Protein AF-A0A1Q6TSA3-F1 (afdb_monomer)

Structure (mmCIF, N/CA/C/O backbone):
data_AF-A0A1Q6TSA3-F1
#
_entry.id   AF-A0A1Q6TSA3-F1
#
loop_
_atom_site.group_PDB
_atom_site.id
_atom_site.type_symbol
_atom_site.label_atom_id
_atom_site.label_alt_id
_atom_site.label_comp_id
_atom_site.label_asym_id
_atom_site.label_entity_id
_atom_site.label_seq_id
_atom_site.pdbx_PDB_ins_code
_atom_site.Cartn_x
_atom_site.Cartn_y
_atom_site.Cartn_z
_atom_site.occupancy
_atom_site.B_iso_or_equiv
_atom_site.auth_seq_id
_atom_site.auth_comp_id
_atom_site.auth_asym_id
_atom_site.auth_atom_id
_atom_site.pdbx_PDB_model_num
ATOM 1 N N . MET A 1 1 ? -32.413 -15.582 -42.481 1.00 33.62 1 MET A N 1
ATOM 2 C CA . MET A 1 1 ? -33.267 -14.925 -43.491 1.00 33.62 1 MET A CA 1
ATOM 3 C C . MET A 1 1 ? -32.521 -14.957 -44.809 1.00 33.62 1 MET A C 1
ATOM 5 O O . MET A 1 1 ? -31.412 -14.443 -44.870 1.00 33.62 1 MET A O 1
ATOM 9 N N . ALA A 1 2 ? -33.076 -15.660 -45.794 1.00 23.91 2 ALA A N 1
ATOM 10 C CA . ALA A 1 2 ? -32.554 -15.711 -47.153 1.00 23.91 2 ALA A CA 1
ATOM 11 C C . ALA A 1 2 ? -32.790 -14.358 -47.842 1.00 23.91 2 ALA A C 1
ATOM 13 O O . ALA A 1 2 ? -33.858 -13.768 -47.682 1.00 23.91 2 ALA A O 1
ATOM 14 N N . ILE A 1 3 ? -31.789 -13.864 -48.570 1.00 30.53 3 ILE A N 1
ATOM 15 C CA . ILE A 1 3 ? -31.881 -12.638 -49.365 1.00 30.53 3 ILE A CA 1
ATOM 16 C C . ILE A 1 3 ? -32.238 -13.063 -50.789 1.00 30.53 3 ILE A C 1
ATOM 18 O O . ILE A 1 3 ? -31.422 -13.680 -51.471 1.00 30.53 3 ILE A O 1
ATOM 22 N N . ASN A 1 4 ? -33.459 -12.749 -51.222 1.00 25.50 4 ASN A N 1
ATOM 23 C CA . ASN A 1 4 ? -33.829 -12.802 -52.634 1.00 25.50 4 ASN A CA 1
ATOM 24 C C . ASN A 1 4 ? -33.205 -11.599 -53.366 1.00 25.50 4 ASN A C 1
ATOM 26 O O . ASN A 1 4 ? -33.274 -10.481 -52.847 1.00 25.50 4 ASN A O 1
ATOM 30 N N . PRO A 1 5 ? -32.624 -11.787 -54.562 1.00 28.20 5 PRO A N 1
ATOM 31 C CA . PRO A 1 5 ? -32.100 -10.692 -55.364 1.00 28.20 5 PRO A CA 1
ATOM 32 C C . PRO A 1 5 ? -33.247 -9.908 -56.012 1.00 28.20 5 PRO A C 1
ATOM 34 O O . PRO A 1 5 ? -34.066 -10.464 -56.741 1.00 28.20 5 PRO A O 1
ATOM 37 N N . VAL A 1 6 ? -33.284 -8.598 -55.770 1.00 27.62 6 VAL A N 1
ATOM 38 C CA . VAL A 1 6 ? -34.117 -7.659 -56.528 1.00 27.62 6 VAL A CA 1
ATOM 39 C C . VAL A 1 6 ? -33.314 -7.229 -57.755 1.00 27.62 6 VAL A C 1
ATOM 41 O O . VAL A 1 6 ? -32.313 -6.527 -57.630 1.00 27.62 6 VAL A O 1
ATOM 44 N N . GLN A 1 7 ? -33.734 -7.677 -58.938 1.00 27.61 7 GLN A N 1
ATOM 45 C CA . GLN A 1 7 ? -33.285 -7.122 -60.216 1.00 27.61 7 GLN A CA 1
ATOM 46 C C . GLN A 1 7 ? -33.964 -5.762 -60.453 1.00 27.61 7 GLN A C 1
ATOM 48 O O . GLN A 1 7 ? -35.194 -5.699 -60.406 1.00 27.61 7 GLN A O 1
ATOM 53 N N . PRO A 1 8 ? -33.225 -4.688 -60.778 1.00 29.45 8 PRO A N 1
ATOM 54 C CA . PRO A 1 8 ? -33.806 -3.527 -61.425 1.00 29.45 8 PRO A CA 1
ATOM 55 C C . PRO A 1 8 ? -33.835 -3.748 -62.940 1.00 29.45 8 PRO A C 1
ATOM 57 O O . PRO A 1 8 ? -32.808 -3.751 -63.617 1.00 29.45 8 PRO A O 1
ATOM 60 N N . ASN A 1 9 ? -35.051 -3.931 -63.445 1.00 32.00 9 ASN A N 1
ATOM 61 C CA . ASN A 1 9 ? -35.401 -3.874 -64.853 1.00 32.00 9 ASN A CA 1
ATOM 62 C C . ASN A 1 9 ? -35.517 -2.387 -65.240 1.00 32.00 9 ASN A C 1
ATOM 64 O O . ASN A 1 9 ? -36.464 -1.720 -64.827 1.00 32.00 9 ASN A O 1
ATOM 68 N N . ILE A 1 10 ? -34.542 -1.851 -65.976 1.00 30.77 10 ILE A N 1
ATOM 69 C CA . ILE A 1 10 ? -34.682 -0.570 -66.680 1.00 30.77 10 ILE A CA 1
ATOM 70 C C . ILE A 1 10 ? -34.297 -0.822 -68.135 1.00 30.77 10 ILE A C 1
ATOM 72 O O . ILE A 1 10 ? -33.123 -0.820 -68.502 1.00 30.77 10 ILE A O 1
ATOM 76 N N . GLU A 1 11 ? -35.317 -1.059 -68.958 1.00 31.53 11 GLU A N 1
ATOM 77 C CA . GLU A 1 11 ? -35.235 -0.915 -70.406 1.00 31.53 11 GLU A CA 1
ATOM 78 C C . GLU A 1 11 ? -34.914 0.545 -70.732 1.00 31.53 11 GLU A C 1
ATOM 80 O O . GLU A 1 11 ? -35.722 1.441 -70.493 1.00 31.53 11 GLU A O 1
ATOM 85 N N . ASN A 1 12 ? -33.739 0.790 -71.308 1.00 28.34 12 ASN A N 1
ATOM 86 C CA . ASN A 1 12 ? -33.422 2.061 -71.952 1.00 28.34 12 ASN A CA 1
ATOM 87 C C . ASN A 1 12 ? -33.074 1.815 -73.426 1.00 28.34 12 ASN A C 1
ATOM 89 O O . ASN A 1 12 ? -32.012 2.172 -73.924 1.00 28.34 12 ASN A O 1
ATOM 93 N N . THR A 1 13 ? -33.985 1.151 -74.138 1.00 36.19 13 THR A N 1
ATOM 94 C CA . THR A 1 13 ? -34.003 1.085 -75.603 1.00 36.19 13 THR A CA 1
ATOM 95 C C . THR A 1 13 ? -34.958 2.140 -76.146 1.00 36.19 13 THR A C 1
ATOM 97 O O . THR A 1 13 ? -36.045 1.816 -76.617 1.00 36.19 13 THR A O 1
ATOM 100 N N . LYS A 1 14 ? -34.551 3.415 -76.109 1.00 33.22 14 LYS A N 1
ATOM 101 C CA . LYS A 1 14 ? -35.046 4.443 -77.039 1.00 33.22 14 LYS A CA 1
ATOM 102 C C . LYS A 1 14 ? -33.895 5.349 -77.494 1.00 33.22 14 LYS A C 1
ATOM 104 O O . LYS A 1 14 ? -33.472 6.254 -76.789 1.00 33.22 14 LYS A O 1
ATOM 109 N N . SER A 1 15 ? -33.400 5.017 -78.688 1.00 34.28 15 SER A N 1
ATOM 110 C CA . SER A 1 15 ? -32.635 5.833 -79.643 1.00 34.28 15 SER A CA 1
ATOM 111 C C . SER A 1 15 ? -31.528 6.742 -79.090 1.00 34.28 15 SER A C 1
ATOM 113 O O . SER A 1 15 ? -31.706 7.949 -78.933 1.00 34.28 15 SER A O 1
ATOM 115 N N . HIS A 1 16 ? -30.326 6.183 -78.941 1.00 36.53 16 HIS A N 1
ATOM 116 C CA . HIS A 1 16 ? -29.105 6.967 -79.098 1.00 36.53 16 HIS A CA 1
ATOM 117 C C . HIS A 1 16 ? -28.938 7.333 -80.574 1.00 36.53 16 HIS A C 1
ATOM 119 O O . HIS A 1 16 ? -28.551 6.492 -81.382 1.00 36.53 16 HIS A O 1
ATOM 125 N N . ILE A 1 17 ? -29.199 8.590 -80.918 1.00 33.31 17 ILE A N 1
ATOM 126 C CA . ILE A 1 17 ? -28.516 9.199 -82.056 1.00 33.31 17 ILE A CA 1
ATOM 127 C C . ILE A 1 17 ? -27.145 9.636 -81.514 1.00 33.31 17 ILE A C 1
ATOM 129 O O . ILE A 1 17 ? -27.098 10.438 -80.577 1.00 33.31 17 ILE A O 1
ATOM 133 N N . PRO A 1 18 ? -26.021 9.078 -81.998 1.00 36.19 18 PRO A N 1
ATOM 134 C CA . PRO A 1 18 ? -24.698 9.523 -81.583 1.00 36.19 18 PRO A CA 1
ATOM 135 C C . PRO A 1 18 ? -24.484 10.989 -81.981 1.00 36.19 18 PRO A C 1
ATOM 137 O O . PRO A 1 18 ? -24.986 11.454 -83.002 1.00 36.19 18 PRO A O 1
ATOM 140 N N . TYR A 1 19 ? -23.667 11.705 -81.207 1.00 35.59 19 TYR A N 1
ATOM 141 C CA . TYR A 1 19 ? -23.334 13.137 -81.341 1.00 35.59 19 TYR A CA 1
ATOM 142 C C . TYR A 1 19 ? -22.743 13.558 -82.716 1.00 35.59 19 TYR A C 1
ATOM 144 O O . TYR A 1 19 ? -22.365 14.707 -82.916 1.00 35.59 19 TYR A O 1
ATOM 152 N N . ARG A 1 20 ? -22.660 12.642 -83.692 1.00 39.00 20 ARG A N 1
ATOM 153 C CA . ARG A 1 20 ? -22.230 12.889 -85.076 1.00 39.00 20 ARG A CA 1
ATOM 154 C C . ARG A 1 20 ? -23.340 13.363 -86.025 1.00 39.00 20 ARG A C 1
ATOM 156 O O . ARG A 1 20 ? -23.020 13.691 -87.162 1.00 39.00 20 ARG A O 1
ATOM 163 N N . GLU A 1 21 ? -24.599 13.453 -85.592 1.00 39.22 21 GLU A N 1
ATOM 164 C CA . GLU A 1 21 ? -25.717 13.866 -86.468 1.00 39.22 21 GLU A CA 1
ATOM 165 C C . GLU A 1 21 ? -26.377 15.211 -86.114 1.00 39.22 21 GLU A C 1
ATOM 167 O O . GLU A 1 21 ? -27.439 15.544 -86.637 1.00 39.22 21 GLU A O 1
ATOM 172 N N . ALA A 1 22 ? -25.729 16.061 -85.314 1.00 34.47 22 ALA A N 1
ATOM 173 C CA . ALA A 1 22 ? -26.117 17.470 -85.234 1.00 34.47 22 ALA A CA 1
ATOM 174 C C . ALA A 1 22 ? -25.569 18.233 -86.459 1.00 34.47 22 ALA A C 1
ATOM 176 O O . ALA A 1 22 ? -24.486 18.818 -86.427 1.00 34.47 22 ALA A O 1
ATOM 177 N N . LYS A 1 23 ? -26.312 18.215 -87.574 1.00 44.50 23 LYS A N 1
ATOM 178 C CA . LYS A 1 23 ? -26.085 19.137 -88.698 1.00 44.50 23 LYS A CA 1
ATOM 179 C C . LYS A 1 23 ? -26.470 20.551 -88.267 1.00 44.50 23 LYS A C 1
ATOM 181 O O . LYS A 1 23 ? -27.643 20.905 -88.242 1.00 44.50 23 LYS A O 1
ATOM 186 N N . GLY A 1 24 ? -25.463 21.355 -87.957 1.00 37.34 24 GLY A N 1
ATOM 187 C CA . GLY A 1 24 ? -25.614 22.779 -87.693 1.00 37.34 24 GLY A CA 1
ATOM 188 C C . GLY A 1 24 ? -24.355 23.338 -87.059 1.00 37.34 24 GLY A C 1
ATOM 189 O O . GLY A 1 24 ? -24.235 23.384 -85.841 1.00 37.34 24 GLY A O 1
ATOM 190 N N . THR A 1 25 ? -23.396 23.757 -87.881 1.00 34.44 25 THR A N 1
ATOM 191 C CA . THR A 1 25 ? -22.271 24.581 -87.433 1.00 34.44 25 THR A CA 1
ATOM 192 C C . THR A 1 25 ? -22.810 25.883 -86.845 1.00 34.44 25 THR A C 1
ATOM 194 O O . THR A 1 25 ? -23.161 26.796 -87.593 1.00 34.44 25 THR A O 1
ATOM 197 N N . ILE A 1 26 ? -22.849 25.996 -85.519 1.00 36.62 26 ILE A N 1
ATOM 198 C CA . ILE A 1 26 ? -22.872 27.307 -84.875 1.00 36.62 26 ILE A CA 1
ATOM 199 C C . ILE A 1 26 ? -21.424 27.794 -84.886 1.00 36.62 26 ILE A C 1
ATOM 201 O O . ILE A 1 26 ? -20.593 27.334 -84.107 1.00 36.62 26 ILE A O 1
ATOM 205 N N . LYS A 1 27 ? -21.107 28.699 -85.816 1.00 40.53 27 LYS A N 1
ATOM 206 C CA . LYS A 1 27 ? -19.877 29.490 -85.746 1.00 40.53 27 LYS A CA 1
ATOM 207 C C . LYS A 1 27 ? -20.000 30.446 -84.565 1.00 40.53 27 LYS A C 1
ATOM 209 O O . LYS A 1 27 ? -20.693 31.457 -84.658 1.00 40.53 27 LYS A O 1
ATOM 214 N N . THR A 1 28 ? -19.338 30.139 -83.459 1.00 38.34 28 THR A N 1
ATOM 215 C CA . THR A 1 28 ? -19.089 31.119 -82.400 1.00 38.34 28 THR A CA 1
ATOM 216 C C . THR A 1 28 ? -17.709 31.730 -82.608 1.00 38.34 28 THR A C 1
ATOM 218 O O . THR A 1 28 ? -16.759 31.377 -81.919 1.00 38.34 28 THR A O 1
ATOM 221 N N . ASP A 1 29 ? -17.603 32.702 -83.516 1.00 38.75 29 ASP A N 1
ATOM 222 C CA . ASP A 1 29 ? -16.402 33.544 -83.686 1.00 38.75 29 ASP A CA 1
ATOM 223 C C . ASP A 1 29 ? -16.269 34.603 -82.561 1.00 38.75 29 ASP A C 1
ATOM 225 O O . ASP A 1 29 ? -15.661 35.659 -82.722 1.00 38.75 29 ASP A O 1
ATOM 229 N N . LYS A 1 30 ? -16.856 34.341 -81.387 1.00 36.62 30 LYS A N 1
ATOM 230 C CA . LYS A 1 30 ? -16.720 35.150 -80.173 1.00 36.62 30 LYS A CA 1
ATOM 231 C C . LYS A 1 30 ? -16.520 34.216 -78.989 1.00 36.62 30 LYS A C 1
ATOM 233 O O . LYS A 1 30 ? -17.481 33.712 -78.415 1.00 36.62 30 LYS A O 1
ATOM 238 N N . ASN A 1 31 ? -15.254 34.005 -78.639 1.00 42.06 31 ASN A N 1
ATOM 239 C CA . ASN A 1 31 ? -14.834 33.356 -77.403 1.00 42.06 31 ASN A CA 1
ATOM 240 C C . ASN A 1 31 ? -15.353 34.163 -76.203 1.00 42.06 31 ASN A C 1
ATOM 242 O O . ASN A 1 31 ? -14.666 35.058 -75.710 1.00 42.06 31 ASN A O 1
ATOM 246 N N . VAL A 1 32 ? -16.555 33.856 -75.712 1.00 41.22 32 VAL A N 1
ATOM 247 C CA . VAL A 1 32 ? -16.884 34.153 -74.317 1.00 41.22 32 VAL A CA 1
ATOM 248 C C . VAL A 1 32 ? -16.038 33.183 -73.504 1.00 41.22 32 VAL A C 1
ATOM 250 O O . VAL A 1 32 ? -16.376 32.007 -73.381 1.00 41.22 32 VAL A O 1
ATOM 253 N N . LYS A 1 33 ? -14.877 33.649 -73.030 1.00 45.41 33 LYS A N 1
ATOM 254 C CA . LYS A 1 33 ? -14.107 32.903 -72.033 1.00 45.41 33 LYS A CA 1
ATOM 255 C C . LYS A 1 33 ? -15.038 32.642 -70.840 1.00 45.41 33 LYS A C 1
ATOM 257 O O . LYS A 1 33 ? -15.723 33.585 -70.431 1.00 45.41 33 LYS A O 1
ATOM 262 N N . PRO A 1 34 ? -15.094 31.414 -70.293 1.00 50.53 34 PRO A N 1
ATOM 263 C CA . PRO A 1 34 ? -15.762 31.194 -69.016 1.00 50.53 34 PRO A CA 1
ATOM 264 C C . PRO A 1 34 ? -15.211 32.195 -67.993 1.00 50.53 34 PRO A C 1
ATOM 266 O O . PRO A 1 34 ? -14.021 32.526 -68.029 1.00 50.53 34 PRO A O 1
ATOM 269 N N . LEU A 1 35 ? -16.092 32.735 -67.145 1.00 50.09 35 LEU A N 1
ATOM 270 C CA . LEU A 1 35 ? -15.685 33.659 -66.088 1.00 50.09 35 LEU A CA 1
ATOM 271 C C . LEU A 1 35 ? -14.572 32.997 -65.257 1.00 50.09 35 LEU A C 1
ATOM 273 O O . LEU A 1 35 ? -14.669 31.796 -64.986 1.00 50.09 35 LEU A O 1
ATOM 277 N N . PRO A 1 36 ? -13.508 33.737 -64.894 1.00 55.38 36 PRO A N 1
ATOM 278 C CA . PRO A 1 36 ? -12.446 33.180 -64.070 1.00 55.38 36 PRO A CA 1
ATOM 279 C C . PRO A 1 36 ? -13.055 32.647 -62.764 1.00 55.38 36 PRO A C 1
ATOM 281 O O . PRO A 1 36 ? -13.946 33.297 -62.212 1.00 55.38 36 PRO A O 1
ATOM 284 N N . PRO A 1 37 ? -12.627 31.469 -62.278 1.00 59.34 37 PRO A N 1
ATOM 285 C CA . PRO A 1 37 ? -13.152 30.924 -61.033 1.00 59.34 37 PRO A CA 1
ATOM 286 C C . PRO A 1 37 ? -12.903 31.916 -59.888 1.00 59.34 37 PRO A C 1
ATOM 288 O O . PRO A 1 37 ? -11.789 32.403 -59.724 1.00 59.34 37 PRO A O 1
ATOM 291 N N . GLU A 1 38 ? -13.935 32.213 -59.092 1.00 62.31 38 GLU A N 1
ATOM 292 C CA . GLU A 1 38 ? -13.827 33.138 -57.947 1.00 62.31 38 GLU A CA 1
ATOM 293 C C . GLU A 1 38 ? -13.087 32.515 -56.742 1.00 62.31 38 GLU A C 1
ATOM 295 O O . GLU A 1 38 ? -12.674 33.217 -55.820 1.00 62.31 38 GLU A O 1
ATOM 300 N N . GLY A 1 39 ? -12.889 31.193 -56.758 1.00 66.75 39 GLY A N 1
ATOM 301 C CA . GLY A 1 39 ? -12.113 30.453 -55.763 1.00 66.75 39 GLY A CA 1
ATOM 302 C C . GLY A 1 39 ? -10.636 30.294 -56.136 1.00 66.75 39 GLY A C 1
ATOM 303 O O . GLY A 1 39 ? -10.267 30.380 -57.304 1.00 66.75 39 GLY A O 1
ATOM 304 N N . HIS A 1 40 ? -9.786 30.007 -55.147 1.00 74.88 40 HIS A N 1
ATOM 305 C CA . HIS A 1 40 ? -8.345 29.806 -55.352 1.00 74.88 40 HIS A CA 1
ATOM 306 C C . HIS A 1 40 ? -7.818 28.555 -54.641 1.00 74.88 40 HIS A C 1
ATOM 308 O O . HIS A 1 40 ? -8.331 28.128 -53.600 1.00 74.88 40 HIS A O 1
ATOM 314 N N . LEU A 1 41 ? -6.765 27.964 -55.210 1.00 78.31 41 LEU A N 1
ATOM 315 C CA . LEU A 1 41 ? -6.052 26.836 -54.619 1.00 78.31 41 LEU A CA 1
ATOM 316 C C . LEU A 1 41 ? -5.287 27.272 -53.364 1.00 78.31 41 LEU A C 1
ATOM 318 O O . LEU A 1 41 ? -4.675 28.334 -53.319 1.00 78.31 41 LEU A O 1
ATOM 322 N N . VAL A 1 42 ? -5.246 26.422 -52.340 1.00 75.00 42 VAL A N 1
ATOM 323 C CA . VAL A 1 42 ? -4.508 26.697 -51.100 1.00 75.00 42 VAL A CA 1
ATOM 324 C C . VAL A 1 42 ? -3.065 26.225 -51.231 1.00 75.00 42 VAL A C 1
ATOM 326 O O . VAL A 1 42 ? -2.787 25.107 -51.674 1.00 75.00 42 VAL A O 1
ATOM 329 N N . HIS A 1 43 ? -2.127 27.096 -50.879 1.00 63.06 43 HIS A N 1
ATOM 330 C CA . HIS A 1 43 ? -0.705 26.895 -51.127 1.00 63.06 43 HIS A CA 1
ATOM 331 C C . HIS A 1 43 ? 0.043 26.573 -49.830 1.00 63.06 43 HIS A C 1
ATOM 333 O O . HIS A 1 43 ? 0.364 27.470 -49.054 1.00 63.06 43 HIS A O 1
ATOM 339 N N . ASP A 1 44 ? 0.361 25.293 -49.615 1.00 55.66 44 ASP A N 1
ATOM 340 C CA . ASP A 1 44 ? 1.146 24.848 -48.459 1.00 55.66 44 ASP A CA 1
ATOM 341 C C . ASP A 1 44 ? 2.609 24.541 -48.844 1.00 55.66 44 ASP A C 1
ATOM 343 O O . ASP A 1 44 ? 2.899 23.895 -49.860 1.00 55.66 44 ASP A O 1
ATOM 347 N N . SER A 1 45 ? 3.553 25.014 -48.015 1.00 50.12 45 SER A N 1
ATOM 348 C CA . SER A 1 45 ? 5.004 24.895 -48.242 1.00 50.12 45 SER A CA 1
ATOM 349 C C . SER A 1 45 ? 5.634 23.665 -47.560 1.00 50.12 45 SER A C 1
ATOM 351 O O . SER A 1 45 ? 5.334 23.318 -46.419 1.00 50.12 45 SER A O 1
ATOM 353 N N . TRP A 1 46 ? 6.548 23.000 -48.279 1.00 40.47 46 TRP A N 1
ATOM 354 C CA . TRP A 1 46 ? 7.092 21.661 -47.981 1.00 40.47 46 TRP A CA 1
ATOM 355 C C . TRP A 1 46 ? 8.097 21.599 -46.809 1.00 40.47 46 TRP A C 1
ATOM 357 O O . TRP A 1 46 ? 8.282 20.552 -46.193 1.00 40.47 46 TRP A O 1
ATOM 367 N N . THR A 1 47 ? 8.737 22.713 -46.445 1.00 45.28 47 THR A N 1
ATOM 368 C CA . THR A 1 47 ? 9.844 22.749 -45.461 1.00 45.28 47 THR A CA 1
ATOM 369 C C . THR A 1 47 ? 9.401 22.670 -44.001 1.00 45.28 47 THR A C 1
ATOM 371 O O . THR A 1 47 ? 10.236 22.641 -43.095 1.00 45.28 47 THR A O 1
ATOM 374 N N . MET A 1 48 ? 8.097 22.615 -43.742 1.00 42.78 48 MET A N 1
ATOM 375 C CA . MET A 1 48 ? 7.566 22.656 -42.386 1.00 42.78 48 MET A CA 1
ATOM 376 C C . MET A 1 48 ? 6.904 21.349 -41.929 1.00 42.78 48 MET A C 1
ATOM 378 O O . MET A 1 48 ? 6.469 21.290 -40.785 1.00 42.78 48 MET A O 1
ATOM 382 N N . LEU A 1 49 ? 6.879 20.284 -42.741 1.00 41.06 49 LEU A N 1
ATOM 383 C CA . LEU A 1 49 ? 6.191 19.018 -42.424 1.00 41.06 49 LEU A CA 1
ATOM 384 C C . LEU A 1 49 ? 6.561 18.422 -41.041 1.00 41.06 49 LEU A C 1
ATOM 386 O O . LEU A 1 49 ? 5.655 18.123 -40.267 1.00 41.06 49 LEU A O 1
ATOM 390 N N . PRO A 1 50 ? 7.851 18.318 -40.643 1.00 37.06 50 PRO A N 1
ATOM 391 C CA . PRO A 1 50 ? 8.223 17.795 -39.319 1.00 37.06 50 PRO A CA 1
ATOM 392 C C . PRO A 1 50 ? 7.928 18.781 -38.175 1.00 37.06 50 PRO A C 1
ATOM 394 O O . PRO A 1 50 ? 7.708 18.383 -37.030 1.00 37.06 50 PRO A O 1
ATOM 397 N N . LYS A 1 51 ? 7.934 20.085 -38.481 1.00 37.44 51 LYS A N 1
ATOM 398 C CA . LYS A 1 51 ? 7.711 21.180 -37.526 1.00 37.44 51 LYS A CA 1
ATOM 399 C C . LYS A 1 51 ? 6.215 21.391 -37.257 1.00 37.44 51 LYS A C 1
ATOM 401 O O . LYS A 1 51 ? 5.852 21.664 -36.116 1.00 37.44 51 LYS A O 1
ATOM 406 N N . TYR A 1 52 ? 5.364 21.204 -38.267 1.00 42.97 52 TYR A N 1
ATOM 407 C CA . TYR A 1 52 ? 3.908 21.115 -38.152 1.00 42.97 52 TYR A CA 1
ATOM 408 C C . TYR A 1 52 ? 3.488 19.788 -37.519 1.00 42.97 52 TYR A C 1
ATOM 410 O O . TYR A 1 52 ? 2.675 19.821 -36.615 1.00 42.97 52 TYR A O 1
ATOM 418 N N . PHE A 1 53 ? 4.138 18.659 -37.823 1.00 41.75 53 PHE A N 1
ATOM 419 C CA . PHE A 1 53 ? 3.856 17.362 -37.185 1.00 41.75 53 PHE A CA 1
ATOM 420 C C . PHE A 1 53 ? 3.868 17.415 -35.643 1.00 41.75 53 PHE A C 1
ATOM 422 O O . PHE A 1 53 ? 2.909 16.999 -35.001 1.00 41.75 53 PHE A O 1
ATOM 429 N N . LEU A 1 54 ? 4.906 17.985 -35.016 1.00 41.72 54 LEU A N 1
ATOM 430 C CA . LEU A 1 54 ? 4.951 18.118 -33.548 1.00 41.72 54 LEU A CA 1
ATOM 431 C C . LEU A 1 54 ? 4.040 19.236 -33.011 1.00 41.72 54 LEU A C 1
ATOM 433 O O . LEU A 1 54 ? 3.508 19.122 -31.904 1.00 41.72 54 LEU A O 1
ATOM 437 N N . LYS A 1 55 ? 3.870 20.322 -33.776 1.00 48.69 55 LYS A N 1
ATOM 438 C CA . LYS A 1 55 ? 3.064 21.485 -33.381 1.00 48.69 55 LYS A CA 1
ATOM 439 C C . LYS A 1 55 ? 1.562 21.197 -33.468 1.00 48.69 55 LYS A C 1
ATOM 441 O O . LYS A 1 55 ? 0.835 21.613 -32.572 1.00 48.69 55 LYS A O 1
ATOM 446 N N . ASP A 1 56 ? 1.130 20.438 -34.467 1.00 43.97 56 ASP A N 1
ATOM 447 C CA . ASP A 1 56 ? -0.255 20.036 -34.708 1.00 43.97 56 ASP A CA 1
ATOM 448 C C . ASP A 1 56 ? -0.681 18.940 -33.729 1.00 43.97 56 ASP A C 1
ATOM 450 O O . ASP A 1 56 ? -1.752 19.053 -33.151 1.00 43.97 56 ASP A O 1
ATOM 454 N N . ILE A 1 57 ? 0.193 17.983 -33.376 1.00 49.38 57 ILE A N 1
ATOM 455 C CA . ILE A 1 57 ? -0.079 17.029 -32.277 1.00 49.38 57 ILE A CA 1
ATOM 456 C C . ILE A 1 57 ? -0.289 17.765 -30.943 1.00 49.38 57 ILE A C 1
ATOM 458 O O . ILE A 1 57 ? -1.213 17.458 -30.186 1.00 49.38 57 ILE A O 1
ATOM 462 N N . ALA A 1 58 ? 0.557 18.756 -30.638 1.00 49.78 58 ALA A N 1
ATOM 463 C CA . ALA A 1 58 ? 0.413 19.563 -29.427 1.00 49.78 58 ALA A CA 1
ATOM 464 C C . ALA A 1 58 ? -0.851 20.446 -29.459 1.00 49.78 58 ALA A C 1
ATOM 466 O O . ALA A 1 58 ? -1.486 20.651 -28.421 1.00 49.78 58 ALA A O 1
ATOM 467 N N . TYR A 1 59 ? -1.226 20.952 -30.637 1.00 51.12 59 TYR A N 1
ATOM 468 C CA . TYR A 1 59 ? -2.400 21.798 -30.849 1.00 51.12 59 TYR A CA 1
ATOM 469 C C . TYR A 1 59 ? -3.715 21.003 -30.839 1.00 51.12 59 TYR A C 1
ATOM 471 O O . TYR A 1 59 ? -4.674 21.451 -30.218 1.00 51.12 59 TYR A O 1
ATOM 479 N N . ASP A 1 60 ? -3.750 19.800 -31.410 1.00 50.38 60 ASP A N 1
ATOM 480 C CA . ASP A 1 60 ? -4.902 18.891 -31.395 1.00 50.38 60 ASP A CA 1
ATOM 481 C C . ASP A 1 60 ? -5.138 18.326 -29.991 1.00 50.38 60 ASP A C 1
ATOM 483 O O . ASP A 1 60 ? -6.274 18.274 -29.517 1.00 50.38 60 ASP A O 1
ATOM 487 N N . MET A 1 61 ? -4.069 18.006 -29.252 1.00 51.47 61 MET A N 1
ATOM 488 C CA . MET A 1 61 ? -4.182 17.643 -27.836 1.00 51.47 61 MET A CA 1
ATOM 489 C C . MET A 1 61 ? -4.713 18.810 -26.992 1.00 51.47 61 MET A C 1
ATOM 491 O O . MET A 1 61 ? -5.502 18.605 -26.065 1.00 51.47 61 MET A O 1
ATOM 495 N N . LYS A 1 62 ? -4.310 20.044 -27.321 1.00 53.94 62 LYS A N 1
ATOM 496 C CA . LYS A 1 62 ? -4.860 21.253 -26.708 1.00 53.94 62 LYS A CA 1
ATOM 497 C C . LYS A 1 62 ? -6.335 21.444 -27.084 1.00 53.94 62 LYS A C 1
ATOM 499 O O . LYS A 1 62 ? -7.125 21.698 -26.191 1.00 53.94 62 LYS A O 1
ATOM 504 N N . ALA A 1 63 ? -6.728 21.234 -28.338 1.00 52.62 63 ALA A N 1
ATOM 505 C CA . ALA A 1 63 ? -8.116 21.345 -28.786 1.00 52.62 63 ALA A CA 1
ATOM 506 C C . ALA A 1 63 ? -9.040 20.294 -28.139 1.00 52.62 63 ALA A C 1
ATOM 508 O O . ALA A 1 63 ? -10.162 20.617 -27.764 1.00 52.62 63 ALA A O 1
ATOM 509 N N . VAL A 1 64 ? -8.567 19.060 -27.922 1.00 49.06 64 VAL A N 1
ATOM 510 C CA . VAL A 1 64 ? -9.311 18.020 -27.181 1.00 49.06 64 VAL A CA 1
ATOM 511 C C . VAL A 1 64 ? -9.448 18.385 -25.699 1.00 49.06 64 VAL A C 1
ATOM 513 O O . VAL A 1 64 ? -10.521 18.222 -25.116 1.00 49.06 64 VAL A O 1
ATOM 516 N N . LYS A 1 65 ? -8.386 18.920 -25.082 1.00 53.25 65 LYS A N 1
ATOM 517 C CA . LYS A 1 65 ? -8.424 19.426 -23.702 1.00 53.25 65 LYS A CA 1
ATOM 518 C C . LYS A 1 65 ? -9.377 20.617 -23.560 1.00 53.25 65 LYS A C 1
ATOM 520 O O . LYS A 1 65 ? -10.177 20.635 -22.628 1.00 53.25 65 LYS A O 1
ATOM 525 N N . ASP A 1 66 ? -9.292 21.586 -24.464 1.00 50.59 66 ASP A N 1
ATOM 526 C CA . ASP A 1 66 ? -10.119 22.792 -24.463 1.00 50.59 66 ASP A CA 1
ATOM 527 C C . ASP A 1 66 ? -11.582 22.425 -24.773 1.00 50.59 66 ASP A C 1
ATOM 529 O O . ASP A 1 66 ? -12.484 22.932 -24.116 1.00 50.59 66 ASP A O 1
ATOM 533 N N . GLY A 1 67 ? -11.832 21.439 -25.643 1.00 49.06 67 GLY A N 1
ATOM 534 C CA . GLY A 1 67 ? -13.160 20.861 -25.879 1.00 49.06 67 GLY A CA 1
ATOM 535 C C . GLY A 1 67 ? -13.754 20.162 -24.649 1.00 49.06 67 GLY A C 1
ATOM 536 O O . GLY A 1 67 ? -14.925 20.354 -24.341 1.00 49.06 67 GLY A O 1
ATOM 537 N N . PHE A 1 68 ? -12.947 19.422 -23.880 1.00 44.91 68 PHE A N 1
ATOM 538 C CA . PHE A 1 68 ? -13.365 18.815 -22.605 1.00 44.91 68 PHE A CA 1
ATOM 539 C C . PHE A 1 68 ? -13.670 19.857 -21.514 1.00 44.91 68 PHE A C 1
ATOM 541 O O . PHE A 1 68 ? -14.472 19.608 -20.616 1.00 44.91 68 PHE A O 1
ATOM 548 N N . GLN A 1 69 ? -13.025 21.023 -21.578 1.00 49.62 69 GLN A N 1
ATOM 549 C CA . GLN A 1 69 ? -13.228 22.128 -20.638 1.00 49.62 69 GLN A CA 1
ATOM 550 C C . GLN A 1 69 ? -14.299 23.130 -21.098 1.00 49.62 69 GLN A C 1
ATOM 552 O O . GLN A 1 69 ? -14.587 24.060 -20.352 1.00 49.62 69 GLN A O 1
ATOM 557 N N . GLY A 1 70 ? -14.887 22.946 -22.288 1.00 47.38 70 GLY A N 1
ATOM 558 C CA . GLY A 1 70 ? -15.854 23.880 -22.877 1.00 47.38 70 GLY A CA 1
ATOM 559 C C . GLY A 1 70 ? -15.242 25.191 -23.391 1.00 47.38 70 GLY A C 1
ATOM 560 O O . GLY A 1 70 ? -15.966 26.150 -23.617 1.00 47.38 70 GLY A O 1
ATOM 561 N N . ASN A 1 71 ? -13.920 25.236 -23.577 1.00 49.84 71 ASN A N 1
ATOM 562 C CA . ASN A 1 71 ? -13.133 26.428 -23.910 1.00 49.84 71 ASN A CA 1
ATOM 563 C C . ASN A 1 71 ? -12.589 26.424 -25.354 1.00 49.84 71 ASN A C 1
ATOM 565 O O . ASN A 1 71 ? -11.709 27.223 -25.676 1.00 49.84 71 ASN A O 1
ATOM 569 N N . ALA A 1 72 ? -13.033 25.496 -26.209 1.00 52.69 72 ALA A N 1
ATOM 570 C CA . ALA A 1 72 ? -12.565 25.418 -27.593 1.00 52.69 72 ALA A CA 1
ATOM 571 C C . ALA A 1 72 ? -13.082 26.611 -28.411 1.00 52.69 72 ALA A C 1
ATOM 573 O O . ALA A 1 72 ? -14.267 26.929 -28.370 1.00 52.69 72 ALA A O 1
ATOM 574 N N . ASN A 1 73 ? -12.189 27.261 -29.157 1.00 48.91 73 ASN A N 1
ATOM 575 C CA . ASN A 1 73 ? -12.525 28.454 -29.932 1.00 48.91 73 ASN A CA 1
ATOM 576 C C . ASN A 1 73 ? -13.093 28.094 -31.318 1.00 48.91 73 ASN A C 1
ATOM 578 O O . ASN A 1 73 ? -12.800 27.023 -31.851 1.00 48.91 73 ASN A O 1
ATOM 582 N N . ASP A 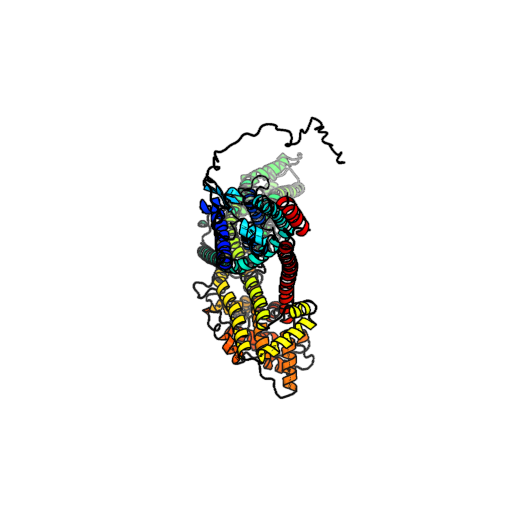1 74 ? -13.826 29.011 -31.950 1.00 39.47 74 ASP A N 1
ATOM 583 C CA . ASP A 1 74 ? -14.585 28.748 -33.189 1.00 39.47 74 ASP A CA 1
ATOM 584 C C . ASP A 1 74 ? -13.715 28.281 -34.373 1.00 39.47 74 ASP A C 1
ATOM 586 O O . ASP A 1 74 ? -14.141 27.493 -35.203 1.00 39.47 74 ASP A O 1
ATOM 590 N N . HIS A 1 75 ? -12.432 28.654 -34.409 1.00 44.66 75 HIS A N 1
ATOM 591 C CA . HIS A 1 75 ? -11.465 28.153 -35.397 1.00 44.66 75 HIS A CA 1
ATOM 592 C C . HIS A 1 75 ? -10.990 26.707 -35.105 1.00 44.66 75 HIS A C 1
ATOM 594 O O . HIS A 1 75 ? -10.680 25.949 -36.029 1.00 44.66 75 HIS A O 1
ATOM 600 N N . GLN A 1 76 ? -10.945 26.293 -33.832 1.00 49.69 76 GLN A N 1
ATOM 601 C CA . GLN A 1 76 ? -10.726 24.893 -33.430 1.00 49.69 76 GLN A CA 1
ATOM 602 C C . GLN A 1 76 ? -11.980 24.044 -33.712 1.00 49.69 76 GLN A C 1
ATOM 604 O O . GLN A 1 76 ? -11.867 22.844 -33.968 1.00 49.69 76 GLN A O 1
ATOM 609 N N . LEU A 1 77 ? -13.150 24.693 -33.737 1.00 47.53 77 LEU A N 1
ATOM 610 C CA . LEU A 1 77 ? -14.434 24.151 -34.174 1.00 47.53 77 LEU A CA 1
ATOM 611 C C . LEU A 1 77 ? -14.645 24.271 -35.714 1.00 47.53 77 LEU A C 1
ATOM 613 O O . LEU A 1 77 ? -15.440 23.557 -36.299 1.00 47.53 77 LEU A O 1
ATOM 617 N N . GLY A 1 78 ? -13.904 25.108 -36.441 1.00 41.41 78 GLY A N 1
ATOM 618 C CA . GLY A 1 78 ? -14.103 25.334 -37.885 1.00 41.41 78 GLY A CA 1
ATOM 619 C C . GLY A 1 78 ? -13.486 24.265 -38.794 1.00 41.41 78 GLY A C 1
ATOM 620 O O . GLY A 1 78 ? -13.968 24.016 -39.893 1.00 41.41 78 GLY A O 1
ATOM 621 N N . ARG A 1 79 ? -12.467 23.535 -38.315 1.00 50.81 79 ARG A N 1
ATOM 622 C CA . ARG A 1 79 ? -11.975 22.296 -38.961 1.00 50.81 79 ARG A CA 1
ATOM 623 C C . ARG A 1 79 ? -12.898 21.083 -38.687 1.00 50.81 79 ARG A C 1
ATOM 625 O O . ARG A 1 79 ? -12.485 19.936 -38.869 1.00 50.81 79 ARG A O 1
ATOM 632 N N . LEU A 1 80 ? -14.129 21.302 -38.205 1.00 49.78 80 LEU A N 1
ATOM 633 C CA . LEU A 1 80 ? -15.142 20.286 -37.879 1.00 49.78 80 LEU A CA 1
ATOM 634 C C . LEU A 1 80 ? -16.089 19.981 -39.051 1.00 49.78 80 LEU A C 1
ATOM 636 O O . LEU A 1 80 ? -17.303 20.067 -38.909 1.00 49.78 80 LEU A O 1
ATOM 640 N N . ASN A 1 81 ? -15.572 19.521 -40.189 1.00 43.97 81 ASN A N 1
ATOM 641 C CA . ASN A 1 81 ? -16.433 18.845 -41.174 1.00 43.97 81 ASN A CA 1
ATOM 642 C C . ASN A 1 81 ? -16.672 17.353 -40.818 1.00 43.97 81 ASN A C 1
ATOM 644 O O . ASN A 1 81 ? -17.222 16.594 -41.603 1.00 43.97 81 ASN A O 1
ATOM 648 N N . ASP A 1 82 ? -16.250 16.927 -39.618 1.00 50.84 82 ASP A N 1
ATOM 649 C CA . ASP A 1 82 ? -16.237 15.534 -39.141 1.00 50.84 82 ASP A CA 1
ATOM 650 C C . ASP A 1 82 ? -16.893 15.404 -37.746 1.00 50.84 82 ASP A C 1
ATOM 652 O O . ASP A 1 82 ? -16.393 14.766 -36.813 1.00 50.84 82 ASP A O 1
ATOM 656 N N . VAL A 1 83 ? -18.011 16.116 -37.574 1.00 50.09 83 VAL A N 1
ATOM 657 C CA . VAL A 1 83 ? -18.772 16.220 -36.316 1.00 50.09 83 VAL A CA 1
ATOM 658 C C . VAL A 1 83 ? -19.231 14.841 -35.824 1.00 50.09 83 VAL A C 1
ATOM 660 O O . VAL A 1 83 ? -19.186 14.581 -34.626 1.00 50.09 83 VAL A O 1
ATOM 663 N N . GLY A 1 84 ? -19.586 13.917 -36.724 1.00 49.84 84 GLY A N 1
ATOM 664 C CA . GLY A 1 84 ? -20.033 12.563 -36.371 1.00 49.84 84 GLY A CA 1
ATOM 665 C C . GLY A 1 84 ? -18.938 11.676 -35.766 1.00 49.84 84 GLY A C 1
ATOM 666 O O . GLY A 1 84 ? -19.159 11.067 -34.719 1.00 49.84 84 GLY A O 1
ATOM 667 N N . LEU A 1 85 ? -17.740 11.639 -36.366 1.00 60.72 85 LEU A N 1
ATOM 668 C CA . LEU A 1 85 ? -16.612 10.844 -35.863 1.00 60.72 85 LEU A CA 1
ATOM 669 C C . LEU A 1 85 ? -16.102 11.385 -34.522 1.00 60.72 85 LEU A C 1
ATOM 671 O O . LEU A 1 85 ? -15.801 10.614 -33.611 1.00 60.72 85 LEU A O 1
ATOM 675 N N . LYS A 1 86 ? -16.041 12.714 -34.371 1.00 62.06 86 LYS A N 1
ATOM 676 C CA . LYS A 1 86 ? -15.560 13.359 -33.142 1.00 62.06 86 LYS A CA 1
ATOM 677 C C . LYS A 1 86 ? -16.593 13.320 -32.021 1.00 62.06 86 LYS A C 1
ATOM 679 O O . LYS A 1 86 ? -16.224 12.958 -30.910 1.00 62.06 86 LYS A O 1
ATOM 684 N N . LEU A 1 87 ? -17.870 13.618 -32.278 1.00 57.75 87 LEU A N 1
ATOM 685 C CA . LEU A 1 87 ? -18.921 13.496 -31.257 1.00 57.75 87 LEU A CA 1
ATOM 686 C C . LEU A 1 87 ? -19.154 12.033 -30.868 1.00 57.75 87 LEU A C 1
ATOM 688 O O . LEU A 1 87 ? -19.238 11.729 -29.679 1.00 57.75 87 LEU A O 1
ATOM 692 N N . GLY A 1 88 ? -19.183 11.116 -31.841 1.00 63.44 88 GLY A N 1
ATOM 693 C CA . GLY A 1 88 ? -19.252 9.677 -31.587 1.00 63.44 88 GLY A CA 1
ATOM 694 C C . GLY A 1 88 ? -18.031 9.170 -30.816 1.00 63.44 88 GLY A C 1
ATOM 695 O O . GLY A 1 88 ? -18.176 8.459 -29.823 1.00 63.44 88 GLY A O 1
ATOM 696 N N . GLY A 1 89 ? -16.830 9.607 -31.202 1.00 68.56 89 GLY A N 1
ATOM 697 C CA . GLY A 1 89 ? -15.575 9.294 -30.520 1.00 68.56 89 GLY A CA 1
ATOM 698 C C . GLY A 1 89 ? -15.505 9.844 -29.094 1.00 68.56 89 GLY A C 1
ATOM 699 O O . GLY A 1 89 ? -15.113 9.119 -28.184 1.00 68.56 89 GLY A O 1
ATOM 700 N N . ILE A 1 90 ? -15.949 11.084 -28.861 1.00 69.44 90 ILE A N 1
ATOM 701 C CA . ILE A 1 90 ? -16.073 11.678 -27.519 1.00 69.44 90 ILE A CA 1
ATOM 702 C C . ILE A 1 90 ? -17.101 10.901 -26.694 1.00 69.44 90 ILE A C 1
ATOM 704 O O . ILE A 1 90 ? -16.856 10.643 -25.515 1.00 69.44 90 ILE A O 1
ATOM 708 N N . GLY A 1 91 ? -18.222 10.491 -27.293 1.00 66.56 91 GLY A N 1
ATOM 709 C CA . GLY A 1 91 ? -19.222 9.635 -26.656 1.00 66.56 91 GLY A CA 1
ATOM 710 C C . GLY A 1 91 ? -18.637 8.292 -26.212 1.00 66.56 91 GLY A C 1
ATOM 711 O O . GLY A 1 91 ? -18.797 7.910 -25.052 1.00 66.56 91 GLY A O 1
ATOM 712 N N . ILE A 1 92 ? -17.881 7.620 -27.088 1.00 73.25 92 ILE A N 1
ATOM 713 C CA . ILE A 1 92 ? -17.180 6.361 -26.789 1.00 73.25 92 ILE A CA 1
ATOM 714 C C . ILE A 1 92 ? -16.127 6.569 -25.696 1.00 73.25 92 ILE A C 1
ATOM 716 O O . ILE A 1 92 ? -16.138 5.848 -24.700 1.00 73.25 92 ILE A O 1
ATOM 720 N N . ALA A 1 93 ? -15.256 7.571 -25.829 1.00 72.00 93 ALA A N 1
ATOM 721 C CA . ALA A 1 93 ? -14.226 7.871 -24.837 1.00 72.00 93 ALA A CA 1
ATOM 722 C C . ALA A 1 93 ? -14.843 8.206 -23.472 1.00 72.00 93 ALA A C 1
ATOM 724 O O . ALA A 1 93 ? -14.365 7.738 -22.443 1.00 72.00 93 ALA A O 1
ATOM 725 N N . THR A 1 94 ? -15.957 8.942 -23.449 1.00 70.06 94 THR A N 1
ATOM 726 C CA . THR A 1 94 ? -16.692 9.270 -22.220 1.00 70.06 94 THR A CA 1
ATOM 727 C C . THR A 1 94 ? -17.354 8.042 -21.608 1.00 70.06 94 THR A C 1
ATOM 729 O O . THR A 1 94 ? -17.293 7.859 -20.394 1.00 70.06 94 THR A O 1
ATOM 732 N N . MET A 1 95 ? -17.931 7.154 -22.418 1.00 74.50 95 MET A N 1
ATOM 733 C CA . MET A 1 95 ? -18.486 5.879 -21.962 1.00 74.50 95 MET A CA 1
ATOM 734 C C . MET A 1 95 ? -17.400 4.962 -21.377 1.00 74.50 95 MET A C 1
ATOM 736 O O . MET A 1 95 ? -17.592 4.385 -20.302 1.00 74.50 95 MET A O 1
ATOM 740 N N . LEU A 1 96 ? -16.248 4.848 -22.044 1.00 76.44 96 LEU A N 1
ATOM 741 C CA . LEU A 1 96 ? -15.092 4.082 -21.571 1.00 76.44 96 LEU A CA 1
ATOM 742 C C . LEU A 1 96 ? -14.513 4.690 -20.287 1.00 76.44 96 LEU A C 1
ATOM 744 O O . LEU A 1 96 ? -14.293 3.966 -19.311 1.00 76.44 96 LEU A O 1
ATOM 748 N N . ALA A 1 97 ? -14.377 6.018 -20.230 1.00 72.88 97 ALA A N 1
ATOM 749 C CA . ALA A 1 97 ? -13.937 6.753 -19.048 1.00 72.88 97 ALA A CA 1
ATOM 750 C C . ALA A 1 97 ? -14.919 6.603 -17.869 1.00 72.88 97 ALA A C 1
ATOM 752 O O . ALA A 1 97 ? -14.512 6.442 -16.717 1.00 72.88 97 ALA A O 1
ATOM 753 N N . ALA A 1 98 ? -16.229 6.608 -18.123 1.00 73.69 98 ALA A N 1
ATOM 754 C CA . ALA A 1 98 ? -17.242 6.401 -17.091 1.00 73.69 98 ALA A CA 1
ATOM 755 C C . ALA A 1 98 ? -17.180 4.980 -16.504 1.00 73.69 98 ALA A C 1
ATOM 757 O O . ALA A 1 98 ? -17.345 4.802 -15.294 1.00 73.69 98 ALA A O 1
ATOM 758 N N . ARG A 1 99 ? -16.886 3.97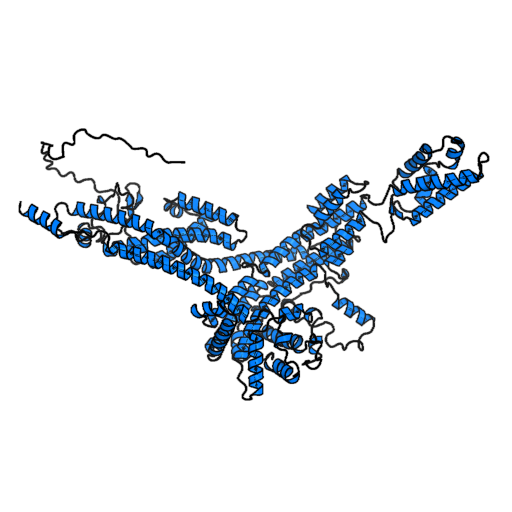4 -17.340 1.00 76.19 99 ARG A N 1
ATOM 759 C CA . ARG A 1 99 ? -16.733 2.567 -16.930 1.00 76.19 99 ARG A CA 1
ATOM 760 C C . ARG A 1 99 ? -15.417 2.285 -16.210 1.00 76.19 99 ARG A C 1
ATOM 762 O O . ARG A 1 99 ? -15.350 1.359 -15.400 1.00 76.19 99 ARG A O 1
ATOM 769 N N . THR A 1 100 ? -14.373 3.074 -16.449 1.00 71.38 100 THR A N 1
ATOM 770 C CA . THR A 1 100 ? -13.093 2.900 -15.758 1.00 71.38 100 THR A CA 1
ATOM 771 C C . THR A 1 100 ? -13.127 3.486 -14.356 1.00 71.38 100 THR A C 1
ATOM 773 O O . THR A 1 100 ? -13.557 4.615 -14.125 1.00 71.38 100 THR A O 1
ATOM 776 N N . LYS A 1 101 ? -12.615 2.732 -13.381 1.00 62.94 101 LYS A N 1
ATOM 777 C CA . LYS A 1 101 ? -12.433 3.215 -12.000 1.00 62.94 101 LYS A CA 1
ATOM 778 C C . LYS A 1 101 ? -11.131 4.011 -11.825 1.00 62.94 101 LYS A C 1
ATOM 780 O O . LYS A 1 101 ? -11.032 4.818 -10.905 1.00 62.94 101 LYS A O 1
ATOM 785 N N . ASN A 1 102 ? -10.153 3.814 -12.715 1.00 65.50 102 ASN A N 1
ATOM 786 C CA . ASN A 1 102 ? -8.828 4.426 -12.623 1.00 65.50 102 ASN A CA 1
ATOM 787 C C . ASN A 1 102 ? -8.778 5.787 -13.352 1.00 65.50 102 ASN A C 1
ATOM 789 O O . ASN A 1 102 ? -8.942 5.822 -14.570 1.00 65.50 102 ASN A O 1
ATOM 793 N N . PRO A 1 103 ? -8.486 6.904 -12.659 1.00 63.62 103 PRO A N 1
ATOM 794 C CA . PRO A 1 103 ? -8.470 8.237 -13.263 1.00 63.62 103 PRO A CA 1
ATOM 795 C C . PRO A 1 103 ? -7.350 8.454 -14.293 1.00 63.62 103 PRO A C 1
ATOM 797 O O . PRO A 1 103 ? -7.493 9.324 -15.144 1.00 63.62 103 PRO A O 1
ATOM 800 N N . MET A 1 104 ? -6.250 7.691 -14.240 1.00 66.12 104 MET A N 1
ATOM 801 C CA . MET A 1 104 ? -5.224 7.728 -15.291 1.00 66.12 104 MET A CA 1
ATOM 802 C C . MET A 1 104 ? -5.761 7.104 -16.573 1.00 66.12 104 MET A C 1
ATOM 804 O O . MET A 1 104 ? -5.663 7.721 -17.625 1.00 66.12 104 MET A O 1
ATOM 808 N N . VAL A 1 105 ? -6.395 5.934 -16.465 1.00 69.81 105 VAL A N 1
ATOM 809 C CA . VAL A 1 105 ? -6.993 5.260 -17.622 1.00 69.81 105 VAL A CA 1
ATOM 810 C C . VAL A 1 105 ? -8.096 6.128 -18.226 1.00 69.81 105 VAL A C 1
ATOM 812 O O . VAL A 1 105 ? -8.090 6.327 -19.427 1.00 69.81 105 VAL A O 1
ATOM 815 N N . ARG A 1 106 ? -8.929 6.789 -17.405 1.00 73.31 106 ARG A N 1
ATOM 816 C CA . ARG A 1 106 ? -9.927 7.763 -17.891 1.00 73.31 106 ARG A CA 1
ATOM 817 C C . ARG A 1 106 ? -9.333 8.850 -18.781 1.00 73.31 106 ARG A C 1
ATOM 819 O O . ARG A 1 106 ? -9.895 9.154 -19.821 1.00 73.31 106 ARG A O 1
ATOM 826 N N . ILE A 1 107 ? -8.222 9.454 -18.359 1.00 68.94 107 ILE A N 1
ATOM 827 C CA . ILE A 1 107 ? -7.546 10.490 -19.151 1.00 68.94 107 ILE A CA 1
ATOM 828 C C . ILE A 1 107 ? -6.914 9.873 -20.404 1.00 68.94 107 ILE A C 1
ATOM 830 O O . ILE A 1 107 ? -6.939 10.500 -21.460 1.00 68.94 107 ILE A O 1
ATOM 834 N N . MET A 1 108 ? -6.408 8.641 -20.309 1.00 74.62 108 MET A N 1
ATOM 835 C CA . MET A 1 108 ? -5.882 7.912 -21.463 1.00 74.62 108 MET A CA 1
ATOM 836 C C . MET A 1 108 ? -6.952 7.520 -22.481 1.00 74.62 108 MET A C 1
ATOM 838 O O . MET A 1 108 ? -6.611 7.447 -23.651 1.00 74.62 108 MET A O 1
ATOM 842 N N . GLU A 1 109 ? -8.222 7.350 -22.103 1.00 76.88 109 GLU A N 1
ATOM 843 C CA . GLU A 1 109 ? -9.304 7.142 -23.083 1.00 76.88 109 GLU A CA 1
ATOM 844 C C . GLU A 1 109 ? -9.453 8.366 -24.004 1.00 76.88 109 GLU A C 1
ATOM 846 O O . GLU A 1 109 ? -9.536 8.241 -25.225 1.00 76.88 109 GLU A O 1
ATOM 851 N N . TYR A 1 110 ? -9.399 9.574 -23.433 1.00 71.88 110 TYR A N 1
ATOM 852 C CA . TYR A 1 110 ? -9.444 10.817 -24.212 1.00 71.88 110 TYR A CA 1
ATOM 853 C C . TYR A 1 110 ? -8.142 11.076 -24.976 1.00 71.88 110 TYR A C 1
ATOM 855 O O . TYR A 1 110 ? -8.180 11.517 -26.124 1.00 71.88 110 TYR A O 1
ATOM 863 N N . ALA A 1 111 ? -6.986 10.782 -24.372 1.00 70.69 111 ALA A N 1
ATOM 864 C CA . ALA A 1 111 ? -5.703 10.868 -25.068 1.00 70.69 111 ALA A CA 1
ATOM 865 C C . ALA A 1 111 ? -5.618 9.852 -26.221 1.00 70.69 111 ALA A C 1
ATOM 867 O O . ALA A 1 111 ? -5.044 10.163 -27.258 1.00 70.69 111 ALA A O 1
ATOM 868 N N . GLY A 1 112 ? -6.225 8.673 -26.061 1.00 74.94 112 GLY A N 1
ATOM 869 C CA . GLY A 1 112 ? -6.381 7.644 -27.084 1.00 74.94 112 GLY A CA 1
ATOM 870 C C . GLY A 1 112 ? -7.207 8.126 -28.266 1.00 74.94 112 GLY A C 1
ATOM 871 O O . GLY A 1 112 ? -6.772 7.998 -29.407 1.00 74.94 112 GLY A O 1
ATOM 872 N N . LEU A 1 113 ? -8.344 8.772 -27.998 1.00 77.62 113 LEU A N 1
ATOM 873 C CA . LEU A 1 113 ? -9.145 9.418 -29.037 1.00 77.62 113 LEU A CA 1
ATOM 874 C C . LEU A 1 113 ? -8.362 10.524 -29.761 1.00 77.62 113 LEU A C 1
ATOM 876 O O . LEU A 1 113 ? -8.358 10.572 -30.988 1.00 77.62 113 LEU A O 1
ATOM 880 N N . GLY A 1 114 ? -7.675 11.395 -29.017 1.00 70.19 114 GLY A N 1
ATOM 881 C CA . GLY A 1 114 ? -6.843 12.449 -29.604 1.00 70.19 114 GLY A CA 1
ATOM 882 C C . GLY A 1 114 ? -5.717 11.886 -30.474 1.00 70.19 114 GLY A C 1
ATOM 883 O O . GLY A 1 114 ? -5.500 12.357 -31.586 1.00 70.19 114 GLY A O 1
ATOM 884 N N . ALA A 1 115 ? -5.048 10.829 -30.008 1.00 77.19 115 ALA A N 1
ATOM 885 C CA . ALA A 1 115 ? -4.015 10.126 -30.760 1.00 77.19 115 ALA A CA 1
ATOM 886 C C . ALA A 1 115 ? -4.561 9.451 -32.024 1.00 77.19 115 ALA A C 1
ATOM 888 O O . ALA A 1 115 ? -3.884 9.454 -33.048 1.00 77.19 115 ALA A O 1
ATOM 889 N N . PHE A 1 116 ? -5.783 8.916 -31.969 1.00 80.00 116 PHE A N 1
ATOM 890 C CA . PHE A 1 116 ? -6.471 8.356 -33.129 1.00 80.00 116 PHE A CA 1
ATOM 891 C C . PHE A 1 116 ? -6.788 9.415 -34.184 1.00 80.00 116 PHE A C 1
ATOM 893 O O . PHE A 1 116 ? -6.465 9.229 -35.355 1.00 80.00 116 PHE A O 1
ATOM 900 N N . LEU A 1 117 ? -7.350 10.555 -33.776 1.00 74.38 117 LEU A N 1
ATOM 901 C CA . LEU A 1 117 ? -7.638 11.663 -34.690 1.00 74.38 117 LEU A CA 1
ATOM 902 C C . LEU A 1 117 ? -6.354 12.245 -35.302 1.00 74.38 117 LEU A C 1
ATOM 904 O O . LEU A 1 117 ? -6.321 12.510 -36.502 1.00 74.38 117 LEU A O 1
ATOM 908 N N . ALA A 1 118 ? -5.285 12.373 -34.510 1.00 69.94 118 ALA A N 1
ATOM 909 C CA . ALA A 1 118 ? -3.977 12.800 -35.003 1.00 69.94 118 ALA A CA 1
ATOM 910 C C . ALA A 1 118 ? -3.370 11.778 -35.983 1.00 69.94 118 ALA A C 1
ATOM 912 O O . ALA A 1 118 ? -2.826 12.144 -37.020 1.00 69.94 118 ALA A O 1
ATOM 913 N N . ALA A 1 119 ? -3.487 10.477 -35.707 1.00 77.44 119 ALA A N 1
ATOM 914 C CA . ALA A 1 119 ? -3.030 9.445 -36.633 1.00 77.44 119 ALA A CA 1
ATOM 915 C C . ALA A 1 119 ? -3.817 9.465 -37.957 1.00 77.44 119 ALA A C 1
ATOM 917 O O . ALA A 1 119 ? -3.215 9.308 -39.020 1.00 77.44 119 ALA A O 1
ATOM 918 N N . MET A 1 120 ? -5.134 9.703 -37.901 1.00 76.44 120 MET A N 1
ATOM 919 C CA . MET A 1 120 ? -6.003 9.839 -39.077 1.00 76.44 120 MET A CA 1
ATOM 920 C C . MET A 1 120 ? -5.656 11.053 -39.943 1.00 76.44 120 MET A C 1
ATOM 922 O O . MET A 1 120 ? -5.780 10.970 -41.161 1.00 76.44 120 MET A O 1
ATOM 926 N N . SER A 1 121 ? -5.223 12.168 -39.348 1.00 71.50 121 SER A N 1
ATOM 927 C CA . SER A 1 121 ? -4.825 13.361 -40.105 1.00 71.50 121 SER A CA 1
ATOM 928 C C . SER A 1 121 ? -3.424 13.227 -40.702 1.00 71.50 121 SER A C 1
ATOM 930 O O . SER A 1 121 ? -3.197 13.609 -41.849 1.00 71.50 121 SER A O 1
ATOM 932 N N . ILE A 1 122 ? -2.488 12.644 -39.950 1.00 71.31 122 ILE A N 1
ATOM 933 C CA . ILE A 1 122 ? -1.083 12.554 -40.350 1.00 71.31 122 ILE A CA 1
ATOM 934 C C . ILE A 1 122 ? -0.870 11.488 -41.420 1.00 71.31 122 ILE A C 1
ATOM 936 O O . ILE A 1 122 ? -0.173 11.743 -42.401 1.00 71.31 122 ILE A O 1
ATOM 940 N N . TYR A 1 123 ? -1.432 10.290 -41.243 1.00 77.88 123 TYR A N 1
ATOM 941 C CA . TYR A 1 123 ? -1.138 9.166 -42.128 1.00 77.88 123 TYR A CA 1
ATOM 942 C C . TYR A 1 123 ? -1.339 9.468 -43.624 1.00 77.88 123 TYR A C 1
ATOM 944 O O . TYR A 1 123 ? -0.393 9.233 -44.381 1.00 77.88 123 TYR A O 1
ATOM 952 N N . PRO A 1 124 ? -2.487 10.005 -44.090 1.00 76.81 124 PRO A N 1
ATOM 953 C CA . PRO A 1 124 ? -2.692 10.245 -45.517 1.00 76.81 124 PRO A CA 1
ATOM 954 C C . PRO A 1 124 ? -1.707 11.286 -46.062 1.00 76.81 124 PRO A C 1
ATOM 956 O O . PRO A 1 124 ? -1.241 11.158 -47.191 1.00 76.81 124 PRO A O 1
ATOM 959 N N . GLN A 1 125 ? -1.284 12.258 -45.248 1.00 75.44 125 GLN A N 1
ATOM 960 C CA . GLN A 1 125 ? -0.291 13.247 -45.666 1.00 75.44 125 GLN A CA 1
ATOM 961 C C . GLN A 1 125 ? 1.075 12.610 -45.957 1.00 75.44 125 GLN A C 1
ATOM 963 O O . GLN A 1 125 ? 1.700 12.924 -46.971 1.00 75.44 125 GLN A O 1
ATOM 968 N N . VAL A 1 126 ? 1.537 11.702 -45.090 1.00 73.38 126 VAL A N 1
ATOM 969 C CA . VAL A 1 126 ? 2.883 11.111 -45.200 1.00 73.38 126 VAL A CA 1
ATOM 970 C C . VAL A 1 126 ? 2.941 9.855 -46.068 1.00 73.38 126 VAL A C 1
ATOM 972 O O . VAL A 1 126 ? 3.951 9.626 -46.726 1.00 73.38 126 VAL A O 1
ATOM 975 N N . ALA A 1 127 ? 1.887 9.039 -46.078 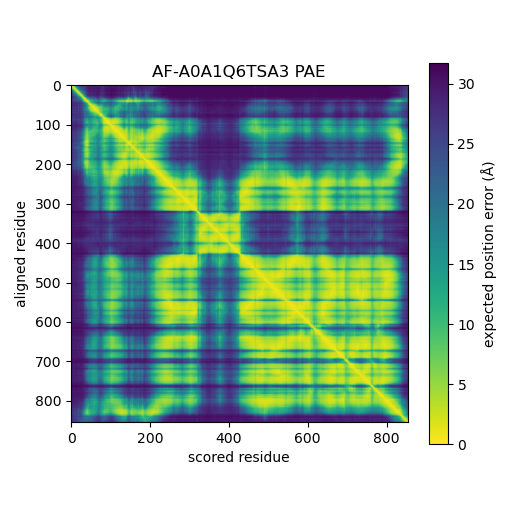1.00 76.88 127 ALA A N 1
ATOM 976 C CA . ALA A 1 127 ? 1.860 7.761 -46.789 1.00 76.88 127 ALA A CA 1
ATOM 977 C C . ALA A 1 127 ? 1.354 7.890 -48.232 1.00 76.88 127 ALA A C 1
ATOM 979 O O . ALA A 1 127 ? 1.655 7.032 -49.061 1.00 76.88 127 ALA A O 1
ATOM 980 N N . ILE A 1 128 ? 0.570 8.935 -48.521 1.00 81.31 128 ILE A N 1
ATOM 981 C CA . ILE A 1 128 ? -0.183 9.065 -49.773 1.00 81.31 128 ILE A CA 1
ATOM 982 C C . ILE A 1 128 ? 0.138 10.396 -50.452 1.00 81.31 128 ILE A C 1
ATOM 984 O O . ILE A 1 128 ? 0.750 10.390 -51.516 1.00 81.31 128 ILE A O 1
ATOM 988 N N . ASN A 1 129 ? -0.170 11.535 -49.825 1.00 80.25 129 ASN A N 1
ATOM 989 C CA . ASN A 1 129 ? -0.084 12.847 -50.481 1.00 80.25 129 ASN A CA 1
ATOM 990 C C . ASN A 1 129 ? 1.357 13.239 -50.837 1.00 80.25 129 ASN A C 1
ATOM 992 O O . ASN A 1 129 ? 1.636 13.602 -51.980 1.00 80.25 129 ASN A O 1
ATOM 996 N N . ALA A 1 130 ? 2.296 13.138 -49.889 1.00 77.62 130 ALA A N 1
ATOM 997 C CA . ALA A 1 130 ? 3.691 13.495 -50.147 1.00 77.62 130 ALA A CA 1
ATOM 998 C C . ALA A 1 130 ? 4.363 12.570 -51.188 1.00 77.62 130 ALA A C 1
ATOM 1000 O O . ALA A 1 130 ? 4.944 13.092 -52.144 1.00 77.62 130 ALA A O 1
ATOM 1001 N N . PRO A 1 131 ? 4.261 11.229 -51.086 1.00 76.44 131 PRO A N 1
ATOM 1002 C CA . PRO A 1 131 ? 4.746 10.319 -52.124 1.00 76.44 131 PRO A CA 1
ATOM 1003 C C . PRO A 1 131 ? 4.093 10.544 -53.495 1.00 76.44 131 PRO A C 1
ATOM 1005 O O . PRO A 1 131 ? 4.796 10.602 -54.502 1.00 76.44 131 PRO A O 1
ATOM 1008 N N . SER A 1 132 ? 2.773 10.744 -53.539 1.00 78.81 132 SER A N 1
ATOM 1009 C CA . SER A 1 132 ? 2.041 11.079 -54.763 1.00 78.81 132 SER A CA 1
ATOM 1010 C C . SER A 1 132 ? 2.596 12.336 -55.429 1.00 78.81 132 SER A C 1
ATOM 1012 O O . SER A 1 132 ? 2.907 12.323 -56.615 1.00 78.81 132 SER A O 1
ATOM 1014 N N . ARG A 1 133 ? 2.788 13.421 -54.673 1.00 78.19 133 ARG A N 1
ATOM 1015 C CA . ARG A 1 133 ? 3.315 14.685 -55.206 1.00 78.19 133 ARG A CA 1
ATOM 1016 C C . ARG A 1 133 ? 4.710 14.533 -55.809 1.00 78.19 133 ARG A C 1
ATOM 1018 O O . ARG A 1 133 ? 5.023 15.170 -56.814 1.00 78.19 133 ARG A O 1
ATOM 1025 N N . ILE A 1 134 ? 5.540 13.672 -55.221 1.00 78.06 134 ILE A N 1
ATOM 1026 C CA . ILE A 1 134 ? 6.880 13.358 -55.732 1.00 78.06 134 ILE A CA 1
ATOM 1027 C C . ILE A 1 134 ? 6.790 12.583 -57.053 1.00 78.06 134 ILE A C 1
ATOM 1029 O O . ILE A 1 134 ? 7.460 12.957 -58.013 1.00 78.06 134 ILE A O 1
ATOM 1033 N N . VAL A 1 135 ? 5.966 11.533 -57.107 1.00 76.44 135 VAL A N 1
ATOM 1034 C CA . VAL A 1 135 ? 5.901 10.605 -58.250 1.00 76.44 135 VAL A CA 1
ATOM 1035 C C . VAL A 1 135 ? 5.071 11.160 -59.410 1.00 76.44 135 VAL A C 1
ATOM 1037 O O . VAL A 1 135 ? 5.479 11.053 -60.559 1.00 76.44 135 VAL A O 1
ATOM 1040 N N . GLN A 1 136 ? 3.915 11.747 -59.116 1.00 80.75 136 GLN A N 1
ATOM 1041 C CA . GLN A 1 136 ? 2.885 12.121 -60.092 1.00 80.75 136 GLN A CA 1
ATOM 1042 C C . GLN A 1 136 ? 2.853 13.633 -60.367 1.00 80.75 136 GLN A C 1
ATOM 1044 O O . GLN A 1 136 ? 2.219 14.069 -61.319 1.00 80.75 136 GLN A O 1
ATOM 1049 N N . GLY A 1 137 ? 3.559 14.447 -59.571 1.00 72.12 137 GLY A N 1
ATOM 1050 C CA . GLY A 1 137 ? 3.744 15.877 -59.841 1.00 72.12 137 GLY A CA 1
ATOM 1051 C C . GLY A 1 137 ? 2.710 16.824 -59.250 1.00 72.12 137 GLY A C 1
ATOM 1052 O O . GLY A 1 137 ? 2.966 18.023 -59.223 1.00 72.12 137 GLY A O 1
ATOM 1053 N N . PHE A 1 138 ? 1.602 16.312 -58.718 1.00 78.88 138 PHE A N 1
ATOM 1054 C CA . PHE A 1 138 ? 0.548 17.112 -58.093 1.00 78.88 138 PHE A CA 1
ATOM 1055 C C . PHE A 1 138 ? 0.171 16.565 -56.712 1.00 78.88 138 PHE A C 1
ATOM 1057 O O . PHE A 1 138 ? 0.369 15.387 -56.405 1.00 78.88 138 PHE A O 1
ATOM 1064 N N . ASP A 1 139 ? -0.339 17.445 -55.853 1.00 78.62 139 ASP A N 1
ATOM 1065 C CA . ASP A 1 139 ? -0.784 17.080 -54.508 1.00 78.62 139 ASP A CA 1
ATOM 1066 C C . ASP A 1 139 ? -2.217 16.538 -54.552 1.00 78.62 139 ASP A C 1
ATOM 1068 O O . ASP A 1 139 ? -3.138 17.240 -54.965 1.00 78.62 139 ASP A O 1
ATOM 1072 N N . ILE A 1 140 ? -2.422 15.294 -54.124 1.00 76.69 140 ILE A N 1
ATOM 1073 C CA . ILE A 1 140 ? -3.762 14.688 -54.074 1.00 76.69 140 ILE A CA 1
ATOM 1074 C C . ILE A 1 140 ? -4.584 15.240 -52.911 1.00 76.69 140 ILE A C 1
ATOM 1076 O O . ILE A 1 140 ? -5.810 15.293 -52.983 1.00 76.69 140 ILE A O 1
ATOM 1080 N N . GLY A 1 141 ? -3.913 15.715 -51.861 1.00 75.06 141 GLY A N 1
ATOM 1081 C CA . GLY A 1 141 ? -4.538 16.397 -50.737 1.00 75.06 141 GLY A CA 1
ATOM 1082 C C . GLY A 1 141 ? -4.767 17.884 -50.980 1.00 75.06 141 GLY A C 1
ATOM 1083 O O . GLY A 1 141 ? -5.011 18.598 -50.013 1.00 75.06 141 GLY A O 1
ATOM 1084 N N . LYS A 1 142 ? -4.653 18.372 -52.225 1.00 82.00 142 LYS A N 1
ATOM 1085 C CA . LYS A 1 142 ? -4.821 19.793 -52.540 1.00 82.00 142 LYS A CA 1
ATOM 1086 C C . LYS A 1 142 ? -6.201 20.274 -52.100 1.00 82.00 142 LYS A C 1
ATOM 1088 O O . LYS A 1 142 ? -7.215 19.619 -52.349 1.00 82.00 142 LYS A O 1
ATOM 1093 N N . GLU A 1 143 ? -6.226 21.432 -51.456 1.00 82.31 143 GLU A N 1
ATOM 1094 C CA . GLU A 1 143 ? -7.452 22.094 -51.026 1.00 82.31 143 GLU A CA 1
ATOM 1095 C C . GLU A 1 143 ? -7.664 23.379 -51.828 1.00 82.31 143 GLU A C 1
ATOM 1097 O O . GLU A 1 143 ? -6.704 24.012 -52.269 1.00 82.31 143 GLU A O 1
ATOM 1102 N N . TYR A 1 144 ? -8.921 23.765 -52.004 1.00 77.44 144 TYR A N 1
ATOM 1103 C CA . TYR A 1 144 ? -9.337 25.018 -52.618 1.00 77.44 144 TYR A CA 1
ATOM 1104 C C . TYR A 1 144 ? -10.322 25.744 -51.702 1.00 77.44 144 TYR A C 1
ATOM 1106 O O . TYR A 1 144 ? -11.013 25.112 -50.898 1.00 77.44 144 TYR A O 1
ATOM 1114 N N . ILE A 1 145 ? -10.359 27.069 -51.795 1.00 75.44 145 ILE A N 1
ATOM 1115 C CA . ILE A 1 145 ? -11.365 27.906 -51.140 1.00 75.44 145 ILE A CA 1
ATOM 1116 C C . ILE A 1 145 ? -12.399 28.272 -52.201 1.00 75.44 145 ILE A C 1
ATOM 1118 O O . ILE A 1 145 ? -12.031 28.808 -53.244 1.00 75.44 145 ILE A O 1
ATOM 1122 N N . ASP A 1 146 ? -13.666 27.928 -51.962 1.00 73.00 146 ASP A N 1
ATOM 1123 C CA . ASP A 1 146 ? -14.761 28.287 -52.866 1.00 73.00 146 ASP A CA 1
ATOM 1124 C C . ASP A 1 146 ? -15.167 29.767 -52.743 1.00 73.00 146 ASP A C 1
ATOM 1126 O O . ASP A 1 146 ? -14.691 30.495 -51.873 1.00 73.00 146 ASP A O 1
ATOM 1130 N N . ASP A 1 147 ? -16.049 30.206 -53.636 1.00 67.81 147 ASP A N 1
ATOM 1131 C CA . ASP A 1 147 ? -16.663 31.542 -53.696 1.00 67.81 147 ASP A CA 1
ATOM 1132 C C . ASP A 1 147 ? -17.311 31.996 -52.371 1.00 67.81 147 ASP A C 1
ATOM 1134 O O . ASP A 1 147 ? -17.408 33.185 -52.078 1.00 67.81 147 ASP A O 1
ATOM 1138 N N . GLN A 1 148 ? -17.705 31.042 -51.524 1.00 68.62 148 GLN A N 1
ATOM 1139 C CA . GLN A 1 148 ? -18.287 31.269 -50.199 1.00 68.62 148 GLN A CA 1
ATOM 1140 C C . GLN A 1 148 ? -17.245 31.246 -49.068 1.00 68.62 148 GLN A C 1
ATOM 1142 O O . GLN A 1 148 ? -17.606 31.268 -47.889 1.00 68.62 148 GLN A O 1
ATOM 1147 N N . GLY A 1 149 ? -15.953 31.177 -49.397 1.00 60.78 149 GLY A N 1
ATOM 1148 C CA . GLY A 1 149 ? -14.857 31.146 -48.431 1.00 60.78 149 GLY A CA 1
ATOM 1149 C C . GLY A 1 149 ? -14.653 29.790 -47.746 1.00 60.78 149 GLY A C 1
ATOM 1150 O O . GLY A 1 149 ? -13.921 29.711 -46.757 1.00 60.78 149 GLY A O 1
ATOM 1151 N N . ARG A 1 150 ? -15.276 28.703 -48.227 1.00 63.72 150 ARG A N 1
ATOM 1152 C CA . ARG A 1 150 ? -15.172 27.371 -47.606 1.00 63.72 150 ARG A CA 1
ATOM 1153 C C . ARG A 1 150 ? -14.006 26.589 -48.196 1.00 63.72 150 ARG A C 1
ATOM 1155 O O . ARG A 1 150 ? -13.898 26.438 -49.409 1.00 63.72 150 ARG A O 1
ATOM 1162 N N . LYS A 1 151 ? -13.176 26.017 -47.321 1.00 70.44 151 LYS A N 1
ATOM 1163 C CA . LYS A 1 151 ? -12.044 25.162 -47.699 1.00 70.44 151 LYS A CA 1
ATOM 1164 C C . LYS A 1 151 ? -12.515 23.728 -47.980 1.00 70.44 151 LYS A C 1
ATOM 1166 O O . LYS A 1 151 ? -13.119 23.107 -47.106 1.00 70.44 151 LYS A O 1
ATOM 1171 N N . LYS A 1 152 ? -12.238 23.197 -49.172 1.00 71.31 152 LYS A N 1
ATOM 1172 C CA . LYS A 1 152 ? -12.611 21.839 -49.616 1.00 71.31 152 LYS A CA 1
ATOM 1173 C C . LYS A 1 152 ? -11.434 21.148 -50.295 1.00 71.31 152 LYS A C 1
ATOM 1175 O O . LYS A 1 152 ? -10.589 21.818 -50.877 1.00 71.31 152 LYS A O 1
ATOM 1180 N N . SER A 1 153 ? -11.377 19.818 -50.250 1.00 78.19 153 SER A N 1
ATOM 1181 C CA . SER A 1 153 ? -10.366 19.075 -51.011 1.00 78.19 153 SER A CA 1
ATOM 1182 C C . SER A 1 153 ? -10.783 18.957 -52.479 1.00 78.19 153 SER A C 1
ATOM 1184 O O . SER A 1 153 ? -11.931 18.643 -52.789 1.00 78.19 153 SER A O 1
ATOM 1186 N N . VAL A 1 154 ? -9.837 19.218 -53.383 1.00 77.62 154 VAL A N 1
ATOM 1187 C CA . VAL A 1 154 ? -10.039 19.243 -54.840 1.00 77.62 154 VAL A CA 1
ATOM 1188 C C . VAL A 1 154 ? -10.532 17.893 -55.367 1.00 77.62 154 VAL A C 1
ATOM 1190 O O . VAL A 1 154 ? -11.399 17.853 -56.231 1.00 77.62 154 VAL A O 1
ATOM 1193 N N . LEU A 1 155 ? -9.999 16.784 -54.845 1.00 76.44 155 LEU A N 1
ATOM 1194 C CA . LEU A 1 155 ? -10.280 15.423 -55.323 1.00 76.44 155 LEU A CA 1
ATOM 1195 C C . LEU A 1 155 ? -11.242 14.654 -54.401 1.00 76.44 155 LEU A C 1
ATOM 1197 O O . LEU A 1 155 ? -11.285 13.421 -54.433 1.00 76.44 155 LEU A O 1
ATOM 1201 N N . GLN A 1 156 ? -11.992 15.368 -53.556 1.00 70.12 156 GLN A N 1
ATOM 1202 C CA . GLN A 1 156 ? -12.922 14.762 -52.604 1.00 70.12 156 GLN A CA 1
ATOM 1203 C C . GLN A 1 156 ? -14.162 14.177 -53.284 1.00 70.12 156 GLN A C 1
ATOM 1205 O O . GLN A 1 156 ? -14.589 13.083 -52.916 1.00 70.12 156 GLN A O 1
ATOM 1210 N N . ASP A 1 157 ? -14.734 14.895 -54.256 1.00 68.50 157 ASP A N 1
ATOM 1211 C CA . ASP A 1 157 ? -15.891 14.445 -55.030 1.00 68.50 157 ASP A CA 1
ATOM 1212 C C . ASP A 1 157 ? -15.437 13.984 -56.422 1.00 68.50 157 ASP A C 1
ATOM 1214 O O . ASP A 1 157 ? -15.022 14.801 -57.248 1.00 68.50 157 ASP A O 1
ATOM 1218 N N . PRO A 1 158 ? -15.525 12.679 -56.732 1.00 65.06 158 PRO A N 1
ATOM 1219 C CA . PRO A 1 158 ? -15.198 12.188 -58.057 1.00 65.06 158 PRO A CA 1
ATOM 1220 C C . PRO A 1 158 ? -16.080 12.789 -59.152 1.00 65.06 158 PRO A C 1
ATOM 1222 O O . PRO A 1 158 ? -15.649 12.778 -60.298 1.00 65.06 158 PRO A O 1
ATOM 1225 N N . ASN A 1 159 ? -17.297 13.255 -58.860 1.00 65.31 159 ASN A N 1
ATOM 1226 C CA . ASN A 1 159 ? -18.255 13.749 -59.854 1.00 65.31 159 ASN A CA 1
ATOM 1227 C C . ASN A 1 159 ? -18.072 15.231 -60.196 1.00 65.31 159 ASN A C 1
ATOM 1229 O O . ASN A 1 159 ? -18.515 15.651 -61.263 1.00 65.31 159 ASN A O 1
ATOM 1233 N N . TYR A 1 160 ? -17.403 16.002 -59.338 1.00 69.31 160 TYR A N 1
ATOM 1234 C CA . TYR A 1 160 ? -17.117 17.413 -59.569 1.00 69.31 160 TYR A CA 1
ATOM 1235 C C . TYR A 1 160 ? -15.730 17.775 -59.034 1.00 69.31 160 TYR A C 1
ATOM 1237 O O . TYR A 1 160 ? -15.529 17.887 -57.826 1.00 69.31 160 TYR A O 1
ATOM 1245 N N . ILE A 1 161 ? -14.778 17.977 -59.949 1.00 76.94 161 ILE A N 1
ATOM 1246 C CA . ILE A 1 161 ? -13.408 18.383 -59.621 1.00 76.94 161 ILE A CA 1
ATOM 1247 C C . ILE A 1 161 ? -13.156 19.761 -60.243 1.00 76.94 161 ILE A C 1
ATOM 1249 O O . ILE A 1 161 ? -13.244 19.880 -61.468 1.00 76.94 161 ILE A O 1
ATOM 1253 N N . PRO A 1 162 ? -12.818 20.795 -59.449 1.00 75.75 162 PRO A N 1
ATOM 1254 C CA . PRO A 1 162 ? -12.625 22.159 -59.938 1.00 75.75 162 PRO A CA 1
ATOM 1255 C C . PRO A 1 162 ? -11.244 22.327 -60.593 1.00 75.75 162 PRO A C 1
ATOM 1257 O O . PRO A 1 162 ? -10.407 23.108 -60.141 1.00 75.75 162 PRO A O 1
ATOM 1260 N N . PHE A 1 163 ? -10.981 21.579 -61.667 1.00 79.69 163 PHE A N 1
ATOM 1261 C CA . PHE A 1 163 ? -9.713 21.654 -62.399 1.00 79.69 163 PHE A CA 1
ATOM 1262 C C . PHE A 1 163 ? -9.456 23.034 -63.019 1.00 79.69 163 PHE A C 1
ATOM 1264 O O . PHE A 1 163 ? -8.309 23.356 -63.302 1.00 79.69 163 PHE A O 1
ATOM 1271 N N . ASP A 1 164 ? -10.485 23.869 -63.172 1.00 70.12 164 ASP A N 1
ATOM 1272 C CA . ASP A 1 164 ? -10.361 25.243 -63.676 1.00 70.12 164 ASP A CA 1
ATOM 1273 C C . ASP A 1 164 ? -9.563 26.163 -62.730 1.00 70.12 164 ASP A C 1
ATOM 1275 O O . ASP A 1 164 ? -9.116 27.236 -63.129 1.00 70.12 164 ASP A O 1
ATOM 1279 N N . MET A 1 165 ? -9.341 25.734 -61.481 1.00 76.06 165 MET A N 1
ATOM 1280 C CA . MET A 1 165 ? -8.503 26.436 -60.502 1.00 76.06 165 MET A CA 1
ATOM 1281 C C . MET A 1 165 ? -6.998 26.133 -60.652 1.00 76.06 165 MET A C 1
ATOM 1283 O O . MET A 1 165 ? -6.188 26.758 -59.974 1.00 76.06 165 MET A O 1
ATOM 1287 N N . TYR A 1 166 ? -6.603 25.196 -61.522 1.00 78.06 166 TYR A N 1
ATOM 1288 C CA . TYR A 1 166 ? -5.200 24.870 -61.819 1.00 78.06 166 TYR A CA 1
ATOM 1289 C C . TYR A 1 166 ? -4.654 25.838 -62.879 1.00 78.06 166 TYR A C 1
ATOM 1291 O O . TYR A 1 166 ? -4.658 25.536 -64.070 1.00 78.06 166 TYR A O 1
ATOM 1299 N N . GLN A 1 167 ? -4.243 27.033 -62.440 1.00 73.00 167 GLN A N 1
ATOM 1300 C CA . GLN A 1 167 ? -3.851 28.148 -63.320 1.00 73.00 167 GLN A CA 1
ATOM 1301 C C . GLN A 1 167 ? -2.347 28.196 -63.656 1.00 73.00 167 GLN A C 1
ATOM 1303 O O . GLN A 1 167 ? -1.918 29.075 -64.398 1.00 73.00 167 GLN A O 1
ATOM 1308 N N . GLY A 1 168 ? -1.547 27.242 -63.162 1.00 70.50 168 GLY A N 1
ATOM 1309 C CA . GLY A 1 168 ? -0.111 27.163 -63.457 1.00 70.50 168 GLY A CA 1
ATOM 1310 C C . GLY A 1 168 ? 0.789 28.088 -62.632 1.00 70.50 168 GLY A C 1
ATOM 1311 O O . GLY A 1 168 ? 1.980 28.183 -62.919 1.00 70.50 168 GLY A O 1
ATOM 1312 N N . ASP A 1 169 ? 0.266 28.716 -61.574 1.00 72.38 169 ASP A N 1
ATOM 1313 C CA . ASP A 1 169 ? 1.036 29.606 -60.686 1.00 72.38 169 ASP A CA 1
ATOM 1314 C C . ASP A 1 169 ? 2.212 28.887 -59.996 1.00 72.38 169 ASP A C 1
ATOM 1316 O O . ASP A 1 169 ? 3.225 29.497 -59.642 1.00 72.38 169 ASP A O 1
ATOM 1320 N N . TYR A 1 170 ? 2.104 27.562 -59.840 1.00 70.38 170 TYR A N 1
ATOM 1321 C CA . TYR A 1 170 ? 3.144 26.691 -59.301 1.00 70.38 170 TYR A CA 1
ATOM 1322 C C . TYR A 1 170 ? 3.346 25.445 -60.173 1.00 70.38 170 TYR A C 1
ATOM 1324 O O . TYR A 1 170 ? 2.389 24.932 -60.749 1.00 70.38 170 TYR A O 1
ATOM 1332 N N . PRO A 1 171 ? 4.549 24.831 -60.172 1.00 67.81 171 PRO A N 1
ATOM 1333 C CA . PRO A 1 171 ? 4.824 23.630 -60.969 1.00 67.81 171 PRO A CA 1
ATOM 1334 C C . PRO A 1 171 ? 3.915 22.421 -60.693 1.00 67.81 171 PRO A C 1
ATOM 1336 O O . PRO A 1 171 ? 3.831 21.519 -61.515 1.00 67.81 171 PRO A O 1
ATOM 1339 N N . GLY A 1 172 ? 3.274 22.365 -59.519 1.00 67.50 172 GLY A N 1
ATOM 1340 C CA . GLY A 1 172 ? 2.302 21.320 -59.160 1.00 67.50 172 GLY A CA 1
ATOM 1341 C C . GLY A 1 172 ? 0.845 21.690 -59.452 1.00 67.50 172 GLY A C 1
ATOM 1342 O O . GLY A 1 172 ? -0.055 20.980 -59.007 1.00 67.50 172 GLY A O 1
ATOM 1343 N N . GLU A 1 173 ? 0.631 22.815 -60.132 1.00 77.62 173 GLU A N 1
ATOM 1344 C CA . GLU A 1 173 ? -0.660 23.374 -60.545 1.00 77.62 173 GLU A CA 1
ATOM 1345 C C . GLU A 1 173 ? -0.708 23.639 -62.060 1.00 77.62 173 GLU A C 1
ATOM 1347 O O . GLU A 1 173 ? -1.753 24.001 -62.587 1.00 77.62 173 GLU A O 1
ATOM 1352 N N . ASP A 1 174 ? 0.415 23.438 -62.754 1.00 80.75 174 ASP A N 1
ATOM 1353 C CA . ASP A 1 174 ? 0.548 23.536 -64.204 1.00 80.75 174 ASP A CA 1
ATOM 1354 C C . ASP A 1 174 ? 0.265 22.169 -64.845 1.00 80.75 174 ASP A C 1
ATOM 1356 O O . ASP A 1 174 ? 0.990 21.191 -64.624 1.00 80.75 174 ASP A O 1
ATOM 1360 N N . LEU A 1 175 ? -0.805 22.098 -65.640 1.00 79.38 175 LEU A N 1
ATOM 1361 C CA . LEU A 1 175 ? -1.253 20.872 -66.301 1.00 79.38 175 LEU A CA 1
ATOM 1362 C C . LEU A 1 175 ? -0.225 20.327 -67.303 1.00 79.38 175 LEU A C 1
ATOM 1364 O O . LEU A 1 175 ? -0.148 19.108 -67.471 1.00 79.38 175 LEU A O 1
ATOM 1368 N N . ASP A 1 176 ? 0.617 21.171 -67.904 1.00 77.56 176 ASP A N 1
ATOM 1369 C CA . ASP A 1 176 ? 1.665 20.713 -68.815 1.00 77.56 176 ASP A CA 1
ATOM 1370 C C . ASP A 1 176 ? 2.803 20.020 -68.058 1.00 77.56 176 ASP A C 1
ATOM 1372 O O . ASP A 1 176 ? 3.279 18.964 -68.490 1.00 77.56 176 ASP A O 1
ATOM 1376 N N . ILE A 1 177 ? 3.204 20.573 -66.907 1.00 79.44 177 ILE A N 1
ATOM 1377 C CA . ILE A 1 177 ? 4.245 20.006 -66.033 1.00 79.44 177 ILE A CA 1
ATOM 1378 C C . ILE A 1 177 ? 3.749 18.717 -65.366 1.00 79.44 177 ILE A C 1
ATOM 1380 O O . ILE A 1 177 ? 4.495 17.738 -65.252 1.00 79.44 177 ILE A O 1
ATOM 1384 N N . ILE A 1 178 ? 2.483 18.688 -64.944 1.00 80.56 178 ILE A N 1
ATOM 1385 C CA . ILE A 1 178 ? 1.844 17.487 -64.400 1.00 80.56 178 ILE A CA 1
ATOM 1386 C C . ILE A 1 178 ? 1.733 16.416 -65.493 1.00 80.56 178 ILE A C 1
ATOM 1388 O O . ILE A 1 178 ? 2.120 15.269 -65.268 1.00 80.56 178 ILE A O 1
ATOM 1392 N N . GLY A 1 179 ? 1.287 16.784 -66.697 1.00 77.81 179 GLY A N 1
ATOM 1393 C CA . GLY A 1 179 ? 1.197 15.888 -67.851 1.00 77.81 179 GLY A CA 1
ATOM 1394 C C . GLY A 1 179 ? 2.546 15.282 -68.249 1.00 77.81 179 GLY A C 1
ATOM 1395 O O . GLY A 1 179 ? 2.617 14.086 -68.542 1.00 77.81 179 GLY A O 1
ATOM 1396 N N . ASP A 1 180 ? 3.634 16.060 -68.187 1.00 79.81 180 ASP A N 1
ATOM 1397 C CA . ASP A 1 180 ? 4.999 15.568 -68.420 1.00 79.81 180 ASP A CA 1
ATOM 1398 C C . ASP A 1 180 ? 5.406 14.513 -67.379 1.00 79.81 180 ASP A C 1
ATOM 1400 O O . ASP A 1 180 ? 5.947 13.462 -67.730 1.00 79.81 180 ASP A O 1
ATOM 1404 N N . ARG A 1 181 ? 5.109 14.751 -66.094 1.00 76.62 181 ARG A N 1
ATOM 1405 C CA . ARG A 1 181 ? 5.407 13.809 -64.998 1.00 76.62 181 ARG A CA 1
ATOM 1406 C C . ARG A 1 181 ? 4.560 12.539 -65.046 1.00 76.62 181 ARG A C 1
ATOM 1408 O O . ARG A 1 181 ? 5.035 11.480 -64.643 1.00 76.62 181 ARG A O 1
ATOM 1415 N N . LEU A 1 182 ? 3.343 12.623 -65.577 1.00 78.25 182 LEU A N 1
ATOM 1416 C CA . LEU A 1 182 ? 2.475 11.472 -65.837 1.00 78.25 182 LEU A CA 1
ATOM 1417 C C . LEU A 1 182 ? 2.857 10.705 -67.118 1.00 78.25 182 LEU A C 1
ATOM 1419 O O . LEU A 1 182 ? 2.278 9.654 -67.399 1.00 78.25 182 LEU A O 1
ATOM 1423 N N . GLY A 1 183 ? 3.840 11.193 -67.885 1.00 75.12 183 GLY A N 1
ATOM 1424 C CA . GLY A 1 183 ? 4.310 10.554 -69.114 1.00 75.12 183 GLY A CA 1
ATOM 1425 C C . GLY A 1 183 ? 3.349 10.703 -70.297 1.00 75.12 183 GLY A C 1
ATOM 1426 O O . GLY A 1 183 ? 3.355 9.859 -71.194 1.00 75.12 183 GLY A O 1
ATOM 1427 N N . ILE A 1 184 ? 2.513 11.748 -70.305 1.00 79.50 184 ILE A N 1
ATOM 1428 C CA . ILE A 1 184 ? 1.579 12.057 -71.395 1.00 79.50 184 ILE A CA 1
ATOM 1429 C C . ILE A 1 184 ? 2.320 12.874 -72.472 1.00 79.50 184 ILE A C 1
ATOM 1431 O O . ILE A 1 184 ? 2.758 13.995 -72.183 1.00 79.50 184 ILE A O 1
ATOM 1435 N N . PRO A 1 185 ? 2.455 12.371 -73.719 1.00 76.75 185 PRO A N 1
ATOM 1436 C CA . PRO A 1 185 ? 3.158 13.083 -74.788 1.00 76.75 185 PRO A CA 1
ATOM 1437 C C . PRO A 1 185 ? 2.537 14.454 -75.094 1.00 76.75 185 PRO A C 1
ATOM 1439 O O . PRO A 1 185 ? 1.316 14.587 -75.154 1.00 76.75 185 PRO A O 1
ATOM 1442 N N . ARG A 1 186 ? 3.374 15.469 -75.351 1.00 75.19 186 ARG A N 1
ATOM 1443 C CA . ARG A 1 186 ? 2.921 16.846 -75.642 1.00 75.19 186 ARG A CA 1
ATOM 1444 C C . ARG A 1 186 ? 2.131 17.002 -76.950 1.00 75.19 186 ARG A C 1
ATOM 1446 O O . ARG A 1 186 ? 1.406 17.971 -77.097 1.00 75.19 186 ARG A O 1
ATOM 1453 N N . GLY A 1 187 ? 2.249 16.052 -77.880 1.00 65.94 187 GLY A N 1
ATOM 1454 C CA . GLY A 1 187 ? 1.557 16.090 -79.176 1.00 65.94 187 GLY A CA 1
ATOM 1455 C C . GLY A 1 187 ? 0.097 15.611 -79.161 1.00 65.94 187 GLY A C 1
ATOM 1456 O O . GLY A 1 187 ? -0.530 15.584 -80.211 1.00 65.94 187 GLY A O 1
ATOM 1457 N N . VAL A 1 188 ? -0.451 15.195 -78.013 1.00 69.25 188 VAL A N 1
ATOM 1458 C CA . VAL A 1 188 ? -1.815 14.639 -77.923 1.00 69.25 188 VAL A CA 1
ATOM 1459 C C . VAL A 1 188 ? -2.886 15.718 -78.081 1.00 69.25 188 VAL A C 1
ATOM 1461 O O . VAL A 1 188 ? -2.887 16.711 -77.356 1.00 69.25 188 VAL A O 1
ATOM 1464 N N . LYS A 1 189 ? -3.844 15.500 -78.992 1.00 69.19 189 LYS A N 1
ATOM 1465 C CA . LYS A 1 189 ? -5.037 16.349 -79.123 1.00 69.19 189 LYS A CA 1
ATOM 1466 C C . LYS A 1 189 ? -5.865 16.266 -77.832 1.00 69.19 189 LYS A C 1
ATOM 1468 O O . LYS A 1 189 ? -6.184 15.170 -77.385 1.00 69.19 189 LYS A O 1
ATOM 1473 N N . ASN A 1 190 ? -6.197 17.416 -77.240 1.00 73.00 190 ASN A N 1
ATOM 1474 C CA . ASN A 1 190 ? -6.851 17.545 -75.923 1.00 73.00 190 ASN A CA 1
ATOM 1475 C C . ASN A 1 190 ? -6.025 16.971 -74.749 1.00 73.00 190 ASN A C 1
ATOM 1477 O O . ASN A 1 190 ? -6.558 16.313 -73.853 1.00 73.00 190 ASN A O 1
ATOM 1481 N N . ARG A 1 191 ? -4.708 17.225 -74.748 1.00 74.38 191 ARG A N 1
ATOM 1482 C CA . ARG A 1 191 ? -3.771 16.810 -73.688 1.00 74.38 191 ARG A CA 1
ATOM 1483 C C . ARG A 1 191 ? -4.238 17.179 -72.277 1.00 74.38 191 ARG A C 1
ATOM 1485 O O . ARG A 1 191 ? -4.143 16.343 -71.385 1.00 74.38 191 ARG A O 1
ATOM 1492 N N . ASP A 1 192 ? -4.756 18.387 -72.083 1.00 77.44 192 ASP A N 1
ATOM 1493 C CA . ASP A 1 192 ? -5.184 18.871 -70.765 1.00 77.44 192 ASP A CA 1
ATOM 1494 C C . ASP A 1 192 ? -6.350 18.063 -70.199 1.00 77.44 192 ASP A C 1
ATOM 1496 O O . ASP A 1 192 ? -6.344 17.721 -69.017 1.00 77.44 192 ASP A O 1
ATOM 1500 N N . ASP A 1 193 ? -7.317 17.688 -71.039 1.00 77.25 193 ASP A N 1
ATOM 1501 C CA . ASP A 1 193 ? -8.449 16.855 -70.626 1.00 77.25 193 ASP A CA 1
ATOM 1502 C C . ASP A 1 193 ? -7.984 15.447 -70.241 1.00 77.25 193 ASP A C 1
ATOM 1504 O O . ASP A 1 193 ? -8.427 14.893 -69.232 1.00 77.25 193 ASP A O 1
ATOM 1508 N N . LEU A 1 194 ? -7.016 14.898 -70.982 1.00 78.94 194 LEU A N 1
ATOM 1509 C CA . LEU A 1 194 ? -6.395 13.613 -70.665 1.00 78.94 194 LEU A CA 1
ATOM 1510 C C . LEU A 1 194 ? -5.589 13.674 -69.354 1.00 78.94 194 LEU A C 1
ATOM 1512 O O . LEU A 1 194 ? -5.651 12.743 -68.547 1.00 78.94 194 LEU A O 1
ATOM 1516 N N . THR A 1 195 ? -4.861 14.768 -69.112 1.00 80.56 195 THR A N 1
ATOM 1517 C CA . THR A 1 195 ? -4.146 15.015 -67.851 1.00 80.56 195 THR A CA 1
ATOM 1518 C C . THR A 1 195 ? -5.127 15.106 -66.680 1.00 80.56 195 THR A C 1
ATOM 1520 O O . THR A 1 195 ? -4.934 14.420 -65.675 1.00 80.56 195 THR A O 1
ATOM 1523 N N . LYS A 1 196 ? -6.226 15.861 -66.819 1.00 84.12 196 LYS A N 1
ATOM 1524 C CA . LYS A 1 196 ? -7.292 15.982 -65.806 1.00 84.12 196 LYS A CA 1
ATOM 1525 C C . LYS A 1 196 ? -7.965 14.635 -65.510 1.00 84.12 196 LYS A C 1
ATOM 1527 O O . LYS A 1 196 ? -8.179 14.287 -64.347 1.00 84.12 196 LYS A O 1
ATOM 1532 N N . GLU A 1 197 ? -8.252 13.826 -66.531 1.00 80.75 197 GLU A N 1
ATOM 1533 C CA . GLU A 1 197 ? -8.838 12.491 -66.351 1.00 80.75 197 GLU A CA 1
ATOM 1534 C C . GLU A 1 197 ? -7.876 11.530 -65.627 1.00 80.75 197 GLU A C 1
ATOM 1536 O O . GLU A 1 197 ? -8.288 10.789 -64.726 1.00 80.75 197 GLU A O 1
ATOM 1541 N N . GLN A 1 198 ? -6.578 11.577 -65.946 1.00 82.75 198 GLN A N 1
ATOM 1542 C CA . GLN A 1 198 ? -5.565 10.802 -65.222 1.00 82.75 198 GLN A CA 1
ATOM 1543 C C . GLN A 1 198 ? -5.420 11.264 -63.770 1.00 82.75 198 GLN A C 1
ATOM 1545 O O . GLN A 1 198 ? -5.378 10.420 -62.874 1.00 82.75 198 GLN A O 1
ATOM 1550 N N . MET A 1 199 ? -5.428 12.575 -63.508 1.00 84.31 199 MET A N 1
ATOM 1551 C CA . MET A 1 199 ? -5.438 13.120 -62.145 1.00 84.31 199 MET A CA 1
ATOM 1552 C C . MET A 1 199 ? -6.651 12.620 -61.345 1.00 84.31 199 MET A C 1
ATOM 1554 O O . MET A 1 199 ? -6.492 12.177 -60.206 1.00 84.31 199 MET A O 1
ATOM 1558 N N . ARG A 1 200 ? -7.849 12.592 -61.949 1.00 83.62 200 ARG A N 1
ATOM 1559 C CA . ARG A 1 200 ? -9.072 12.030 -61.340 1.00 83.62 200 ARG A CA 1
ATOM 1560 C C . ARG A 1 200 ? -8.916 10.545 -61.009 1.00 83.62 200 ARG A C 1
ATOM 1562 O O . ARG A 1 200 ? -9.222 10.125 -59.893 1.00 83.62 200 ARG A O 1
ATOM 1569 N N . LYS A 1 201 ? -8.417 9.741 -61.952 1.00 83.69 201 LYS A N 1
ATOM 1570 C CA . LYS A 1 201 ? -8.209 8.295 -61.764 1.00 83.69 201 LYS A CA 1
ATOM 1571 C C . LYS A 1 201 ? -7.214 8.003 -60.643 1.00 83.69 201 LYS A C 1
ATOM 1573 O O . LYS A 1 201 ? -7.466 7.141 -59.803 1.00 83.69 201 LYS A O 1
ATOM 1578 N N . ILE A 1 202 ? -6.113 8.743 -60.615 1.00 83.88 202 ILE A N 1
ATOM 1579 C CA . ILE A 1 202 ? -5.088 8.671 -59.576 1.00 83.88 202 ILE A CA 1
ATOM 1580 C C . ILE A 1 202 ? -5.658 9.100 -58.216 1.00 83.88 202 ILE A C 1
ATOM 1582 O O . ILE A 1 202 ? -5.392 8.436 -57.216 1.00 83.88 202 ILE A O 1
ATOM 1586 N N . GLY A 1 203 ? -6.489 10.145 -58.163 1.00 83.62 203 GLY A N 1
ATOM 1587 C CA . GLY A 1 203 ? -7.200 10.557 -56.948 1.00 83.62 203 GLY A CA 1
ATOM 1588 C C . GLY A 1 203 ? -8.083 9.443 -56.375 1.00 83.62 203 GLY A C 1
ATOM 1589 O O . GLY A 1 203 ? -7.993 9.128 -55.191 1.00 83.62 203 GLY A O 1
ATOM 1590 N N . ILE A 1 204 ? -8.860 8.755 -57.222 1.00 82.12 204 ILE A N 1
ATOM 1591 C CA . ILE A 1 204 ? -9.693 7.608 -56.811 1.00 82.12 204 ILE A CA 1
ATOM 1592 C C . ILE A 1 204 ? -8.832 6.436 -56.315 1.00 82.12 204 ILE A C 1
ATOM 1594 O O . ILE A 1 204 ? -9.139 5.833 -55.282 1.00 82.12 204 ILE A O 1
ATOM 1598 N N . GLN A 1 205 ? -7.741 6.113 -57.019 1.00 84.75 205 GLN A N 1
ATOM 1599 C CA . GLN A 1 205 ? -6.801 5.059 -56.614 1.00 84.75 205 GLN A CA 1
ATOM 1600 C C . GLN A 1 205 ? -6.180 5.354 -55.244 1.00 84.75 205 GLN A C 1
ATOM 1602 O O . GLN A 1 205 ? -6.066 4.455 -54.412 1.00 84.75 205 GLN A O 1
ATOM 1607 N N . ASN A 1 206 ? -5.853 6.615 -54.976 1.00 84.00 206 ASN A N 1
ATOM 1608 C CA . ASN A 1 206 ? -5.272 7.052 -53.715 1.00 84.00 206 ASN A CA 1
ATOM 1609 C C . ASN A 1 206 ? -6.270 7.120 -52.561 1.00 84.00 206 ASN A C 1
ATOM 1611 O O . ASN A 1 206 ? -5.948 6.672 -51.462 1.00 84.00 206 ASN A O 1
ATOM 1615 N N . ASN A 1 207 ? -7.503 7.561 -52.811 1.00 82.00 207 ASN A N 1
ATOM 1616 C CA . ASN A 1 207 ? -8.586 7.474 -51.829 1.00 82.00 207 ASN A CA 1
ATOM 1617 C C . ASN A 1 207 ? -8.893 6.007 -51.474 1.00 82.00 207 ASN A C 1
ATOM 1619 O O . ASN A 1 207 ? -9.086 5.672 -50.306 1.00 82.00 207 ASN A O 1
ATOM 1623 N N . THR A 1 208 ? -8.848 5.106 -52.461 1.00 82.69 208 THR A N 1
ATOM 1624 C CA . THR A 1 208 ? -8.992 3.658 -52.235 1.00 82.69 208 THR A CA 1
ATOM 1625 C C . THR A 1 208 ? -7.819 3.106 -51.423 1.00 82.69 208 THR A C 1
ATOM 1627 O O . THR A 1 208 ? -8.022 2.368 -50.459 1.00 82.69 208 THR A O 1
ATOM 1630 N N . LEU A 1 209 ? -6.587 3.497 -51.759 1.00 83.81 209 LEU A N 1
ATOM 1631 C CA . LEU A 1 209 ? -5.389 3.093 -51.028 1.00 83.81 209 LEU A CA 1
ATOM 1632 C C . LEU A 1 209 ? -5.422 3.577 -49.575 1.00 83.81 209 LEU A C 1
ATOM 1634 O O . LEU A 1 209 ? -5.070 2.812 -48.679 1.00 83.81 209 LEU A O 1
ATOM 1638 N N . TRP A 1 210 ? -5.893 4.798 -49.318 1.00 82.25 210 TRP A N 1
ATOM 1639 C CA . TRP A 1 210 ? -6.107 5.315 -47.967 1.00 82.25 210 TRP A CA 1
ATOM 1640 C C . TRP A 1 210 ? -7.037 4.406 -47.170 1.00 82.25 210 TRP A C 1
ATOM 1642 O O . TRP A 1 210 ? -6.663 3.941 -46.094 1.00 82.25 210 TRP A O 1
ATOM 1652 N N . MET A 1 211 ? -8.195 4.051 -47.731 1.00 80.19 211 MET A N 1
ATOM 1653 C CA . MET A 1 211 ? -9.134 3.142 -47.069 1.00 80.19 211 MET A CA 1
ATOM 1654 C C . MET A 1 211 ? -8.532 1.751 -46.826 1.00 80.19 211 MET A C 1
ATOM 1656 O O . MET A 1 211 ? -8.710 1.188 -45.747 1.00 80.19 211 MET A O 1
ATOM 1660 N N . MET A 1 212 ? -7.771 1.207 -47.782 1.00 80.69 212 MET A N 1
ATOM 1661 C CA . MET A 1 212 ? -7.109 -0.099 -47.641 1.00 80.69 212 MET A CA 1
ATOM 1662 C C . MET A 1 212 ? -5.987 -0.097 -46.598 1.00 80.69 212 MET A C 1
ATOM 1664 O O . MET A 1 212 ? -5.707 -1.121 -45.975 1.00 80.69 212 MET A O 1
ATOM 1668 N N . THR A 1 213 ? -5.329 1.043 -46.407 1.00 80.00 213 THR A N 1
ATOM 1669 C CA . THR A 1 213 ? -4.158 1.173 -45.534 1.00 80.00 213 THR A CA 1
ATOM 1670 C C . THR A 1 213 ? -4.484 1.809 -44.182 1.00 80.00 213 THR A C 1
ATOM 1672 O O . THR A 1 213 ? -3.629 1.828 -43.294 1.00 80.00 213 THR A O 1
ATOM 1675 N N . ALA A 1 214 ? -5.742 2.201 -43.952 1.00 75.31 214 ALA A N 1
ATOM 1676 C CA . ALA A 1 214 ? -6.248 2.737 -42.688 1.00 75.31 214 ALA A CA 1
ATOM 1677 C C . ALA A 1 214 ? -6.031 1.799 -41.479 1.00 75.31 214 ALA A C 1
ATOM 1679 O O . ALA A 1 214 ? -5.954 2.266 -40.345 1.00 75.31 214 ALA A O 1
ATOM 1680 N N . ALA A 1 215 ? -5.825 0.491 -41.689 1.00 70.44 215 ALA A N 1
ATOM 1681 C CA . ALA A 1 215 ? -5.436 -0.459 -40.634 1.00 70.44 215 ALA A CA 1
ATOM 1682 C C . ALA A 1 215 ? -4.089 -0.132 -39.948 1.00 70.44 215 ALA A C 1
ATOM 1684 O O . ALA A 1 215 ? -3.776 -0.671 -38.886 1.00 70.44 215 ALA A O 1
ATOM 1685 N N . SER A 1 216 ? -3.291 0.763 -40.531 1.00 74.19 216 SER A N 1
ATOM 1686 C CA . SER A 1 216 ? -2.070 1.309 -39.935 1.00 74.19 216 SER A CA 1
ATOM 1687 C C . SER A 1 216 ? -2.330 2.429 -38.916 1.00 74.19 216 SER A C 1
ATOM 1689 O O . SER A 1 216 ? -1.504 2.646 -38.027 1.00 74.19 216 SER A O 1
ATOM 1691 N N . VAL A 1 217 ? -3.483 3.106 -38.985 1.00 78.69 217 VAL A N 1
ATOM 1692 C CA . VAL A 1 217 ? -3.854 4.218 -38.095 1.00 78.69 217 VAL A CA 1
ATOM 1693 C C . VAL A 1 217 ? -3.817 3.803 -36.621 1.00 78.69 217 VAL A C 1
ATOM 1695 O O . VAL A 1 217 ? -3.218 4.540 -35.837 1.00 78.69 217 VAL A O 1
ATOM 1698 N N . PRO A 1 218 ? -4.331 2.628 -36.198 1.00 79.38 218 PRO A N 1
ATOM 1699 C CA . PRO A 1 218 ? -4.176 2.156 -34.821 1.00 79.38 218 PRO A CA 1
ATOM 1700 C C . PRO A 1 218 ? -2.718 2.048 -34.353 1.00 79.38 218 PRO A C 1
ATOM 1702 O O . PRO A 1 218 ? -2.427 2.319 -33.190 1.00 79.38 218 PRO A O 1
ATOM 1705 N N . VAL A 1 219 ? -1.781 1.700 -35.244 1.00 75.44 219 VAL A N 1
ATOM 1706 C CA . VAL A 1 219 ? -0.348 1.601 -34.915 1.00 75.44 219 VAL A CA 1
ATOM 1707 C C . VAL A 1 219 ? 0.242 2.988 -34.666 1.00 75.44 219 VAL A C 1
ATOM 1709 O O . VAL A 1 219 ? 0.909 3.199 -33.654 1.00 75.44 219 VAL A O 1
ATOM 1712 N N . PHE A 1 220 ? -0.042 3.953 -35.545 1.00 73.06 220 PHE A N 1
ATOM 1713 C CA . PHE A 1 220 ? 0.361 5.350 -35.351 1.00 73.06 220 PHE A CA 1
ATOM 1714 C C . PHE A 1 220 ? -0.286 5.954 -34.100 1.00 73.06 220 PHE A C 1
ATOM 1716 O O . PHE A 1 220 ? 0.394 6.616 -33.320 1.00 73.06 220 PHE A O 1
ATOM 1723 N N . SER A 1 221 ? -1.560 5.643 -33.854 1.00 77.88 221 SER A N 1
ATOM 1724 C CA . SER A 1 221 ? -2.287 6.051 -32.647 1.00 77.88 221 SER A CA 1
ATOM 1725 C C . SER A 1 221 ? -1.599 5.520 -31.394 1.00 77.88 221 SER A C 1
ATOM 1727 O O . SER A 1 221 ? -1.341 6.282 -30.472 1.00 77.88 221 SER A O 1
ATOM 1729 N N . ALA A 1 222 ? -1.221 4.238 -31.372 1.00 75.25 222 ALA A N 1
ATOM 1730 C CA . ALA A 1 222 ? -0.512 3.635 -30.247 1.00 75.25 222 ALA A CA 1
ATOM 1731 C C . ALA A 1 222 ? 0.862 4.284 -30.009 1.00 75.25 222 ALA A C 1
ATOM 1733 O O . ALA A 1 222 ? 1.219 4.559 -28.865 1.00 75.25 222 ALA A O 1
ATOM 1734 N N . LEU A 1 223 ? 1.619 4.586 -31.071 1.00 72.00 223 LEU A N 1
ATOM 1735 C CA . LEU A 1 223 ? 2.899 5.295 -30.962 1.00 72.00 223 LEU A CA 1
ATOM 1736 C C . LEU A 1 223 ? 2.722 6.707 -30.390 1.00 72.00 223 LEU A C 1
ATOM 1738 O O . LEU A 1 223 ? 3.478 7.106 -29.498 1.00 72.00 223 LEU A O 1
ATOM 1742 N N . ILE A 1 224 ? 1.704 7.437 -30.855 1.00 69.50 224 ILE A N 1
ATOM 1743 C CA . ILE A 1 224 ? 1.344 8.757 -30.330 1.00 69.50 224 ILE A CA 1
ATOM 1744 C C . ILE A 1 224 ? 0.923 8.630 -28.861 1.00 69.50 224 ILE A C 1
ATOM 1746 O O . ILE A 1 224 ? 1.482 9.333 -28.025 1.00 69.50 224 ILE A O 1
ATOM 1750 N N . CYS A 1 225 ? 0.043 7.688 -28.506 1.00 70.50 225 CYS A N 1
ATOM 1751 C CA . CYS A 1 225 ? -0.351 7.406 -27.122 1.00 70.50 225 CYS A CA 1
ATOM 1752 C C . CYS A 1 225 ? 0.847 7.113 -26.217 1.00 70.50 225 CYS A C 1
ATOM 1754 O O . CYS A 1 225 ? 0.922 7.671 -25.128 1.00 70.50 225 CYS A O 1
ATOM 1756 N N . CYS A 1 226 ? 1.810 6.296 -26.656 1.00 67.62 226 CYS A N 1
ATOM 1757 C CA . CYS A 1 226 ? 3.027 6.026 -25.888 1.00 67.62 226 CYS A CA 1
ATOM 1758 C C . CYS A 1 226 ? 3.879 7.291 -25.682 1.00 67.62 226 CYS A C 1
ATOM 1760 O O . CYS A 1 226 ? 4.507 7.455 -24.634 1.00 67.62 226 CYS A O 1
ATOM 1762 N N . GLY A 1 227 ? 3.925 8.190 -26.669 1.00 65.06 227 GLY A N 1
ATOM 1763 C CA . GLY A 1 227 ? 4.560 9.502 -26.532 1.00 65.06 227 GLY A CA 1
ATOM 1764 C C . GLY A 1 227 ? 3.815 10.405 -25.547 1.00 65.06 227 GLY A C 1
ATOM 1765 O O . GLY A 1 227 ? 4.429 10.991 -24.654 1.00 65.06 227 GLY A O 1
ATOM 1766 N N . LEU A 1 228 ? 2.487 10.462 -25.663 1.00 64.75 228 LEU A N 1
ATOM 1767 C CA . LEU A 1 228 ? 1.607 11.233 -24.788 1.00 64.75 228 LEU A CA 1
ATOM 1768 C C . LEU A 1 228 ? 1.657 10.736 -23.344 1.00 64.75 228 LEU A C 1
ATOM 1770 O O . LEU A 1 228 ? 1.699 11.547 -22.424 1.00 64.75 228 LEU A O 1
ATOM 1774 N N . GLU A 1 229 ? 1.730 9.426 -23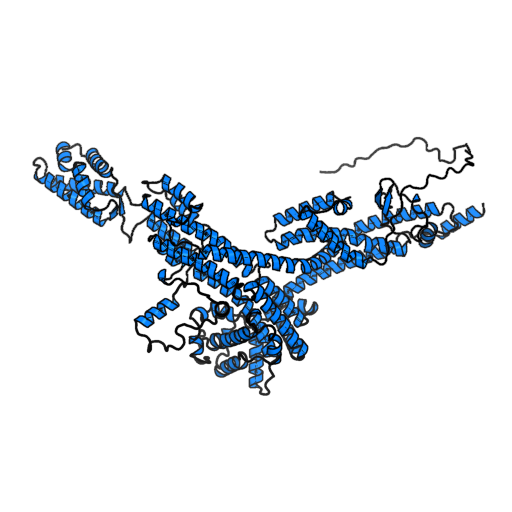.124 1.00 69.38 229 GLU A N 1
ATOM 1775 C CA . GLU A 1 229 ? 1.843 8.835 -21.794 1.00 69.38 229 GLU A CA 1
ATOM 1776 C C . GLU A 1 229 ? 3.071 9.354 -21.045 1.00 69.38 229 GLU A C 1
ATOM 1778 O O . GLU A 1 229 ? 2.955 9.755 -19.886 1.00 69.38 229 GLU A O 1
ATOM 1783 N N . LYS A 1 230 ? 4.223 9.458 -21.719 1.00 67.31 230 LYS A N 1
ATOM 1784 C CA . LYS A 1 230 ? 5.456 10.000 -21.124 1.00 67.31 230 LYS A CA 1
ATOM 1785 C C . LYS A 1 230 ? 5.327 11.462 -20.691 1.00 67.31 230 LYS A C 1
ATOM 1787 O O . LYS A 1 230 ? 6.040 11.878 -19.782 1.00 67.31 230 LYS A O 1
ATOM 1792 N N . LEU A 1 231 ? 4.438 12.235 -21.317 1.00 66.06 231 LEU A N 1
ATOM 1793 C CA . LEU A 1 231 ? 4.199 13.644 -20.991 1.00 66.06 231 LEU A CA 1
ATOM 1794 C C . LEU A 1 231 ? 3.094 13.815 -19.938 1.00 66.06 231 LEU A C 1
ATOM 1796 O O . LEU A 1 231 ? 3.234 14.601 -19.000 1.00 66.06 231 LEU A O 1
ATOM 1800 N N . ILE A 1 232 ? 1.999 13.067 -20.076 1.00 66.44 232 ILE A N 1
ATOM 1801 C CA . ILE A 1 232 ? 0.796 13.191 -19.247 1.00 66.44 232 ILE A CA 1
ATOM 1802 C C . ILE A 1 232 ? 0.988 12.500 -17.897 1.00 66.44 232 ILE A C 1
ATOM 1804 O O . ILE A 1 232 ? 0.612 13.068 -16.867 1.00 66.44 232 ILE A O 1
ATOM 1808 N N . ALA A 1 233 ? 1.573 11.296 -17.872 1.00 71.44 233 ALA A N 1
ATOM 1809 C CA . ALA A 1 233 ? 1.669 10.499 -16.653 1.00 71.44 233 ALA A CA 1
ATOM 1810 C C . ALA A 1 233 ? 2.431 11.229 -15.530 1.00 71.44 233 ALA A C 1
ATOM 1812 O O . ALA A 1 233 ? 1.862 11.339 -14.442 1.00 71.44 233 ALA A O 1
ATOM 1813 N N . PRO A 1 234 ? 3.617 11.839 -15.757 1.00 72.00 234 PRO A N 1
ATOM 1814 C CA . PRO A 1 234 ? 4.340 12.538 -14.690 1.00 72.00 234 PRO A CA 1
ATOM 1815 C C . PRO A 1 234 ? 3.600 13.773 -14.150 1.00 72.00 234 PRO A C 1
ATOM 1817 O O . PRO A 1 234 ? 3.575 14.015 -12.940 1.00 72.00 234 PRO A O 1
ATOM 1820 N N . ALA A 1 235 ? 2.971 14.561 -15.026 1.00 70.38 235 ALA A N 1
ATOM 1821 C CA . ALA A 1 235 ? 2.233 15.760 -14.624 1.00 70.38 235 ALA A CA 1
ATOM 1822 C C . ALA A 1 235 ? 0.980 15.402 -13.809 1.00 70.38 235 ALA A C 1
ATOM 1824 O O . ALA A 1 235 ? 0.721 15.981 -12.749 1.00 70.38 235 ALA A O 1
ATOM 1825 N N . LEU A 1 236 ? 0.232 14.398 -14.271 1.00 72.12 236 LEU A N 1
ATOM 1826 C CA . LEU A 1 236 ? -0.948 13.886 -13.586 1.00 72.12 236 LEU A CA 1
ATOM 1827 C C . LEU A 1 236 ? -0.587 13.231 -12.248 1.00 72.12 236 LEU A C 1
ATOM 1829 O O . LEU A 1 236 ? -1.302 13.419 -11.263 1.00 72.12 236 LEU A O 1
ATOM 1833 N N . GLU A 1 237 ? 0.517 12.485 -12.197 1.00 76.06 237 GLU A N 1
ATOM 1834 C CA . GLU A 1 237 ? 1.083 11.916 -10.971 1.00 76.06 237 GLU A CA 1
ATOM 1835 C C . GLU A 1 237 ? 1.310 13.000 -9.922 1.00 76.06 237 GLU A C 1
ATOM 1837 O O . GLU A 1 237 ? 0.795 12.898 -8.806 1.00 76.06 237 GLU A O 1
ATOM 1842 N N . LYS A 1 238 ? 2.016 14.072 -10.297 1.00 80.38 238 LYS A N 1
ATOM 1843 C CA . LYS A 1 238 ? 2.320 15.190 -9.402 1.00 80.38 238 LYS A CA 1
ATOM 1844 C C . LYS A 1 238 ? 1.050 15.887 -8.909 1.00 80.38 238 LYS A C 1
ATOM 1846 O O . LYS A 1 238 ? 0.916 16.135 -7.710 1.00 80.38 238 LYS A O 1
ATOM 1851 N N . ALA A 1 239 ? 0.094 16.143 -9.804 1.00 79.31 239 ALA A N 1
ATOM 1852 C CA . ALA A 1 239 ? -1.182 16.768 -9.458 1.00 79.31 239 ALA A CA 1
ATOM 1853 C C . ALA A 1 239 ? -2.019 15.896 -8.507 1.00 79.31 239 ALA A C 1
ATOM 1855 O O . ALA A 1 239 ? -2.533 16.377 -7.495 1.00 79.31 239 ALA A O 1
ATOM 1856 N N . ARG A 1 240 ? -2.125 14.590 -8.786 1.00 82.94 240 ARG A N 1
ATOM 1857 C CA . ARG A 1 240 ? -2.824 13.639 -7.911 1.00 82.94 240 ARG A CA 1
ATOM 1858 C C . ARG A 1 240 ? -2.152 13.546 -6.552 1.00 82.94 240 ARG A C 1
ATOM 1860 O O . ARG A 1 240 ? -2.851 13.609 -5.545 1.00 82.94 240 ARG A O 1
ATOM 1867 N N . ASN A 1 241 ? -0.827 13.425 -6.518 1.00 87.69 241 ASN A N 1
ATOM 1868 C CA . ASN A 1 241 ? -0.092 13.332 -5.265 1.00 87.69 241 ASN A CA 1
ATOM 1869 C C . ASN A 1 241 ? -0.310 14.584 -4.406 1.00 87.69 241 ASN A C 1
ATOM 1871 O O . ASN A 1 241 ? -0.689 14.462 -3.247 1.00 87.69 241 ASN A O 1
ATOM 1875 N N . SER A 1 242 ? -0.216 15.779 -4.999 1.00 87.50 242 SER A N 1
ATOM 1876 C CA . SER A 1 242 ? -0.521 17.047 -4.321 1.00 87.50 242 SER A CA 1
ATOM 1877 C C . SER A 1 242 ? -1.954 17.095 -3.768 1.00 87.50 242 SER A C 1
ATOM 1879 O O . SER A 1 242 ? -2.158 17.460 -2.609 1.00 87.50 242 SER A O 1
ATOM 1881 N N . ARG A 1 243 ? -2.950 16.638 -4.540 1.00 89.25 243 ARG A N 1
ATOM 1882 C CA . ARG A 1 243 ? -4.344 16.552 -4.075 1.00 89.25 243 ARG A CA 1
ATOM 1883 C C . ARG A 1 243 ? -4.495 15.634 -2.860 1.00 89.25 243 ARG A C 1
ATOM 1885 O O . ARG A 1 243 ? -5.218 15.975 -1.929 1.00 89.25 243 ARG A O 1
ATOM 1892 N N . TYR A 1 244 ? -3.860 14.463 -2.872 1.00 91.19 244 TYR A N 1
ATOM 1893 C CA . TYR A 1 244 ? -3.919 13.536 -1.738 1.00 91.19 244 TYR A CA 1
ATOM 1894 C C . TYR A 1 244 ? -3.130 14.047 -0.530 1.00 91.19 244 TYR A C 1
ATOM 1896 O O . TYR A 1 244 ? -3.604 13.888 0.587 1.00 91.19 244 TYR A O 1
ATOM 1904 N N . ASN A 1 245 ? -2.010 14.739 -0.735 1.00 92.12 245 ASN A N 1
ATOM 1905 C CA . ASN A 1 245 ? -1.275 15.417 0.335 1.00 92.12 245 ASN A CA 1
ATOM 1906 C C . ASN A 1 245 ? -2.151 16.462 1.038 1.00 92.12 245 ASN A C 1
ATOM 1908 O O . ASN A 1 245 ? -2.247 16.470 2.259 1.00 92.12 245 ASN A O 1
ATOM 1912 N N . SER A 1 246 ? -2.875 17.283 0.273 1.00 91.56 246 SER A N 1
ATOM 1913 C CA . SER A 1 246 ? -3.834 18.241 0.836 1.00 91.56 246 SER A CA 1
ATOM 1914 C C . SER A 1 246 ? -4.953 17.548 1.625 1.00 91.56 246 SER A C 1
ATOM 1916 O O . SER A 1 246 ? -5.308 18.000 2.712 1.00 91.56 246 SER A O 1
ATOM 1918 N N . LYS A 1 247 ? -5.470 16.413 1.133 1.00 94.62 247 LYS A N 1
ATOM 1919 C CA . LYS A 1 247 ? -6.468 15.613 1.864 1.00 94.62 247 LYS A CA 1
ATOM 1920 C C . LYS A 1 247 ? -5.929 15.015 3.158 1.00 94.62 247 LYS A C 1
ATOM 1922 O O . LYS A 1 247 ? -6.681 14.948 4.123 1.00 94.62 247 LYS A O 1
ATOM 1927 N N . ILE A 1 248 ? -4.672 14.575 3.175 1.00 95.38 248 ILE A N 1
ATOM 1928 C CA . ILE A 1 248 ? -4.008 14.090 4.388 1.00 95.38 248 ILE A CA 1
ATOM 1929 C C . ILE A 1 248 ? -3.940 15.220 5.415 1.00 95.38 248 ILE A C 1
ATOM 1931 O O . ILE A 1 248 ? -4.417 15.037 6.527 1.00 95.38 248 ILE A O 1
ATOM 1935 N N . ASN A 1 249 ? -3.460 16.401 5.022 1.00 93.62 249 ASN A N 1
ATOM 1936 C CA . ASN A 1 249 ? -3.373 17.552 5.923 1.00 93.62 249 ASN A CA 1
ATOM 1937 C C . ASN A 1 249 ? -4.754 17.966 6.456 1.00 93.62 249 ASN A C 1
ATOM 1939 O O . ASN A 1 249 ? -4.907 18.266 7.635 1.00 93.62 249 ASN A O 1
ATOM 1943 N N . HIS A 1 250 ? -5.782 17.948 5.601 1.00 94.31 250 HIS A N 1
ATOM 1944 C CA . HIS A 1 250 ? -7.156 18.199 6.032 1.00 94.31 250 HIS A CA 1
ATOM 1945 C C . HIS A 1 250 ? -7.642 17.143 7.035 1.00 94.31 250 HIS A C 1
ATOM 1947 O O . HIS A 1 250 ? -8.205 17.498 8.063 1.00 94.31 250 HIS A O 1
ATOM 1953 N N . ALA A 1 251 ? -7.430 15.853 6.755 1.00 94.94 251 ALA A N 1
ATOM 1954 C CA . ALA A 1 251 ? -7.825 14.772 7.655 1.00 94.94 251 ALA A CA 1
ATOM 1955 C C . ALA A 1 251 ? -7.091 14.853 9.002 1.00 94.94 251 ALA A C 1
ATOM 1957 O O . ALA A 1 251 ? -7.732 14.718 10.040 1.00 94.94 251 ALA A O 1
ATOM 1958 N N . LEU A 1 252 ? -5.789 15.156 8.997 1.00 95.19 252 LEU A N 1
ATOM 1959 C CA . LEU A 1 252 ? -5.014 15.413 10.210 1.00 95.19 252 LEU A CA 1
ATOM 1960 C C . LEU A 1 252 ? -5.665 16.532 11.034 1.00 95.19 252 LEU A C 1
ATOM 1962 O O . LEU A 1 252 ? -6.069 16.286 12.165 1.00 95.19 252 LEU A O 1
ATOM 1966 N N . ASN A 1 253 ? -5.890 17.703 10.432 1.00 95.12 253 ASN A N 1
ATOM 1967 C CA . ASN A 1 253 ? -6.514 18.845 11.108 1.00 95.12 253 ASN A CA 1
ATOM 1968 C C . ASN A 1 253 ? -7.905 18.524 11.680 1.00 95.12 253 ASN A C 1
ATOM 1970 O O . ASN A 1 253 ? -8.250 19.001 12.760 1.00 95.12 253 ASN A O 1
ATOM 1974 N N . VAL A 1 254 ? -8.724 17.752 10.956 1.00 94.81 254 VAL A N 1
ATOM 1975 C CA . VAL A 1 254 ? -10.049 17.323 11.436 1.00 94.81 254 VAL A CA 1
ATOM 1976 C C . VAL A 1 254 ? -9.904 16.394 12.639 1.00 94.81 254 VAL A C 1
ATOM 1978 O O . VAL A 1 254 ? -10.555 16.607 13.657 1.00 94.81 254 VAL A O 1
ATOM 1981 N N . THR A 1 255 ? -9.029 15.392 12.546 1.00 95.50 255 THR A N 1
ATOM 1982 C CA . THR A 1 255 ? -8.846 14.392 13.608 1.00 95.50 255 THR A CA 1
ATOM 1983 C C . THR A 1 255 ? -8.189 14.957 14.869 1.00 95.50 255 THR A C 1
ATOM 1985 O O . THR A 1 255 ? -8.533 14.528 15.966 1.00 95.50 255 THR A O 1
ATOM 1988 N N . GLU A 1 256 ? -7.304 15.951 14.751 1.00 93.75 256 GLU A N 1
ATOM 1989 C CA . GLU A 1 256 ? -6.715 16.669 15.894 1.00 93.75 256 GLU A CA 1
ATOM 1990 C C . GLU A 1 256 ? -7.749 17.495 16.661 1.00 93.75 256 GLU A C 1
ATOM 1992 O O . GLU A 1 256 ? -7.692 17.585 17.884 1.00 93.75 256 GLU A O 1
ATOM 1997 N N . LYS A 1 257 ? -8.723 18.075 15.951 1.00 92.44 257 LYS A N 1
ATOM 1998 C CA . LYS A 1 257 ? -9.775 18.927 16.529 1.00 92.44 257 LYS A CA 1
ATOM 1999 C C . LYS A 1 257 ? -10.986 18.146 17.039 1.00 92.44 257 LYS A C 1
ATOM 2001 O O . LYS A 1 257 ? -11.993 18.748 17.411 1.00 92.44 257 LYS A O 1
ATOM 2006 N N . MET A 1 258 ? -10.910 16.816 17.062 1.00 92.50 258 MET A N 1
ATOM 2007 C CA . MET A 1 258 ? -11.954 15.959 17.612 1.00 92.50 258 MET A CA 1
ATOM 2008 C C . MET A 1 258 ? -12.124 16.222 19.118 1.00 92.50 258 MET A C 1
ATOM 2010 O O . MET A 1 258 ? -11.392 15.682 19.938 1.00 92.50 258 MET A O 1
ATOM 2014 N N . SER A 1 259 ? -13.132 17.020 19.483 1.00 86.62 259 SER A N 1
ATOM 2015 C CA . SER A 1 259 ? -13.481 17.335 20.877 1.00 86.62 259 SER A CA 1
ATOM 2016 C C . SER A 1 259 ? -13.746 16.084 21.716 1.00 86.62 259 SER A C 1
ATOM 2018 O O . SER A 1 259 ? -14.468 15.196 21.269 1.00 86.62 259 SER A O 1
ATOM 2020 N N . GLU A 1 260 ? -13.228 16.020 22.942 1.00 84.38 260 GLU A N 1
ATOM 2021 C CA . GLU A 1 260 ? -13.501 14.919 23.880 1.00 84.38 260 GLU A CA 1
ATOM 2022 C C . GLU A 1 260 ? -14.918 14.988 24.490 1.00 84.38 260 GLU A C 1
ATOM 2024 O O . GLU A 1 260 ? -15.414 13.994 25.027 1.00 84.38 260 GLU A O 1
ATOM 2029 N N . GLN A 1 261 ? -15.598 16.138 24.380 1.00 86.06 261 GLN A N 1
ATOM 2030 C CA . GLN A 1 261 ? -16.947 16.351 24.908 1.00 86.06 261 GLN A CA 1
ATOM 2031 C C . GLN A 1 261 ? -18.016 15.819 23.945 1.00 86.06 261 GLN A C 1
ATOM 2033 O O . GLN A 1 261 ? -18.263 16.402 22.888 1.00 86.06 261 GLN A O 1
ATOM 2038 N N . ILE A 1 262 ? -18.720 14.758 24.342 1.00 83.69 262 ILE A N 1
ATOM 2039 C CA . ILE A 1 262 ? -19.745 14.078 23.524 1.00 83.69 262 ILE A CA 1
ATOM 2040 C C . ILE A 1 262 ? -20.851 15.039 23.060 1.00 83.69 262 ILE A C 1
ATOM 2042 O O . ILE A 1 262 ? -21.255 15.001 21.901 1.00 83.69 262 ILE A O 1
ATOM 2046 N N . ASN A 1 263 ? -21.287 15.957 23.931 1.00 83.00 263 ASN A N 1
ATOM 2047 C CA . ASN A 1 263 ? -22.351 16.922 23.625 1.00 83.00 263 ASN A CA 1
ATOM 2048 C C . ASN A 1 263 ? -21.984 17.906 22.499 1.00 83.00 263 ASN A C 1
ATOM 2050 O O . ASN A 1 263 ? -22.874 18.479 21.880 1.00 83.00 263 ASN A O 1
ATOM 2054 N N . SER A 1 264 ? -20.690 18.094 22.223 1.00 86.00 264 SER A N 1
ATOM 2055 C CA . SER A 1 264 ? -20.218 18.953 21.129 1.00 86.00 264 SER A CA 1
ATOM 2056 C C . SER A 1 264 ? -20.208 18.252 19.765 1.00 86.00 264 SER A C 1
ATOM 2058 O O . SER A 1 264 ? -20.010 18.907 18.743 1.00 86.00 264 SER A O 1
ATOM 2060 N N . ILE A 1 265 ? -20.425 16.931 19.728 1.00 88.62 265 ILE A N 1
ATOM 2061 C CA . ILE A 1 265 ? -20.422 16.147 18.491 1.00 88.62 265 ILE A CA 1
ATOM 2062 C C . ILE A 1 265 ? -21.804 16.270 17.827 1.00 88.62 265 ILE A C 1
ATOM 2064 O O . ILE A 1 265 ? -22.810 15.863 18.419 1.00 88.62 265 ILE A O 1
ATOM 2068 N N . PRO A 1 266 ? -21.892 16.803 16.595 1.00 88.69 266 PRO A N 1
ATOM 2069 C CA . PRO A 1 266 ? -23.169 16.975 15.918 1.00 88.69 266 PRO A CA 1
ATOM 2070 C C . PRO A 1 266 ? -23.803 15.626 15.558 1.00 88.69 266 PRO A C 1
ATOM 2072 O O . PRO A 1 266 ? -23.118 14.643 15.264 1.00 88.69 266 PRO A O 1
ATOM 2075 N N . ALA A 1 267 ? -25.138 15.590 15.522 1.00 91.50 267 ALA A N 1
ATOM 2076 C CA . ALA A 1 267 ? -25.874 14.423 15.049 1.00 91.50 267 ALA A CA 1
ATOM 2077 C C . ALA A 1 267 ? -25.538 14.137 13.576 1.00 91.50 267 ALA A C 1
ATOM 2079 O O . ALA A 1 267 ? -25.698 14.994 12.702 1.00 91.50 267 ALA A O 1
ATOM 2080 N N . ASN A 1 268 ? -25.113 12.910 13.290 1.00 94.25 268 ASN A N 1
ATOM 2081 C CA . ASN A 1 268 ? -24.739 12.460 11.955 1.00 94.25 268 ASN A CA 1
ATOM 2082 C C . ASN A 1 268 ? -25.747 11.434 11.424 1.00 94.25 268 ASN A C 1
ATOM 2084 O O . ASN A 1 268 ? -26.736 11.104 12.077 1.00 94.25 268 ASN A O 1
ATOM 2088 N N . LYS A 1 269 ? -25.532 10.947 10.198 1.00 95.19 269 LYS A N 1
ATOM 2089 C CA . LYS A 1 269 ? -26.457 9.992 9.577 1.00 95.19 269 LYS A CA 1
ATOM 2090 C C . LYS A 1 269 ? -26.629 8.721 10.418 1.00 95.19 269 LYS A C 1
ATOM 2092 O O . LYS A 1 269 ? -27.756 8.295 10.624 1.00 95.19 269 LYS A O 1
ATOM 2097 N N . LEU A 1 270 ? -25.530 8.159 10.930 1.00 95.88 270 LEU A N 1
ATOM 2098 C CA . LEU A 1 270 ? -25.575 6.940 11.738 1.00 95.88 270 LEU A CA 1
ATOM 2099 C C . LEU A 1 270 ? -26.376 7.165 13.024 1.00 95.88 270 LEU A C 1
ATOM 2101 O O . LEU A 1 270 ? -27.239 6.354 13.335 1.00 95.88 270 LEU A O 1
ATOM 2105 N N . SER A 1 271 ? -26.139 8.271 13.736 1.00 96.31 271 SER A N 1
ATOM 2106 C CA . SER A 1 271 ? -26.873 8.564 14.971 1.00 96.31 271 SER A CA 1
ATOM 2107 C C . SER A 1 271 ? -28.365 8.771 14.729 1.00 96.31 271 SER A C 1
ATOM 2109 O O . SER A 1 271 ? -29.162 8.262 15.503 1.00 96.31 271 SER A O 1
ATOM 2111 N N . LYS A 1 272 ? -28.749 9.444 13.636 1.00 96.69 272 LYS A N 1
ATOM 2112 C CA . LYS A 1 272 ? -30.161 9.643 13.264 1.00 96.69 272 LYS A CA 1
ATOM 2113 C C . LYS A 1 272 ? -30.857 8.331 12.896 1.00 96.69 272 LYS A C 1
ATOM 2115 O O . LYS A 1 272 ? -31.989 8.106 13.310 1.00 96.69 272 LYS A O 1
ATOM 2120 N N . ASP A 1 273 ? -30.183 7.471 12.131 1.00 96.12 273 ASP A N 1
ATOM 2121 C CA . ASP A 1 273 ? -30.724 6.166 11.735 1.00 96.12 273 ASP A CA 1
ATOM 2122 C C . ASP A 1 273 ? -30.901 5.253 12.966 1.00 96.12 273 ASP A C 1
ATOM 2124 O O . ASP A 1 273 ? -31.935 4.605 13.111 1.00 96.12 273 ASP A O 1
ATOM 2128 N N . VAL A 1 274 ? -29.927 5.252 13.885 1.00 96.19 274 VAL A N 1
ATOM 2129 C CA . VAL A 1 274 ? -29.975 4.499 15.152 1.00 96.19 274 VAL A CA 1
ATOM 2130 C C . VAL A 1 274 ? -31.064 5.030 16.086 1.00 96.19 274 VAL A C 1
ATOM 2132 O O . VAL A 1 274 ? -31.848 4.244 16.612 1.00 96.19 274 VAL A O 1
ATOM 2135 N N . GLU A 1 275 ? -31.153 6.349 16.263 1.00 96.00 275 GLU A N 1
ATOM 2136 C CA . GLU A 1 275 ? -32.180 6.994 17.088 1.00 96.00 275 GLU A CA 1
ATOM 2137 C C . GLU A 1 275 ? -33.585 6.657 16.586 1.00 96.00 275 GLU A C 1
ATOM 2139 O O . GLU A 1 275 ? -34.441 6.253 17.370 1.00 96.00 275 GLU A O 1
ATOM 2144 N N . LYS A 1 276 ? -33.802 6.722 15.266 1.00 95.38 276 LYS A N 1
ATOM 2145 C CA . LYS A 1 276 ? -35.083 6.369 14.647 1.00 95.38 276 LYS A CA 1
ATOM 2146 C C . LYS A 1 276 ? -35.500 4.925 14.940 1.00 95.38 276 LYS A C 1
ATOM 2148 O O . LYS A 1 276 ? -36.682 4.680 15.152 1.00 95.38 276 LYS A O 1
ATOM 2153 N N . ILE A 1 277 ? -34.558 3.979 14.932 1.00 93.25 277 ILE A N 1
ATOM 2154 C CA . ILE A 1 277 ? -34.849 2.576 15.258 1.00 93.25 277 ILE A CA 1
ATOM 2155 C C . ILE A 1 277 ? -35.193 2.449 16.742 1.00 93.25 277 ILE A C 1
ATOM 2157 O O . ILE A 1 277 ? -36.232 1.896 17.080 1.00 93.25 277 ILE A O 1
ATOM 2161 N N . LEU A 1 278 ? -34.348 2.979 17.629 1.00 92.19 278 LEU A N 1
ATOM 2162 C CA . LEU A 1 278 ? -34.479 2.754 19.068 1.00 92.19 278 LEU A CA 1
ATOM 2163 C C . LEU A 1 278 ? -35.688 3.466 19.692 1.00 92.19 278 LEU A C 1
ATOM 2165 O O . LEU A 1 278 ? -36.328 2.903 20.575 1.00 92.19 278 LEU A O 1
ATOM 2169 N N . VAL A 1 279 ? -36.043 4.668 19.224 1.00 92.56 279 VAL A N 1
ATOM 2170 C CA . VAL A 1 279 ? -37.206 5.415 19.741 1.00 92.56 279 VAL A CA 1
ATOM 2171 C C . VAL A 1 279 ? -38.520 4.669 19.489 1.00 92.56 279 VAL A C 1
ATOM 2173 O O . VAL A 1 279 ? -39.403 4.717 20.342 1.00 92.56 279 VAL A O 1
ATOM 2176 N N . ASN A 1 280 ? -38.635 3.925 18.382 1.00 90.69 280 ASN A N 1
ATOM 2177 C CA . ASN A 1 280 ? -39.831 3.124 18.080 1.00 90.69 280 ASN A CA 1
ATOM 2178 C C . ASN A 1 280 ? -40.085 2.011 19.103 1.00 90.69 280 ASN A C 1
ATOM 2180 O O . ASN A 1 280 ? -41.224 1.584 19.259 1.00 90.69 280 ASN A O 1
ATOM 2184 N N . TYR A 1 281 ? -39.038 1.563 19.795 1.00 86.56 281 TYR A N 1
ATOM 2185 C CA . TYR A 1 281 ? -39.104 0.495 20.788 1.00 86.56 281 TYR A CA 1
ATOM 2186 C C . TYR A 1 281 ? -38.859 1.014 22.204 1.00 86.56 281 TYR A C 1
ATOM 2188 O O . TYR A 1 281 ? -38.557 0.233 23.098 1.00 86.56 281 TYR A O 1
ATOM 2196 N N . LYS A 1 282 ? -38.980 2.327 22.443 1.00 82.75 282 LYS A N 1
ATOM 2197 C CA . LYS A 1 282 ? -38.812 2.913 23.777 1.00 82.75 282 LYS A CA 1
ATOM 2198 C C . LYS A 1 282 ? -39.751 2.234 24.778 1.00 82.75 282 LYS A C 1
ATOM 2200 O O . LYS A 1 282 ? -40.961 2.195 24.569 1.00 82.75 282 LYS A O 1
ATOM 2205 N N . ASN A 1 283 ? -39.188 1.740 25.879 1.00 72.62 283 ASN A N 1
ATOM 2206 C CA . ASN A 1 283 ? -39.882 0.944 26.896 1.00 72.62 283 ASN A CA 1
ATOM 2207 C C . ASN A 1 283 ? -40.507 -0.362 26.355 1.00 72.62 283 ASN A C 1
ATOM 2209 O O . ASN A 1 283 ? -41.402 -0.918 26.984 1.00 72.62 283 ASN A O 1
ATOM 2213 N N . GLN A 1 284 ? -40.028 -0.870 25.216 1.00 71.12 284 GLN A N 1
ATOM 2214 C CA . GLN A 1 284 ? -40.393 -2.161 24.625 1.00 71.12 284 GLN A CA 1
ATOM 2215 C C . GLN A 1 284 ? -39.142 -3.030 24.418 1.00 71.12 284 GLN A C 1
ATOM 2217 O O . GLN A 1 284 ? -38.015 -2.525 24.422 1.00 71.12 284 GLN A O 1
ATOM 2222 N N . GLU A 1 285 ? -39.339 -4.340 24.254 1.00 72.50 285 GLU A N 1
ATOM 2223 C CA . GLU A 1 285 ? -38.267 -5.255 23.855 1.00 72.50 285 GLU A CA 1
ATOM 2224 C C . GLU A 1 285 ? -37.796 -4.913 22.437 1.00 72.50 285 GLU A C 1
ATOM 2226 O O . GLU A 1 285 ? -38.610 -4.666 21.545 1.00 72.50 285 GLU A O 1
ATOM 2231 N N . LEU A 1 286 ? -36.479 -4.905 22.218 1.00 79.19 286 LEU A N 1
ATOM 2232 C CA . LEU A 1 286 ? -35.914 -4.705 20.887 1.00 79.19 286 LEU A CA 1
ATOM 2233 C C . LEU A 1 286 ? -35.984 -6.016 20.084 1.00 79.19 286 LEU A C 1
ATOM 2235 O O . LEU A 1 286 ? -35.271 -6.966 20.423 1.00 79.19 286 LEU A O 1
ATOM 2239 N N . PRO A 1 287 ? -36.753 -6.093 18.979 1.00 83.00 287 PRO A N 1
ATOM 2240 C CA . PRO A 1 287 ? -36.834 -7.317 18.194 1.00 83.00 287 PRO A CA 1
ATOM 2241 C C . PRO A 1 287 ? -35.467 -7.717 17.640 1.00 83.00 287 PRO A C 1
ATOM 2243 O O . PRO A 1 287 ? -34.720 -6.874 17.137 1.00 83.00 287 PRO A O 1
ATOM 2246 N N . LYS A 1 288 ? -35.167 -9.021 17.627 1.00 80.06 288 LYS A N 1
ATOM 2247 C CA . LYS A 1 288 ? -33.887 -9.549 17.120 1.00 80.06 288 LYS A CA 1
ATOM 2248 C C . LYS A 1 288 ? -33.543 -9.050 15.711 1.00 80.06 288 LYS A C 1
ATOM 2250 O O . LYS A 1 288 ? -32.396 -8.714 15.448 1.00 80.06 288 LYS A O 1
ATOM 2255 N N . ALA A 1 289 ? -34.533 -8.944 14.823 1.00 85.00 289 ALA A N 1
ATOM 2256 C CA . ALA A 1 289 ? -34.329 -8.430 13.468 1.00 85.00 289 ALA A CA 1
ATOM 2257 C C . ALA A 1 289 ? -33.848 -6.965 13.446 1.00 85.00 289 ALA A C 1
ATOM 2259 O O . ALA A 1 289 ? -32.999 -6.608 12.628 1.00 85.00 289 ALA A O 1
ATOM 2260 N N . GLU A 1 290 ? -34.351 -6.128 14.358 1.00 90.19 290 GLU A N 1
ATOM 2261 C CA . GLU A 1 290 ? -33.933 -4.728 14.486 1.00 90.19 290 GLU A CA 1
ATOM 2262 C C . GLU A 1 290 ? -32.600 -4.596 15.219 1.00 90.19 290 GLU A C 1
ATOM 2264 O O . GLU A 1 290 ? -31.769 -3.770 14.843 1.00 90.19 290 GLU A O 1
ATOM 2269 N N . PHE A 1 291 ? -32.330 -5.463 16.195 1.00 88.38 291 PHE A N 1
ATOM 2270 C CA . PHE A 1 291 ? -30.998 -5.578 16.782 1.00 88.38 291 PHE A CA 1
ATOM 2271 C C . PHE A 1 291 ? -29.948 -5.968 15.730 1.00 88.38 291 PHE A C 1
ATOM 2273 O O . PHE A 1 291 ? -28.912 -5.313 15.611 1.00 88.38 291 PHE A O 1
ATOM 2280 N N . ASP A 1 292 ? -30.238 -6.961 14.886 1.00 88.56 292 ASP A N 1
ATOM 2281 C CA . ASP A 1 292 ? -29.372 -7.362 13.773 1.00 88.56 292 ASP A CA 1
ATOM 2282 C C . ASP A 1 292 ? -29.189 -6.222 12.755 1.00 88.56 292 ASP A C 1
ATOM 2284 O O . ASP A 1 292 ? -28.109 -6.058 12.174 1.00 88.56 292 ASP A O 1
ATOM 2288 N N . ASN A 1 293 ? -30.226 -5.410 12.533 1.00 93.81 293 ASN A N 1
ATOM 2289 C CA . ASN A 1 293 ? -30.160 -4.213 11.698 1.00 93.81 293 ASN A CA 1
ATOM 2290 C C . ASN A 1 293 ? -29.223 -3.153 12.306 1.00 93.81 293 ASN A C 1
ATOM 2292 O O . ASN A 1 293 ? -28.315 -2.670 11.621 1.00 93.81 293 ASN A O 1
ATOM 2296 N N . LEU A 1 294 ? -29.348 -2.865 13.607 1.00 93.00 294 LEU A N 1
ATOM 2297 C CA . LEU A 1 294 ? -28.416 -2.004 14.341 1.00 93.00 294 LEU A CA 1
ATOM 2298 C C . LEU A 1 294 ? -26.982 -2.538 14.249 1.00 93.00 294 LEU A C 1
ATOM 2300 O O . LEU A 1 294 ? -26.071 -1.778 13.908 1.00 93.00 294 LEU A O 1
ATOM 2304 N N . MET A 1 295 ? -26.769 -3.845 14.450 1.00 92.44 295 MET A N 1
ATOM 2305 C CA . MET A 1 295 ? -25.444 -4.466 14.321 1.00 92.44 295 MET A CA 1
ATOM 2306 C C . MET A 1 295 ? -24.861 -4.233 12.933 1.00 92.44 295 MET A C 1
ATOM 2308 O O . MET A 1 295 ? -23.696 -3.846 12.805 1.00 92.44 295 MET A O 1
ATOM 2312 N N . LYS A 1 296 ? -25.656 -4.415 11.875 1.00 95.31 296 LYS A N 1
ATOM 2313 C CA . LYS A 1 296 ? -25.223 -4.153 10.496 1.00 95.31 296 LYS A CA 1
ATOM 2314 C C . LYS A 1 296 ? -24.862 -2.684 10.287 1.00 95.31 296 LYS A C 1
ATOM 2316 O O . LYS A 1 296 ? -23.833 -2.410 9.674 1.00 95.31 296 LYS A O 1
ATOM 2321 N N . LEU A 1 297 ? -25.643 -1.735 10.806 1.00 95.88 297 LEU A N 1
ATOM 2322 C CA . LEU A 1 297 ? -25.348 -0.301 10.690 1.00 95.88 297 LEU A CA 1
ATOM 2323 C C . LEU A 1 297 ? -24.016 0.069 11.363 1.00 95.88 297 LEU A C 1
ATOM 2325 O O . LEU A 1 297 ? -23.176 0.749 10.755 1.00 95.88 297 LEU A O 1
ATOM 2329 N N . PHE A 1 298 ? -23.774 -0.424 12.580 1.00 95.81 298 PHE A N 1
ATOM 2330 C CA . PHE A 1 298 ? -22.538 -0.154 13.316 1.00 95.81 298 PHE A CA 1
ATOM 2331 C C . PHE A 1 298 ? -21.315 -0.882 12.749 1.00 95.81 298 PHE A C 1
ATOM 2333 O O . PHE A 1 298 ? -20.237 -0.295 12.712 1.00 95.81 298 PHE A O 1
ATOM 2340 N N . THR A 1 299 ? -21.455 -2.098 12.224 1.00 95.00 299 THR A N 1
ATOM 2341 C CA . THR A 1 299 ? -20.315 -2.884 11.704 1.00 95.00 299 THR A CA 1
ATOM 2342 C C . THR A 1 299 ? -20.033 -2.661 10.217 1.00 95.00 299 THR A C 1
ATOM 2344 O O . THR A 1 299 ? -18.947 -2.973 9.732 1.00 95.00 299 THR A O 1
ATOM 2347 N N . LYS A 1 300 ? -20.955 -2.046 9.463 1.00 92.56 300 LYS A N 1
ATOM 2348 C CA . LYS A 1 300 ? -20.725 -1.707 8.051 1.00 92.56 300 LYS A CA 1
ATOM 2349 C C . LYS A 1 300 ? -19.477 -0.836 7.887 1.00 92.56 300 LYS A C 1
ATOM 2351 O O . LYS A 1 300 ? -19.394 0.242 8.483 1.00 92.56 300 LYS A O 1
ATOM 2356 N N . ASN A 1 301 ? -18.573 -1.285 7.012 1.00 87.19 301 ASN A N 1
ATOM 2357 C CA . ASN A 1 301 ? -17.274 -0.670 6.713 1.00 87.19 301 ASN A CA 1
ATOM 2358 C C . ASN A 1 301 ? -16.322 -0.557 7.921 1.00 87.19 301 ASN A C 1
ATOM 2360 O O . ASN A 1 301 ? -15.425 0.279 7.898 1.00 87.19 301 ASN A O 1
ATOM 2364 N N . MET A 1 302 ? -16.516 -1.371 8.959 1.00 90.69 302 MET A N 1
ATOM 2365 C CA . MET A 1 302 ? -15.552 -1.547 10.046 1.00 90.69 302 MET A CA 1
ATOM 2366 C C . MET A 1 302 ? -14.718 -2.804 9.790 1.00 90.69 302 MET A C 1
ATOM 2368 O O . MET A 1 302 ? -15.172 -3.738 9.126 1.00 90.69 302 MET A O 1
ATOM 2372 N N . ASP A 1 303 ? -13.501 -2.854 10.325 1.00 89.62 303 ASP A N 1
ATOM 2373 C CA . ASP A 1 303 ? -12.723 -4.088 10.333 1.00 89.62 303 ASP A CA 1
ATOM 2374 C C . ASP A 1 303 ? -13.340 -5.129 11.285 1.00 89.62 303 ASP A C 1
ATOM 2376 O O . ASP A 1 303 ? -14.148 -4.811 12.164 1.00 89.62 303 ASP A O 1
ATOM 2380 N N . ALA A 1 304 ? -12.962 -6.396 11.100 1.00 91.50 304 ALA A N 1
ATOM 2381 C CA . ALA A 1 304 ? -13.523 -7.507 11.865 1.00 91.50 304 ALA A CA 1
ATOM 2382 C C . ALA A 1 304 ? -13.260 -7.383 13.375 1.00 91.50 304 ALA A C 1
ATOM 2384 O O . ALA A 1 304 ? -14.139 -7.710 14.168 1.00 91.50 304 ALA A O 1
ATOM 2385 N N . ASN A 1 305 ? -12.090 -6.869 13.766 1.00 91.31 305 ASN A N 1
ATOM 2386 C CA . ASN A 1 305 ? -11.688 -6.776 15.165 1.00 91.31 305 ASN A CA 1
ATOM 2387 C C . ASN A 1 305 ? -12.492 -5.691 15.897 1.00 91.31 305 ASN A C 1
ATOM 2389 O O . ASN A 1 305 ? -13.078 -5.964 16.942 1.00 91.31 305 ASN A O 1
ATOM 2393 N N . ALA A 1 306 ? -12.619 -4.494 15.315 1.00 93.69 306 ALA A N 1
ATOM 2394 C CA . ALA A 1 306 ? -13.488 -3.452 15.862 1.00 93.69 306 ALA A CA 1
ATOM 2395 C C . ALA A 1 306 ? -14.963 -3.886 15.865 1.00 93.69 306 ALA A C 1
ATOM 2397 O O . ALA A 1 306 ? -15.680 -3.633 16.830 1.00 93.69 306 ALA A O 1
ATOM 2398 N N . SER A 1 307 ? -15.409 -4.585 14.814 1.00 95.75 307 SER A N 1
ATOM 2399 C CA . SER A 1 307 ? -16.780 -5.102 14.721 1.00 95.75 307 SER A CA 1
ATOM 2400 C C . SER A 1 307 ? -17.118 -6.096 15.832 1.00 95.75 307 SER A C 1
ATOM 2402 O O . SER A 1 307 ? -18.244 -6.087 16.319 1.00 95.75 307 SER A O 1
ATOM 2404 N N . GLU A 1 308 ? -16.170 -6.940 16.240 1.00 94.75 308 GLU A N 1
ATOM 2405 C CA . GLU A 1 308 ? -16.336 -7.868 17.364 1.00 94.75 308 GLU A CA 1
ATOM 2406 C C . GLU A 1 308 ? -16.563 -7.114 18.682 1.00 94.75 308 GLU A C 1
ATOM 2408 O O . GLU A 1 308 ? -17.497 -7.428 19.415 1.00 94.75 308 GLU A O 1
ATOM 2413 N N . GLY A 1 309 ? -15.774 -6.065 18.946 1.00 94.31 309 GLY A N 1
ATOM 2414 C CA . GLY A 1 309 ? -15.930 -5.230 20.143 1.00 94.31 309 GLY A CA 1
ATOM 2415 C C . GLY A 1 309 ? -17.268 -4.487 20.185 1.00 94.31 309 GLY A C 1
ATOM 2416 O O . GLY A 1 309 ? -17.936 -4.486 21.217 1.00 94.31 309 GLY A O 1
ATOM 2417 N N . ILE A 1 310 ? -17.689 -3.934 19.042 1.00 96.12 310 ILE A N 1
ATOM 2418 C CA . ILE A 1 310 ? -18.994 -3.275 18.874 1.00 96.12 310 ILE A CA 1
ATOM 2419 C C . ILE A 1 310 ? -20.135 -4.240 19.196 1.00 96.12 310 ILE A C 1
ATOM 2421 O O . ILE A 1 310 ? -21.044 -3.885 19.942 1.00 96.12 310 ILE A O 1
ATOM 2425 N N . LYS A 1 311 ? -20.099 -5.453 18.629 1.00 93.88 311 LYS A N 1
ATOM 2426 C CA . LYS A 1 311 ? -21.128 -6.471 18.870 1.00 93.88 311 LYS A CA 1
ATOM 2427 C C . LYS A 1 311 ? -21.201 -6.826 20.347 1.00 93.88 311 LYS A C 1
ATOM 2429 O O . LYS A 1 311 ? -22.277 -6.736 20.919 1.00 93.88 311 LYS A O 1
ATOM 2434 N N . ALA A 1 312 ? -20.059 -7.118 20.969 1.00 91.38 312 ALA A N 1
ATOM 2435 C CA . ALA A 1 312 ? -20.003 -7.480 22.380 1.00 91.38 312 ALA A CA 1
ATOM 2436 C C . ALA A 1 312 ? -20.563 -6.378 23.296 1.00 91.38 312 ALA A C 1
ATOM 2438 O O . ALA A 1 312 ? -21.281 -6.676 24.246 1.00 91.38 312 ALA A O 1
ATOM 2439 N N . ASP A 1 313 ? -20.269 -5.102 23.023 1.00 92.56 313 ASP A N 1
ATOM 2440 C CA . ASP A 1 313 ? -20.820 -4.002 23.821 1.00 92.56 313 ASP A CA 1
ATOM 2441 C C . ASP A 1 313 ? -22.322 -3.801 23.589 1.00 92.56 313 ASP A C 1
ATOM 2443 O O . ASP A 1 313 ? -23.050 -3.558 24.548 1.00 92.56 313 ASP A O 1
ATOM 2447 N N . LEU A 1 314 ? -22.814 -3.914 22.352 1.00 91.25 314 LEU A N 1
ATOM 2448 C CA . LEU A 1 314 ? -24.239 -3.724 22.070 1.00 91.25 314 LEU A CA 1
ATOM 2449 C C . LEU A 1 314 ? -25.095 -4.917 22.516 1.00 91.25 314 LEU A C 1
ATOM 2451 O O . LEU A 1 314 ? -26.181 -4.704 23.049 1.00 91.25 314 LEU A O 1
ATOM 2455 N N . GLU A 1 315 ? -24.602 -6.150 22.378 1.00 86.56 315 GLU A N 1
ATOM 2456 C CA . GLU A 1 315 ? -25.194 -7.341 23.005 1.00 86.56 315 GLU A CA 1
ATOM 2457 C C . GLU A 1 315 ? -25.243 -7.150 24.521 1.00 86.56 315 GLU A C 1
ATOM 2459 O O . GLU A 1 315 ? -26.277 -7.358 25.145 1.00 86.56 315 GLU A O 1
ATOM 2464 N N . LYS A 1 316 ? -24.172 -6.617 25.118 1.00 82.25 316 LYS A N 1
ATOM 2465 C CA . LYS A 1 316 ? -24.166 -6.289 26.543 1.00 82.25 316 LYS A CA 1
ATOM 2466 C C . LYS A 1 316 ? -25.150 -5.172 26.917 1.00 82.25 316 LYS A C 1
ATOM 2468 O O . LYS A 1 316 ? -25.548 -5.086 28.072 1.00 82.25 316 LYS A O 1
ATOM 2473 N N . ILE A 1 317 ? -25.535 -4.284 26.010 1.00 82.69 317 ILE A N 1
ATOM 2474 C CA . ILE A 1 317 ? -26.508 -3.224 26.317 1.00 82.69 317 ILE A CA 1
ATOM 2475 C C . ILE A 1 317 ? -27.946 -3.732 26.175 1.00 82.69 317 ILE A C 1
ATOM 2477 O O . ILE A 1 317 ? -28.780 -3.390 27.009 1.00 82.69 317 ILE A O 1
ATOM 2481 N N . PHE A 1 318 ? -28.232 -4.541 25.152 1.00 78.81 318 PHE A N 1
ATOM 2482 C CA . PHE A 1 318 ? -29.603 -4.910 24.779 1.00 78.81 318 PHE A CA 1
ATOM 2483 C C . PHE A 1 318 ? -29.994 -6.369 25.052 1.00 78.81 318 PHE A C 1
ATOM 2485 O O . PHE A 1 318 ? -31.175 -6.676 24.968 1.00 78.81 318 PHE A O 1
ATOM 2492 N N . MET A 1 319 ? -29.043 -7.264 25.338 1.00 70.69 319 MET A N 1
ATOM 2493 C CA . MET A 1 319 ? -29.259 -8.724 25.374 1.00 70.69 319 MET A CA 1
ATOM 2494 C C . MET A 1 319 ? -28.737 -9.394 26.667 1.00 70.69 319 MET A C 1
ATOM 2496 O O . MET A 1 319 ? -28.558 -10.608 26.699 1.00 70.69 319 MET A O 1
ATOM 2500 N N . ASN A 1 320 ? -28.413 -8.639 27.726 1.00 59.94 320 ASN A N 1
ATOM 2501 C CA . ASN A 1 320 ? -27.587 -9.142 28.837 1.00 59.94 320 ASN A CA 1
ATOM 2502 C C . ASN A 1 320 ? -28.224 -10.270 29.682 1.00 59.94 320 ASN A C 1
ATOM 2504 O O . ASN A 1 320 ? -28.995 -10.025 30.608 1.00 59.94 320 ASN A O 1
ATOM 2508 N N . GLU A 1 321 ? -27.690 -11.482 29.522 1.00 49.47 321 GLU A N 1
ATOM 2509 C CA . GLU A 1 321 ? -27.213 -12.277 30.658 1.00 49.47 321 GLU A CA 1
ATOM 2510 C C . GLU A 1 321 ? -25.860 -11.693 31.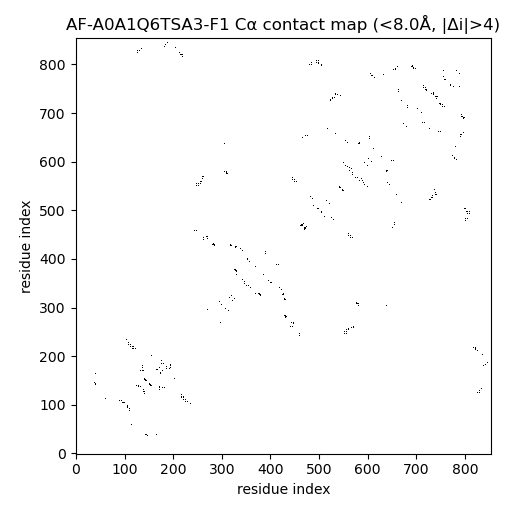116 1.00 49.47 321 GLU A C 1
ATOM 2512 O O . GLU A 1 321 ? -24.888 -11.661 30.361 1.00 49.47 321 GLU A O 1
ATOM 2517 N N . LYS A 1 322 ? -25.763 -11.196 32.352 1.00 38.19 322 LYS A N 1
ATOM 2518 C CA . LYS A 1 322 ? -24.559 -10.530 32.885 1.00 38.19 322 LYS A CA 1
ATOM 2519 C C . LYS A 1 322 ? -23.805 -11.508 33.787 1.00 38.19 322 LYS A C 1
ATOM 2521 O O . LYS A 1 322 ? -24.341 -11.908 34.810 1.00 38.19 322 LYS A O 1
ATOM 2526 N N . ASN A 1 323 ? -22.581 -11.915 33.440 1.00 41.31 323 ASN A N 1
ATOM 2527 C CA . ASN A 1 323 ? -21.825 -12.956 34.172 1.00 41.31 323 ASN A CA 1
ATOM 2528 C C . ASN A 1 323 ? -22.584 -14.301 34.323 1.00 41.31 323 ASN A C 1
ATOM 2530 O O . ASN A 1 323 ? -22.343 -15.032 35.280 1.00 41.31 323 ASN A O 1
ATOM 2534 N N . GLY A 1 324 ? -23.521 -14.613 33.417 1.00 46.78 324 GLY A N 1
ATOM 2535 C CA . GLY A 1 324 ? -24.437 -15.755 33.557 1.00 46.78 324 GLY A CA 1
ATOM 2536 C C . GLY A 1 324 ? -25.669 -15.497 34.440 1.00 46.78 324 GLY A C 1
ATOM 2537 O O . GLY A 1 324 ? -26.381 -16.441 34.769 1.00 46.78 324 GLY A O 1
ATOM 2538 N N . VAL A 1 325 ? -25.942 -14.244 34.830 1.00 51.16 325 VAL A N 1
ATOM 2539 C CA . VAL A 1 325 ? -27.076 -13.855 35.688 1.00 51.16 325 VAL A CA 1
ATOM 2540 C C . VAL A 1 325 ? -28.086 -13.019 34.895 1.00 51.16 325 VAL A C 1
ATOM 2542 O O . VAL A 1 325 ? -27.732 -12.002 34.294 1.00 51.16 325 VAL A O 1
ATOM 2545 N N . LYS A 1 326 ? -29.354 -13.448 34.895 1.00 63.50 326 LYS A N 1
ATOM 2546 C CA . LYS A 1 326 ? -30.490 -12.750 34.266 1.00 63.50 326 LYS A CA 1
ATOM 2547 C C . LYS A 1 326 ? -30.924 -11.539 35.103 1.00 63.50 326 LYS A C 1
ATOM 2549 O O . LYS A 1 326 ? -30.923 -11.624 36.334 1.00 63.50 326 LYS A O 1
ATOM 2554 N N . SER A 1 327 ? -31.304 -10.437 34.447 1.00 68.25 327 SER A N 1
ATOM 2555 C CA . SER A 1 327 ? -31.939 -9.280 35.096 1.00 68.25 327 SER A CA 1
ATOM 2556 C C . SER A 1 327 ? -33.352 -9.010 34.570 1.00 68.25 327 SER A C 1
ATOM 2558 O O . SER A 1 327 ? -33.704 -9.386 33.448 1.00 68.25 327 SER A O 1
ATOM 2560 N N . TYR A 1 328 ? -34.171 -8.384 35.414 1.00 75.81 328 TYR A N 1
ATOM 2561 C CA . TYR A 1 328 ? -35.601 -8.159 35.202 1.00 75.81 328 TYR A CA 1
ATOM 2562 C C . TYR A 1 328 ? -35.974 -6.718 35.544 1.00 75.81 328 TYR A C 1
ATOM 2564 O O . TYR A 1 328 ? -35.424 -6.138 36.480 1.00 75.81 328 TYR A O 1
ATOM 2572 N N . LEU A 1 329 ? -36.913 -6.143 34.798 1.00 73.94 329 LEU A N 1
ATOM 2573 C CA . LEU A 1 329 ? -37.441 -4.804 35.039 1.00 73.94 329 LEU A CA 1
ATOM 2574 C C . LEU A 1 329 ? -38.713 -4.849 35.889 1.00 73.94 329 LEU A C 1
ATOM 2576 O O . LEU A 1 329 ? -39.554 -5.737 35.752 1.00 73.94 329 LEU A O 1
ATOM 2580 N N . LEU A 1 330 ? -38.861 -3.829 36.728 1.00 82.00 330 LEU A N 1
ATOM 2581 C CA . LEU A 1 330 ? -40.033 -3.551 37.546 1.00 82.00 330 LEU A CA 1
ATOM 2582 C C . LEU A 1 330 ? -40.757 -2.317 36.973 1.00 82.00 330 LEU A C 1
ATOM 2584 O O . LEU A 1 330 ? -40.504 -1.199 37.431 1.00 82.00 330 LEU A O 1
ATOM 2588 N N . PRO A 1 331 ? -41.579 -2.474 35.916 1.00 76.81 331 PRO A N 1
ATOM 2589 C CA . PRO A 1 331 ? -42.338 -1.364 35.347 1.00 76.81 331 PRO A CA 1
ATOM 2590 C C . PRO A 1 331 ? -43.413 -0.861 36.319 1.00 76.81 331 PRO A C 1
ATOM 2592 O O . PRO A 1 331 ? -43.859 -1.590 37.203 1.00 76.81 331 PRO A O 1
ATOM 2595 N N . ASP A 1 332 ? -43.851 0.387 36.140 1.00 78.25 332 ASP A N 1
ATOM 2596 C CA . ASP A 1 332 ? -44.733 1.070 37.102 1.00 78.25 332 ASP A CA 1
ATOM 2597 C C . ASP A 1 332 ? -46.117 0.401 37.241 1.00 78.25 332 ASP A C 1
ATOM 2599 O O . ASP A 1 332 ? -46.742 0.488 38.293 1.00 78.25 332 ASP A O 1
ATOM 2603 N N . ASN A 1 333 ? -46.575 -0.323 36.215 1.00 82.44 333 ASN A N 1
ATOM 2604 C CA . ASN A 1 333 ? -47.827 -1.088 36.223 1.00 82.44 333 ASN A CA 1
ATOM 2605 C C . ASN A 1 333 ? -47.677 -2.531 36.746 1.00 82.44 333 ASN A C 1
ATOM 2607 O O . ASN A 1 333 ? -48.660 -3.266 36.800 1.00 82.44 333 ASN A O 1
ATOM 2611 N N . LEU A 1 334 ? -46.465 -2.971 37.111 1.00 86.31 334 LEU A N 1
ATOM 2612 C CA . LEU A 1 334 ? -46.201 -4.364 37.486 1.00 86.31 334 LEU A CA 1
ATOM 2613 C C . LEU A 1 334 ? -47.008 -4.809 38.711 1.00 86.31 334 LEU A C 1
ATOM 2615 O O . LEU A 1 334 ? -47.398 -5.972 38.800 1.00 86.31 334 LEU A O 1
ATOM 2619 N N . ALA A 1 335 ? -47.251 -3.902 39.657 1.00 88.69 335 ALA A N 1
ATOM 2620 C CA . ALA A 1 335 ? -47.993 -4.215 40.869 1.00 88.69 335 ALA A CA 1
ATOM 2621 C C . ALA A 1 335 ? -49.455 -4.584 40.579 1.00 88.69 335 ALA A C 1
ATOM 2623 O O . ALA A 1 335 ? -49.946 -5.589 41.095 1.00 88.69 335 ALA A O 1
ATOM 2624 N N . ASP A 1 336 ? -50.116 -3.830 39.699 1.00 88.06 336 ASP A N 1
ATOM 2625 C CA . ASP A 1 336 ? -51.489 -4.112 39.268 1.00 88.06 336 ASP A CA 1
ATOM 2626 C C . ASP A 1 336 ? -51.557 -5.412 38.458 1.00 88.06 336 ASP A C 1
ATOM 2628 O O . ASP A 1 336 ? -52.434 -6.250 38.671 1.00 88.06 336 ASP A O 1
ATOM 2632 N N . ASP A 1 337 ? -50.568 -5.625 37.593 1.00 86.00 337 ASP A N 1
ATOM 2633 C CA . ASP A 1 337 ? -50.403 -6.835 36.792 1.00 86.00 337 ASP A CA 1
ATOM 2634 C C . ASP A 1 337 ? -50.224 -8.102 37.650 1.00 86.00 337 ASP A C 1
ATOM 2636 O O . ASP A 1 337 ? -50.772 -9.159 37.327 1.00 86.00 337 ASP A O 1
ATOM 2640 N N . ILE A 1 338 ? -49.455 -8.013 38.742 1.00 89.88 338 ILE A N 1
ATOM 2641 C CA . ILE A 1 338 ? -49.267 -9.108 39.704 1.00 89.88 338 ILE A CA 1
ATOM 2642 C C . ILE A 1 338 ? -50.574 -9.374 40.459 1.00 89.88 338 ILE A C 1
ATOM 2644 O O . ILE A 1 338 ? -51.020 -10.522 40.505 1.00 89.88 338 ILE A O 1
ATOM 2648 N N . ALA A 1 339 ? -51.207 -8.337 41.017 1.00 89.38 339 ALA A N 1
ATOM 2649 C CA . ALA A 1 339 ? -52.449 -8.478 41.778 1.00 89.38 339 ALA A CA 1
ATOM 2650 C C . ALA A 1 339 ? -53.582 -9.073 40.924 1.00 89.38 339 ALA A C 1
ATOM 2652 O O . ALA A 1 339 ? -54.244 -10.028 41.341 1.00 89.38 339 ALA A O 1
ATOM 2653 N N . GLY A 1 340 ? -53.763 -8.558 39.703 1.00 89.31 340 GLY A N 1
ATOM 2654 C CA . GLY A 1 340 ? -54.747 -9.053 38.740 1.00 89.31 340 GLY A CA 1
ATOM 2655 C C . GLY A 1 340 ? -54.493 -10.509 38.352 1.00 89.31 340 GLY A C 1
ATOM 2656 O O . GLY A 1 340 ? -55.399 -11.338 38.439 1.00 89.31 340 GLY A O 1
ATOM 2657 N N . SER A 1 341 ? -53.241 -10.853 38.032 1.00 86.38 341 SER A N 1
ATOM 2658 C CA . SER A 1 341 ? -52.866 -12.219 37.651 1.00 86.38 341 SER A CA 1
ATOM 2659 C C . SER A 1 341 ? -53.123 -13.238 38.760 1.00 86.38 341 SER A C 1
ATOM 2661 O O . SER A 1 341 ? -53.536 -14.358 38.459 1.00 86.38 341 SER A O 1
ATOM 2663 N N . ILE A 1 342 ? -52.882 -12.894 40.027 1.00 89.44 342 ILE A N 1
ATOM 2664 C CA . ILE A 1 342 ? -53.184 -13.809 41.134 1.00 89.44 342 ILE A CA 1
ATOM 2665 C C . ILE A 1 342 ? -54.698 -13.977 41.251 1.00 89.44 342 ILE A C 1
ATOM 2667 O O . ILE A 1 342 ? -55.180 -15.107 41.305 1.00 89.44 342 ILE A O 1
ATOM 2671 N N . LYS A 1 343 ? -55.449 -12.869 41.230 1.00 88.44 343 LYS A N 1
ATOM 2672 C CA . LYS A 1 343 ? -56.907 -12.857 41.394 1.00 88.44 343 LYS A CA 1
ATOM 2673 C C . LYS A 1 343 ? -57.642 -13.662 40.318 1.00 88.44 343 LYS A C 1
ATOM 2675 O O . LYS A 1 343 ? -58.609 -14.360 40.630 1.00 88.44 343 LYS A O 1
ATOM 2680 N N . GLU A 1 344 ? -57.191 -13.602 39.070 1.00 86.06 344 GLU A N 1
ATOM 2681 C CA . GLU A 1 344 ? -57.769 -14.371 37.960 1.00 86.06 344 GLU A CA 1
ATOM 2682 C C . GLU A 1 344 ? -57.548 -15.880 38.116 1.00 86.06 344 GLU A C 1
ATOM 2684 O O . GLU A 1 344 ? -58.471 -16.659 37.880 1.00 86.06 344 GLU A O 1
ATOM 2689 N N . ASN A 1 345 ? -56.372 -16.288 38.601 1.00 82.69 345 ASN A N 1
ATOM 2690 C CA . ASN A 1 345 ? -55.978 -17.694 38.721 1.00 82.69 345 ASN A CA 1
ATOM 2691 C C . ASN A 1 345 ? -56.375 -18.349 40.057 1.00 82.69 345 ASN A C 1
ATOM 2693 O O . ASN A 1 345 ? -56.000 -19.491 40.319 1.00 82.69 345 ASN A O 1
ATOM 2697 N N . LEU A 1 346 ? -57.150 -17.661 40.904 1.00 83.81 346 LEU A N 1
ATOM 2698 C CA . LEU A 1 346 ? -57.649 -18.232 42.156 1.00 83.81 346 LEU A CA 1
ATOM 2699 C C . LEU A 1 346 ? -58.554 -19.448 41.912 1.00 83.81 346 LEU A C 1
ATOM 2701 O O . LEU A 1 346 ? -59.508 -19.383 41.132 1.00 83.81 346 LEU A O 1
ATOM 2705 N N . SER A 1 347 ? -58.324 -20.527 42.666 1.00 79.56 347 SER A N 1
ATOM 2706 C CA . SER A 1 347 ? -59.223 -21.687 42.686 1.00 79.56 347 SER A CA 1
ATOM 2707 C C . SER A 1 347 ? -60.658 -21.277 43.031 1.00 79.56 347 SER A C 1
ATOM 2709 O O . SER A 1 347 ? -60.903 -20.444 43.906 1.00 79.56 347 SER A O 1
ATOM 2711 N N . SER A 1 348 ? -61.635 -21.885 42.353 1.00 78.12 348 SER A N 1
ATOM 2712 C CA . SER A 1 348 ? -63.059 -21.698 42.657 1.00 78.12 348 SER A CA 1
ATOM 2713 C C . SER A 1 348 ? -63.434 -22.255 44.034 1.00 78.12 348 SER A C 1
ATOM 2715 O O . SER A 1 348 ? -64.347 -21.744 44.683 1.00 78.12 348 SER A O 1
ATOM 2717 N N . ARG A 1 349 ? -62.701 -23.261 44.527 1.00 76.00 349 ARG A N 1
ATOM 2718 C CA . ARG A 1 349 ? -62.871 -23.809 45.875 1.00 76.00 349 ARG A CA 1
ATOM 2719 C C . ARG A 1 349 ? -62.139 -22.915 46.881 1.00 76.00 349 ARG A C 1
ATOM 2721 O O . ARG A 1 349 ? -60.936 -22.719 46.770 1.00 76.00 349 ARG A O 1
ATOM 2728 N N . ASN A 1 350 ? -62.865 -22.421 47.886 1.00 78.06 350 ASN A N 1
ATOM 2729 C CA . ASN A 1 350 ? -62.360 -21.534 48.947 1.00 78.06 350 ASN A CA 1
ATOM 2730 C C . ASN A 1 350 ? -61.831 -20.169 48.459 1.00 78.06 350 ASN A C 1
ATOM 2732 O O . ASN A 1 350 ? -60.971 -19.565 49.102 1.00 78.06 350 ASN A O 1
ATOM 2736 N N . ARG A 1 351 ? -62.369 -19.663 47.340 1.00 82.75 351 ARG A N 1
ATOM 2737 C CA . ARG A 1 351 ? -61.916 -18.429 46.677 1.00 82.75 351 ARG A CA 1
ATOM 2738 C C . ARG A 1 351 ? -61.821 -17.220 47.612 1.00 82.75 351 ARG A C 1
ATOM 2740 O O . ARG A 1 351 ? -60.802 -16.549 47.601 1.00 82.75 351 ARG A O 1
ATOM 2747 N N . ALA A 1 352 ? -62.834 -16.983 48.450 1.00 82.69 352 ALA A N 1
ATOM 2748 C CA . ALA A 1 352 ? -62.855 -15.848 49.381 1.00 82.69 352 ALA A CA 1
ATOM 2749 C C . ALA A 1 352 ? -61.696 -15.888 50.396 1.00 82.69 352 ALA A C 1
ATOM 2751 O O . ALA A 1 352 ? -61.085 -14.865 50.694 1.00 82.69 352 ALA A O 1
ATOM 2752 N N . THR A 1 353 ? -61.362 -17.081 50.892 1.00 82.88 353 THR A N 1
ATOM 2753 C CA . THR A 1 353 ? -60.240 -17.283 51.815 1.00 82.88 353 THR A CA 1
ATOM 2754 C C . THR A 1 353 ? -58.899 -17.132 51.098 1.00 82.88 353 THR A C 1
ATOM 2756 O O . THR A 1 353 ? -58.000 -16.479 51.615 1.00 82.88 353 THR A O 1
ATOM 2759 N N . LEU A 1 354 ? -58.760 -17.692 49.891 1.00 85.75 354 LEU A N 1
ATOM 2760 C CA . LEU A 1 354 ? -57.530 -17.573 49.102 1.00 85.75 354 LEU A CA 1
ATOM 2761 C C . LEU A 1 354 ? -57.273 -16.130 48.645 1.00 85.75 354 LEU A C 1
ATOM 2763 O O . LEU A 1 354 ? -56.128 -15.693 48.661 1.00 85.75 354 LEU A O 1
ATOM 2767 N N . GLU A 1 355 ? -58.318 -15.381 48.291 1.00 86.56 355 GLU A N 1
ATOM 2768 C CA . GLU A 1 355 ? -58.216 -13.966 47.918 1.00 86.56 355 GLU A CA 1
ATOM 2769 C C . GLU A 1 355 ? -57.705 -13.127 49.094 1.00 86.56 355 GLU A C 1
ATOM 2771 O O . GLU A 1 355 ? -56.751 -12.372 48.940 1.00 86.56 355 GLU A O 1
ATOM 2776 N N . LYS A 1 356 ? -58.257 -13.342 50.293 1.00 85.75 356 LYS A N 1
ATOM 2777 C CA . LYS A 1 356 ? -57.839 -12.652 51.521 1.00 85.75 356 LYS A CA 1
ATOM 2778 C C . LYS A 1 356 ? -56.388 -12.950 51.925 1.00 85.75 356 LYS A C 1
ATOM 2780 O O . LYS A 1 356 ? -55.735 -12.094 52.511 1.00 85.75 356 LYS A O 1
ATOM 2785 N N . VAL A 1 357 ? -55.892 -14.158 51.648 1.00 85.75 357 VAL A N 1
ATOM 2786 C CA . VAL A 1 357 ? -54.541 -14.584 52.050 1.00 85.75 357 VAL A CA 1
ATOM 2787 C C . VAL A 1 357 ? -53.484 -14.218 51.005 1.00 85.75 357 VAL A C 1
ATOM 2789 O O . VAL A 1 357 ? -52.412 -13.737 51.377 1.00 85.75 357 VAL A O 1
ATOM 2792 N N . PHE A 1 358 ? -53.770 -14.443 49.718 1.00 89.50 358 PHE A N 1
ATOM 2793 C CA . PHE A 1 358 ? -52.767 -14.461 48.648 1.00 89.50 358 PHE A CA 1
ATOM 2794 C C . PHE A 1 358 ? -52.860 -13.323 47.636 1.00 89.50 358 PHE A C 1
ATOM 2796 O O . PHE A 1 358 ? -51.975 -13.247 46.789 1.00 89.50 358 PHE A O 1
ATOM 2803 N N . VAL A 1 359 ? -53.877 -12.456 47.681 1.00 90.12 359 VAL A N 1
ATOM 2804 C CA . VAL A 1 359 ? -53.961 -11.269 46.810 1.00 90.12 359 VAL A CA 1
ATOM 2805 C C . VAL A 1 359 ? -53.604 -10.027 47.632 1.00 90.12 359 VAL A C 1
ATOM 2807 O O . VAL A 1 359 ? -54.477 -9.490 48.315 1.00 90.12 359 VAL A O 1
ATOM 2810 N N . PRO A 1 360 ? -52.343 -9.552 47.599 1.00 89.00 360 PRO A N 1
ATOM 2811 C CA . PRO A 1 360 ? -51.973 -8.311 48.264 1.00 89.00 360 PRO A CA 1
ATOM 2812 C C . PRO A 1 360 ? -52.569 -7.105 47.537 1.00 89.00 360 PRO A C 1
ATOM 2814 O O . PRO A 1 360 ? -52.852 -7.150 46.336 1.00 89.00 360 PRO A O 1
ATOM 2817 N N . SER A 1 361 ? -52.683 -5.990 48.247 1.00 89.69 361 SER A N 1
ATOM 2818 C CA . SER A 1 361 ? -52.980 -4.698 47.637 1.00 89.69 361 SER A CA 1
ATOM 2819 C C . SER A 1 361 ? -51.813 -4.194 46.777 1.00 89.69 361 SER A C 1
ATOM 2821 O O . SER A 1 361 ? -50.644 -4.500 47.030 1.00 89.69 361 SER A O 1
ATOM 2823 N N . THR A 1 362 ? -52.108 -3.341 45.791 1.00 88.44 362 THR A N 1
ATOM 2824 C CA . THR A 1 362 ? -51.085 -2.697 44.950 1.00 88.44 362 THR A CA 1
ATOM 2825 C C . THR A 1 362 ? -50.043 -1.938 45.790 1.00 88.44 362 THR A C 1
ATOM 2827 O O . THR A 1 362 ? -48.862 -1.921 45.449 1.00 88.44 362 THR A O 1
ATOM 2830 N N . SER A 1 363 ? -50.450 -1.353 46.926 1.00 88.69 363 SER A N 1
ATOM 2831 C CA . SER A 1 363 ? -49.543 -0.655 47.849 1.00 88.69 363 SER A CA 1
ATOM 2832 C C . SER A 1 363 ? -48.532 -1.600 48.505 1.00 88.69 363 SER A C 1
ATOM 2834 O O . SER A 1 363 ? -47.350 -1.271 48.562 1.00 88.69 363 SER A O 1
ATOM 2836 N N . GLU A 1 364 ? -48.969 -2.774 48.966 1.00 90.69 364 GLU A N 1
ATOM 2837 C CA . GLU A 1 364 ? -48.091 -3.778 49.590 1.00 90.69 364 GLU A CA 1
ATOM 2838 C C . GLU A 1 364 ? -47.104 -4.368 48.576 1.00 90.69 364 GLU A C 1
ATOM 2840 O O . GLU A 1 364 ? -45.927 -4.558 48.884 1.00 90.69 364 GLU A O 1
ATOM 2845 N N . ILE A 1 365 ? -47.556 -4.601 47.338 1.00 91.50 365 ILE A N 1
ATOM 2846 C CA . ILE A 1 365 ? -46.682 -5.055 46.248 1.00 91.50 365 ILE A CA 1
ATOM 2847 C C . ILE A 1 365 ? -45.617 -3.998 45.950 1.00 91.50 365 ILE A C 1
ATOM 2849 O O . ILE A 1 365 ? -44.434 -4.326 45.876 1.00 91.50 365 ILE A O 1
ATOM 2853 N N . ASN A 1 366 ? -46.012 -2.730 45.823 1.00 90.06 366 ASN A N 1
ATOM 2854 C CA . ASN A 1 366 ? -45.079 -1.633 45.567 1.00 90.06 366 ASN A CA 1
ATOM 2855 C C . ASN A 1 366 ? -44.065 -1.443 46.699 1.00 90.06 366 ASN A C 1
ATOM 2857 O O . ASN A 1 366 ? -42.899 -1.164 46.425 1.00 90.06 366 ASN A O 1
ATOM 2861 N N . GLU A 1 367 ? -44.468 -1.635 47.955 1.00 92.31 367 GLU A N 1
ATOM 2862 C CA . GLU A 1 367 ? -43.545 -1.606 49.089 1.00 92.31 367 GLU A CA 1
ATOM 2863 C C . GLU A 1 367 ? -42.497 -2.725 48.982 1.00 92.31 367 GLU A C 1
ATOM 2865 O O . GLU A 1 367 ? -41.299 -2.460 49.093 1.00 92.31 367 GLU A O 1
ATOM 2870 N N . ILE A 1 368 ? -42.921 -3.964 48.701 1.00 92.56 368 ILE A N 1
ATOM 2871 C CA . ILE A 1 368 ? -42.020 -5.117 48.540 1.00 92.56 368 ILE A CA 1
ATOM 2872 C C . ILE A 1 368 ? -41.062 -4.915 47.361 1.00 92.56 368 ILE A C 1
ATOM 2874 O O . ILE A 1 368 ? -39.857 -5.129 47.503 1.00 92.56 368 ILE A O 1
ATOM 2878 N N . LEU A 1 369 ? -41.572 -4.478 46.208 1.00 89.38 369 LEU A N 1
ATOM 2879 C CA . LEU A 1 369 ? -40.756 -4.192 45.026 1.00 89.38 369 LEU A CA 1
ATOM 2880 C C . LEU A 1 369 ? -39.783 -3.028 45.281 1.00 89.38 369 LEU A C 1
ATOM 2882 O O . LEU A 1 369 ? -38.626 -3.084 44.863 1.00 89.38 369 LEU A O 1
ATOM 2886 N N . GLY A 1 370 ? -40.210 -2.011 46.036 1.00 84.94 370 GLY A N 1
ATOM 2887 C CA . GLY A 1 370 ? -39.395 -0.859 46.421 1.00 84.94 370 GLY A CA 1
ATOM 2888 C C . GLY A 1 370 ? -38.188 -1.215 47.294 1.00 84.94 370 GLY A C 1
ATOM 2889 O O . GLY A 1 370 ? -37.148 -0.560 47.190 1.00 84.94 370 GLY A O 1
ATOM 2890 N N . LYS A 1 371 ? -38.259 -2.301 48.081 1.00 86.56 371 LYS A N 1
ATOM 2891 C CA . LYS A 1 371 ? -37.122 -2.806 48.880 1.00 86.56 371 LYS A CA 1
ATOM 2892 C C . LYS A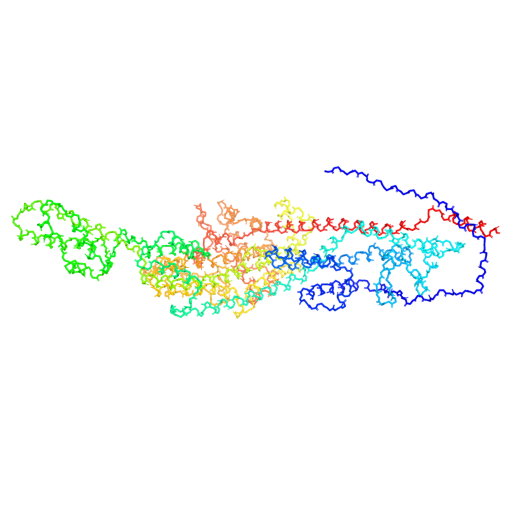 1 371 ? -35.935 -3.262 48.029 1.00 86.56 371 LYS A C 1
ATOM 2894 O O . LYS A 1 371 ? -34.826 -3.359 48.548 1.00 86.56 371 LYS A O 1
ATOM 2899 N N . ALA A 1 372 ? -36.129 -3.509 46.731 1.00 80.31 372 ALA A N 1
ATOM 2900 C CA . ALA A 1 372 ? -35.032 -3.837 45.824 1.00 80.31 372 ALA A CA 1
ATOM 2901 C C . ALA A 1 372 ? -34.108 -2.637 45.531 1.00 80.31 372 ALA A C 1
ATOM 2903 O O . ALA A 1 372 ? -32.996 -2.830 45.038 1.00 80.31 372 ALA A O 1
ATOM 2904 N N . GLY A 1 373 ? -34.550 -1.404 45.824 1.00 73.25 373 GLY A N 1
ATOM 2905 C CA . GLY A 1 373 ? -33.760 -0.174 45.686 1.00 73.25 373 GLY A CA 1
ATOM 2906 C C . GLY A 1 373 ? -33.458 0.248 44.241 1.00 73.25 373 GLY A C 1
ATOM 2907 O O . GLY A 1 373 ? -32.726 1.211 44.025 1.00 73.25 373 GLY A O 1
ATOM 2908 N N . SER A 1 374 ? -34.000 -0.464 43.251 1.00 71.56 374 SER A N 1
ATOM 2909 C CA . SER A 1 374 ? -33.754 -0.274 41.820 1.00 71.56 374 SER A CA 1
ATOM 2910 C C . SER A 1 374 ? -34.952 -0.771 41.005 1.00 71.56 374 SER A C 1
ATOM 2912 O O . SER A 1 374 ? -35.587 -1.753 41.384 1.00 71.56 374 SER A O 1
ATOM 2914 N N . LYS A 1 375 ? -35.235 -0.129 39.859 1.00 74.88 375 LYS A N 1
ATOM 2915 C CA . LYS A 1 375 ? -36.228 -0.619 38.881 1.00 74.88 375 LYS A CA 1
ATOM 2916 C C . LYS A 1 375 ? -35.727 -1.822 38.068 1.00 74.88 375 LYS A C 1
ATOM 2918 O O . LYS A 1 375 ? -36.527 -2.479 37.417 1.00 74.88 375 LYS A O 1
ATOM 2923 N N . GLU A 1 376 ? -34.428 -2.110 38.091 1.00 72.50 376 GLU A N 1
ATOM 2924 C CA . GLU A 1 376 ? -33.828 -3.312 37.499 1.00 72.50 376 GLU A CA 1
ATOM 2925 C C . GLU A 1 376 ? -33.268 -4.207 38.612 1.00 72.50 376 GLU A C 1
ATOM 2927 O O . GLU A 1 376 ? -32.529 -3.729 39.478 1.00 72.50 376 GLU A O 1
ATOM 2932 N N . ILE A 1 377 ? -33.599 -5.497 38.584 1.00 76.94 377 ILE A N 1
ATOM 2933 C CA . ILE A 1 377 ? -33.234 -6.467 39.623 1.00 76.94 377 ILE A CA 1
ATOM 2934 C C . ILE A 1 377 ? -32.532 -7.699 39.040 1.00 76.94 377 ILE A C 1
ATOM 2936 O O . ILE A 1 377 ? -32.788 -8.086 37.901 1.00 76.94 377 ILE A O 1
ATOM 2940 N N . THR A 1 378 ? -31.659 -8.342 39.814 1.00 79.75 378 THR A N 1
ATOM 2941 C CA . THR A 1 378 ? -31.018 -9.630 39.476 1.00 79.75 378 THR A CA 1
ATOM 2942 C C . THR A 1 378 ? -31.859 -10.835 39.919 1.00 79.75 378 THR A C 1
ATOM 2944 O O . THR A 1 378 ? -32.819 -10.685 40.674 1.00 79.75 378 THR A O 1
ATOM 2947 N N . GLU A 1 379 ? -31.486 -12.055 39.506 1.00 81.31 379 GLU A N 1
ATOM 2948 C CA . GLU A 1 379 ? -32.112 -13.292 40.012 1.00 81.31 379 GLU A CA 1
ATOM 2949 C C . GLU A 1 379 ? -32.026 -13.409 41.547 1.00 81.31 379 GLU A C 1
ATOM 2951 O O . GLU A 1 379 ? -33.010 -13.783 42.179 1.00 81.31 379 GLU A O 1
ATOM 2956 N N . ASP A 1 380 ? -30.909 -13.019 42.169 1.00 80.81 380 ASP A N 1
ATOM 2957 C CA . ASP A 1 380 ? -30.765 -13.045 43.635 1.00 80.81 380 ASP A CA 1
ATOM 2958 C C . ASP A 1 380 ? -31.722 -12.058 44.319 1.00 80.81 380 ASP A C 1
ATOM 2960 O O . ASP A 1 380 ? -32.371 -12.374 45.318 1.00 80.81 380 ASP A O 1
ATOM 2964 N N . GLN A 1 381 ? -31.873 -10.859 43.749 1.00 85.94 381 GLN A N 1
ATOM 2965 C CA . GLN A 1 381 ? -32.837 -9.872 44.237 1.00 85.94 381 GLN A CA 1
ATOM 2966 C C . GLN A 1 381 ? -34.282 -10.341 44.023 1.00 85.94 381 GLN A C 1
ATOM 2968 O O . GLN A 1 381 ? -35.133 -10.098 44.876 1.00 85.94 381 GLN A O 1
ATOM 2973 N N . LEU A 1 382 ? -34.557 -11.073 42.941 1.00 87.94 382 LEU A N 1
ATOM 2974 C CA . LEU A 1 382 ? -35.848 -11.718 42.714 1.00 87.94 382 LEU A CA 1
ATOM 2975 C C . LEU A 1 382 ? -36.147 -12.793 43.774 1.00 87.94 382 LEU A C 1
ATOM 2977 O O . LEU A 1 382 ? -37.290 -12.893 44.221 1.00 87.94 382 LEU A O 1
ATOM 2981 N N . GLN A 1 383 ? -35.148 -13.563 44.221 1.00 88.19 383 GLN A N 1
ATOM 2982 C CA . GLN A 1 383 ? -35.324 -14.505 45.336 1.00 88.19 383 GLN A CA 1
ATOM 2983 C C . GLN A 1 383 ? -35.620 -13.782 46.656 1.00 88.19 383 GLN A C 1
ATOM 2985 O O . GLN A 1 383 ? -36.486 -14.221 47.414 1.00 88.19 383 GLN A O 1
ATOM 2990 N N . ASN A 1 384 ? -34.983 -12.635 46.904 1.00 90.12 384 ASN A N 1
ATOM 2991 C CA . ASN A 1 384 ? -35.292 -11.805 48.072 1.00 90.12 384 ASN A CA 1
ATOM 2992 C C . ASN A 1 384 ? -36.726 -11.255 48.017 1.00 90.12 384 ASN A C 1
ATOM 2994 O O . ASN A 1 384 ? -37.443 -11.325 49.013 1.00 90.12 384 ASN A O 1
ATOM 2998 N N . ILE A 1 385 ? -37.177 -10.786 46.848 1.00 91.19 385 ILE A N 1
ATOM 2999 C CA . ILE A 1 385 ? -38.564 -10.350 46.623 1.00 91.19 385 ILE A CA 1
ATOM 3000 C C . ILE A 1 385 ? -39.543 -11.502 46.882 1.00 91.19 385 ILE A C 1
ATOM 3002 O O . ILE A 1 385 ? -40.516 -11.317 47.611 1.00 91.19 385 ILE A O 1
ATOM 3006 N N . LYS A 1 386 ? -39.270 -12.711 46.362 1.00 92.44 386 LYS A N 1
ATOM 3007 C CA . LYS A 1 386 ? -40.054 -13.919 46.685 1.00 92.44 386 LYS A CA 1
ATOM 3008 C C . LYS A 1 386 ? -40.124 -14.158 48.197 1.00 92.44 386 LYS A C 1
ATOM 3010 O O . LYS A 1 386 ? -41.193 -14.474 48.710 1.00 92.44 386 LYS A O 1
ATOM 3015 N N . GLY A 1 387 ? -39.006 -14.005 48.907 1.00 92.38 387 GLY A N 1
ATOM 3016 C CA . GLY A 1 387 ? -38.942 -14.163 50.360 1.00 92.38 387 GLY A CA 1
ATOM 3017 C C . GLY A 1 387 ? -39.800 -13.150 51.122 1.00 92.38 387 GLY A C 1
ATOM 3018 O O . GLY A 1 387 ? -40.454 -13.513 52.095 1.00 92.38 387 GLY A O 1
ATOM 3019 N N . GLU A 1 388 ? -39.849 -11.898 50.669 1.00 93.44 388 GLU A N 1
ATOM 3020 C CA . GLU A 1 388 ? -40.699 -10.860 51.266 1.00 93.44 388 GLU A CA 1
ATOM 3021 C C . GLU A 1 388 ? -42.192 -11.114 51.007 1.00 93.44 388 GLU A C 1
ATOM 3023 O O . GLU A 1 388 ? -42.994 -11.001 51.935 1.00 93.44 388 GLU A O 1
ATOM 3028 N N . PHE A 1 389 ? -42.567 -11.556 49.800 1.00 93.69 389 PHE A N 1
ATOM 3029 C CA . PHE A 1 389 ? -43.934 -12.019 49.524 1.00 93.69 389 PHE A CA 1
ATOM 3030 C C . PHE A 1 389 ? -44.325 -13.212 50.396 1.00 93.69 389 PHE A C 1
ATOM 3032 O O . PHE A 1 389 ? -45.428 -13.250 50.933 1.00 93.69 389 PHE A O 1
ATOM 3039 N N . LYS A 1 390 ? -43.407 -14.162 50.589 1.00 93.25 390 LYS A N 1
ATOM 3040 C CA . LYS A 1 390 ? -43.632 -15.323 51.450 1.00 93.25 390 LYS A CA 1
ATOM 3041 C C . LYS A 1 390 ? -43.941 -14.913 52.892 1.00 93.25 390 LYS A C 1
ATOM 3043 O O . LYS A 1 390 ? -44.944 -15.341 53.447 1.00 93.25 390 LYS A O 1
ATOM 3048 N N . LYS A 1 391 ? -43.145 -14.009 53.477 1.00 92.25 391 LYS A N 1
ATOM 3049 C CA . LYS A 1 391 ? -43.397 -13.483 54.833 1.00 92.25 391 LYS A CA 1
ATOM 3050 C C . LYS A 1 391 ? -44.764 -12.806 54.951 1.00 92.25 391 LYS A C 1
ATOM 3052 O O . LYS A 1 391 ? -45.430 -12.951 55.975 1.00 92.25 391 LYS A O 1
ATOM 3057 N N . LEU A 1 392 ? -45.177 -12.062 53.920 1.00 91.75 392 LEU A N 1
ATOM 3058 C CA . LEU A 1 392 ? -46.500 -11.437 53.875 1.00 91.75 392 LEU A CA 1
ATOM 3059 C C . LEU A 1 392 ? -47.607 -12.502 53.901 1.00 91.75 392 LEU A C 1
ATOM 3061 O O . LEU A 1 392 ? -48.531 -12.410 54.708 1.00 91.75 392 LEU A O 1
ATOM 3065 N N . PHE A 1 393 ? -47.488 -13.537 53.068 1.00 91.38 393 PHE A N 1
ATOM 3066 C CA . PHE A 1 393 ? -48.465 -14.621 53.005 1.00 91.38 393 PHE A CA 1
ATOM 3067 C C . PHE A 1 393 ? -48.508 -15.446 54.295 1.00 91.38 393 PHE A C 1
ATOM 3069 O O . PHE A 1 393 ? -49.599 -15.708 54.796 1.00 91.38 393 PHE A O 1
ATOM 3076 N N . GLU A 1 394 ? -47.364 -15.799 54.886 1.00 88.94 394 GLU A N 1
ATOM 3077 C CA . GLU A 1 394 ? -47.297 -16.515 56.168 1.00 88.94 394 GLU A CA 1
ATOM 3078 C C . GLU A 1 394 ? -48.015 -15.738 57.284 1.00 88.94 394 GLU A C 1
ATOM 3080 O O . GLU A 1 394 ? -48.839 -16.310 58.001 1.00 88.94 394 GLU A O 1
ATOM 3085 N N . LYS A 1 395 ? -47.800 -14.417 57.366 1.00 88.31 395 LYS A N 1
ATOM 3086 C CA . LYS A 1 395 ? -48.506 -13.537 58.311 1.00 88.31 395 LYS A CA 1
ATOM 3087 C C . LYS A 1 395 ? -50.019 -13.519 58.069 1.00 88.31 395 LYS A C 1
ATOM 3089 O O . LYS A 1 395 ? -50.801 -13.525 59.020 1.00 88.31 395 LYS A O 1
ATOM 3094 N N . ASN A 1 396 ? -50.453 -13.509 56.811 1.00 87.38 396 ASN A N 1
ATOM 3095 C CA . ASN A 1 396 ? -51.877 -13.545 56.470 1.00 87.38 396 ASN A CA 1
ATOM 3096 C C . ASN A 1 396 ? -52.519 -14.901 56.817 1.00 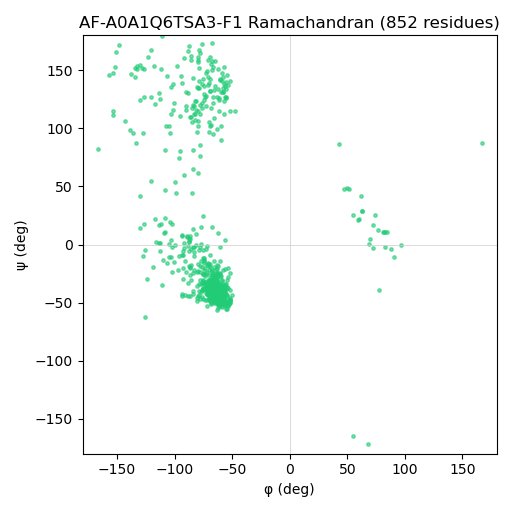87.38 396 ASN A C 1
ATOM 3098 O O . ASN A 1 396 ? -53.670 -14.936 57.249 1.00 87.38 396 ASN A O 1
ATOM 3102 N N . MET A 1 397 ? -51.778 -16.007 56.689 1.00 86.38 397 MET A N 1
ATOM 3103 C CA . MET A 1 397 ? -52.244 -17.358 57.032 1.00 86.38 397 MET A CA 1
ATOM 3104 C C . MET A 1 397 ? -52.414 -17.586 58.537 1.00 86.38 397 MET A C 1
ATOM 3106 O O . MET A 1 397 ? -53.294 -18.345 58.936 1.00 86.38 397 MET A O 1
ATOM 3110 N N . GLU A 1 398 ? -51.587 -16.970 59.388 1.00 82.12 398 GLU A N 1
ATOM 3111 C CA . GLU A 1 398 ? -51.705 -17.104 60.851 1.00 82.12 398 GLU A CA 1
ATOM 3112 C C . GLU A 1 398 ? -53.052 -16.604 61.386 1.00 82.12 398 GLU A C 1
ATOM 3114 O O . GLU A 1 398 ? -53.557 -17.132 62.376 1.00 82.12 398 GLU A O 1
ATOM 3119 N N . ASN A 1 399 ? -53.654 -15.644 60.684 1.00 76.19 399 ASN A N 1
ATOM 3120 C CA . ASN A 1 399 ? -54.924 -15.020 61.038 1.00 76.19 399 ASN A CA 1
ATOM 3121 C C . ASN A 1 399 ? -56.153 -15.745 60.456 1.00 76.19 399 ASN A C 1
ATOM 3123 O O . ASN A 1 399 ? -57.269 -15.233 60.566 1.00 76.19 399 ASN A O 1
ATOM 3127 N N . GLU A 1 400 ? -55.977 -16.913 59.826 1.00 76.69 400 GLU A N 1
ATOM 3128 C CA . GLU A 1 400 ? -57.037 -17.631 59.115 1.00 76.69 400 GLU A CA 1
ATOM 3129 C C . GLU A 1 400 ? -57.262 -19.040 59.693 1.00 76.69 400 GLU A C 1
ATOM 3131 O O . GLU A 1 400 ? -56.335 -19.839 59.831 1.00 76.69 400 GLU A O 1
ATOM 3136 N N . SER A 1 401 ? -58.513 -19.362 60.042 1.00 66.62 401 SER A N 1
ATOM 3137 C CA . SER A 1 401 ? -58.881 -20.592 60.765 1.00 66.62 401 SER A CA 1
ATOM 3138 C C . SER A 1 401 ? -59.731 -21.581 59.950 1.00 66.62 401 SER A C 1
ATOM 3140 O O . SER A 1 401 ? -60.074 -22.648 60.456 1.00 66.62 401 SER A O 1
ATOM 3142 N N . GLY A 1 402 ? -60.043 -21.275 58.682 1.00 68.75 402 GLY A N 1
ATOM 3143 C CA . GLY A 1 402 ? -60.979 -22.055 57.855 1.00 68.75 402 GLY A CA 1
ATOM 3144 C C . GLY A 1 402 ? -60.386 -23.149 56.952 1.00 68.75 402 GLY A C 1
ATOM 3145 O O . GLY A 1 402 ? -61.142 -23.919 56.361 1.00 68.75 402 GLY A O 1
ATOM 3146 N N . ILE A 1 403 ? -59.058 -23.238 56.798 1.00 74.50 403 ILE A N 1
ATOM 3147 C CA . ILE A 1 403 ? -58.384 -24.181 55.880 1.00 74.50 403 ILE A CA 1
ATOM 3148 C C . ILE A 1 403 ? -57.153 -24.786 56.565 1.00 74.50 403 ILE A C 1
ATOM 3150 O O . ILE A 1 403 ? -56.473 -24.124 57.344 1.00 74.50 403 ILE A O 1
ATOM 3154 N N . SER A 1 404 ? -56.834 -26.047 56.252 1.00 77.25 404 SER A N 1
ATOM 3155 C CA . SER A 1 404 ? -55.594 -26.683 56.711 1.00 77.25 404 SER A CA 1
ATOM 3156 C C . SER A 1 404 ? -54.363 -25.863 56.306 1.00 77.25 404 SER A C 1
ATOM 3158 O O . SER A 1 404 ? -54.149 -25.590 55.122 1.00 77.25 404 SER A O 1
ATOM 3160 N N . LYS A 1 405 ? -53.504 -25.539 57.283 1.00 78.69 405 LYS A N 1
ATOM 3161 C CA . LYS A 1 405 ? -52.232 -24.825 57.062 1.00 78.69 405 LYS A CA 1
ATOM 3162 C C . LYS A 1 405 ? -51.346 -25.522 56.025 1.00 78.69 405 LYS A C 1
ATOM 3164 O O . LYS A 1 405 ? -50.620 -24.863 55.288 1.00 78.69 405 LYS A O 1
ATOM 3169 N N . THR A 1 406 ? -51.432 -26.847 55.927 1.00 78.19 406 THR A N 1
ATOM 3170 C CA . THR A 1 406 ? -50.690 -27.644 54.943 1.00 78.19 406 THR A CA 1
ATOM 3171 C C . THR A 1 406 ? -51.160 -27.373 53.511 1.00 78.19 406 THR A C 1
ATOM 3173 O O . THR A 1 406 ? -50.340 -27.329 52.600 1.00 78.19 406 THR A O 1
ATOM 3176 N N . ALA A 1 407 ? -52.462 -27.143 53.308 1.00 77.19 407 ALA A N 1
ATOM 3177 C CA . ALA A 1 407 ? -53.028 -26.821 51.997 1.00 77.19 407 ALA A CA 1
ATOM 3178 C C . ALA A 1 407 ? -52.703 -25.380 51.566 1.00 77.19 407 ALA A C 1
ATOM 3180 O O . ALA A 1 407 ? -52.381 -25.150 50.403 1.00 77.19 407 ALA A O 1
ATOM 3181 N N . LEU A 1 408 ? -52.714 -24.426 52.505 1.00 83.62 408 LEU A N 1
ATOM 3182 C CA . LEU A 1 408 ? -52.318 -23.038 52.235 1.00 83.62 408 LEU A CA 1
ATOM 3183 C C . LEU A 1 408 ? -50.835 -22.939 51.841 1.00 83.62 408 LEU A C 1
ATOM 3185 O O . LEU A 1 408 ? -50.511 -22.288 50.854 1.00 83.62 408 LEU A O 1
ATOM 3189 N N . LYS A 1 409 ? -49.943 -23.671 52.524 1.00 84.12 409 LYS A N 1
ATOM 3190 C CA . LYS A 1 409 ? -48.514 -23.738 52.160 1.00 84.12 409 LYS A CA 1
ATOM 3191 C C . LYS A 1 409 ? -48.251 -24.331 50.772 1.00 84.12 409 LYS A C 1
ATOM 3193 O O . LYS A 1 409 ? -47.285 -23.951 50.119 1.00 84.12 409 LYS A O 1
ATOM 3198 N N . ALA A 1 410 ? -49.078 -25.269 50.310 1.00 81.44 410 ALA A N 1
ATOM 3199 C CA . ALA A 1 410 ? -48.946 -25.805 48.955 1.00 81.44 410 ALA A CA 1
ATOM 3200 C C . ALA A 1 410 ? -49.296 -24.742 47.897 1.00 81.44 410 ALA A C 1
ATOM 3202 O O . ALA A 1 410 ? -48.563 -24.582 46.924 1.00 81.44 410 ALA A O 1
ATOM 3203 N N . TYR A 1 411 ? -50.366 -23.980 48.136 1.00 85.88 411 TYR A N 1
ATOM 3204 C CA . TYR A 1 411 ? -50.829 -22.909 47.250 1.00 85.88 411 TYR A CA 1
ATOM 3205 C C . TYR A 1 411 ? -49.895 -21.686 47.243 1.00 85.88 411 TYR A C 1
ATOM 3207 O O . TYR A 1 411 ? -49.701 -21.050 46.211 1.00 85.88 411 TYR A O 1
ATOM 3215 N N . GLU A 1 412 ? -49.250 -21.391 48.375 1.00 89.81 412 GLU A N 1
ATOM 3216 C CA . GLU A 1 412 ? -48.236 -20.338 48.503 1.00 89.81 412 GLU A CA 1
ATOM 3217 C C . GLU A 1 412 ? -47.129 -20.454 47.451 1.00 89.81 412 GLU A C 1
ATOM 3219 O O . GLU A 1 412 ? -46.795 -19.474 46.786 1.00 89.81 412 GLU A O 1
ATOM 3224 N N . ASN A 1 413 ? -46.580 -21.658 47.268 1.00 86.75 413 ASN A N 1
ATOM 3225 C CA . ASN A 1 413 ? -45.509 -21.884 46.301 1.00 86.75 413 ASN A CA 1
ATOM 3226 C C . ASN A 1 413 ? -45.980 -21.635 44.860 1.00 86.75 413 ASN A C 1
ATOM 3228 O O . ASN A 1 413 ? -45.227 -21.081 44.063 1.00 86.75 413 ASN A O 1
ATOM 3232 N N . GLU A 1 414 ? -47.226 -21.989 44.539 1.00 86.81 414 GLU A N 1
ATOM 3233 C CA . GLU A 1 414 ? -47.826 -21.766 43.220 1.00 86.81 414 GLU A CA 1
ATOM 3234 C C . GLU A 1 414 ? -48.012 -20.267 42.929 1.00 86.81 414 GLU A C 1
ATOM 3236 O O . GLU A 1 414 ? -47.645 -19.784 41.854 1.00 86.81 414 GLU A O 1
ATOM 3241 N N . VAL A 1 415 ? -48.488 -19.502 43.917 1.00 89.06 415 VAL A N 1
ATOM 3242 C CA . VAL A 1 415 ? -48.628 -18.039 43.827 1.00 89.06 415 VAL A CA 1
ATOM 3243 C C . VAL A 1 415 ? -47.261 -17.364 43.694 1.00 89.06 415 VAL A C 1
ATOM 3245 O O . VAL A 1 415 ? -47.074 -16.527 42.809 1.00 89.06 415 VAL A O 1
ATOM 3248 N N . LEU A 1 416 ? -46.277 -17.753 44.511 1.00 91.12 416 LEU A N 1
ATOM 3249 C CA . LEU A 1 416 ? -44.907 -17.233 44.432 1.00 91.12 416 LEU A CA 1
ATOM 3250 C C . LEU A 1 416 ? -44.250 -17.533 43.077 1.00 91.12 416 LEU A C 1
ATOM 3252 O O . LEU A 1 416 ? -43.513 -16.696 42.546 1.00 91.12 416 LEU A O 1
ATOM 3256 N N . ASP A 1 417 ? -44.509 -18.702 42.494 1.00 88.38 417 ASP A N 1
ATOM 3257 C CA . ASP A 1 417 ? -44.044 -19.039 41.149 1.00 88.38 417 ASP A CA 1
ATOM 3258 C C . ASP A 1 417 ? -44.749 -18.230 40.064 1.00 88.38 417 ASP A C 1
ATOM 3260 O O . ASP A 1 417 ? -44.088 -17.808 39.113 1.00 88.38 417 ASP A O 1
ATOM 3264 N N . SER A 1 418 ? -46.043 -17.943 40.211 1.00 87.25 418 SER A N 1
ATOM 3265 C CA . SER A 1 418 ? -46.767 -17.047 39.303 1.00 87.25 418 SER A CA 1
ATOM 3266 C C . SER A 1 418 ? -46.201 -15.623 39.337 1.00 87.25 418 SER A C 1
ATOM 3268 O O . SER A 1 418 ? -45.880 -15.063 38.287 1.00 87.25 418 SER A O 1
ATOM 3270 N N . ILE A 1 419 ? -45.968 -15.069 40.535 1.00 89.75 419 ILE A N 1
ATOM 3271 C CA . ILE A 1 419 ? -45.319 -13.758 40.722 1.00 89.75 419 ILE A CA 1
ATOM 3272 C C . ILE A 1 419 ? -43.949 -13.752 40.041 1.00 89.75 419 ILE A C 1
ATOM 3274 O O . ILE A 1 419 ? -43.624 -12.851 39.269 1.00 89.75 419 ILE A O 1
ATOM 3278 N N . SER A 1 420 ? -43.150 -14.794 40.273 1.00 88.00 420 SER A N 1
ATOM 3279 C CA . SER A 1 420 ? -41.829 -14.912 39.665 1.00 88.00 420 SER A CA 1
ATOM 3280 C C . SER A 1 420 ? -41.887 -15.025 38.152 1.00 88.00 420 SER A C 1
ATOM 3282 O O . SER A 1 420 ? -41.113 -14.352 37.485 1.00 88.00 420 SER A O 1
ATOM 3284 N N . LYS A 1 421 ? -42.811 -15.811 37.588 1.00 86.44 421 LYS A N 1
ATOM 3285 C CA . LYS A 1 421 ? -43.026 -15.885 36.136 1.00 86.44 421 LYS A CA 1
ATOM 3286 C C . LYS A 1 421 ? -43.406 -14.527 35.560 1.00 86.44 421 LYS A C 1
ATOM 3288 O O . LYS A 1 421 ? -42.893 -14.172 34.505 1.00 86.44 421 LYS A O 1
ATOM 3293 N N . LYS A 1 422 ? -44.249 -13.758 36.251 1.00 86.00 422 LYS A N 1
ATOM 3294 C CA . LYS A 1 422 ? -44.671 -12.428 35.801 1.00 86.00 422 LYS A CA 1
ATOM 3295 C C . LYS A 1 422 ? -43.506 -11.436 35.791 1.00 86.00 422 LYS A C 1
ATOM 3297 O O . LYS A 1 422 ? -43.312 -10.750 34.794 1.00 86.00 422 LYS A O 1
ATOM 3302 N N . ILE A 1 423 ? -42.677 -11.435 36.836 1.00 85.12 423 ILE A N 1
ATOM 3303 C CA . ILE A 1 423 ? -41.454 -10.617 36.885 1.00 85.12 423 ILE A CA 1
ATOM 3304 C C . ILE A 1 423 ? -40.435 -11.092 35.834 1.00 85.12 423 ILE A C 1
ATOM 3306 O O . ILE A 1 423 ? -39.853 -10.275 35.126 1.00 85.12 423 ILE A O 1
ATOM 3310 N N . LYS A 1 424 ? -40.269 -12.411 35.662 1.00 81.06 424 LYS A N 1
ATOM 3311 C CA . LYS A 1 424 ? -39.390 -13.013 34.642 1.00 81.06 424 LYS A CA 1
ATOM 3312 C C . LYS A 1 424 ? -39.841 -12.728 33.210 1.00 81.06 424 LYS A C 1
ATOM 3314 O O . LYS A 1 424 ? -38.997 -12.673 32.321 1.00 81.06 424 LYS A O 1
ATOM 3319 N N . GLY A 1 425 ? -41.141 -12.525 32.994 1.00 71.19 425 GLY A N 1
ATOM 3320 C CA . GLY A 1 425 ? -41.709 -12.074 31.724 1.00 71.19 425 GLY A CA 1
ATOM 3321 C C . GLY A 1 425 ? -41.237 -10.677 31.309 1.00 71.19 425 GLY A C 1
ATOM 3322 O O . GLY A 1 425 ? -41.231 -10.381 30.122 1.00 71.19 425 GLY A O 1
ATOM 3323 N N . ASN A 1 426 ? -40.755 -9.867 32.258 1.00 70.06 426 ASN A N 1
ATOM 3324 C CA . ASN A 1 426 ? -40.170 -8.546 32.022 1.00 70.06 426 ASN A CA 1
ATOM 3325 C C . ASN A 1 426 ? -38.633 -8.610 32.024 1.00 70.06 426 ASN A C 1
ATOM 3327 O O . ASN A 1 426 ? -37.960 -7.907 32.781 1.00 70.06 426 ASN A O 1
ATOM 3331 N N . SER A 1 427 ? -38.060 -9.494 31.206 1.00 63.66 427 SER A N 1
ATOM 3332 C CA . SER A 1 427 ? -36.603 -9.608 31.037 1.00 63.66 427 SER A CA 1
ATOM 3333 C C . SER A 1 427 ? -35.988 -8.284 30.571 1.00 63.66 427 SER A C 1
ATOM 3335 O O . SER A 1 427 ? -36.596 -7.582 29.777 1.00 63.66 427 SER A O 1
ATOM 3337 N N . SER A 1 428 ? -34.778 -7.941 31.025 1.00 56.84 428 SER A N 1
ATOM 3338 C CA . SER A 1 428 ? -34.092 -6.658 30.776 1.00 56.84 428 SER A CA 1
ATOM 3339 C C . SER A 1 428 ? -33.741 -6.304 29.317 1.00 56.84 428 SER A C 1
ATOM 3341 O O . SER A 1 428 ? -33.097 -5.282 29.088 1.00 56.84 428 SER A O 1
ATOM 3343 N N . ASN A 1 429 ? -34.227 -7.044 28.316 1.00 57.78 429 ASN A N 1
ATOM 3344 C CA . ASN A 1 429 ? -34.057 -6.752 26.882 1.00 57.78 429 ASN A CA 1
ATOM 3345 C C . ASN A 1 429 ? -34.800 -5.478 26.390 1.00 57.78 429 ASN A C 1
ATOM 3347 O O . ASN A 1 429 ? -34.988 -5.281 25.186 1.00 57.78 429 ASN A O 1
ATOM 3351 N N . TYR A 1 430 ? -35.254 -4.603 27.295 1.00 65.12 430 TYR A N 1
ATOM 3352 C CA . TYR A 1 430 ? -36.014 -3.394 26.970 1.00 65.12 430 TYR A CA 1
ATOM 3353 C C . TYR A 1 430 ? -35.116 -2.211 26.585 1.00 65.12 430 TYR A C 1
ATOM 3355 O O . TYR A 1 430 ? -34.068 -1.946 27.183 1.00 65.12 430 TYR A O 1
ATOM 3363 N N . VAL A 1 431 ? -35.574 -1.414 25.619 1.00 76.69 431 VAL A N 1
ATOM 3364 C CA . VAL A 1 431 ? -34.916 -0.163 25.221 1.00 76.69 431 VAL A CA 1
ATOM 3365 C C . VAL A 1 431 ? -35.286 0.958 26.202 1.00 76.69 431 VAL A C 1
ATOM 3367 O O . VAL A 1 431 ? -36.330 1.599 26.078 1.00 76.69 431 VAL A O 1
ATOM 3370 N N . SER A 1 432 ? -34.420 1.211 27.187 1.00 75.31 432 SER A N 1
ATOM 3371 C CA . SER A 1 432 ? -34.566 2.329 28.134 1.00 75.31 432 SER A CA 1
ATOM 3372 C C . SER A 1 432 ? -34.104 3.669 27.543 1.00 75.31 432 SER A C 1
ATOM 3374 O O . SER A 1 432 ? -33.272 3.697 26.639 1.00 75.31 432 SER A O 1
ATOM 3376 N N . GLU A 1 433 ? -34.569 4.799 28.090 1.00 77.69 433 GLU A N 1
ATOM 3377 C CA . GLU A 1 433 ? -34.097 6.141 27.687 1.00 77.69 433 GLU A CA 1
ATOM 3378 C C . GLU A 1 433 ? -32.575 6.302 27.794 1.00 77.69 433 GLU A C 1
ATOM 3380 O O . GLU A 1 433 ? -31.947 6.894 26.915 1.00 77.69 433 GLU A O 1
ATOM 3385 N N . ASN A 1 434 ? -31.973 5.720 28.834 1.00 79.94 434 ASN A N 1
ATOM 3386 C CA . ASN A 1 434 ? -30.527 5.740 29.029 1.00 79.94 434 ASN A CA 1
ATOM 3387 C C . ASN A 1 434 ? -29.806 4.918 27.951 1.00 79.94 434 ASN A C 1
ATOM 3389 O O . ASN A 1 434 ? -28.826 5.394 27.384 1.00 79.94 434 ASN A O 1
ATOM 3393 N N . ASN A 1 435 ? -30.328 3.737 27.595 1.00 82.69 435 ASN A N 1
ATOM 3394 C CA . ASN A 1 435 ? -29.771 2.920 26.512 1.00 82.69 435 ASN A CA 1
ATOM 3395 C C . ASN A 1 435 ? -29.882 3.639 25.159 1.00 82.69 435 ASN A C 1
ATOM 3397 O O . ASN A 1 435 ? -28.937 3.598 24.372 1.00 82.69 435 ASN A O 1
ATOM 3401 N N . ILE A 1 436 ? -31.000 4.333 24.895 1.00 89.56 436 ILE A N 1
ATOM 3402 C CA . ILE A 1 436 ? -31.156 5.170 23.693 1.00 89.56 436 ILE A CA 1
ATOM 3403 C C . ILE A 1 436 ? -30.068 6.238 23.676 1.00 89.56 436 ILE A C 1
ATOM 3405 O O . ILE A 1 436 ? -29.331 6.337 22.697 1.00 89.56 436 ILE A O 1
ATOM 3409 N N . LYS A 1 437 ? -29.935 7.011 24.759 1.00 90.62 437 LYS A N 1
ATOM 3410 C CA . LYS A 1 437 ? -28.942 8.083 24.855 1.00 90.62 437 LYS A CA 1
ATOM 3411 C C . LYS A 1 437 ? -27.524 7.560 24.628 1.00 90.62 437 LYS A C 1
ATOM 3413 O O . LYS A 1 437 ? -26.830 8.079 23.755 1.00 90.62 437 LYS A O 1
ATOM 3418 N N . ASP A 1 438 ? -27.120 6.526 25.360 1.00 90.50 438 ASP A N 1
ATOM 3419 C CA . ASP A 1 438 ? -25.768 5.964 25.302 1.00 90.50 438 ASP A CA 1
ATOM 3420 C C . ASP A 1 438 ? -25.437 5.434 23.899 1.00 90.50 438 ASP A C 1
ATOM 3422 O O . ASP A 1 438 ? -24.351 5.687 23.374 1.00 90.50 438 ASP A O 1
ATOM 3426 N N . VAL A 1 439 ? -26.376 4.736 23.250 1.00 94.12 439 VAL A N 1
ATOM 3427 C CA . VAL A 1 439 ? -26.166 4.133 21.922 1.00 94.12 439 VAL A CA 1
ATOM 3428 C C . VAL A 1 439 ? -26.266 5.167 20.795 1.00 94.12 439 VAL A C 1
ATOM 3430 O O . VAL A 1 439 ? -25.562 5.053 19.789 1.00 94.12 439 VAL A O 1
ATOM 3433 N N . VAL A 1 440 ? -27.065 6.223 20.956 1.00 95.56 440 VAL A N 1
ATOM 3434 C CA . VAL A 1 440 ? -27.086 7.365 20.029 1.00 95.56 440 VAL A CA 1
ATOM 3435 C C . VAL A 1 440 ? -25.800 8.184 20.150 1.00 95.56 440 VAL A C 1
ATOM 3437 O O . VAL A 1 440 ? -25.214 8.551 19.129 1.00 95.56 440 VAL A O 1
ATOM 3440 N N . ASP A 1 441 ? -25.310 8.434 21.364 1.00 95.56 441 ASP A N 1
ATOM 3441 C CA . ASP A 1 441 ? -24.033 9.116 21.593 1.00 95.56 441 ASP A CA 1
ATOM 3442 C C . ASP A 1 441 ? -22.855 8.271 21.068 1.00 95.56 441 ASP A C 1
ATOM 3444 O O . ASP A 1 441 ? -21.963 8.791 20.390 1.00 95.56 441 ASP A O 1
ATOM 3448 N N . PHE A 1 442 ? -22.913 6.947 21.229 1.00 96.69 442 PHE A N 1
ATOM 3449 C CA . PHE A 1 442 ? -22.006 6.009 20.568 1.00 96.69 442 PHE A CA 1
ATOM 3450 C C . PHE A 1 442 ? -22.054 6.117 19.041 1.00 96.69 442 PHE A C 1
ATOM 3452 O O . PHE A 1 442 ? -21.016 6.211 18.385 1.00 96.69 442 PHE A O 1
ATOM 3459 N N . ALA A 1 443 ? -23.251 6.163 18.454 1.00 96.81 443 ALA A N 1
ATOM 3460 C CA . ALA A 1 443 ? -23.446 6.332 17.017 1.00 96.81 443 ALA A CA 1
ATOM 3461 C C . ALA A 1 443 ? -22.912 7.673 16.494 1.00 96.81 443 ALA A C 1
ATOM 3463 O O . ALA A 1 443 ? -22.377 7.721 15.382 1.00 96.81 443 ALA A O 1
ATOM 3464 N N . LYS A 1 444 ? -22.985 8.753 17.283 1.00 96.31 444 LYS A N 1
ATOM 3465 C CA . LYS A 1 444 ? -22.345 10.033 16.939 1.00 96.31 444 LYS A CA 1
ATOM 3466 C C . LYS A 1 444 ? -20.833 9.859 16.817 1.00 96.31 444 LYS A C 1
ATOM 3468 O O . LYS A 1 444 ? -20.268 10.166 15.768 1.00 96.31 444 LYS A O 1
ATOM 3473 N N . VAL A 1 445 ? -20.199 9.290 17.843 1.00 96.75 445 VAL A N 1
ATOM 3474 C CA . VAL A 1 445 ? -18.747 9.053 17.870 1.00 96.75 445 VAL A CA 1
ATOM 3475 C C . VAL A 1 445 ? -18.318 8.135 16.719 1.00 96.75 445 VAL A C 1
ATOM 3477 O O . VAL A 1 445 ? -17.425 8.482 15.946 1.00 96.75 445 VAL A O 1
ATOM 3480 N N . MET A 1 446 ? -18.990 6.994 16.550 1.00 96.38 446 MET A N 1
ATOM 3481 C CA . MET A 1 446 ? -18.655 6.016 15.512 1.00 96.38 446 MET A CA 1
ATOM 3482 C C . MET A 1 446 ? -18.943 6.524 14.096 1.00 96.38 446 MET A C 1
ATOM 3484 O O . MET A 1 446 ? -18.226 6.173 13.161 1.00 96.38 446 MET A O 1
ATOM 3488 N N . GLY A 1 447 ? -19.971 7.353 13.909 1.00 95.62 447 GLY A N 1
ATOM 3489 C CA . GLY A 1 447 ? -20.279 7.952 12.612 1.00 95.62 447 GLY A CA 1
ATOM 3490 C C . GLY A 1 447 ? -19.196 8.929 12.154 1.00 95.62 447 GLY A C 1
ATOM 3491 O O . GLY A 1 447 ? -18.772 8.863 11.000 1.00 95.62 447 GLY A O 1
ATOM 3492 N N . GLU A 1 448 ? -18.690 9.777 13.056 1.00 95.38 448 GLU A N 1
ATOM 3493 C CA . GLU A 1 448 ? -17.552 10.659 12.762 1.00 95.38 448 GLU A CA 1
ATOM 3494 C C . GLU A 1 448 ? -16.266 9.853 12.516 1.00 95.38 448 GLU A C 1
ATOM 3496 O O . GLU A 1 448 ? -15.590 10.080 11.510 1.00 95.38 448 GLU A O 1
ATOM 3501 N N . PHE A 1 449 ? -15.982 8.847 13.359 1.00 95.56 449 PHE A N 1
ATOM 3502 C CA . PHE A 1 449 ? -14.851 7.931 13.167 1.00 95.56 449 PHE A CA 1
ATOM 3503 C C . PHE A 1 449 ? -14.855 7.318 11.762 1.00 95.56 449 PHE A C 1
ATOM 3505 O O . PHE A 1 449 ? -13.834 7.352 11.077 1.00 95.56 449 PHE A O 1
ATOM 3512 N N . LYS A 1 450 ? -16.004 6.802 11.302 1.00 95.25 450 LYS A N 1
ATOM 3513 C CA . LYS A 1 450 ? -16.153 6.167 9.983 1.00 95.25 450 LYS A CA 1
ATOM 3514 C C . LYS A 1 450 ? -15.933 7.131 8.820 1.00 95.25 450 LYS A C 1
ATOM 3516 O O . LYS A 1 450 ? -15.312 6.745 7.828 1.00 95.25 450 LYS A O 1
ATOM 3521 N N . GLU A 1 451 ? -16.441 8.359 8.897 1.00 94.06 451 GLU A N 1
ATOM 3522 C CA . GLU A 1 451 ? -16.241 9.339 7.822 1.00 94.06 451 GLU A CA 1
ATOM 3523 C C . GLU A 1 451 ? -14.777 9.787 7.735 1.00 94.06 451 GLU A C 1
ATOM 3525 O O . GLU A 1 451 ? -14.220 9.833 6.633 1.00 94.06 451 GLU A O 1
ATOM 3530 N N . ASN A 1 452 ? -14.116 10.002 8.876 1.00 95.44 452 ASN A N 1
ATOM 3531 C CA . ASN A 1 452 ? -12.678 10.278 8.922 1.00 95.44 452 ASN A CA 1
ATOM 3532 C C . ASN A 1 452 ? -11.871 9.091 8.382 1.00 95.44 452 ASN A C 1
ATOM 3534 O O . ASN A 1 452 ? -11.027 9.257 7.495 1.00 95.44 452 ASN A O 1
ATOM 3538 N N . GLN A 1 453 ? -12.192 7.879 8.841 1.00 94.81 453 GLN A N 1
ATOM 3539 C CA . GLN A 1 453 ? -11.523 6.644 8.446 1.00 94.81 453 GLN A CA 1
ATOM 3540 C C . GLN A 1 453 ? -11.615 6.410 6.937 1.00 94.81 453 GLN A C 1
ATOM 3542 O O . GLN A 1 453 ? -10.618 6.129 6.284 1.00 94.81 453 GLN A O 1
ATOM 3547 N N . LYS A 1 454 ? -12.779 6.647 6.331 1.00 94.25 454 LYS A N 1
ATOM 3548 C CA . LYS A 1 454 ? -12.985 6.546 4.879 1.00 94.25 454 LYS A CA 1
ATOM 3549 C C . LYS A 1 454 ? -12.096 7.495 4.070 1.00 94.25 454 LYS A C 1
ATOM 3551 O O . LYS A 1 454 ? -11.727 7.172 2.935 1.00 94.25 454 LYS A O 1
ATOM 3556 N N . VAL A 1 455 ? -11.786 8.685 4.589 1.00 94.69 455 VAL A N 1
ATOM 3557 C CA . VAL A 1 455 ? -10.848 9.618 3.943 1.00 94.69 455 VAL A CA 1
ATOM 3558 C C . VAL A 1 455 ? -9.415 9.117 4.105 1.00 94.69 455 VAL A C 1
ATOM 3560 O O . VAL A 1 455 ? -8.690 9.045 3.108 1.00 94.69 455 VAL A O 1
ATOM 3563 N N . LEU A 1 456 ? -9.034 8.725 5.322 1.00 95.38 456 LEU A N 1
ATOM 3564 C CA . LEU A 1 456 ? -7.706 8.204 5.649 1.00 95.38 456 LEU A CA 1
ATOM 3565 C C . LEU A 1 456 ? -7.386 6.924 4.864 1.00 95.38 456 LEU A C 1
ATOM 3567 O O . LEU A 1 456 ? -6.326 6.847 4.248 1.00 95.38 456 LEU A O 1
ATOM 3571 N N . ASP A 1 457 ? -8.331 5.990 4.753 1.00 93.00 457 ASP A N 1
ATOM 3572 C CA . ASP A 1 457 ? -8.216 4.760 3.964 1.00 93.00 457 ASP A CA 1
ATOM 3573 C C . ASP A 1 457 ? -7.943 5.046 2.488 1.00 93.00 457 ASP A C 1
ATOM 3575 O O . ASP A 1 457 ? -7.084 4.415 1.876 1.00 93.00 457 ASP A O 1
ATOM 3579 N N . LYS A 1 458 ? -8.626 6.036 1.901 1.00 91.44 458 LYS A N 1
ATOM 3580 C CA . LYS A 1 458 ? -8.375 6.446 0.510 1.00 91.44 458 LYS A CA 1
ATOM 3581 C C . LYS A 1 458 ? -6.984 7.048 0.333 1.00 91.44 458 LYS A C 1
ATOM 3583 O O . LYS A 1 458 ? -6.368 6.841 -0.712 1.00 91.44 458 LYS A O 1
ATOM 3588 N N . CYS A 1 459 ? -6.513 7.823 1.308 1.00 93.56 459 CYS A N 1
ATOM 3589 C CA . CYS A 1 459 ? -5.172 8.403 1.290 1.00 93.56 459 CYS A CA 1
ATOM 3590 C C . CYS A 1 459 ? -4.099 7.320 1.442 1.00 93.56 459 CYS A C 1
ATOM 3592 O O . CYS A 1 459 ? -3.174 7.273 0.633 1.00 93.56 459 CYS A O 1
ATOM 3594 N N . LYS A 1 460 ? -4.271 6.411 2.405 1.00 93.31 460 LYS A N 1
ATOM 3595 C CA . LYS A 1 460 ? -3.449 5.216 2.603 1.00 93.31 460 LYS A CA 1
ATOM 3596 C C . LYS A 1 460 ? -3.382 4.383 1.328 1.00 93.31 460 LYS A C 1
ATOM 3598 O O . LYS A 1 460 ? -2.291 4.180 0.807 1.00 93.31 460 LYS A O 1
ATOM 3603 N N . SER A 1 461 ? -4.529 3.996 0.772 1.00 90.19 461 SER A N 1
ATOM 3604 C CA . SER A 1 461 ? -4.606 3.215 -0.465 1.00 90.19 461 SER A CA 1
ATOM 3605 C C . SER A 1 461 ? -3.791 3.857 -1.589 1.00 90.19 461 SER A C 1
ATOM 3607 O O . SER A 1 461 ? -2.891 3.231 -2.141 1.00 90.19 461 SER A O 1
ATOM 3609 N N . PHE A 1 462 ? -3.982 5.157 -1.840 1.00 89.56 462 PHE A N 1
ATOM 3610 C CA . PHE A 1 462 ? -3.223 5.876 -2.864 1.00 89.56 462 PHE A CA 1
ATOM 3611 C C . PHE A 1 462 ? -1.707 5.945 -2.595 1.00 89.56 462 PHE A C 1
ATOM 3613 O O . PHE A 1 462 ? -0.915 5.957 -3.538 1.00 89.56 462 PHE A O 1
ATOM 3620 N N . LYS A 1 463 ? -1.276 6.026 -1.334 1.00 90.88 463 LYS A N 1
ATOM 3621 C CA . LYS A 1 463 ? 0.148 6.127 -0.996 1.00 90.88 463 LYS A CA 1
ATOM 3622 C C . LYS A 1 463 ? 0.862 4.782 -1.099 1.00 90.88 463 LYS A C 1
ATOM 3624 O O . LYS A 1 463 ? 1.928 4.729 -1.709 1.00 90.88 463 LYS A O 1
ATOM 3629 N N . ILE A 1 464 ? 0.281 3.722 -0.537 1.00 88.19 464 ILE A N 1
ATOM 3630 C CA . ILE A 1 464 ? 1.042 2.516 -0.179 1.00 88.19 464 ILE A CA 1
ATOM 3631 C C . ILE A 1 464 ? 0.510 1.180 -0.717 1.00 88.19 464 ILE A C 1
ATOM 3633 O O . ILE A 1 464 ? 1.187 0.167 -0.559 1.00 88.19 464 ILE A O 1
ATOM 3637 N N . GLU A 1 465 ? -0.687 1.116 -1.306 1.00 83.75 465 GLU A N 1
ATOM 3638 C CA . GLU A 1 465 ? -1.220 -0.166 -1.795 1.00 83.75 465 GLU A CA 1
ATOM 3639 C C . GLU A 1 465 ? -0.602 -0.596 -3.135 1.00 83.75 465 GLU A C 1
ATOM 3641 O O . GLU A 1 465 ? 0.006 0.196 -3.851 1.00 83.75 465 GLU A O 1
ATOM 3646 N N . TYR A 1 466 ? -0.771 -1.868 -3.505 1.00 63.16 466 TYR A N 1
ATOM 3647 C CA . TYR A 1 466 ? -0.244 -2.455 -4.746 1.00 63.16 466 TYR A CA 1
ATOM 3648 C C . TYR A 1 466 ? -1.159 -2.225 -5.958 1.00 63.16 466 TYR A C 1
ATOM 3650 O O . TYR A 1 466 ? -1.414 -3.141 -6.736 1.00 63.16 466 TYR A O 1
ATOM 3658 N N . ALA A 1 467 ? -1.677 -1.010 -6.123 1.00 71.88 467 ALA A N 1
ATOM 3659 C CA . ALA A 1 467 ? -2.373 -0.633 -7.349 1.00 71.88 467 ALA A CA 1
ATOM 3660 C C . ALA A 1 467 ? -1.427 0.204 -8.235 1.00 71.88 467 ALA A C 1
ATOM 3662 O O . ALA A 1 467 ? -0.713 1.049 -7.697 1.00 71.88 467 ALA A O 1
ATOM 3663 N N . PRO A 1 468 ? -1.377 0.009 -9.568 1.00 66.06 468 PRO A N 1
ATOM 3664 C CA . PRO A 1 468 ? -0.423 0.696 -10.456 1.00 66.06 468 PRO A CA 1
ATOM 3665 C C . PRO A 1 468 ? -0.422 2.229 -10.355 1.00 66.06 468 PRO A C 1
ATOM 3667 O O . PRO A 1 468 ? 0.525 2.894 -10.761 1.00 66.06 468 PRO A O 1
ATOM 3670 N N . GLU A 1 469 ? -1.497 2.814 -9.837 1.00 69.00 469 GLU A N 1
ATOM 3671 C CA . GLU A 1 469 ? -1.664 4.242 -9.638 1.00 69.00 469 GLU A CA 1
ATOM 3672 C C . GLU A 1 469 ? -1.139 4.790 -8.306 1.00 69.00 469 GLU A C 1
ATOM 3674 O O . GLU A 1 469 ? -1.198 6.014 -8.111 1.00 69.00 469 GLU A O 1
ATOM 3679 N N . THR A 1 470 ? -0.686 3.930 -7.394 1.00 84.06 470 THR A N 1
ATOM 3680 C CA . THR A 1 470 ? -0.168 4.346 -6.089 1.00 84.06 470 THR A CA 1
ATOM 3681 C C . THR A 1 470 ? 1.259 4.853 -6.196 1.00 84.06 470 THR A C 1
ATOM 3683 O O . THR A 1 470 ? 1.965 4.612 -7.178 1.00 84.06 470 THR A O 1
ATOM 3686 N N . VAL A 1 471 ? 1.697 5.598 -5.183 1.00 87.56 471 VAL A N 1
ATOM 3687 C CA . VAL A 1 471 ? 3.064 6.130 -5.155 1.00 87.56 471 VAL A CA 1
ATOM 3688 C C . VAL A 1 471 ? 4.088 4.990 -5.087 1.00 87.56 471 VAL A C 1
ATOM 3690 O O . VAL A 1 471 ? 4.995 4.959 -5.916 1.00 87.56 471 VAL A O 1
ATOM 3693 N N . ILE A 1 472 ? 3.910 4.021 -4.177 1.00 89.62 472 ILE A N 1
ATOM 3694 C CA . ILE A 1 472 ? 4.842 2.888 -4.026 1.00 89.62 472 ILE A CA 1
ATOM 3695 C C . ILE A 1 472 ? 4.920 2.028 -5.291 1.00 89.62 472 ILE A C 1
ATOM 3697 O O . ILE A 1 472 ? 6.021 1.764 -5.770 1.00 89.62 472 ILE A O 1
ATOM 3701 N N . ALA A 1 473 ? 3.788 1.604 -5.865 1.00 87.81 473 ALA A N 1
ATOM 3702 C CA . ALA A 1 473 ? 3.805 0.707 -7.025 1.00 87.81 473 ALA A CA 1
ATOM 3703 C C . ALA A 1 473 ? 4.468 1.360 -8.249 1.00 87.81 473 ALA A C 1
ATOM 3705 O O . ALA A 1 473 ? 5.205 0.705 -8.987 1.00 87.81 473 ALA A O 1
ATOM 3706 N N . ARG A 1 474 ? 4.268 2.670 -8.437 1.00 86.44 474 ARG A N 1
ATOM 3707 C CA . ARG A 1 474 ? 4.939 3.437 -9.496 1.00 86.44 474 ARG A CA 1
ATOM 3708 C C . ARG A 1 474 ? 6.434 3.542 -9.278 1.00 86.44 474 ARG A C 1
ATOM 3710 O O . ARG A 1 474 ? 7.189 3.336 -10.223 1.00 86.44 474 ARG A O 1
ATOM 3717 N N . SER A 1 475 ? 6.865 3.866 -8.063 1.00 91.25 475 SER A N 1
ATOM 3718 C CA . SER A 1 475 ? 8.289 3.900 -7.730 1.00 91.25 475 SER A CA 1
ATOM 3719 C C . SER A 1 475 ? 8.937 2.534 -7.938 1.00 91.25 475 SER A C 1
ATOM 3721 O O . SER A 1 475 ? 10.025 2.468 -8.499 1.00 91.25 475 SER A O 1
ATOM 3723 N N . TYR A 1 476 ? 8.229 1.452 -7.610 1.00 92.38 476 TYR A N 1
ATOM 3724 C CA . TYR A 1 476 ? 8.656 0.086 -7.900 1.00 92.38 476 TYR A CA 1
ATOM 3725 C C . TYR A 1 476 ? 8.827 -0.168 -9.401 1.00 92.38 476 TYR A C 1
ATOM 3727 O O . TYR A 1 476 ? 9.900 -0.584 -9.826 1.00 92.38 476 TYR A O 1
ATOM 3735 N N . GLY A 1 477 ? 7.836 0.172 -10.231 1.00 90.50 477 GLY A N 1
ATOM 3736 C CA . GLY A 1 477 ? 7.950 0.040 -11.689 1.00 90.50 477 GLY A CA 1
ATOM 3737 C C . GLY A 1 477 ? 9.048 0.920 -12.306 1.00 90.50 477 GLY A C 1
ATOM 3738 O O . GLY A 1 477 ? 9.756 0.489 -13.218 1.00 90.50 477 GLY A O 1
ATOM 3739 N N . LYS A 1 478 ? 9.246 2.143 -11.791 1.00 92.06 478 LYS A N 1
ATOM 3740 C CA . LYS A 1 478 ? 10.349 3.030 -12.204 1.00 92.06 478 LYS A CA 1
ATOM 3741 C C . LYS A 1 478 ? 11.706 2.443 -11.823 1.00 92.06 478 LYS A C 1
ATOM 3743 O O . LYS A 1 478 ? 12.636 2.524 -12.626 1.00 92.06 478 LYS A O 1
ATOM 3748 N N . PHE A 1 479 ? 11.816 1.830 -10.644 1.00 95.50 479 PHE A N 1
ATOM 3749 C CA . PHE A 1 479 ? 13.036 1.166 -10.197 1.00 95.50 479 PHE A CA 1
ATOM 3750 C C . PHE A 1 479 ? 13.338 -0.058 -11.068 1.00 95.50 479 PHE A C 1
ATOM 3752 O O . PHE A 1 479 ? 14.446 -0.161 -11.580 1.00 95.50 479 PHE A O 1
ATOM 3759 N N . GLU A 1 480 ? 12.343 -0.916 -11.331 1.00 94.75 480 GLU A N 1
ATOM 3760 C CA . GLU A 1 480 ? 12.446 -2.060 -12.255 1.00 94.75 480 GLU A CA 1
ATOM 3761 C C . GLU A 1 480 ? 12.949 -1.620 -13.643 1.00 94.75 480 GLU A C 1
ATOM 3763 O O . GLU A 1 480 ? 13.915 -2.175 -14.166 1.00 94.75 480 GLU A O 1
ATOM 3768 N N . SER A 1 481 ? 12.332 -0.592 -14.239 1.00 93.00 481 SER A N 1
ATOM 3769 C CA . SER A 1 481 ? 12.753 -0.077 -15.550 1.00 93.00 481 SER A CA 1
ATOM 3770 C C . SER A 1 481 ? 14.177 0.474 -15.515 1.00 93.00 481 SER A C 1
ATOM 3772 O O . SER A 1 481 ? 14.977 0.147 -16.391 1.00 93.00 481 SER A O 1
ATOM 3774 N N . THR A 1 482 ? 14.498 1.278 -14.498 1.00 96.62 482 THR A N 1
ATOM 3775 C CA . THR A 1 482 ? 15.824 1.887 -14.337 1.00 96.62 482 THR A CA 1
ATOM 3776 C C . THR A 1 482 ? 16.895 0.820 -14.142 1.00 96.62 482 THR A C 1
ATOM 3778 O O . THR A 1 482 ? 17.956 0.929 -14.744 1.00 96.62 482 THR A O 1
ATOM 3781 N N . LEU A 1 483 ? 16.609 -0.238 -13.378 1.00 97.00 483 LEU A N 1
ATOM 3782 C CA . LEU A 1 483 ? 17.503 -1.377 -13.178 1.00 97.00 483 LEU A CA 1
ATOM 3783 C C . LEU A 1 483 ? 17.833 -2.074 -14.503 1.00 97.00 483 LEU A C 1
ATOM 3785 O O . LEU A 1 483 ? 19.002 -2.288 -14.815 1.00 97.00 483 LEU A O 1
ATOM 3789 N N . LEU A 1 484 ? 16.817 -2.374 -15.317 1.00 96.56 484 LEU A N 1
ATOM 3790 C CA . LEU A 1 484 ? 17.026 -2.965 -16.642 1.00 96.56 484 LEU A CA 1
ATOM 3791 C C . LEU A 1 484 ? 17.830 -2.039 -17.571 1.00 96.56 484 LEU A C 1
ATOM 3793 O O . LEU A 1 484 ? 18.646 -2.522 -18.356 1.00 96.56 484 LEU A O 1
ATOM 3797 N N . ASP A 1 485 ? 17.614 -0.723 -17.479 1.00 95.75 485 ASP A N 1
ATOM 3798 C CA . ASP A 1 485 ? 18.325 0.273 -18.288 1.00 95.75 485 ASP A CA 1
ATOM 3799 C C . ASP A 1 485 ? 19.799 0.418 -17.879 1.00 95.75 485 ASP A C 1
ATOM 3801 O O . ASP A 1 485 ? 20.668 0.468 -18.747 1.00 95.75 485 ASP A O 1
ATOM 3805 N N . VAL A 1 486 ? 20.114 0.470 -16.577 1.00 96.62 486 VAL A N 1
ATOM 3806 C CA . VAL A 1 486 ? 21.509 0.603 -16.107 1.00 96.62 486 VAL A CA 1
ATOM 3807 C C . VAL A 1 486 ? 22.337 -0.656 -16.352 1.00 96.62 486 VAL A C 1
ATOM 3809 O O . VAL A 1 486 ? 23.549 -0.559 -16.516 1.00 96.62 486 VAL A O 1
ATOM 3812 N N . LEU A 1 487 ? 21.687 -1.818 -16.424 1.00 96.00 487 LEU A N 1
ATOM 3813 C CA . LEU A 1 487 ? 22.308 -3.091 -16.789 1.00 96.00 487 LEU A CA 1
ATOM 3814 C C . LEU A 1 487 ? 22.411 -3.302 -18.312 1.00 96.00 487 LEU A C 1
ATOM 3816 O O . LEU A 1 487 ? 22.926 -4.333 -18.734 1.00 96.00 487 LEU A O 1
ATOM 3820 N N . ASP A 1 488 ? 21.917 -2.377 -19.146 1.00 94.75 488 ASP A N 1
ATOM 3821 C CA . ASP A 1 488 ? 21.854 -2.522 -20.613 1.00 94.75 488 ASP A CA 1
ATOM 3822 C C . ASP A 1 488 ? 21.217 -3.864 -21.047 1.00 94.75 488 ASP A C 1
ATOM 3824 O O . ASP A 1 488 ? 21.766 -4.625 -21.857 1.00 94.75 488 ASP A O 1
ATOM 3828 N N . ILE A 1 489 ? 20.063 -4.210 -20.459 1.00 93.25 489 ILE A N 1
ATOM 3829 C CA . ILE A 1 489 ? 19.309 -5.425 -20.806 1.00 93.25 489 ILE A CA 1
ATOM 3830 C C . ILE A 1 489 ? 18.547 -5.196 -22.114 1.00 93.25 489 ILE A C 1
ATOM 3832 O O . ILE A 1 489 ? 17.590 -4.419 -22.186 1.00 93.25 489 ILE A O 1
ATOM 3836 N N . LYS A 1 490 ? 18.960 -5.899 -23.172 1.00 91.88 490 LYS A N 1
ATOM 3837 C CA . LYS A 1 490 ? 18.396 -5.745 -24.522 1.00 91.88 490 LYS A CA 1
ATOM 3838 C C . LYS A 1 490 ? 17.198 -6.664 -24.732 1.00 91.88 490 LYS A C 1
ATOM 3840 O O . LYS A 1 490 ? 16.999 -7.621 -24.000 1.00 91.88 490 LYS A O 1
ATOM 3845 N N . TYR A 1 491 ? 16.423 -6.440 -25.795 1.00 88.25 491 TYR A N 1
ATOM 3846 C CA . TYR A 1 491 ? 15.233 -7.255 -26.099 1.00 88.25 491 TYR A CA 1
ATOM 3847 C C . TYR A 1 491 ? 15.494 -8.770 -26.160 1.00 88.25 491 TYR A C 1
ATOM 3849 O O . TYR A 1 491 ? 14.657 -9.554 -25.716 1.00 88.25 491 TYR A O 1
ATOM 3857 N N . LYS A 1 492 ? 16.650 -9.188 -26.697 1.00 90.25 492 LYS A N 1
ATOM 3858 C CA . LYS A 1 492 ? 17.046 -10.605 -26.724 1.00 90.25 492 LYS A CA 1
ATOM 3859 C C . LYS A 1 492 ? 17.225 -11.154 -25.306 1.00 90.25 492 LYS A C 1
ATOM 3861 O O . LYS A 1 492 ? 16.697 -12.220 -25.008 1.00 90.25 492 LYS A O 1
ATOM 3866 N N . ASP A 1 493 ? 17.900 -10.386 -24.454 1.00 91.38 493 ASP A N 1
ATOM 3867 C CA . ASP A 1 493 ? 18.117 -10.712 -23.046 1.00 91.38 493 ASP A CA 1
ATOM 3868 C C . ASP A 1 493 ? 16.767 -10.777 -22.307 1.00 91.38 493 ASP A C 1
ATOM 3870 O O . ASP A 1 493 ? 16.501 -11.744 -21.606 1.00 91.38 493 ASP A O 1
ATOM 3874 N N . LEU A 1 494 ? 15.861 -9.813 -22.543 1.00 91.75 494 LEU A N 1
ATOM 3875 C CA . LEU A 1 494 ? 14.519 -9.786 -21.938 1.00 91.75 494 LEU A CA 1
ATOM 3876 C C . LEU A 1 494 ? 13.725 -11.070 -22.212 1.00 91.75 494 LEU A C 1
ATOM 3878 O O . LEU A 1 494 ? 13.072 -11.586 -21.308 1.00 91.75 494 LEU A O 1
ATOM 3882 N N . LYS A 1 495 ? 13.790 -11.587 -23.447 1.00 90.88 495 LYS A N 1
ATOM 3883 C CA . LYS A 1 495 ? 13.135 -12.846 -23.819 1.00 90.88 495 LYS A CA 1
ATOM 3884 C C . LYS A 1 495 ? 13.694 -14.011 -22.998 1.00 90.88 495 LYS A C 1
ATOM 3886 O O . LYS A 1 495 ? 12.923 -14.704 -22.346 1.00 90.88 495 LYS A O 1
ATOM 3891 N N . GLN A 1 496 ? 15.015 -14.178 -22.985 1.00 91.69 496 GLN A N 1
ATOM 3892 C CA . GLN A 1 496 ? 15.677 -15.287 -22.287 1.00 91.69 496 GLN A CA 1
ATOM 3893 C C . GLN A 1 496 ? 15.452 -15.236 -20.772 1.00 91.69 496 GLN A C 1
ATOM 3895 O O . GLN A 1 496 ? 15.101 -16.243 -20.165 1.00 91.69 496 GLN A O 1
ATOM 3900 N N . ILE A 1 497 ? 15.572 -14.048 -20.173 1.00 91.25 497 ILE A N 1
ATOM 3901 C CA . ILE A 1 497 ? 15.287 -13.821 -18.750 1.00 91.25 497 ILE A CA 1
ATOM 3902 C C . ILE A 1 497 ? 13.843 -14.229 -18.419 1.00 91.25 497 ILE A C 1
ATOM 3904 O O . ILE A 1 497 ? 13.595 -14.823 -17.374 1.00 91.25 497 ILE A O 1
ATOM 3908 N N . SER A 1 498 ? 12.879 -13.926 -19.297 1.00 86.19 498 SER A N 1
ATOM 3909 C CA . SER A 1 498 ? 11.467 -14.248 -19.049 1.00 86.19 498 SER A CA 1
ATOM 3910 C C . SER A 1 498 ? 11.139 -15.746 -19.111 1.00 86.19 498 SER A C 1
ATOM 3912 O O . SER A 1 498 ? 10.106 -16.157 -18.588 1.00 86.19 498 SER A O 1
ATOM 3914 N N . GLU A 1 499 ? 12.002 -16.562 -19.725 1.00 88.06 499 GLU A N 1
ATOM 3915 C CA . GLU A 1 499 ? 11.764 -17.991 -19.964 1.00 88.06 499 GLU A CA 1
ATOM 3916 C C . GLU A 1 499 ? 12.173 -18.880 -18.777 1.00 88.06 499 GLU A C 1
ATOM 3918 O O . GLU A 1 499 ? 11.558 -19.923 -18.564 1.00 88.06 499 GLU A O 1
ATOM 3923 N N . SER A 1 500 ? 13.190 -18.500 -17.992 1.00 88.50 500 SER A N 1
ATOM 3924 C CA . SER A 1 500 ? 13.707 -19.333 -16.895 1.00 88.50 500 SER A CA 1
ATOM 3925 C C . SER A 1 500 ? 14.442 -18.526 -15.824 1.00 88.50 500 SER A C 1
ATOM 3927 O O . SER A 1 500 ? 15.171 -17.586 -16.141 1.00 88.50 500 SER A O 1
ATOM 3929 N N . ASP A 1 501 ? 14.326 -18.956 -14.563 1.00 84.00 501 ASP A N 1
ATOM 3930 C CA . ASP A 1 501 ? 15.080 -18.384 -13.434 1.00 84.00 501 ASP A CA 1
ATOM 3931 C C . ASP A 1 501 ? 16.591 -18.548 -13.613 1.00 84.00 501 ASP A C 1
ATOM 3933 O O . ASP A 1 501 ? 17.361 -17.650 -13.279 1.00 84.00 501 ASP A O 1
ATOM 3937 N N . LYS A 1 502 ? 17.018 -19.661 -14.223 1.00 90.12 502 LYS A N 1
ATOM 3938 C CA . LYS A 1 502 ? 18.431 -19.919 -14.516 1.00 90.12 502 LYS A CA 1
ATOM 3939 C C . LYS A 1 502 ? 19.002 -18.868 -15.471 1.00 90.12 502 LYS A C 1
ATOM 3941 O O . LYS A 1 502 ? 20.048 -18.290 -15.194 1.00 90.12 502 LYS A O 1
ATOM 3946 N N . TYR A 1 503 ? 18.295 -18.574 -16.564 1.00 90.62 503 TYR A N 1
ATOM 3947 C CA . TYR A 1 503 ? 18.725 -17.537 -17.505 1.00 90.62 503 TYR A CA 1
ATOM 3948 C C . TYR A 1 503 ? 18.661 -16.142 -16.889 1.00 90.62 503 TYR A C 1
ATOM 3950 O O . TYR A 1 503 ? 19.530 -15.315 -17.164 1.00 90.62 503 TYR A O 1
ATOM 3958 N N . ALA A 1 504 ? 17.661 -15.878 -16.046 1.00 91.56 504 ALA A N 1
ATOM 3959 C CA . ALA A 1 504 ? 17.574 -14.628 -15.306 1.00 91.56 504 ALA A CA 1
ATOM 3960 C C . ALA A 1 504 ? 18.811 -14.411 -14.422 1.00 91.56 504 ALA A C 1
ATOM 3962 O O . ALA A 1 504 ? 19.408 -13.336 -14.480 1.00 91.56 504 ALA A O 1
ATOM 3963 N N . GLN A 1 505 ? 19.235 -15.436 -13.679 1.00 92.50 505 GLN A N 1
ATOM 3964 C CA . GLN A 1 505 ? 20.439 -15.398 -12.851 1.00 92.50 505 GLN A CA 1
ATOM 3965 C C . GLN A 1 505 ? 21.711 -15.201 -13.688 1.00 92.50 505 GLN A C 1
ATOM 3967 O O . GLN A 1 505 ? 22.425 -14.224 -13.475 1.00 92.50 505 GLN A O 1
ATOM 3972 N N . GLU A 1 506 ? 21.966 -16.070 -14.672 1.00 93.44 506 GLU A N 1
ATOM 3973 C CA . GLU A 1 506 ? 23.187 -16.033 -15.495 1.00 93.44 506 GLU A CA 1
ATOM 3974 C C . GLU A 1 506 ? 23.359 -14.691 -16.223 1.00 93.44 506 GLU A C 1
ATOM 3976 O O . GLU A 1 506 ? 24.449 -14.113 -16.258 1.00 93.44 506 GLU A O 1
ATOM 3981 N N . ILE A 1 507 ? 22.278 -14.168 -16.814 1.00 94.62 507 ILE A N 1
ATOM 3982 C CA . ILE A 1 507 ? 22.323 -12.894 -17.536 1.00 94.62 507 ILE A CA 1
ATOM 3983 C C . ILE A 1 507 ? 22.497 -11.737 -16.557 1.00 94.62 507 ILE A C 1
ATOM 3985 O O . ILE A 1 507 ? 23.277 -10.826 -16.839 1.00 94.62 507 ILE A O 1
ATOM 3989 N N . PHE A 1 508 ? 21.790 -11.750 -15.426 1.00 95.12 508 PHE A N 1
ATOM 3990 C CA . PHE A 1 508 ? 21.906 -10.678 -14.450 1.00 95.12 508 PHE A CA 1
ATOM 3991 C C . PHE A 1 508 ? 23.319 -10.597 -13.870 1.00 95.12 508 PHE A C 1
ATOM 3993 O O . PHE A 1 508 ? 23.920 -9.523 -13.903 1.00 95.12 508 PHE A O 1
ATOM 4000 N N . GLU A 1 509 ? 23.873 -11.724 -13.428 1.00 94.50 509 GLU A N 1
ATOM 4001 C CA . GLU A 1 509 ? 25.235 -11.809 -12.908 1.00 94.50 509 GLU A CA 1
ATOM 4002 C C . GLU A 1 509 ? 26.253 -11.290 -13.925 1.00 94.50 509 GLU A C 1
ATOM 4004 O O . GLU A 1 509 ? 26.991 -10.347 -13.639 1.00 94.50 509 GLU A O 1
ATOM 4009 N N . LYS A 1 510 ? 26.207 -11.795 -15.163 1.00 95.62 510 LYS A N 1
ATOM 4010 C CA . LYS A 1 510 ? 27.105 -11.358 -16.238 1.00 95.62 510 LYS A CA 1
ATOM 4011 C C . LYS A 1 510 ? 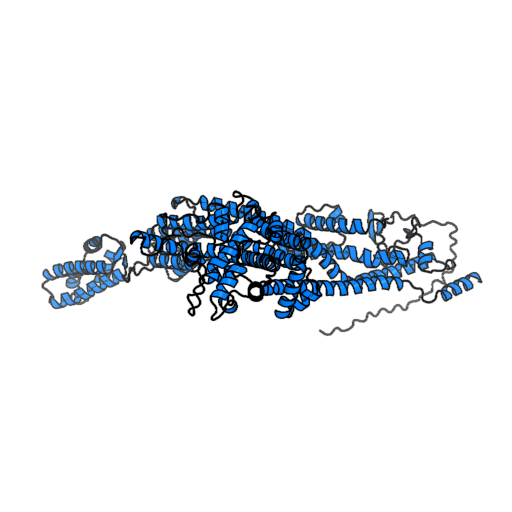27.042 -9.849 -16.489 1.00 95.62 510 LYS A C 1
ATOM 4013 O O . LYS A 1 510 ? 28.065 -9.211 -16.746 1.00 95.62 510 LYS A O 1
ATOM 4018 N N . LYS A 1 511 ? 25.840 -9.267 -16.482 1.00 96.12 511 LYS A N 1
ATOM 4019 C CA . LYS A 1 511 ? 25.637 -7.832 -16.736 1.00 96.12 511 LYS A CA 1
ATOM 4020 C C . LYS A 1 511 ? 26.099 -6.988 -15.555 1.00 96.12 511 LYS A C 1
ATOM 4022 O O . LYS A 1 511 ? 26.691 -5.932 -15.770 1.00 96.12 511 LYS A O 1
ATOM 4027 N N . LEU A 1 512 ? 25.882 -7.467 -14.335 1.00 95.62 512 LEU A N 1
ATOM 4028 C CA . LEU A 1 512 ? 26.347 -6.811 -13.123 1.00 95.62 512 LEU A CA 1
ATOM 4029 C C . LEU A 1 512 ? 27.880 -6.808 -13.041 1.00 95.62 512 LEU A C 1
ATOM 4031 O O . LEU A 1 512 ? 28.468 -5.752 -12.837 1.00 95.62 512 LEU A O 1
ATOM 4035 N N . GLU A 1 513 ? 28.538 -7.940 -13.297 1.00 94.12 513 GLU A N 1
ATOM 4036 C CA . GLU A 1 513 ? 30.005 -8.028 -13.346 1.00 94.12 513 GLU A CA 1
ATOM 4037 C C . GLU A 1 513 ? 30.624 -7.147 -14.433 1.00 94.12 513 GLU A C 1
ATOM 4039 O O . GLU A 1 513 ? 31.695 -6.572 -14.248 1.00 94.12 513 GLU A O 1
ATOM 4044 N N . ALA A 1 514 ? 29.970 -7.037 -15.591 1.00 95.06 514 ALA A N 1
ATOM 4045 C CA . ALA A 1 514 ? 30.415 -6.129 -16.641 1.00 95.06 514 ALA A CA 1
ATOM 4046 C C . ALA A 1 514 ? 30.281 -4.660 -16.211 1.00 95.06 514 ALA A C 1
ATOM 4048 O O . ALA A 1 514 ? 31.154 -3.850 -16.517 1.00 95.06 514 ALA A O 1
ATOM 4049 N N . LEU A 1 515 ? 29.208 -4.323 -15.489 1.00 96.31 515 LEU A N 1
ATOM 4050 C CA . LEU A 1 515 ? 28.960 -2.977 -14.988 1.00 96.31 515 LEU A CA 1
ATOM 4051 C C . LEU A 1 515 ? 29.981 -2.565 -13.919 1.00 96.31 515 LEU A C 1
ATOM 4053 O O . LEU A 1 515 ? 30.482 -1.447 -13.982 1.00 96.31 515 LEU A O 1
ATOM 4057 N N . THR A 1 516 ? 30.325 -3.442 -12.968 1.00 94.38 516 THR A N 1
ATOM 4058 C CA . THR A 1 516 ? 31.223 -3.095 -11.846 1.00 94.38 516 THR A CA 1
ATOM 4059 C C . THR A 1 516 ? 32.680 -2.858 -12.258 1.00 94.38 516 THR A C 1
ATOM 4061 O O . THR A 1 516 ? 33.419 -2.181 -11.535 1.00 94.38 516 THR A O 1
ATOM 4064 N N . LYS A 1 517 ? 33.085 -3.352 -13.436 1.00 93.75 517 LYS A N 1
ATOM 4065 C CA . LYS A 1 517 ? 34.410 -3.112 -14.039 1.00 93.75 517 LYS A CA 1
ATOM 4066 C C . LYS A 1 517 ? 34.593 -1.684 -14.564 1.00 93.75 517 LYS A C 1
ATOM 4068 O O . LYS A 1 517 ? 35.725 -1.230 -14.680 1.00 93.75 517 LYS A O 1
ATOM 4073 N N . ASP A 1 518 ? 33.509 -0.977 -14.881 1.00 95.50 518 ASP A N 1
ATOM 4074 C CA . ASP A 1 518 ? 33.535 0.403 -15.378 1.00 95.50 518 ASP A CA 1
ATOM 4075 C C . ASP A 1 518 ? 33.095 1.354 -14.259 1.00 95.50 518 ASP A C 1
ATOM 4077 O O . ASP A 1 518 ? 31.906 1.473 -13.959 1.00 95.50 518 ASP A O 1
ATOM 4081 N N . GLU A 1 519 ? 34.053 2.032 -13.619 1.00 94.81 519 GLU A N 1
ATOM 4082 C CA . GLU A 1 519 ? 33.772 2.867 -12.443 1.00 94.81 519 GLU A CA 1
ATOM 4083 C C . GLU A 1 519 ? 32.751 3.972 -12.718 1.00 94.81 519 GLU A C 1
ATOM 4085 O O . GLU A 1 519 ? 31.862 4.216 -11.900 1.00 94.81 519 GLU A O 1
ATOM 4090 N N . VAL A 1 520 ? 32.846 4.614 -13.885 1.00 95.88 520 VAL A N 1
ATOM 4091 C CA . VAL A 1 520 ? 31.978 5.736 -14.254 1.00 95.88 520 VAL A CA 1
ATOM 4092 C C . VAL A 1 520 ? 30.561 5.241 -14.521 1.00 95.88 520 VAL A C 1
ATOM 4094 O O . VAL A 1 520 ? 29.594 5.865 -14.073 1.00 95.88 520 VAL A O 1
ATOM 4097 N N . LYS A 1 521 ? 30.404 4.125 -15.246 1.00 96.06 521 LYS A N 1
ATOM 4098 C CA . LYS A 1 521 ? 29.075 3.545 -15.493 1.00 96.06 521 LYS A CA 1
ATOM 4099 C C . LYS A 1 521 ? 28.458 2.989 -14.219 1.00 96.06 521 LYS A C 1
ATOM 4101 O O . LYS A 1 521 ? 27.272 3.225 -13.999 1.00 96.06 521 LYS A O 1
ATOM 4106 N N . TYR A 1 522 ? 29.240 2.317 -13.377 1.00 97.81 522 TYR A N 1
ATOM 4107 C CA . TYR A 1 522 ? 28.780 1.808 -12.090 1.00 97.81 522 TYR A CA 1
ATOM 4108 C C . TYR A 1 522 ? 28.300 2.940 -11.175 1.00 97.81 522 TYR A C 1
ATOM 4110 O O . TYR A 1 522 ? 27.167 2.899 -10.698 1.00 97.81 522 TYR A O 1
ATOM 4118 N N . GLN A 1 523 ? 29.100 3.999 -10.997 1.00 97.62 523 GLN A N 1
ATOM 4119 C CA . GLN A 1 523 ? 28.707 5.148 -10.176 1.00 97.62 523 GLN A CA 1
ATOM 4120 C C . GLN A 1 523 ? 27.396 5.771 -10.679 1.00 97.62 523 GLN A C 1
ATOM 4122 O O . GLN A 1 523 ? 26.476 5.994 -9.893 1.00 97.62 523 GLN A O 1
ATOM 4127 N N . LYS A 1 524 ? 27.273 5.986 -11.998 1.00 97.19 524 LYS A N 1
ATOM 4128 C CA . LYS A 1 524 ? 26.043 6.506 -12.621 1.00 97.19 524 LYS A CA 1
ATOM 4129 C C . LYS A 1 524 ? 24.850 5.562 -12.463 1.00 97.19 524 LYS A C 1
ATOM 4131 O O . LYS A 1 524 ? 23.713 6.027 -12.416 1.00 97.19 524 LYS A O 1
ATOM 4136 N N . ALA A 1 525 ? 25.074 4.249 -12.422 1.00 97.69 525 ALA A N 1
ATOM 4137 C CA . ALA A 1 525 ? 24.016 3.277 -12.179 1.00 97.69 525 ALA A CA 1
ATOM 4138 C C . ALA A 1 525 ? 23.466 3.407 -10.753 1.00 97.69 525 ALA A C 1
ATOM 4140 O O . ALA A 1 525 ? 22.252 3.520 -10.582 1.00 97.69 525 ALA A O 1
ATOM 4141 N N . ILE A 1 526 ? 24.353 3.479 -9.754 1.00 98.19 526 ILE A N 1
ATOM 4142 C CA . ILE A 1 526 ? 23.980 3.709 -8.352 1.00 98.19 526 ILE A CA 1
ATOM 4143 C C . ILE A 1 526 ? 23.249 5.046 -8.191 1.00 98.19 526 ILE A C 1
ATOM 4145 O O . ILE A 1 526 ? 22.195 5.080 -7.562 1.00 98.19 526 ILE A O 1
ATOM 4149 N N . GLU A 1 527 ? 23.739 6.117 -8.820 1.00 97.56 527 GLU A N 1
ATOM 4150 C CA . GLU A 1 527 ? 23.103 7.442 -8.800 1.00 97.56 527 GLU A CA 1
ATOM 4151 C C . GLU A 1 527 ? 21.676 7.416 -9.372 1.00 97.56 527 GLU A C 1
ATOM 4153 O O . GLU A 1 527 ? 20.747 7.986 -8.801 1.00 97.56 527 GLU A O 1
ATOM 4158 N N . LYS A 1 528 ? 21.461 6.718 -10.492 1.00 97.50 528 LYS A N 1
ATOM 4159 C CA . LYS A 1 528 ? 20.127 6.595 -11.096 1.00 97.50 528 LYS A CA 1
ATOM 4160 C C . LYS A 1 528 ? 19.165 5.801 -10.215 1.00 97.50 528 LYS A C 1
ATOM 4162 O O . LYS A 1 528 ? 18.015 6.210 -10.065 1.00 97.50 528 LYS A O 1
ATOM 4167 N N . LEU A 1 529 ? 19.615 4.687 -9.638 1.00 97.69 529 LEU A N 1
ATOM 4168 C CA . LEU A 1 529 ? 18.787 3.857 -8.758 1.00 97.69 529 LEU A CA 1
ATOM 4169 C C . LEU A 1 529 ? 18.445 4.591 -7.454 1.00 97.69 529 LEU A C 1
ATOM 4171 O O . LEU A 1 529 ? 17.281 4.619 -7.049 1.00 97.69 529 LEU A O 1
ATOM 4175 N N . SER A 1 530 ? 19.427 5.251 -6.837 1.00 96.81 530 SER A N 1
ATOM 4176 C CA . SER A 1 530 ? 19.233 6.026 -5.608 1.00 96.81 530 SER A CA 1
ATOM 4177 C C . SER A 1 530 ? 18.320 7.228 -5.822 1.00 96.81 530 SER A C 1
ATOM 4179 O O . SER A 1 530 ? 17.486 7.524 -4.968 1.00 96.81 530 SER A O 1
ATOM 4181 N N . LYS A 1 531 ? 18.376 7.863 -6.998 1.00 96.38 531 LYS A N 1
ATOM 4182 C CA . LYS A 1 531 ? 17.443 8.926 -7.379 1.00 96.38 531 LYS A CA 1
ATOM 4183 C C . LYS A 1 531 ? 15.995 8.439 -7.418 1.00 96.38 531 LYS A C 1
ATOM 4185 O O . LYS A 1 531 ? 15.124 9.140 -6.916 1.00 96.38 531 LYS A O 1
ATOM 4190 N N . VAL A 1 532 ? 15.720 7.246 -7.952 1.00 95.75 532 VAL A N 1
ATOM 4191 C CA . VAL A 1 532 ? 14.353 6.686 -7.956 1.00 95.75 532 VAL A CA 1
ATOM 4192 C C . VAL A 1 532 ? 13.856 6.434 -6.530 1.00 95.75 532 VAL A C 1
ATOM 4194 O O . VAL A 1 532 ? 12.705 6.747 -6.216 1.00 95.75 532 VAL A O 1
ATOM 4197 N N . MET A 1 533 ? 14.720 5.920 -5.649 1.00 95.81 533 MET A N 1
ATOM 4198 C CA . MET A 1 533 ? 14.395 5.760 -4.227 1.00 95.81 533 MET A CA 1
ATOM 4199 C C . MET A 1 533 ? 14.148 7.115 -3.553 1.00 95.81 533 MET A C 1
ATOM 4201 O O . MET A 1 533 ? 13.163 7.281 -2.844 1.00 95.81 533 MET A O 1
ATOM 4205 N N . SER A 1 534 ? 14.981 8.116 -3.833 1.00 95.25 534 SER A N 1
ATOM 4206 C CA . SER A 1 534 ? 14.811 9.476 -3.322 1.00 95.25 534 SER A CA 1
ATOM 4207 C C . SER A 1 534 ? 13.499 10.114 -3.790 1.00 95.25 534 SER A C 1
ATOM 4209 O O . SER A 1 534 ? 12.764 10.701 -2.999 1.00 95.25 534 SER A O 1
ATOM 4211 N N . GLU A 1 535 ? 13.139 9.948 -5.064 1.00 93.25 535 GLU A N 1
ATOM 4212 C CA . GLU A 1 535 ? 11.858 10.405 -5.603 1.00 93.25 535 GLU A CA 1
ATOM 4213 C C . GLU A 1 535 ? 10.673 9.692 -4.940 1.00 93.25 535 GLU A C 1
ATOM 4215 O O . GLU A 1 535 ? 9.652 10.332 -4.677 1.00 93.25 535 GLU A O 1
ATOM 4220 N N . MET A 1 536 ? 10.790 8.393 -4.638 1.00 93.25 536 MET A N 1
ATOM 4221 C CA . MET A 1 536 ? 9.794 7.672 -3.839 1.00 93.25 536 MET A CA 1
ATOM 4222 C C . MET A 1 536 ? 9.621 8.331 -2.468 1.00 93.25 536 MET A C 1
ATOM 4224 O O . MET A 1 536 ? 8.497 8.676 -2.098 1.00 93.25 536 MET A O 1
ATOM 4228 N N . GLU A 1 537 ? 10.723 8.570 -1.754 1.00 92.75 537 GLU A N 1
ATOM 4229 C CA . GLU A 1 537 ? 10.710 9.194 -0.430 1.00 92.75 537 GLU A CA 1
ATOM 4230 C C . GLU A 1 537 ? 10.107 10.592 -0.460 1.00 92.75 537 GLU A C 1
ATOM 4232 O O . GLU A 1 537 ? 9.244 10.903 0.351 1.00 92.75 537 GLU A O 1
ATOM 4237 N N . VAL A 1 538 ? 10.480 11.427 -1.425 1.00 91.38 538 VAL A N 1
ATOM 4238 C CA . VAL A 1 538 ? 9.920 12.776 -1.560 1.00 91.38 538 VAL A CA 1
ATOM 4239 C C . VAL A 1 538 ? 8.426 12.727 -1.890 1.00 91.38 538 VAL A C 1
ATOM 4241 O O . VAL A 1 538 ? 7.647 13.528 -1.372 1.00 91.38 538 VAL A O 1
ATOM 4244 N N . ASN A 1 539 ? 7.988 11.783 -2.725 1.00 90.94 539 ASN A N 1
ATOM 4245 C CA . ASN A 1 539 ? 6.576 11.655 -3.081 1.00 90.94 539 ASN A CA 1
ATOM 4246 C C . ASN A 1 539 ? 5.714 11.118 -1.928 1.00 90.94 539 ASN A C 1
ATOM 4248 O O . ASN A 1 539 ? 4.537 11.490 -1.826 1.00 90.94 539 ASN A O 1
ATOM 4252 N N . LEU A 1 540 ? 6.269 10.264 -1.069 1.00 91.44 540 LEU A N 1
ATOM 4253 C CA . LEU A 1 540 ? 5.600 9.750 0.126 1.00 91.44 540 LEU A CA 1
ATOM 4254 C C . LEU A 1 540 ? 5.647 10.756 1.281 1.00 91.44 540 LEU A C 1
ATOM 4256 O O . LEU A 1 540 ? 4.605 11.065 1.853 1.00 91.44 540 LEU A O 1
ATOM 4260 N N . ASN A 1 541 ? 6.828 11.299 1.570 1.00 89.12 541 ASN A N 1
ATOM 4261 C CA . ASN A 1 541 ? 7.193 11.952 2.830 1.00 89.12 541 ASN A CA 1
ATOM 4262 C C . ASN A 1 541 ? 7.523 13.446 2.686 1.00 89.12 541 ASN A C 1
ATOM 4264 O O . ASN A 1 541 ? 7.912 14.065 3.671 1.00 89.12 541 ASN A O 1
ATOM 4268 N N . GLY A 1 542 ? 7.416 14.028 1.489 1.00 87.38 542 GLY A N 1
ATOM 4269 C CA . GLY A 1 542 ? 7.766 15.429 1.240 1.00 87.38 542 GLY A CA 1
ATOM 4270 C C . GLY A 1 542 ? 9.266 15.717 1.365 1.00 87.38 542 GLY A C 1
ATOM 4271 O O . GLY A 1 542 ? 10.090 14.813 1.460 1.00 87.38 542 GLY A O 1
ATOM 4272 N N . LYS A 1 543 ? 9.645 17.002 1.322 1.00 85.62 543 LYS A N 1
ATOM 4273 C CA . LYS A 1 543 ? 11.054 17.439 1.427 1.00 85.62 543 LYS A CA 1
ATOM 4274 C C . LYS A 1 543 ? 11.448 17.943 2.814 1.00 85.62 543 LYS A C 1
ATOM 4276 O O . LYS A 1 543 ? 12.640 18.018 3.094 1.00 85.62 543 LYS A O 1
ATOM 4281 N N . ASN A 1 544 ? 10.495 18.243 3.689 1.00 80.69 544 ASN A N 1
ATOM 4282 C CA . ASN A 1 544 ? 10.725 18.776 5.033 1.00 80.69 544 ASN A CA 1
ATOM 4283 C C . ASN A 1 544 ? 9.630 18.301 6.006 1.00 80.69 544 ASN A C 1
ATOM 4285 O O . ASN A 1 544 ? 8.642 17.694 5.593 1.00 80.69 544 ASN A O 1
ATOM 4289 N N . ASP A 1 545 ? 9.813 18.566 7.299 1.00 70.88 545 ASP A N 1
ATOM 4290 C CA . ASP A 1 545 ? 8.939 18.066 8.371 1.00 70.88 545 ASP A CA 1
ATOM 4291 C C . ASP A 1 545 ? 7.514 18.627 8.322 1.00 70.88 545 ASP A C 1
ATOM 4293 O O . ASP A 1 545 ? 6.568 17.935 8.712 1.00 70.88 545 ASP A O 1
ATOM 4297 N N . THR A 1 546 ? 7.360 19.846 7.800 1.00 70.81 546 THR A N 1
ATOM 4298 C CA . THR A 1 546 ? 6.072 20.510 7.551 1.00 70.81 546 THR A CA 1
ATOM 4299 C C . THR A 1 546 ? 5.331 19.949 6.333 1.00 70.81 546 THR A C 1
ATOM 4301 O O . THR A 1 546 ? 4.149 20.230 6.156 1.00 70.81 546 THR A O 1
ATOM 4304 N N . ALA A 1 547 ? 5.994 19.130 5.513 1.00 72.06 547 ALA A N 1
ATOM 4305 C CA . ALA A 1 547 ? 5.413 18.413 4.380 1.00 72.06 547 ALA A CA 1
ATOM 4306 C C . ALA A 1 547 ? 5.482 16.884 4.553 1.00 72.06 547 ALA A C 1
ATOM 4308 O O . ALA A 1 547 ? 5.442 16.153 3.562 1.00 72.06 547 ALA A O 1
ATOM 4309 N N . SER A 1 548 ? 5.612 16.378 5.786 1.00 87.50 548 SER A N 1
ATOM 4310 C CA . SER A 1 548 ? 5.784 14.942 6.030 1.00 87.50 548 SER A CA 1
ATOM 4311 C C . SER A 1 548 ? 4.475 14.157 5.931 1.00 87.50 548 SER A C 1
ATOM 4313 O O . SER A 1 548 ? 3.909 13.715 6.923 1.00 87.50 548 SER A O 1
ATOM 4315 N N . HIS A 1 549 ? 4.003 13.927 4.704 1.00 91.81 549 HIS A N 1
ATOM 4316 C CA . HIS A 1 549 ? 2.654 13.402 4.470 1.00 91.81 549 HIS A CA 1
ATOM 4317 C C . HIS A 1 549 ? 2.402 11.989 5.020 1.00 91.81 549 HIS A C 1
ATOM 4319 O O . HIS A 1 549 ? 1.276 11.693 5.403 1.00 91.81 549 HIS A O 1
ATOM 4325 N N . MET A 1 550 ? 3.396 11.096 5.085 1.00 92.94 550 MET A N 1
ATOM 4326 C CA . MET A 1 550 ? 3.196 9.797 5.752 1.00 92.94 550 MET A CA 1
ATOM 4327 C C . MET A 1 550 ? 3.132 9.923 7.271 1.00 92.94 550 MET A C 1
ATOM 4329 O O . MET A 1 550 ? 2.327 9.227 7.884 1.00 92.94 550 MET A O 1
ATOM 4333 N N . LYS A 1 551 ? 3.933 10.812 7.875 1.00 93.75 551 LYS A N 1
ATOM 4334 C CA . LYS A 1 551 ? 3.817 11.142 9.303 1.00 93.75 551 LYS A CA 1
ATOM 4335 C C . LYS A 1 551 ? 2.421 11.693 9.575 1.00 93.75 551 LYS A C 1
ATOM 4337 O O . LYS A 1 551 ? 1.742 11.196 10.459 1.00 93.75 551 LYS A O 1
ATOM 4342 N N . ASP A 1 552 ? 1.970 12.649 8.769 1.00 94.69 552 ASP A N 1
ATOM 4343 C CA . ASP A 1 552 ? 0.653 13.275 8.907 1.00 94.69 552 ASP A CA 1
ATOM 4344 C C . ASP A 1 552 ? -0.488 12.263 8.701 1.00 94.69 552 ASP A C 1
ATOM 4346 O O . ASP A 1 552 ? -1.487 12.301 9.413 1.00 94.69 552 ASP A O 1
ATOM 4350 N N . LEU A 1 553 ? -0.333 11.313 7.770 1.00 95.75 553 LEU A N 1
ATOM 4351 C CA . LEU A 1 553 ? -1.287 10.221 7.566 1.00 95.75 553 LEU A CA 1
ATOM 4352 C C . LEU A 1 553 ? -1.345 9.280 8.776 1.00 95.75 553 LEU A C 1
ATOM 4354 O O . LEU A 1 553 ? -2.442 8.957 9.227 1.00 95.75 553 LEU A O 1
ATOM 4358 N N . ILE A 1 554 ? -0.192 8.843 9.294 1.00 95.56 554 ILE A N 1
ATOM 4359 C CA . ILE A 1 554 ? -0.117 7.977 10.481 1.00 95.56 554 ILE A CA 1
ATOM 4360 C C . ILE A 1 554 ? -0.709 8.704 11.690 1.00 95.56 554 ILE A C 1
ATOM 4362 O O . ILE A 1 554 ? -1.580 8.147 12.348 1.00 95.56 554 ILE A O 1
ATOM 4366 N N . SER A 1 555 ? -0.328 9.961 11.920 1.00 95.50 555 SER A N 1
ATOM 4367 C CA . SER A 1 555 ? -0.886 10.796 12.986 1.00 95.50 555 SER A CA 1
ATOM 4368 C C . SER A 1 555 ? -2.392 10.987 12.835 1.00 95.50 555 SER A C 1
ATOM 4370 O O . SER A 1 555 ? -3.110 10.876 13.818 1.00 95.50 555 SER A O 1
ATOM 4372 N N . GLY A 1 556 ? -2.904 11.217 11.622 1.00 96.75 556 GLY A N 1
ATOM 4373 C CA . GLY A 1 556 ? -4.344 11.334 11.382 1.00 96.75 556 GLY A CA 1
ATOM 4374 C C . GLY A 1 556 ? -5.104 10.045 11.709 1.00 96.75 556 GLY A C 1
ATOM 4375 O O . GLY A 1 556 ? -6.168 10.092 12.322 1.00 96.75 556 GLY A O 1
ATOM 4376 N N . ILE A 1 557 ? -4.536 8.885 11.361 1.00 97.06 557 ILE A N 1
ATOM 4377 C CA . ILE A 1 557 ? -5.064 7.570 11.756 1.00 97.06 557 ILE A CA 1
ATOM 4378 C C . ILE A 1 557 ? -5.041 7.438 13.280 1.00 97.06 557 ILE A C 1
ATOM 4380 O O . ILE A 1 557 ? -6.080 7.201 13.891 1.00 97.06 557 ILE A O 1
ATOM 4384 N N . GLU A 1 558 ? -3.889 7.642 13.915 1.00 96.25 558 GLU A N 1
ATOM 4385 C CA . GLU A 1 558 ? -3.741 7.522 15.366 1.00 96.25 558 GLU A CA 1
ATOM 4386 C C . GLU A 1 558 ? -4.673 8.460 16.124 1.00 96.25 558 GLU A C 1
ATOM 4388 O O . GLU A 1 558 ? -5.350 8.002 17.038 1.00 96.25 558 GLU A O 1
ATOM 4393 N N . ASN A 1 559 ? -4.790 9.721 15.711 1.00 96.88 559 ASN A N 1
ATOM 4394 C CA . ASN A 1 559 ? -5.725 10.688 16.279 1.00 96.88 559 ASN A CA 1
ATOM 4395 C C . ASN A 1 559 ? -7.170 10.193 16.160 1.00 96.88 559 ASN A C 1
ATOM 4397 O O . ASN A 1 559 ? -7.900 10.218 17.151 1.00 96.88 559 ASN A O 1
ATOM 4401 N N . ASN A 1 560 ? -7.576 9.684 14.989 1.00 97.25 560 ASN A N 1
ATOM 4402 C CA . ASN A 1 560 ? -8.928 9.166 14.780 1.00 97.25 560 ASN A CA 1
ATOM 4403 C C . ASN A 1 560 ? -9.253 8.020 15.756 1.00 97.25 560 ASN A C 1
ATOM 4405 O O . ASN A 1 560 ? -10.295 8.049 16.410 1.00 97.25 560 ASN A O 1
ATOM 4409 N N . TYR A 1 561 ? -8.351 7.045 15.918 1.00 97.06 561 TYR A N 1
ATOM 4410 C CA . TYR A 1 561 ? -8.535 5.938 16.869 1.00 97.06 561 TYR A CA 1
ATOM 4411 C C . TYR A 1 561 ? -8.432 6.389 18.330 1.00 97.06 561 TYR A C 1
ATOM 4413 O O . TYR A 1 561 ? -9.275 6.021 19.147 1.00 97.06 561 TYR A O 1
ATOM 4421 N N . ASN A 1 562 ? -7.412 7.179 18.671 1.00 96.06 562 ASN A N 1
ATOM 4422 C CA . ASN A 1 562 ? -7.120 7.588 20.041 1.00 96.06 562 ASN A CA 1
ATOM 4423 C C . ASN A 1 562 ? -8.238 8.482 20.596 1.00 96.06 562 ASN A C 1
ATOM 4425 O O . ASN A 1 562 ? -8.749 8.222 21.683 1.00 96.06 562 ASN A O 1
ATOM 4429 N N . ASN A 1 563 ? -8.668 9.493 19.837 1.00 95.94 563 ASN A N 1
ATOM 4430 C CA . ASN A 1 563 ? -9.728 10.409 20.265 1.00 95.94 563 ASN A CA 1
ATOM 4431 C C . ASN A 1 563 ? -11.084 9.699 20.323 1.00 95.94 563 ASN A C 1
ATOM 4433 O O . ASN A 1 563 ? -11.865 9.939 21.242 1.00 95.94 563 ASN A O 1
ATOM 4437 N N . THR A 1 564 ? -11.343 8.758 19.408 1.00 96.38 564 THR A N 1
ATOM 4438 C CA . THR A 1 564 ? -12.519 7.879 19.487 1.00 96.38 564 THR A CA 1
ATOM 4439 C C . THR A 1 564 ? -12.506 7.061 20.774 1.00 96.38 564 THR A C 1
ATOM 4441 O O . THR A 1 564 ? -13.469 7.121 21.531 1.00 96.38 564 THR A O 1
ATOM 4444 N N . ALA A 1 565 ? -11.406 6.371 21.089 1.00 96.25 565 ALA A N 1
ATOM 4445 C CA . ALA A 1 565 ? -11.285 5.586 22.317 1.00 96.25 565 ALA A CA 1
ATOM 4446 C C . ALA A 1 565 ? -11.499 6.433 23.585 1.00 96.25 565 ALA A C 1
ATOM 4448 O O . ALA A 1 565 ? -12.227 6.011 24.481 1.00 96.25 565 ALA A O 1
ATOM 4449 N N . LYS A 1 566 ? -10.943 7.651 23.639 1.00 95.44 566 LYS A N 1
ATOM 4450 C CA . LYS A 1 566 ? -11.161 8.599 24.746 1.00 95.44 566 LYS A CA 1
ATOM 4451 C C . LYS A 1 566 ? -12.626 9.000 24.907 1.00 95.44 566 LYS A C 1
ATOM 4453 O O . LYS A 1 566 ? -13.161 8.940 26.009 1.00 95.44 566 LYS A O 1
ATOM 4458 N N . ARG A 1 567 ? -13.307 9.342 23.812 1.00 95.00 567 ARG A N 1
ATOM 4459 C CA . ARG A 1 567 ? -14.739 9.687 23.834 1.00 95.00 567 ARG A CA 1
ATOM 4460 C C . ARG A 1 567 ? -15.601 8.515 24.282 1.00 95.00 567 ARG A C 1
ATOM 4462 O O . ARG A 1 567 ? -16.499 8.701 25.092 1.00 95.00 567 ARG A O 1
ATOM 4469 N N . LEU A 1 568 ? -15.309 7.310 23.795 1.00 95.19 568 LEU A N 1
ATOM 4470 C CA . LEU A 1 568 ? -15.999 6.093 24.224 1.00 95.19 568 LEU A CA 1
ATOM 4471 C C . LEU A 1 568 ? -15.780 5.809 25.713 1.00 95.19 568 LEU A C 1
ATOM 4473 O O . LEU A 1 568 ? -16.712 5.393 26.402 1.00 95.19 568 LEU A O 1
ATOM 4477 N N . ASN A 1 569 ? -14.574 6.075 26.218 1.00 94.56 569 ASN A N 1
ATOM 4478 C CA . ASN A 1 569 ? -14.262 5.954 27.636 1.00 94.56 569 ASN A CA 1
ATOM 4479 C C . ASN A 1 569 ? -15.071 6.953 28.477 1.00 94.56 569 ASN A C 1
ATOM 4481 O O . ASN A 1 569 ? -15.574 6.577 29.530 1.00 94.56 569 ASN A O 1
ATOM 4485 N N . ASN A 1 570 ? -15.278 8.176 27.975 1.00 91.62 570 ASN A N 1
ATOM 4486 C CA . ASN A 1 570 ? -16.125 9.186 28.619 1.00 91.62 570 ASN A CA 1
ATOM 4487 C C . ASN A 1 570 ? -17.615 8.795 28.646 1.00 91.62 570 ASN A C 1
ATOM 4489 O O . ASN A 1 570 ? -18.327 9.235 29.544 1.00 91.62 570 ASN A O 1
ATOM 4493 N N . ILE A 1 571 ? -18.092 7.962 27.707 1.00 90.69 571 ILE A N 1
ATOM 4494 C CA . ILE A 1 571 ? -19.444 7.370 27.785 1.00 90.69 571 ILE A CA 1
ATOM 4495 C C . ILE A 1 571 ? -19.497 6.257 28.853 1.00 90.69 571 ILE A C 1
ATOM 4497 O O . ILE A 1 571 ? -20.515 6.052 29.505 1.00 90.69 571 ILE A O 1
ATOM 4501 N N . GLY A 1 572 ? -18.405 5.508 29.042 1.00 87.50 572 GLY A N 1
ATOM 4502 C CA . GLY A 1 572 ? -18.253 4.526 30.126 1.00 87.50 572 GLY A CA 1
ATOM 4503 C C . GLY A 1 572 ? -18.867 3.139 29.879 1.00 87.50 572 GLY A C 1
ATOM 4504 O O . GLY A 1 572 ? -18.721 2.251 30.721 1.00 87.50 572 GLY A O 1
ATOM 4505 N N . LYS A 1 573 ? -19.526 2.909 28.733 1.00 87.19 573 LYS A N 1
ATOM 4506 C CA . LYS A 1 573 ? -20.221 1.639 28.418 1.00 87.19 573 LYS A CA 1
ATOM 4507 C C . LYS A 1 573 ? -19.521 0.748 27.383 1.00 87.19 573 LYS A C 1
ATOM 4509 O O . LYS A 1 573 ? -19.829 -0.437 27.321 1.00 87.19 573 LYS A O 1
ATOM 4514 N N . PHE A 1 574 ? -18.557 1.275 26.622 1.00 93.62 574 PHE A N 1
ATOM 4515 C CA . PHE A 1 574 ? -18.029 0.635 25.401 1.00 93.62 574 PHE A CA 1
ATOM 4516 C C . PHE A 1 574 ? -16.608 0.066 25.547 1.00 93.62 574 PHE A C 1
ATOM 4518 O O . PHE A 1 574 ? -15.719 0.323 24.730 1.00 93.62 574 PHE A O 1
ATOM 4525 N N . LYS A 1 575 ? -16.354 -0.673 26.634 1.00 93.88 575 LYS A N 1
ATOM 4526 C CA . LYS A 1 575 ? -15.005 -1.162 26.967 1.00 93.88 575 LYS A CA 1
ATOM 4527 C C . LYS A 1 575 ? -14.479 -2.178 25.949 1.00 93.88 575 LYS A C 1
ATOM 4529 O O . LYS A 1 575 ? -13.289 -2.129 25.638 1.00 93.88 575 LYS A O 1
ATOM 4534 N N . ASN A 1 576 ? -15.324 -3.069 25.419 1.00 94.81 576 ASN A N 1
ATOM 4535 C CA . ASN A 1 576 ? -14.869 -4.069 24.448 1.00 94.81 576 ASN A CA 1
ATOM 4536 C C . ASN A 1 576 ? -14.488 -3.403 23.121 1.00 94.81 576 ASN A C 1
ATOM 4538 O O . ASN A 1 576 ? -13.473 -3.746 22.522 1.00 94.81 576 ASN A O 1
ATOM 4542 N N . THR A 1 577 ? -15.250 -2.400 22.688 1.00 96.50 577 THR A N 1
ATOM 4543 C CA . THR A 1 577 ? -14.941 -1.594 21.503 1.00 96.50 577 THR A CA 1
ATOM 4544 C C . THR A 1 577 ? -13.612 -0.864 21.678 1.00 96.50 577 THR A C 1
ATOM 4546 O O . THR A 1 577 ? -12.766 -0.930 20.790 1.00 96.50 577 THR A O 1
ATOM 4549 N N . ILE A 1 578 ? -13.380 -0.218 22.827 1.00 96.44 578 ILE A N 1
ATOM 4550 C CA . ILE A 1 578 ? -12.105 0.459 23.128 1.00 96.44 578 ILE A CA 1
ATOM 4551 C C . ILE A 1 578 ? -10.933 -0.529 23.080 1.00 96.44 578 ILE A C 1
ATOM 4553 O O . ILE A 1 578 ? -9.928 -0.255 22.417 1.00 96.44 578 ILE A O 1
ATOM 4557 N N . ASP A 1 579 ? -11.067 -1.689 23.729 1.00 94.88 579 ASP A N 1
ATOM 4558 C CA . ASP A 1 579 ? -10.029 -2.724 23.731 1.00 94.88 579 ASP A CA 1
ATOM 4559 C C . ASP A 1 579 ? -9.687 -3.178 22.305 1.00 94.88 579 ASP A C 1
ATOM 4561 O O . ASP A 1 579 ? -8.518 -3.242 21.932 1.00 94.88 579 ASP A O 1
ATOM 4565 N N . ARG A 1 580 ? -10.691 -3.376 21.447 1.00 95.94 580 ARG A N 1
ATOM 4566 C CA . ARG A 1 580 ? -10.465 -3.774 20.051 1.00 95.94 580 ARG A CA 1
ATOM 4567 C C . ARG A 1 580 ? -9.902 -2.654 19.179 1.00 95.94 580 ARG A C 1
ATOM 4569 O O . ARG A 1 580 ? -9.064 -2.924 18.316 1.00 95.94 580 ARG A O 1
ATOM 4576 N N . LEU A 1 581 ? -10.284 -1.400 19.420 1.00 95.62 581 LEU A N 1
ATOM 4577 C CA . LEU A 1 581 ? -9.779 -0.247 18.671 1.00 95.62 581 LEU A CA 1
ATOM 4578 C C . LEU A 1 581 ? -8.306 0.045 18.969 1.00 95.62 581 LEU A C 1
ATOM 4580 O O . LEU A 1 581 ? -7.526 0.225 18.030 1.00 95.62 581 LEU A O 1
ATOM 4584 N N . VAL A 1 582 ? -7.923 0.098 20.250 1.00 94.44 582 VAL A N 1
ATOM 4585 C CA . VAL A 1 582 ? -6.587 0.568 20.664 1.00 94.44 582 VAL A CA 1
ATOM 4586 C C . VAL A 1 582 ? -5.790 -0.424 21.502 1.00 94.44 582 VAL A C 1
ATOM 4588 O O . VAL A 1 582 ? -4.568 -0.416 21.370 1.00 94.44 582 VAL A O 1
ATOM 4591 N N . LYS A 1 583 ? -6.440 -1.292 22.291 1.00 91.38 583 LYS A N 1
ATOM 4592 C CA . LYS A 1 583 ? -5.818 -2.276 23.202 1.00 91.38 583 LYS A CA 1
ATOM 4593 C C . LYS A 1 583 ? -4.698 -1.689 24.067 1.00 91.38 583 LYS A C 1
ATOM 4595 O O . LYS A 1 583 ? -3.574 -2.194 24.133 1.00 91.38 583 LYS A O 1
ATOM 4600 N N . GLU A 1 584 ? -4.999 -0.546 24.663 1.00 87.94 584 GLU A N 1
ATOM 4601 C CA . GLU A 1 584 ? -4.082 0.268 25.446 1.00 87.94 584 GLU A CA 1
ATOM 4602 C C . GLU A 1 584 ? -4.888 1.054 26.485 1.00 87.94 584 GLU A C 1
ATOM 4604 O O . GLU A 1 584 ? -6.063 1.351 26.260 1.00 87.94 584 GLU A O 1
ATOM 4609 N N . ASP A 1 585 ? -4.252 1.403 27.603 1.00 87.94 585 ASP A N 1
ATOM 4610 C CA . ASP A 1 585 ? -4.805 2.376 28.539 1.00 87.94 585 ASP A CA 1
ATOM 4611 C C . ASP A 1 585 ? -5.081 3.710 27.825 1.00 87.94 585 ASP A C 1
ATOM 4613 O O . ASP A 1 585 ? -4.196 4.327 27.226 1.00 87.94 585 ASP A O 1
ATOM 4617 N N . VAL A 1 586 ? -6.335 4.153 27.902 1.00 90.69 586 VAL A N 1
ATOM 4618 C CA . VAL A 1 586 ? -6.830 5.364 27.243 1.00 90.69 586 VAL A CA 1
ATOM 4619 C C . VAL A 1 586 ? -6.065 6.612 27.698 1.00 90.69 586 VAL A C 1
ATOM 4621 O O . VAL A 1 586 ? -5.855 7.529 26.901 1.00 90.69 586 VAL A O 1
ATOM 4624 N N . SER A 1 587 ? -5.591 6.631 28.947 1.00 88.12 587 SER A N 1
ATOM 4625 C CA . SER A 1 587 ? -4.817 7.741 29.512 1.00 88.12 587 SER A CA 1
ATOM 4626 C C . SER A 1 587 ? -3.406 7.864 28.924 1.00 88.12 587 SER A C 1
ATOM 4628 O O . SER A 1 587 ? -2.829 8.950 28.939 1.00 88.12 587 SER A O 1
ATOM 4630 N N . THR A 1 588 ? -2.855 6.785 28.354 1.00 85.88 588 THR A N 1
ATOM 4631 C CA . THR A 1 588 ? -1.489 6.759 27.802 1.00 85.88 588 THR A CA 1
ATOM 4632 C C . THR A 1 588 ? -1.431 6.914 26.281 1.00 85.88 588 THR A C 1
ATOM 4634 O O . THR A 1 588 ? -0.335 6.909 25.701 1.00 85.88 588 THR A O 1
ATOM 4637 N N . LEU A 1 589 ? -2.594 7.041 25.629 1.00 90.00 589 LEU A N 1
ATOM 4638 C CA . LEU A 1 589 ? -2.714 7.114 24.175 1.00 90.00 589 LEU A CA 1
ATOM 4639 C C . LEU A 1 589 ? -1.974 8.332 23.619 1.00 90.00 589 LEU A C 1
ATOM 4641 O O . LEU A 1 589 ? -2.230 9.477 23.989 1.00 90.00 589 LEU A O 1
ATOM 4645 N N . SER A 1 590 ? -1.066 8.068 22.685 1.00 87.88 590 SER A N 1
ATOM 4646 C CA . SER A 1 590 ? -0.240 9.070 22.013 1.00 87.88 590 SER A CA 1
ATOM 4647 C C . SER A 1 590 ? 0.118 8.613 20.600 1.00 87.88 590 SER A C 1
ATOM 4649 O O . SER A 1 590 ? -0.062 7.440 20.255 1.00 87.88 590 SER A O 1
ATOM 4651 N N . ASN A 1 591 ? 0.612 9.547 19.787 1.00 90.12 591 ASN A N 1
ATOM 4652 C CA . ASN A 1 591 ? 1.061 9.248 18.431 1.00 90.12 591 ASN A CA 1
ATOM 4653 C C . ASN A 1 591 ? 2.451 8.605 18.455 1.00 90.12 591 ASN A C 1
ATOM 4655 O O . ASN A 1 591 ? 3.321 8.986 19.247 1.00 90.12 591 ASN A O 1
ATOM 4659 N N . SER A 1 592 ? 2.661 7.621 17.584 1.00 85.06 592 SER A N 1
ATOM 4660 C CA . SER A 1 592 ? 3.882 6.815 17.529 1.00 85.06 592 SER A CA 1
ATOM 4661 C C . SER A 1 592 ? 5.055 7.520 16.854 1.00 85.06 592 SER A C 1
ATOM 4663 O O . SER A 1 592 ? 6.198 7.115 17.074 1.00 85.06 592 SER A O 1
ATOM 4665 N N . VAL A 1 593 ? 4.786 8.568 16.069 1.00 88.12 593 VAL A N 1
ATOM 4666 C CA . VAL A 1 593 ? 5.773 9.308 15.275 1.00 88.12 593 VAL A CA 1
ATOM 4667 C C . VAL A 1 593 ? 5.620 10.810 15.525 1.00 88.12 593 VAL A C 1
ATOM 4669 O O . VAL A 1 593 ? 4.540 11.360 15.317 1.00 88.12 593 VAL A O 1
ATOM 4672 N N . LYS A 1 594 ? 6.695 11.491 15.949 1.00 86.81 594 LYS A N 1
ATOM 4673 C CA . LYS A 1 594 ? 6.671 12.939 16.247 1.00 86.81 594 LYS A CA 1
ATOM 4674 C C . LYS A 1 594 ? 7.474 13.760 15.242 1.00 86.81 594 LYS A C 1
ATOM 4676 O O . LYS A 1 594 ? 7.071 14.865 14.888 1.00 86.81 594 LYS A O 1
ATOM 4681 N N . SER A 1 595 ? 8.581 13.211 14.750 1.00 87.88 595 SER A N 1
ATOM 4682 C CA . SER A 1 595 ? 9.446 13.842 13.750 1.00 87.88 595 SER A CA 1
ATOM 4683 C C . SER A 1 595 ? 9.565 13.004 12.474 1.00 87.88 595 SER A C 1
ATOM 4685 O O . SER A 1 595 ? 9.204 11.825 12.439 1.00 87.88 595 SER A O 1
ATOM 4687 N N . ARG A 1 596 ? 10.111 13.584 11.399 1.00 85.56 596 ARG A N 1
ATOM 4688 C CA . ARG A 1 596 ? 10.428 12.816 10.183 1.00 85.56 596 ARG A CA 1
ATOM 4689 C C . ARG A 1 596 ? 11.560 11.813 10.403 1.00 85.56 596 ARG A C 1
ATOM 4691 O O . ARG A 1 596 ? 11.586 10.770 9.756 1.00 85.56 596 ARG A O 1
ATOM 4698 N N . LYS A 1 597 ? 12.484 12.109 11.318 1.00 85.94 597 LYS A N 1
ATOM 4699 C CA . LYS A 1 597 ? 13.516 11.151 11.717 1.00 85.94 597 LYS A CA 1
ATOM 4700 C C . LYS A 1 597 ? 12.875 9.930 12.381 1.00 85.94 597 LYS A C 1
ATOM 4702 O O . LYS A 1 597 ? 13.155 8.812 11.957 1.00 85.94 597 LYS A O 1
ATOM 4707 N N . ASP A 1 598 ? 11.951 10.154 13.317 1.00 85.75 598 ASP A N 1
ATOM 4708 C CA . ASP A 1 598 ? 11.187 9.078 13.961 1.00 85.75 598 ASP A CA 1
ATOM 4709 C C . ASP A 1 598 ? 10.413 8.272 12.915 1.00 85.75 598 ASP A C 1
ATOM 4711 O O . ASP A 1 598 ? 10.354 7.050 13.004 1.00 85.75 598 ASP A O 1
ATOM 4715 N N . LEU A 1 599 ? 9.846 8.946 11.903 1.00 88.81 599 LEU A N 1
ATOM 4716 C CA . LEU A 1 599 ? 9.134 8.288 10.809 1.00 88.81 599 LEU A CA 1
ATOM 4717 C C . LEU A 1 599 ? 10.059 7.327 10.063 1.00 88.81 599 LEU A C 1
ATOM 4719 O O . LEU A 1 599 ? 9.663 6.198 9.804 1.00 88.81 599 LEU A O 1
ATOM 4723 N N . TYR A 1 600 ? 11.267 7.754 9.697 1.00 88.62 600 TYR A N 1
ATOM 4724 C CA . TYR A 1 600 ? 12.200 6.895 8.966 1.00 88.62 600 TYR A CA 1
ATOM 4725 C C . TYR A 1 600 ? 12.674 5.725 9.815 1.00 88.62 600 TYR A C 1
ATOM 4727 O O . TYR A 1 600 ? 12.641 4.597 9.341 1.00 88.62 600 TYR A O 1
ATOM 4735 N N . GLU A 1 601 ? 13.011 5.948 11.085 1.00 84.31 601 GLU A N 1
ATOM 4736 C CA . GLU A 1 601 ? 13.358 4.856 11.999 1.00 84.31 601 GLU A CA 1
ATOM 4737 C C . GLU A 1 601 ? 12.189 3.874 12.184 1.00 84.31 601 GLU A C 1
ATOM 4739 O O . GLU A 1 601 ? 12.391 2.658 12.230 1.00 84.31 601 GLU A O 1
ATOM 4744 N N . PHE A 1 602 ? 10.957 4.385 12.240 1.00 84.94 602 PHE A N 1
ATOM 4745 C CA . PHE A 1 602 ? 9.737 3.589 12.322 1.00 84.94 602 PHE A CA 1
ATOM 4746 C C . PHE A 1 602 ? 9.503 2.763 11.050 1.00 84.94 602 PHE A C 1
ATOM 4748 O O . PHE A 1 602 ? 9.320 1.546 11.125 1.00 84.94 602 PHE A O 1
ATOM 4755 N N . LEU A 1 603 ? 9.570 3.402 9.880 1.00 86.94 603 LEU A N 1
ATOM 4756 C CA . LEU A 1 603 ? 9.404 2.769 8.573 1.00 86.94 603 LEU A CA 1
ATOM 4757 C C . LEU A 1 603 ? 10.518 1.760 8.275 1.00 86.94 603 LEU A C 1
ATOM 4759 O O . LEU A 1 603 ? 10.238 0.697 7.731 1.00 86.94 603 LEU A O 1
ATOM 4763 N N . ASP A 1 604 ? 11.752 2.026 8.694 1.00 84.00 604 ASP A N 1
ATOM 4764 C CA . ASP A 1 604 ? 12.894 1.121 8.523 1.00 84.00 604 ASP A CA 1
ATOM 4765 C C . ASP A 1 604 ? 12.980 0.046 9.606 1.00 84.00 604 ASP A C 1
ATOM 4767 O O . ASP A 1 604 ? 13.876 -0.796 9.559 1.00 84.00 604 ASP A O 1
ATOM 4771 N N . GLY A 1 605 ? 12.073 0.048 10.588 1.00 76.00 605 GLY A N 1
ATOM 4772 C CA . GLY A 1 605 ? 12.067 -0.916 11.690 1.00 76.00 605 GLY A CA 1
ATOM 4773 C C . GLY A 1 605 ? 13.318 -0.850 12.576 1.00 76.00 605 GLY A C 1
ATOM 4774 O O . GLY A 1 605 ? 13.701 -1.862 13.162 1.00 76.00 605 GLY A O 1
ATOM 4775 N N . VAL A 1 606 ? 13.945 0.327 12.670 1.00 71.19 606 VAL A N 1
ATOM 4776 C CA . VAL A 1 606 ? 15.169 0.620 13.447 1.00 71.19 606 VAL A CA 1
ATOM 4777 C C . VAL A 1 606 ? 14.841 1.014 14.898 1.00 71.19 606 VAL A C 1
ATOM 4779 O O . VAL A 1 606 ? 15.725 1.359 15.676 1.00 71.19 606 VAL A O 1
ATOM 4782 N N . LYS A 1 607 ? 13.569 0.938 15.310 1.00 65.62 607 LYS A N 1
ATOM 4783 C CA . LYS A 1 607 ? 13.130 1.371 16.643 1.00 65.62 607 LYS A CA 1
ATOM 4784 C C . LYS A 1 607 ? 13.901 0.640 17.750 1.00 65.62 607 LYS A C 1
ATOM 4786 O O . LYS A 1 607 ? 13.723 -0.566 17.943 1.00 65.62 607 LYS A O 1
ATOM 4791 N N . LYS A 1 608 ? 14.732 1.394 18.477 1.00 60.72 608 LYS A N 1
ATOM 4792 C CA . LYS A 1 608 ? 15.446 0.897 19.653 1.00 60.72 608 LYS A CA 1
ATOM 4793 C C . LYS A 1 608 ? 14.443 0.555 20.748 1.00 60.72 608 LYS A C 1
ATOM 4795 O O . LYS A 1 608 ? 13.523 1.332 21.013 1.00 60.72 608 LYS A O 1
ATOM 4800 N N . ASP A 1 609 ? 14.606 -0.616 21.352 1.00 64.94 609 ASP A N 1
ATOM 4801 C CA . ASP A 1 609 ? 13.813 -1.005 22.517 1.00 64.94 609 ASP A CA 1
ATOM 4802 C C . ASP A 1 609 ? 14.050 0.014 23.649 1.00 64.94 609 ASP A C 1
ATOM 4804 O O . ASP A 1 609 ? 15.199 0.338 23.953 1.00 64.94 609 ASP A O 1
ATOM 4808 N N . LYS A 1 610 ? 12.976 0.522 24.279 1.00 67.62 610 LYS A N 1
ATOM 4809 C CA . LYS A 1 610 ? 13.070 1.399 25.467 1.00 67.62 610 LYS A CA 1
ATOM 4810 C C . LYS A 1 610 ? 13.915 0.737 26.567 1.00 67.62 610 LYS A C 1
ATOM 4812 O O . LYS A 1 610 ? 14.543 1.439 27.350 1.00 67.62 610 LYS A O 1
ATOM 4817 N N . TYR A 1 611 ? 13.941 -0.595 26.598 1.00 67.25 611 TYR A N 1
ATOM 4818 C CA . TYR A 1 611 ? 14.671 -1.406 27.566 1.00 67.25 611 TYR A CA 1
ATOM 4819 C C . TYR A 1 611 ? 15.982 -1.998 27.004 1.00 67.25 611 TYR A C 1
ATOM 4821 O O . TYR A 1 611 ? 16.526 -2.945 27.574 1.00 67.25 611 TYR A O 1
ATOM 4829 N N . ALA A 1 612 ? 16.506 -1.470 25.889 1.00 63.53 612 ALA A N 1
ATOM 4830 C CA . ALA A 1 612 ? 17.788 -1.903 25.328 1.00 63.53 612 ALA A CA 1
ATOM 4831 C C . ALA A 1 612 ? 18.933 -1.727 26.349 1.00 63.53 612 ALA A C 1
ATOM 4833 O O . ALA A 1 612 ? 19.080 -0.666 26.951 1.00 63.53 612 ALA A O 1
ATOM 4834 N N . GLY A 1 613 ? 19.748 -2.771 26.541 1.00 59.53 613 GLY A N 1
ATOM 4835 C CA . GLY A 1 613 ? 20.865 -2.780 27.499 1.00 59.53 613 GLY A CA 1
ATOM 4836 C C . GLY A 1 613 ? 20.509 -3.208 28.930 1.00 59.53 613 GLY A C 1
ATOM 4837 O O . GLY A 1 613 ? 21.408 -3.369 29.754 1.00 59.53 613 GLY A O 1
ATOM 4838 N N . ILE A 1 614 ? 19.231 -3.455 29.235 1.00 63.16 614 ILE A N 1
ATOM 4839 C CA . ILE A 1 614 ? 18.814 -4.026 30.522 1.00 63.16 614 ILE A CA 1
ATOM 4840 C C . ILE A 1 614 ? 18.973 -5.551 30.450 1.00 63.16 614 ILE A C 1
ATOM 4842 O O . ILE A 1 614 ? 18.260 -6.224 29.703 1.00 63.16 614 ILE A O 1
ATOM 4846 N N . LYS A 1 615 ? 19.924 -6.108 31.214 1.00 57.94 615 LYS A N 1
ATOM 4847 C CA . LYS A 1 615 ? 20.108 -7.563 31.344 1.00 57.94 615 LYS A CA 1
ATOM 4848 C C . LYS A 1 615 ? 18.895 -8.162 32.070 1.00 57.94 615 LYS A C 1
ATOM 4850 O O . LYS A 1 615 ? 18.468 -7.655 33.104 1.00 57.94 615 LYS A O 1
ATOM 4855 N N . TYR A 1 616 ? 18.281 -9.175 31.463 1.00 62.88 616 TYR A N 1
ATOM 4856 C CA . TYR A 1 616 ? 16.927 -9.621 31.801 1.00 62.88 616 TYR A CA 1
ATOM 4857 C C . TYR A 1 616 ? 16.890 -10.442 33.112 1.00 62.88 616 TYR A C 1
ATOM 4859 O O . TYR A 1 616 ? 17.744 -11.296 33.312 1.00 62.88 616 TYR A O 1
ATOM 4867 N N . TRP A 1 617 ? 15.867 -10.188 33.946 1.00 53.16 617 TRP A N 1
ATOM 4868 C CA . TRP A 1 617 ? 15.579 -10.679 35.318 1.00 53.16 617 TRP A CA 1
ATOM 4869 C C . TRP A 1 617 ? 16.349 -10.051 36.489 1.00 53.16 617 TRP A C 1
ATOM 4871 O O . TRP A 1 617 ? 15.703 -9.774 37.501 1.00 53.16 617 TRP A O 1
ATOM 4881 N N . ASP A 1 618 ? 17.640 -9.751 36.354 1.00 60.09 618 ASP A N 1
ATOM 4882 C CA . ASP A 1 618 ? 18.459 -9.333 37.511 1.00 60.09 618 ASP A CA 1
ATOM 4883 C C . ASP A 1 618 ? 18.353 -7.833 37.847 1.00 60.09 618 ASP A C 1
ATOM 4885 O O . ASP A 1 618 ? 18.544 -7.436 38.993 1.00 60.09 618 ASP A O 1
ATOM 4889 N N . ASN A 1 619 ? 17.998 -6.996 36.862 1.00 65.44 619 ASN A N 1
ATOM 4890 C CA . ASN A 1 619 ? 18.004 -5.530 36.996 1.00 65.44 619 ASN A CA 1
ATOM 4891 C C . ASN A 1 619 ? 16.607 -4.892 37.139 1.00 65.44 619 ASN A C 1
ATOM 4893 O O . ASN A 1 619 ? 16.506 -3.667 37.189 1.00 65.44 619 ASN A O 1
ATOM 4897 N N . LEU A 1 620 ? 15.528 -5.684 37.137 1.00 71.00 620 LEU A N 1
ATOM 4898 C CA . LEU A 1 620 ? 14.151 -5.182 37.232 1.00 71.00 620 LEU A CA 1
ATOM 4899 C C . LEU A 1 620 ? 13.409 -5.881 38.370 1.00 71.00 620 LEU A C 1
ATOM 4901 O O . LEU A 1 620 ? 13.327 -7.113 38.394 1.00 71.00 620 LEU A O 1
ATOM 4905 N N . ASP A 1 621 ? 12.824 -5.077 39.254 1.00 83.38 621 ASP A N 1
ATOM 4906 C CA . ASP A 1 621 ? 11.841 -5.517 40.239 1.00 83.38 621 ASP A CA 1
ATOM 4907 C C . ASP A 1 621 ? 10.528 -5.956 39.558 1.00 83.38 621 ASP A C 1
ATOM 4909 O O . ASP A 1 621 ? 10.340 -5.821 38.343 1.00 83.38 621 ASP A O 1
ATOM 4913 N N . ASP A 1 622 ? 9.594 -6.516 40.327 1.00 80.94 622 ASP A N 1
ATOM 4914 C CA . ASP A 1 622 ? 8.338 -7.036 39.772 1.00 80.94 622 ASP A CA 1
ATOM 4915 C C . ASP A 1 622 ? 7.471 -5.941 39.125 1.00 80.94 622 ASP A C 1
ATOM 4917 O O . ASP A 1 622 ? 6.791 -6.193 38.124 1.00 80.94 622 ASP A O 1
ATOM 4921 N N . ALA A 1 623 ? 7.556 -4.703 39.622 1.00 81.31 623 ALA A N 1
ATOM 4922 C CA . ALA A 1 623 ? 6.914 -3.543 39.010 1.00 81.31 623 ALA A CA 1
ATOM 4923 C C . ALA A 1 623 ? 7.519 -3.220 37.631 1.00 81.31 623 ALA A C 1
ATOM 4925 O O . ALA A 1 623 ? 6.782 -3.056 36.653 1.00 81.31 623 ALA A O 1
ATOM 4926 N N . GLY A 1 624 ? 8.848 -3.212 37.517 1.00 77.94 624 GLY A N 1
ATOM 4927 C CA . GLY A 1 624 ? 9.575 -3.014 36.266 1.00 77.94 624 GLY A CA 1
ATOM 4928 C C . GLY A 1 624 ? 9.340 -4.137 35.255 1.00 77.94 624 GLY A C 1
ATOM 4929 O O . GLY A 1 624 ? 9.182 -3.876 34.059 1.00 77.94 624 GLY A O 1
ATOM 4930 N N . ARG A 1 625 ? 9.220 -5.390 35.713 1.00 77.56 625 ARG A N 1
ATOM 4931 C CA . ARG A 1 625 ? 8.851 -6.542 34.866 1.00 77.56 625 ARG A CA 1
ATOM 4932 C C . ARG A 1 625 ? 7.428 -6.409 34.317 1.00 77.56 625 ARG A C 1
ATOM 4934 O O . ARG A 1 625 ? 7.194 -6.697 33.140 1.00 77.56 625 ARG A O 1
ATOM 4941 N N . LEU A 1 626 ? 6.485 -5.933 35.132 1.00 77.31 626 LEU A N 1
ATOM 4942 C CA . LEU A 1 626 ? 5.114 -5.661 34.699 1.00 77.31 626 LEU A CA 1
ATOM 4943 C C . LEU A 1 626 ? 5.048 -4.489 33.706 1.00 77.31 626 LEU A C 1
ATOM 4945 O O . LEU A 1 626 ? 4.343 -4.590 32.701 1.00 77.31 626 LEU A O 1
ATOM 4949 N N . GLU A 1 627 ? 5.783 -3.398 33.940 1.00 78.50 627 GLU A N 1
ATOM 4950 C CA . GLU A 1 627 ? 5.862 -2.270 32.999 1.00 78.50 627 GLU A CA 1
ATOM 4951 C C . GLU A 1 627 ? 6.451 -2.718 31.655 1.00 78.50 627 GLU A C 1
ATOM 4953 O O . GLU A 1 627 ? 5.896 -2.405 30.599 1.00 78.50 627 GLU A O 1
ATOM 4958 N N . TYR A 1 628 ? 7.504 -3.538 31.683 1.00 74.19 628 TYR A N 1
ATOM 4959 C CA . TYR A 1 628 ? 8.076 -4.149 30.487 1.00 74.19 628 TYR A CA 1
ATOM 4960 C C . TYR A 1 628 ? 7.047 -5.008 29.733 1.00 74.19 628 TYR A C 1
ATOM 4962 O O . TYR A 1 628 ? 6.900 -4.887 28.511 1.00 74.19 628 TYR A O 1
ATOM 4970 N N . ALA A 1 629 ? 6.303 -5.870 30.433 1.00 72.19 629 ALA A N 1
ATOM 4971 C CA . ALA A 1 629 ? 5.265 -6.700 29.821 1.00 72.19 629 ALA A CA 1
ATOM 4972 C C . ALA A 1 629 ? 4.143 -5.849 29.194 1.00 72.19 629 ALA A C 1
ATOM 4974 O O . ALA A 1 629 ? 3.705 -6.126 28.071 1.00 72.19 629 ALA A O 1
ATOM 4975 N N . LYS A 1 630 ? 3.725 -4.772 29.870 1.00 73.81 630 LYS A N 1
ATOM 4976 C CA . LYS A 1 630 ? 2.746 -3.800 29.356 1.00 73.81 630 LYS A CA 1
ATOM 4977 C C . LYS A 1 630 ? 3.269 -3.063 28.124 1.00 73.81 630 LYS A C 1
ATOM 4979 O O . LYS A 1 630 ? 2.561 -2.979 27.125 1.00 73.81 630 LYS A O 1
ATOM 4984 N N . TYR A 1 631 ? 4.517 -2.597 28.142 1.00 75.12 631 TYR A N 1
ATOM 4985 C CA . TYR A 1 631 ? 5.146 -1.924 27.003 1.00 75.12 631 TYR A CA 1
ATOM 4986 C C . TYR A 1 631 ? 5.166 -2.811 25.751 1.00 75.12 631 TYR A C 1
ATOM 4988 O O . TYR A 1 631 ? 4.841 -2.352 24.659 1.00 75.12 631 TYR A O 1
ATOM 4996 N N . ASN A 1 632 ? 5.489 -4.097 25.911 1.00 68.81 632 ASN A N 1
ATOM 4997 C CA . ASN A 1 632 ? 5.600 -5.035 24.792 1.00 68.81 632 ASN A CA 1
ATOM 4998 C C . ASN A 1 632 ? 4.259 -5.546 24.248 1.00 68.81 632 ASN A C 1
ATOM 5000 O O . ASN A 1 632 ? 4.200 -5.988 23.103 1.00 68.81 632 ASN A O 1
ATOM 5004 N N . SER A 1 633 ? 3.198 -5.522 25.053 1.00 71.50 633 SER A N 1
ATOM 5005 C CA . SER A 1 633 ? 1.847 -5.931 24.636 1.00 71.50 633 SER A CA 1
ATOM 5006 C C . SER A 1 633 ? 0.996 -4.765 24.123 1.00 71.50 633 SER A C 1
ATOM 5008 O O . SER A 1 633 ? -0.070 -4.985 23.544 1.00 71.50 633 SER A O 1
ATOM 5010 N N . LYS A 1 634 ? 1.492 -3.533 24.285 1.00 78.19 634 LYS A N 1
ATOM 5011 C CA . LYS A 1 634 ? 0.817 -2.277 23.964 1.00 78.19 634 LYS A CA 1
ATOM 5012 C C . LYS A 1 634 ? 0.275 -2.256 22.532 1.00 78.19 634 LYS A C 1
ATOM 5014 O O . LYS A 1 634 ? 1.036 -2.296 21.567 1.00 78.19 634 LYS A O 1
ATOM 5019 N N . GLY A 1 635 ? -1.051 -2.197 22.396 1.00 82.12 635 GLY A N 1
ATOM 5020 C CA . GLY A 1 635 ? -1.742 -2.103 21.110 1.00 82.12 635 GLY A CA 1
ATOM 5021 C C . GLY A 1 635 ? -1.671 -3.346 20.219 1.00 82.12 635 GLY A C 1
ATOM 5022 O O . GLY A 1 635 ? -2.236 -3.343 19.127 1.00 82.12 635 GLY A O 1
ATOM 5023 N N . VAL A 1 636 ? -1.014 -4.431 20.639 1.00 82.75 636 VAL A N 1
ATOM 5024 C CA . VAL A 1 636 ? -0.808 -5.605 19.781 1.00 82.75 636 VAL A CA 1
ATOM 5025 C C . VAL A 1 636 ? -2.133 -6.318 19.505 1.00 82.75 636 VAL A C 1
ATOM 5027 O O . VAL A 1 636 ? -2.778 -6.863 20.403 1.00 82.75 636 VAL A O 1
ATOM 5030 N N . GLY A 1 637 ? -2.513 -6.362 18.229 1.00 82.38 637 GLY A N 1
ATOM 5031 C CA . GLY A 1 637 ? -3.780 -6.941 17.779 1.00 82.38 637 GLY A CA 1
ATOM 5032 C C . GLY A 1 637 ? -4.973 -5.984 17.860 1.00 82.38 637 GLY A C 1
ATOM 5033 O O . GLY A 1 637 ? -6.097 -6.436 17.682 1.00 82.38 637 GLY A O 1
ATOM 5034 N N . SER A 1 638 ? -4.757 -4.689 18.110 1.00 92.44 638 SER A N 1
ATOM 5035 C CA . SER A 1 638 ? -5.802 -3.672 17.950 1.00 92.44 638 SER A CA 1
ATOM 5036 C C . SER A 1 638 ? -5.985 -3.273 16.485 1.00 92.44 638 SER A C 1
ATOM 5038 O O . SER A 1 638 ? -5.057 -3.396 15.678 1.00 92.44 638 SER A O 1
ATOM 5040 N N . SER A 1 639 ? -7.161 -2.748 16.139 1.00 94.62 639 SER A N 1
ATOM 5041 C CA . SER A 1 639 ? -7.457 -2.259 14.786 1.00 94.62 639 SER A CA 1
ATOM 5042 C C . SER A 1 639 ? -6.509 -1.127 14.374 1.00 94.62 639 SER A C 1
ATOM 5044 O O . SER A 1 639 ? -5.943 -1.182 13.279 1.00 94.62 639 SER A O 1
ATOM 5046 N N . LYS A 1 640 ? -6.211 -0.187 15.291 1.00 94.88 640 LYS A N 1
ATOM 5047 C CA . LYS A 1 640 ? -5.198 0.868 15.099 1.00 94.88 640 LYS A CA 1
ATOM 5048 C C . LYS A 1 640 ? -3.844 0.278 14.697 1.00 94.88 640 LYS A C 1
ATOM 5050 O O . LYS A 1 640 ? -3.253 0.674 13.693 1.00 94.88 640 LYS A O 1
ATOM 5055 N N . ASN A 1 641 ? -3.346 -0.691 15.466 1.00 89.62 641 ASN A N 1
ATOM 5056 C CA . ASN A 1 641 ? -2.031 -1.276 15.217 1.00 89.62 641 ASN A CA 1
ATOM 5057 C C . ASN A 1 641 ? -1.994 -2.101 13.927 1.00 89.62 641 ASN A C 1
ATOM 5059 O O . ASN A 1 641 ? -1.004 -2.040 13.201 1.00 89.62 641 ASN A O 1
ATOM 5063 N N . MET A 1 642 ? -3.051 -2.859 13.617 1.00 88.50 642 MET A N 1
ATOM 5064 C CA . MET A 1 642 ? -3.147 -3.601 12.355 1.00 88.50 642 MET A CA 1
ATOM 5065 C C . MET A 1 642 ? -3.091 -2.662 11.150 1.00 88.50 642 MET A C 1
ATOM 5067 O O . MET A 1 642 ? -2.420 -2.956 10.161 1.00 88.50 642 MET A O 1
ATOM 5071 N N . GLU A 1 643 ? -3.773 -1.522 11.233 1.00 90.62 643 GLU A N 1
ATOM 5072 C CA . GLU A 1 643 ? -3.787 -0.539 10.161 1.00 90.62 643 GLU A CA 1
ATOM 5073 C C . GLU A 1 643 ? -2.411 0.093 9.931 1.00 90.62 643 GLU A C 1
ATOM 5075 O O . GLU A 1 643 ? -1.927 0.102 8.798 1.00 90.62 643 GLU A O 1
ATOM 5080 N N . ILE A 1 644 ? -1.752 0.552 10.995 1.00 90.75 644 ILE A N 1
ATOM 5081 C CA . ILE A 1 644 ? -0.415 1.152 10.904 1.00 90.75 644 ILE A CA 1
ATOM 5082 C C . ILE A 1 644 ? 0.620 0.104 10.475 1.00 90.75 644 ILE A C 1
ATOM 5084 O O . ILE A 1 644 ? 1.473 0.387 9.636 1.00 90.75 644 ILE A O 1
ATOM 5088 N N . SER A 1 645 ? 0.521 -1.131 10.975 1.00 85.56 645 SER A N 1
ATOM 5089 C CA . SER A 1 645 ? 1.437 -2.215 10.598 1.00 85.56 645 SER A CA 1
ATOM 5090 C C . SER A 1 645 ? 1.375 -2.503 9.100 1.00 85.56 645 SER A C 1
ATOM 5092 O O . SER A 1 645 ? 2.418 -2.607 8.466 1.00 85.56 645 SER A O 1
ATOM 5094 N N . ARG A 1 646 ? 0.180 -2.518 8.489 1.00 86.69 646 ARG A N 1
ATOM 5095 C CA . ARG A 1 646 ? 0.044 -2.665 7.028 1.00 86.69 646 ARG A CA 1
ATOM 5096 C C . ARG A 1 646 ? 0.759 -1.554 6.266 1.00 86.69 646 ARG A C 1
ATOM 5098 O O . ARG A 1 646 ? 1.308 -1.818 5.201 1.00 86.69 646 ARG A O 1
ATOM 5105 N N . ILE A 1 647 ? 0.767 -0.328 6.793 1.00 90.44 647 ILE A N 1
ATOM 5106 C CA . ILE A 1 647 ? 1.516 0.775 6.184 1.00 90.44 647 ILE A CA 1
ATOM 5107 C C . ILE A 1 647 ? 3.011 0.479 6.173 1.00 90.44 647 ILE A C 1
ATOM 5109 O O . ILE A 1 647 ? 3.654 0.552 5.123 1.00 90.44 647 ILE A O 1
ATOM 5113 N N . VAL A 1 648 ? 3.539 0.100 7.333 1.00 87.81 648 VAL A N 1
ATOM 5114 C CA . VAL A 1 648 ? 4.958 -0.202 7.519 1.00 87.81 648 VAL A CA 1
ATOM 5115 C C . VAL A 1 648 ? 5.381 -1.408 6.681 1.00 87.81 648 VAL A C 1
ATOM 5117 O O . VAL A 1 648 ? 6.379 -1.329 5.977 1.00 87.81 648 VAL A O 1
ATOM 5120 N N . GLU A 1 649 ? 4.615 -2.498 6.688 1.00 85.31 649 GLU A N 1
ATOM 5121 C CA . GLU A 1 649 ? 4.932 -3.725 5.945 1.00 85.31 649 GLU A CA 1
ATOM 5122 C C . GLU A 1 649 ? 5.007 -3.486 4.433 1.00 85.31 649 GLU A C 1
ATOM 5124 O O . GLU A 1 649 ? 5.952 -3.926 3.778 1.00 85.31 649 GLU A O 1
ATOM 5129 N N . ARG A 1 650 ? 4.037 -2.752 3.870 1.00 87.06 650 ARG A N 1
ATOM 5130 C CA . ARG A 1 650 ? 4.012 -2.416 2.436 1.00 87.06 650 ARG A CA 1
ATOM 5131 C C . ARG A 1 650 ? 5.197 -1.539 2.045 1.00 87.06 650 ARG A C 1
ATOM 5133 O O . ARG A 1 650 ? 5.837 -1.793 1.026 1.00 87.06 650 ARG A O 1
ATOM 5140 N N . TYR A 1 651 ? 5.500 -0.540 2.870 1.00 90.56 651 TYR A N 1
ATOM 5141 C CA . TYR A 1 651 ? 6.665 0.315 2.682 1.00 90.56 651 TYR A CA 1
ATOM 5142 C C . TYR A 1 651 ? 7.974 -0.487 2.736 1.00 90.56 651 TYR A C 1
ATOM 5144 O O . TYR A 1 651 ? 8.786 -0.412 1.812 1.00 90.56 651 TYR A O 1
ATOM 5152 N N . GLN A 1 652 ? 8.151 -1.300 3.781 1.00 88.31 652 GLN A N 1
ATOM 5153 C CA . GLN A 1 652 ? 9.346 -2.116 3.989 1.00 88.31 652 GLN A CA 1
ATOM 5154 C C . GLN A 1 652 ? 9.564 -3.110 2.854 1.00 88.31 652 GLN A C 1
ATOM 5156 O O . GLN A 1 652 ? 10.687 -3.226 2.378 1.00 88.31 652 GLN A O 1
ATOM 5161 N N . GLY A 1 653 ? 8.514 -3.779 2.371 1.00 86.62 653 GLY A N 1
ATOM 5162 C CA . GLY A 1 653 ? 8.632 -4.722 1.258 1.00 86.62 653 GLY A CA 1
ATOM 5163 C C . GLY A 1 653 ? 9.234 -4.086 -0.001 1.00 86.62 653 GLY A C 1
ATOM 5164 O O . GLY A 1 653 ? 10.118 -4.673 -0.628 1.00 86.62 653 GLY A O 1
ATOM 5165 N N . ALA A 1 654 ? 8.816 -2.863 -0.347 1.00 89.50 654 ALA A N 1
ATOM 5166 C CA . ALA A 1 654 ? 9.380 -2.126 -1.477 1.00 89.50 654 ALA A CA 1
ATOM 5167 C C . ALA A 1 654 ? 10.801 -1.615 -1.184 1.00 89.50 654 ALA A C 1
ATOM 5169 O O . ALA A 1 654 ? 11.729 -1.917 -1.935 1.00 89.50 654 ALA A O 1
ATOM 5170 N N . ASN A 1 655 ? 10.988 -0.894 -0.073 1.00 92.19 655 ASN A N 1
ATOM 5171 C CA . ASN A 1 655 ? 12.265 -0.260 0.262 1.00 92.19 655 ASN A CA 1
ATOM 5172 C C . ASN A 1 655 ? 13.393 -1.287 0.460 1.00 92.19 655 ASN A C 1
ATOM 5174 O O . ASN A 1 655 ? 14.495 -1.110 -0.055 1.00 92.19 655 ASN A O 1
ATOM 5178 N N . ASN A 1 656 ? 13.115 -2.400 1.143 1.00 92.12 656 ASN A N 1
ATOM 5179 C CA . ASN A 1 656 ? 14.101 -3.456 1.369 1.00 92.12 656 ASN A CA 1
ATOM 5180 C C . ASN A 1 656 ? 14.457 -4.196 0.074 1.00 92.12 656 ASN A C 1
ATOM 5182 O O . ASN A 1 656 ? 15.615 -4.557 -0.102 1.00 92.12 656 ASN A O 1
ATOM 5186 N N . SER A 1 657 ? 13.518 -4.346 -0.870 1.00 91.94 657 SER A N 1
ATOM 5187 C CA . SER A 1 657 ? 13.831 -4.897 -2.200 1.00 91.94 657 SER A CA 1
ATOM 5188 C C . SER A 1 657 ? 14.830 -4.006 -2.952 1.00 91.94 657 SER A C 1
ATOM 5190 O O . SER A 1 657 ? 15.773 -4.507 -3.562 1.00 91.94 657 SER A O 1
ATOM 5192 N N . PHE A 1 658 ? 14.677 -2.679 -2.871 1.00 95.12 658 PHE A N 1
ATOM 5193 C CA . PHE A 1 658 ? 15.623 -1.740 -3.485 1.00 95.12 658 PHE A CA 1
ATOM 5194 C C . PHE A 1 658 ? 16.978 -1.742 -2.776 1.00 95.12 658 PHE A C 1
ATOM 5196 O O . PHE A 1 658 ? 18.015 -1.833 -3.434 1.00 95.12 658 PHE A O 1
ATOM 5203 N N . ASN A 1 659 ? 16.980 -1.709 -1.439 1.00 95.12 659 ASN A N 1
ATOM 5204 C CA . ASN A 1 659 ? 18.207 -1.783 -0.645 1.00 95.12 659 ASN A CA 1
ATOM 5205 C C . ASN A 1 659 ? 18.974 -3.080 -0.910 1.00 95.12 659 ASN A C 1
ATOM 5207 O O . ASN A 1 659 ? 20.197 -3.052 -1.004 1.00 95.12 659 ASN A O 1
ATOM 5211 N N . ARG A 1 660 ? 18.275 -4.204 -1.096 1.00 93.38 660 ARG A N 1
ATOM 5212 C CA . ARG A 1 660 ? 18.892 -5.483 -1.451 1.00 93.38 660 ARG A CA 1
ATOM 5213 C C . ARG A 1 660 ? 19.592 -5.437 -2.809 1.00 93.38 660 ARG A C 1
ATOM 5215 O O . ARG A 1 660 ? 20.690 -5.968 -2.927 1.00 93.38 660 ARG A O 1
ATOM 5222 N N . ILE A 1 661 ? 19.009 -4.771 -3.809 1.00 95.75 661 ILE A N 1
ATOM 5223 C CA . ILE A 1 661 ? 19.662 -4.548 -5.110 1.00 95.75 661 ILE A CA 1
ATOM 5224 C C . ILE A 1 661 ? 20.898 -3.656 -4.959 1.00 95.75 661 ILE A C 1
ATOM 5226 O O . ILE A 1 661 ? 21.955 -3.999 -5.479 1.00 95.75 661 ILE A O 1
ATOM 5230 N N . LEU A 1 662 ? 20.801 -2.544 -4.224 1.00 96.19 662 LEU A N 1
ATOM 5231 C CA . LEU A 1 662 ? 21.955 -1.669 -3.992 1.00 96.19 662 LEU A CA 1
ATOM 5232 C C . LEU A 1 662 ? 23.075 -2.382 -3.224 1.00 96.19 662 LEU A C 1
ATOM 5234 O O . LEU A 1 662 ? 24.245 -2.223 -3.561 1.00 96.19 662 LEU A O 1
ATOM 5238 N N . HIS A 1 663 ? 22.725 -3.203 -2.232 1.00 95.50 663 HIS A N 1
ATOM 5239 C CA . HIS A 1 663 ? 23.684 -4.017 -1.488 1.00 95.50 663 HIS A CA 1
ATOM 5240 C C . HIS A 1 663 ? 24.328 -5.086 -2.377 1.00 95.50 663 HIS A C 1
ATOM 5242 O O . HIS A 1 663 ? 25.537 -5.275 -2.310 1.00 95.50 663 HIS A O 1
ATOM 5248 N N . LEU A 1 664 ? 23.563 -5.724 -3.266 1.00 95.19 664 LEU A N 1
ATOM 5249 C CA . LEU A 1 664 ? 24.108 -6.652 -4.258 1.00 95.19 664 LEU A CA 1
ATOM 5250 C C . LEU A 1 664 ? 25.125 -5.957 -5.175 1.00 95.19 664 LEU A C 1
ATOM 5252 O O . LEU A 1 664 ? 26.215 -6.484 -5.382 1.00 95.19 664 LEU A O 1
ATOM 5256 N N . PHE A 1 665 ? 24.799 -4.770 -5.692 1.00 96.06 665 PHE A N 1
ATOM 5257 C CA . PHE A 1 665 ? 25.720 -3.993 -6.527 1.00 96.06 665 PHE A CA 1
ATOM 5258 C C . PHE A 1 665 ? 27.010 -3.661 -5.772 1.00 96.06 665 PHE A C 1
ATOM 5260 O O . PHE A 1 665 ? 28.098 -3.877 -6.307 1.00 96.06 665 PHE A O 1
ATOM 5267 N N . ASP A 1 666 ? 26.886 -3.219 -4.518 1.00 95.75 666 ASP A N 1
ATOM 5268 C CA . ASP A 1 666 ? 28.025 -2.932 -3.648 1.00 95.75 666 ASP A CA 1
ATOM 5269 C C . ASP A 1 666 ? 28.919 -4.163 -3.457 1.00 95.75 666 ASP A C 1
ATOM 5271 O O . ASP A 1 666 ? 30.126 -4.092 -3.676 1.00 95.75 666 ASP A O 1
ATOM 5275 N N . VAL A 1 667 ? 28.334 -5.322 -3.142 1.00 93.94 667 VAL A N 1
ATOM 5276 C CA . VAL A 1 667 ? 29.072 -6.580 -2.944 1.00 93.94 667 VAL A CA 1
ATOM 5277 C C . VAL A 1 667 ? 29.780 -7.041 -4.221 1.00 93.94 667 VAL A C 1
ATOM 5279 O O . VAL A 1 667 ? 30.889 -7.565 -4.144 1.00 93.94 667 VAL A O 1
ATOM 5282 N N . TYR A 1 668 ? 29.197 -6.821 -5.403 1.00 94.06 668 TYR A N 1
ATOM 5283 C CA . TYR A 1 668 ? 29.864 -7.108 -6.680 1.00 94.06 668 TYR A CA 1
ATOM 5284 C C . TYR A 1 668 ? 30.972 -6.109 -7.036 1.00 94.06 668 TYR A C 1
ATOM 5286 O O . TYR A 1 668 ? 31.823 -6.434 -7.867 1.00 94.06 668 TYR A O 1
ATOM 5294 N N . LYS A 1 669 ? 30.969 -4.912 -6.440 1.00 93.81 669 LYS A N 1
ATOM 5295 C CA . LYS A 1 669 ? 32.013 -3.899 -6.630 1.00 93.81 669 LYS A CA 1
ATOM 5296 C C . LYS A 1 669 ? 33.194 -4.077 -5.670 1.00 93.81 669 LYS A C 1
ATOM 5298 O O . LYS A 1 669 ? 34.304 -3.683 -6.025 1.00 93.81 669 LYS A O 1
ATOM 5303 N N . ARG A 1 670 ? 32.977 -4.680 -4.495 1.00 89.94 670 ARG A N 1
ATOM 5304 C CA . ARG A 1 670 ? 34.038 -4.972 -3.515 1.00 89.94 670 ARG A CA 1
ATOM 5305 C C . ARG A 1 670 ? 35.186 -5.779 -4.147 1.00 89.94 670 ARG A C 1
ATOM 5307 O O . ARG A 1 670 ? 34.936 -6.617 -5.018 1.00 89.94 670 ARG A O 1
ATOM 5314 N N . PRO A 1 671 ? 36.438 -5.550 -3.710 1.00 84.56 671 PRO A N 1
ATOM 5315 C CA . PRO A 1 671 ? 37.593 -6.273 -4.228 1.00 84.56 671 PRO A CA 1
ATOM 5316 C C . PRO A 1 671 ? 37.457 -7.779 -3.981 1.00 84.56 671 PRO A C 1
ATOM 5318 O O . PRO A 1 671 ? 36.958 -8.208 -2.940 1.00 84.56 671 PRO A O 1
ATOM 5321 N N . ILE A 1 672 ? 37.912 -8.579 -4.947 1.00 80.94 672 ILE A N 1
ATOM 5322 C CA . ILE A 1 672 ? 37.959 -10.035 -4.806 1.00 80.94 672 ILE A CA 1
ATOM 5323 C C . ILE A 1 672 ? 39.153 -10.366 -3.899 1.00 80.94 672 ILE A C 1
ATOM 5325 O O . ILE A 1 672 ? 40.274 -9.989 -4.243 1.00 80.94 672 ILE A O 1
ATOM 5329 N N . PRO A 1 673 ? 38.946 -11.051 -2.764 1.00 81.00 673 PRO A N 1
ATOM 5330 C CA . PRO A 1 673 ? 40.034 -11.421 -1.865 1.00 81.00 673 PRO A CA 1
ATOM 5331 C C . PRO A 1 673 ? 40.972 -12.435 -2.535 1.00 81.00 673 PRO A C 1
ATOM 5333 O O . PRO A 1 673 ? 40.555 -13.173 -3.425 1.00 81.00 673 PRO A O 1
ATOM 5336 N N . GLU A 1 674 ? 42.246 -12.479 -2.141 1.00 77.38 674 GLU A N 1
ATOM 5337 C CA . GLU A 1 674 ? 43.247 -13.347 -2.785 1.00 77.38 674 GLU A CA 1
ATOM 5338 C C . GLU A 1 674 ? 43.123 -14.821 -2.352 1.00 77.38 674 GLU A C 1
ATOM 5340 O O . GLU A 1 674 ? 43.301 -15.724 -3.181 1.00 77.38 674 GLU A O 1
ATOM 5345 N N . GLY A 1 675 ? 42.740 -15.063 -1.091 1.00 84.44 675 GLY A N 1
ATOM 5346 C CA . GLY A 1 675 ? 42.618 -16.386 -0.474 1.00 84.44 675 GLY A CA 1
ATOM 5347 C C . GLY A 1 675 ? 41.435 -17.217 -0.985 1.00 84.44 675 GLY A C 1
ATOM 5348 O O . GLY A 1 675 ? 40.355 -16.696 -1.259 1.00 84.44 675 GLY A O 1
ATOM 5349 N N . GLY A 1 676 ? 41.628 -18.537 -1.097 1.00 85.88 676 GLY A N 1
ATOM 5350 C CA . GLY A 1 676 ? 40.597 -19.466 -1.588 1.00 85.88 676 GLY A CA 1
ATOM 5351 C C . GLY A 1 676 ? 39.322 -19.482 -0.734 1.00 85.88 676 GLY A C 1
ATOM 5352 O O . GLY A 1 676 ? 38.227 -19.442 -1.285 1.00 85.88 676 GLY A O 1
ATOM 5353 N N . TYR A 1 677 ? 39.471 -19.454 0.594 1.00 86.50 677 TYR A N 1
ATOM 5354 C CA . TYR A 1 677 ? 38.358 -19.417 1.551 1.00 86.50 677 TYR A CA 1
ATOM 5355 C C . TYR A 1 677 ? 37.512 -18.142 1.418 1.00 86.50 677 TYR A C 1
ATOM 5357 O O . TYR A 1 677 ? 36.294 -18.204 1.267 1.00 86.50 677 TYR A O 1
ATOM 5365 N N . ASP A 1 678 ? 38.157 -16.976 1.378 1.00 84.44 678 ASP A N 1
ATOM 5366 C CA . ASP A 1 678 ? 37.455 -15.695 1.267 1.00 84.44 678 ASP A CA 1
ATOM 5367 C C . ASP A 1 678 ? 36.758 -15.536 -0.095 1.00 84.44 678 ASP A C 1
ATOM 5369 O O . ASP A 1 678 ? 35.680 -14.941 -0.190 1.00 84.44 678 ASP A O 1
ATOM 5373 N N . LYS A 1 679 ? 37.342 -16.097 -1.168 1.00 87.75 679 LYS A N 1
ATOM 5374 C CA . LYS A 1 679 ? 36.698 -16.170 -2.491 1.00 87.75 679 LYS A CA 1
ATOM 5375 C C . LYS A 1 679 ? 35.430 -17.013 -2.444 1.00 87.75 679 LYS A C 1
ATOM 5377 O O . LYS A 1 679 ? 34.421 -16.614 -3.026 1.00 87.75 679 LYS A O 1
ATOM 5382 N N . GLU A 1 680 ? 35.477 -18.151 -1.757 1.00 87.00 680 GLU A N 1
ATOM 5383 C CA . GLU A 1 680 ? 34.319 -19.021 -1.563 1.00 87.00 680 GLU A CA 1
ATOM 5384 C C . GLU A 1 680 ? 33.216 -18.303 -0.776 1.00 87.00 680 GLU A C 1
ATOM 5386 O O . GLU A 1 680 ? 32.069 -18.281 -1.223 1.00 87.00 680 GLU A O 1
ATOM 5391 N N . ILE A 1 681 ? 33.563 -17.632 0.329 1.00 86.38 681 ILE A N 1
ATOM 5392 C CA . ILE A 1 681 ? 32.631 -16.801 1.106 1.00 86.38 681 ILE A CA 1
ATOM 5393 C C . ILE A 1 681 ? 31.978 -15.735 0.225 1.00 86.38 681 ILE A C 1
ATOM 5395 O O . ILE A 1 681 ? 30.754 -15.570 0.243 1.00 86.38 681 ILE A O 1
ATOM 5399 N N . LEU A 1 682 ? 32.776 -15.008 -0.563 1.00 87.56 682 LEU A N 1
ATOM 5400 C CA . LEU A 1 682 ? 32.265 -13.960 -1.440 1.00 87.56 682 LEU A CA 1
ATOM 5401 C C . LEU A 1 682 ? 31.302 -14.528 -2.491 1.00 87.56 682 LEU A C 1
ATOM 5403 O O . LEU A 1 682 ? 30.239 -13.949 -2.720 1.00 87.56 682 LEU A O 1
ATOM 5407 N N . ALA A 1 683 ? 31.641 -15.666 -3.103 1.00 87.00 683 ALA A N 1
ATOM 5408 C CA . ALA A 1 683 ? 30.790 -16.345 -4.076 1.00 87.00 683 ALA A CA 1
ATOM 5409 C C . ALA A 1 683 ? 29.459 -16.797 -3.452 1.00 87.00 683 ALA A C 1
ATOM 5411 O O . ALA A 1 683 ? 28.391 -16.487 -3.984 1.00 87.00 683 ALA A O 1
ATOM 5412 N N . LYS A 1 684 ? 29.503 -17.437 -2.276 1.00 84.62 684 LYS A N 1
ATOM 5413 C CA . LYS A 1 684 ? 28.302 -17.879 -1.550 1.00 84.62 684 LYS A CA 1
ATOM 5414 C C . LYS A 1 684 ? 27.418 -16.703 -1.134 1.00 84.62 684 LYS A C 1
ATOM 5416 O O . LYS A 1 684 ? 26.192 -16.770 -1.209 1.00 84.62 684 LYS A O 1
ATOM 5421 N N . GLY A 1 685 ? 28.038 -15.602 -0.720 1.00 85.56 685 GLY A N 1
ATOM 5422 C CA . GLY A 1 685 ? 27.356 -14.366 -0.358 1.00 85.56 685 GLY A CA 1
ATOM 5423 C C . GLY A 1 685 ? 26.627 -13.713 -1.524 1.00 85.56 685 GLY A C 1
ATOM 5424 O O . GLY A 1 685 ? 25.466 -13.320 -1.388 1.00 85.56 685 GLY A O 1
ATOM 5425 N N . LYS A 1 686 ? 27.292 -13.637 -2.681 1.00 89.38 686 LYS A N 1
ATOM 5426 C CA . LYS A 1 686 ? 26.700 -13.161 -3.938 1.00 89.38 686 LYS A CA 1
ATOM 5427 C C . LYS A 1 686 ? 25.503 -14.018 -4.343 1.00 89.38 686 LYS A C 1
ATOM 5429 O O . LYS A 1 686 ? 24.427 -13.471 -4.583 1.00 89.38 686 LYS A O 1
ATOM 5434 N N . GLU A 1 687 ? 25.659 -15.342 -4.330 1.00 87.06 687 GLU A N 1
ATOM 5435 C CA . GLU A 1 687 ? 24.582 -16.293 -4.628 1.00 87.06 687 GLU A CA 1
ATOM 5436 C C . GLU A 1 687 ? 23.378 -16.084 -3.696 1.00 87.06 687 GLU A C 1
ATOM 5438 O O . GLU A 1 687 ? 22.235 -15.987 -4.156 1.00 87.06 687 GLU A O 1
ATOM 5443 N N . ALA A 1 688 ? 23.622 -15.959 -2.388 1.00 82.69 688 ALA A N 1
ATOM 5444 C CA . ALA A 1 688 ? 22.568 -15.762 -1.402 1.00 82.69 688 ALA A CA 1
ATOM 5445 C C . ALA A 1 688 ? 21.831 -14.431 -1.602 1.00 82.69 688 ALA A C 1
ATOM 5447 O O . ALA A 1 688 ? 20.598 -14.408 -1.663 1.00 82.69 688 ALA A O 1
ATOM 5448 N N . LEU A 1 689 ? 22.558 -13.322 -1.771 1.00 87.19 689 LEU A N 1
ATOM 5449 C CA . LEU A 1 689 ? 21.939 -12.024 -2.040 1.00 87.19 689 LEU A CA 1
ATOM 5450 C C . LEU A 1 689 ? 21.116 -12.045 -3.328 1.00 87.19 689 LEU A C 1
ATOM 5452 O O . LEU A 1 689 ? 20.053 -11.428 -3.347 1.00 87.19 689 LEU A O 1
ATOM 5456 N N . MET A 1 690 ? 21.556 -12.781 -4.348 1.00 88.25 690 MET A N 1
ATOM 5457 C CA . MET A 1 690 ? 20.920 -12.856 -5.660 1.00 88.25 690 MET A CA 1
ATOM 5458 C C . MET A 1 690 ? 19.662 -13.741 -5.688 1.00 88.25 690 MET A C 1
ATOM 5460 O O . MET A 1 690 ? 18.667 -13.350 -6.299 1.00 88.25 690 MET A O 1
ATOM 5464 N N . THR A 1 691 ? 19.669 -14.895 -5.012 1.00 84.50 691 THR A N 1
ATOM 5465 C CA . THR A 1 691 ? 18.655 -15.955 -5.219 1.00 84.50 691 THR A CA 1
ATOM 5466 C C . THR A 1 691 ? 17.807 -16.296 -3.992 1.00 84.50 691 THR A C 1
ATOM 5468 O O . THR A 1 691 ? 16.729 -16.880 -4.126 1.00 84.50 691 THR A O 1
ATOM 5471 N N . ALA A 1 692 ? 18.245 -15.961 -2.774 1.00 77.12 692 ALA A N 1
ATOM 5472 C CA . ALA A 1 692 ? 17.563 -16.443 -1.576 1.00 77.12 692 ALA A CA 1
ATOM 5473 C C . ALA A 1 692 ? 16.208 -15.739 -1.361 1.00 77.12 692 ALA A C 1
ATOM 5475 O O . ALA A 1 692 ? 16.139 -14.521 -1.185 1.00 77.12 692 ALA A O 1
ATOM 5476 N N . THR A 1 693 ? 15.112 -16.494 -1.350 1.00 70.19 693 THR A N 1
ATOM 5477 C CA . THR A 1 693 ? 13.781 -15.999 -0.956 1.00 70.19 693 THR A CA 1
ATOM 5478 C C . THR A 1 693 ? 13.677 -15.923 0.564 1.00 70.19 693 THR A C 1
ATOM 5480 O O . THR A 1 693 ? 14.502 -16.474 1.276 1.00 70.19 693 THR A O 1
ATOM 5483 N N . SER A 1 694 ? 12.657 -15.265 1.100 1.00 62.94 694 SER A N 1
ATOM 5484 C CA . SER A 1 694 ? 12.423 -15.148 2.546 1.00 62.94 694 SER A CA 1
ATOM 5485 C C . SER A 1 694 ? 12.050 -16.463 3.250 1.00 62.94 694 SER A C 1
ATOM 5487 O O . SER A 1 694 ? 12.422 -16.633 4.410 1.00 62.94 694 SER A O 1
ATOM 5489 N N . SER A 1 695 ? 11.370 -17.404 2.580 1.00 51.66 695 SER A N 1
ATOM 5490 C CA . SER A 1 695 ? 11.146 -18.767 3.101 1.00 51.66 695 SER A CA 1
ATOM 5491 C C . SER A 1 695 ? 12.439 -19.577 3.152 1.00 51.66 695 SER A C 1
ATOM 5493 O O . SER A 1 695 ? 12.624 -20.398 4.047 1.00 51.66 695 SER A O 1
ATOM 5495 N N . ASP A 1 696 ? 13.354 -19.285 2.226 1.00 50.25 696 ASP A N 1
ATOM 5496 C CA . ASP A 1 696 ? 14.570 -20.054 2.031 1.00 50.25 696 ASP A CA 1
ATOM 5497 C C . ASP A 1 696 ? 15.805 -19.362 2.610 1.00 50.25 696 ASP A C 1
ATOM 5499 O O . ASP A 1 696 ? 16.844 -19.988 2.689 1.00 50.25 696 ASP A O 1
ATOM 5503 N N . HIS A 1 697 ? 15.760 -18.095 3.026 1.00 54.06 697 HIS A N 1
ATOM 5504 C CA . HIS A 1 697 ? 16.972 -17.350 3.395 1.00 54.06 697 HIS A CA 1
ATOM 5505 C C . HIS A 1 697 ? 17.658 -17.944 4.625 1.00 54.06 697 HIS A C 1
ATOM 5507 O O . HIS A 1 697 ? 18.881 -17.976 4.686 1.00 54.06 697 HIS A O 1
ATOM 5513 N N . THR A 1 698 ? 16.867 -18.454 5.573 1.00 48.69 698 THR A N 1
ATOM 5514 C CA . THR A 1 698 ? 17.372 -19.172 6.754 1.00 48.69 698 THR A CA 1
ATOM 5515 C C . THR A 1 698 ? 17.872 -20.578 6.377 1.00 48.69 698 THR A C 1
ATOM 5517 O O . THR A 1 698 ? 18.857 -21.039 6.931 1.00 48.69 698 THR A O 1
ATOM 5520 N N . LEU A 1 699 ? 17.265 -21.223 5.368 1.00 47.44 699 LEU A N 1
ATOM 5521 C CA . LEU A 1 699 ? 17.572 -22.597 4.932 1.00 47.44 699 LEU A CA 1
ATOM 5522 C C . LEU A 1 699 ? 18.620 -22.709 3.794 1.00 47.44 699 LEU A C 1
ATOM 5524 O O . LEU A 1 699 ? 19.211 -23.768 3.630 1.00 47.44 699 LEU A O 1
ATOM 5528 N N . LYS A 1 700 ? 18.881 -21.651 3.013 1.00 48.22 700 LYS A N 1
ATOM 5529 C CA . LYS A 1 700 ? 19.826 -21.579 1.868 1.00 48.22 700 LYS A CA 1
ATOM 5530 C C . LYS A 1 700 ? 21.138 -20.873 2.208 1.00 48.22 700 LYS A C 1
ATOM 5532 O O . LYS A 1 700 ? 22.151 -21.133 1.559 1.00 48.22 700 LYS A O 1
ATOM 5537 N N . LEU A 1 701 ? 21.133 -20.005 3.226 1.00 54.84 701 LEU A N 1
ATOM 5538 C CA . LEU A 1 701 ? 22.355 -19.617 3.944 1.00 54.84 701 LEU A CA 1
ATOM 5539 C C . LEU A 1 701 ? 22.832 -20.726 4.891 1.00 54.84 701 LEU A C 1
ATOM 5541 O O . LEU A 1 701 ? 23.866 -20.569 5.532 1.00 54.84 701 LEU A O 1
ATOM 5545 N N . ASN A 1 702 ? 22.059 -21.812 5.005 1.00 53.22 702 ASN A N 1
ATOM 5546 C CA . ASN A 1 702 ? 22.284 -22.881 5.957 1.00 53.22 702 ASN A CA 1
ATOM 5547 C C . ASN A 1 702 ? 23.579 -23.620 5.623 1.00 53.22 702 ASN A C 1
ATOM 5549 O O . ASN A 1 702 ? 23.626 -24.535 4.802 1.00 53.22 702 ASN A O 1
ATOM 5553 N N . THR A 1 703 ? 24.648 -23.206 6.284 1.00 56.31 703 THR A N 1
ATOM 5554 C CA . THR A 1 703 ? 25.921 -23.911 6.332 1.00 56.31 703 THR A CA 1
ATOM 5555 C C . THR A 1 703 ? 25.800 -24.954 7.430 1.00 56.31 703 THR A C 1
ATOM 5557 O O . THR A 1 703 ? 26.429 -24.860 8.487 1.00 56.31 703 THR A O 1
ATOM 5560 N N . ILE A 1 704 ? 24.898 -25.918 7.208 1.00 53.41 704 ILE A N 1
ATOM 5561 C CA . ILE A 1 704 ? 24.614 -27.009 8.140 1.00 53.41 704 ILE A CA 1
ATOM 5562 C C . ILE A 1 704 ? 25.965 -27.586 8.580 1.00 53.41 704 ILE A C 1
ATOM 5564 O O . ILE A 1 704 ? 26.705 -28.129 7.766 1.00 53.41 704 ILE A O 1
ATOM 5568 N N . ASN A 1 705 ? 26.287 -27.440 9.870 1.00 59.53 705 ASN A N 1
ATOM 5569 C CA . ASN A 1 705 ? 27.521 -27.910 10.519 1.00 59.53 705 ASN A CA 1
ATOM 5570 C C . ASN A 1 705 ? 28.794 -27.048 10.406 1.00 59.53 705 ASN A C 1
ATOM 5572 O O . ASN A 1 705 ? 29.831 -27.517 10.866 1.00 59.53 705 ASN A O 1
ATOM 5576 N N . ASN A 1 706 ? 28.740 -25.799 9.929 1.00 73.31 706 ASN A N 1
ATOM 5577 C CA . ASN A 1 706 ? 29.894 -24.887 9.982 1.00 73.31 706 ASN A CA 1
ATOM 5578 C C . ASN A 1 706 ? 29.511 -23.477 10.496 1.00 73.31 706 ASN A C 1
ATOM 5580 O O . ASN A 1 706 ? 29.154 -22.601 9.699 1.00 73.31 706 ASN A O 1
ATOM 5584 N N . PRO A 1 707 ? 29.531 -23.256 11.829 1.00 74.19 707 PRO A N 1
ATOM 5585 C CA . PRO A 1 707 ? 29.154 -21.980 12.434 1.00 74.19 707 PRO A CA 1
ATOM 5586 C C . PRO A 1 707 ? 30.161 -20.862 12.161 1.00 74.19 707 PRO A C 1
ATOM 5588 O O . PRO A 1 707 ? 29.737 -19.727 11.972 1.00 74.19 707 PRO A O 1
ATOM 5591 N N . GLU A 1 708 ? 31.459 -21.159 12.089 1.00 79.44 708 GLU A N 1
ATOM 5592 C CA . GLU A 1 708 ? 32.476 -20.142 11.791 1.00 79.44 708 GLU A CA 1
ATOM 5593 C C . GLU A 1 708 ? 32.353 -19.647 10.348 1.00 79.44 708 GLU A C 1
ATOM 5595 O O . GLU A 1 708 ? 32.274 -18.442 10.132 1.00 79.44 708 GLU A O 1
ATOM 5600 N N . TYR A 1 709 ? 32.139 -20.546 9.381 1.00 80.75 709 TYR A N 1
ATOM 5601 C CA . TYR A 1 709 ? 31.864 -20.144 7.997 1.00 80.75 709 TYR A CA 1
ATOM 5602 C C . TYR A 1 709 ? 30.622 -19.251 7.878 1.00 80.75 709 TYR A C 1
ATOM 5604 O O . TYR A 1 709 ? 30.632 -18.263 7.148 1.00 80.75 709 TYR A O 1
ATOM 5612 N N . TYR A 1 710 ? 29.546 -19.546 8.619 1.00 79.69 710 TYR A N 1
ATOM 5613 C CA . TYR A 1 710 ? 28.371 -18.670 8.654 1.00 79.69 710 TYR A CA 1
ATOM 5614 C C . TYR A 1 710 ? 28.704 -17.288 9.222 1.00 79.69 710 TYR A C 1
ATOM 5616 O O . TYR A 1 710 ? 28.278 -16.267 8.677 1.00 79.69 710 TYR A O 1
ATOM 5624 N N . LYS A 1 711 ? 29.457 -17.244 10.329 1.00 81.00 711 LYS A N 1
ATOM 5625 C CA . LYS A 1 711 ? 29.851 -15.983 10.960 1.00 81.00 711 LYS A CA 1
ATOM 5626 C C . LYS A 1 711 ? 30.707 -15.152 10.012 1.00 81.00 711 LYS A C 1
ATOM 5628 O O . LYS A 1 711 ? 30.440 -13.961 9.866 1.00 81.00 711 LYS A O 1
ATOM 5633 N N . ASP A 1 712 ? 31.668 -15.774 9.341 1.00 85.56 712 ASP A N 1
ATOM 5634 C CA . ASP A 1 712 ? 32.546 -15.120 8.373 1.00 85.56 712 ASP A CA 1
ATOM 5635 C C . ASP A 1 712 ? 31.774 -14.656 7.135 1.00 85.56 712 ASP A C 1
ATOM 5637 O O . ASP A 1 712 ? 31.964 -13.528 6.681 1.00 85.56 712 ASP A O 1
ATOM 5641 N N . LEU A 1 713 ? 30.818 -15.453 6.647 1.00 84.12 713 LEU A N 1
ATOM 5642 C CA . LEU A 1 713 ? 29.897 -15.064 5.579 1.00 84.12 713 LEU A CA 1
ATOM 5643 C C . LEU A 1 713 ? 29.098 -13.812 5.957 1.00 84.12 713 LEU A C 1
ATOM 5645 O O . LEU A 1 713 ? 29.078 -12.827 5.214 1.00 84.12 713 LEU A O 1
ATOM 5649 N N . MET A 1 714 ? 28.482 -13.810 7.141 1.00 83.88 714 MET A N 1
ATOM 5650 C CA . MET A 1 714 ? 27.705 -12.668 7.622 1.00 83.88 714 MET A CA 1
ATOM 5651 C C . MET A 1 714 ? 28.574 -11.431 7.884 1.00 83.88 714 MET A C 1
ATOM 5653 O O . MET A 1 714 ? 28.146 -10.307 7.612 1.00 83.88 714 MET A O 1
ATOM 5657 N N . ARG A 1 715 ? 29.797 -11.621 8.394 1.00 85.56 715 ARG A N 1
ATOM 5658 C CA . ARG A 1 715 ? 30.775 -10.553 8.653 1.00 85.56 715 ARG A CA 1
ATOM 5659 C C . ARG A 1 715 ? 31.470 -10.043 7.405 1.00 85.56 715 ARG A C 1
ATOM 5661 O O . ARG A 1 715 ? 31.999 -8.950 7.469 1.00 85.56 715 ARG A O 1
ATOM 5668 N N . THR A 1 716 ? 31.472 -10.777 6.301 1.00 85.94 716 THR A N 1
ATOM 5669 C CA . THR A 1 716 ? 32.102 -10.333 5.048 1.00 85.94 716 THR A CA 1
ATOM 5670 C C . THR A 1 716 ? 31.091 -9.634 4.143 1.00 85.94 716 THR A C 1
ATOM 5672 O O . THR A 1 716 ? 31.364 -8.579 3.567 1.00 85.94 716 THR A O 1
ATOM 5675 N N . ILE A 1 717 ? 29.883 -10.187 4.030 1.00 87.69 717 ILE A N 1
ATOM 5676 C CA . ILE A 1 717 ? 28.881 -9.723 3.065 1.00 87.69 717 ILE A CA 1
ATOM 5677 C C . ILE A 1 717 ? 28.040 -8.577 3.635 1.00 87.69 717 ILE A C 1
ATOM 5679 O O . ILE A 1 717 ? 27.860 -7.557 2.964 1.00 87.69 717 ILE A O 1
ATOM 5683 N N . TRP A 1 718 ? 27.592 -8.677 4.889 1.00 88.44 718 TRP A N 1
ATOM 5684 C CA . TRP A 1 718 ? 26.717 -7.689 5.534 1.00 88.44 718 TRP A CA 1
ATOM 5685 C C . TRP A 1 718 ? 27.475 -6.706 6.441 1.00 88.44 718 TRP A C 1
ATOM 5687 O O . TRP A 1 718 ? 27.022 -6.376 7.533 1.00 88.44 718 TRP A O 1
ATOM 5697 N N . LEU A 1 719 ? 28.618 -6.193 5.973 1.00 83.31 719 LEU A N 1
ATOM 5698 C CA . LEU A 1 719 ? 29.278 -5.038 6.594 1.00 83.31 719 LEU A CA 1
ATOM 5699 C C . LEU A 1 719 ? 28.612 -3.731 6.155 1.00 83.31 719 LEU A C 1
ATOM 5701 O O . LEU A 1 719 ? 28.420 -3.536 4.951 1.00 83.31 719 LEU A O 1
ATOM 5705 N N . PRO A 1 720 ? 28.350 -2.790 7.082 1.00 81.88 720 PRO A N 1
ATOM 5706 C CA . PRO A 1 720 ? 27.760 -1.488 6.758 1.00 81.88 720 PRO A CA 1
ATOM 5707 C C . PRO A 1 720 ? 28.733 -0.539 6.026 1.00 81.88 720 PRO A C 1
ATOM 5709 O O . PRO A 1 720 ? 28.365 0.585 5.674 1.00 81.88 720 PRO A O 1
ATOM 5712 N N . ASN A 1 721 ? 29.974 -0.973 5.787 1.00 87.88 721 ASN A N 1
ATOM 5713 C CA . ASN A 1 721 ? 30.975 -0.228 5.034 1.00 87.88 721 ASN A CA 1
ATOM 5714 C C . ASN A 1 721 ? 30.793 -0.492 3.536 1.00 87.88 721 ASN A C 1
ATOM 5716 O O . ASN A 1 721 ? 31.120 -1.565 3.038 1.00 87.88 721 ASN A O 1
ATOM 5720 N N . LEU A 1 722 ? 30.246 0.503 2.841 1.00 92.94 722 LEU A N 1
ATOM 5721 C CA . LEU A 1 722 ? 30.040 0.479 1.392 1.00 92.94 722 LEU A CA 1
ATOM 5722 C C . LEU A 1 722 ? 31.346 0.787 0.652 1.00 92.94 722 LEU A C 1
ATOM 5724 O O . LEU A 1 722 ? 32.165 1.565 1.147 1.00 92.94 722 LEU A O 1
ATOM 5728 N N . ASP A 1 723 ? 31.494 0.267 -0.562 1.00 94.69 723 ASP A N 1
ATOM 5729 C CA . ASP A 1 723 ? 32.581 0.634 -1.469 1.00 94.69 723 ASP A CA 1
ATOM 5730 C C . ASP A 1 723 ? 32.580 2.145 -1.775 1.00 94.69 723 ASP A C 1
ATOM 5732 O O . ASP A 1 723 ? 31.528 2.790 -1.839 1.00 94.69 723 ASP A O 1
ATOM 5736 N N . ASN A 1 724 ? 33.762 2.729 -1.988 1.00 95.00 724 ASN A N 1
ATOM 5737 C CA . ASN A 1 724 ? 33.916 4.169 -2.215 1.00 95.00 724 ASN A CA 1
ATOM 5738 C C . ASN A 1 724 ? 33.142 4.663 -3.445 1.00 95.00 724 ASN A C 1
ATOM 5740 O O . ASN A 1 724 ? 32.554 5.746 -3.406 1.00 95.00 724 ASN A O 1
ATOM 5744 N N . THR A 1 725 ? 33.106 3.887 -4.530 1.00 95.19 725 THR A N 1
ATOM 5745 C CA . THR A 1 725 ? 32.365 4.258 -5.741 1.00 95.19 725 THR A CA 1
ATOM 5746 C C . THR A 1 725 ? 30.860 4.152 -5.505 1.00 95.19 725 THR A C 1
ATOM 5748 O O . THR A 1 725 ? 30.112 5.023 -5.955 1.00 95.19 725 THR A O 1
ATOM 5751 N N . THR A 1 726 ? 30.408 3.159 -4.728 1.00 96.19 726 THR A N 1
ATOM 5752 C CA . THR A 1 726 ? 29.012 3.084 -4.263 1.00 96.19 726 THR A CA 1
ATOM 5753 C C . THR A 1 726 ? 28.652 4.317 -3.436 1.00 96.19 726 THR A C 1
ATOM 5755 O O . THR A 1 726 ? 27.636 4.954 -3.700 1.00 96.19 726 THR A O 1
ATOM 5758 N N . GLN A 1 727 ? 29.490 4.706 -2.468 1.00 95.38 727 GLN A N 1
ATOM 5759 C CA . GLN A 1 727 ? 29.250 5.885 -1.627 1.00 95.38 727 GLN A CA 1
ATOM 5760 C C . GLN A 1 727 ? 29.125 7.165 -2.461 1.00 95.38 727 GLN A C 1
ATOM 5762 O O . GLN A 1 727 ? 28.153 7.899 -2.286 1.00 95.38 727 GLN A O 1
ATOM 5767 N N . LYS A 1 728 ? 30.031 7.377 -3.424 1.00 95.44 728 LYS A N 1
ATOM 5768 C CA . LYS A 1 728 ? 29.968 8.513 -4.359 1.00 95.44 728 LYS A CA 1
ATOM 5769 C C . LYS A 1 728 ? 28.687 8.524 -5.196 1.00 95.44 728 LYS A C 1
ATOM 5771 O O . LYS A 1 728 ? 28.119 9.582 -5.438 1.00 95.44 728 LYS A O 1
ATOM 5776 N N . GLY A 1 729 ? 28.203 7.358 -5.630 1.00 95.00 729 GLY A N 1
ATOM 5777 C CA . GLY A 1 729 ? 26.926 7.246 -6.347 1.00 95.00 729 GLY A CA 1
ATOM 5778 C C . GLY A 1 729 ? 25.703 7.572 -5.478 1.00 95.00 729 GLY A C 1
ATOM 5779 O O . GLY A 1 729 ? 24.648 7.930 -5.997 1.00 95.00 729 GLY A O 1
ATOM 5780 N N . LEU A 1 730 ? 25.828 7.473 -4.153 1.00 96.31 730 LEU A N 1
ATOM 5781 C CA . LEU A 1 730 ? 24.755 7.761 -3.198 1.00 96.31 730 LEU A CA 1
ATOM 5782 C C . LEU A 1 730 ? 24.805 9.186 -2.626 1.00 96.31 730 LEU A C 1
ATOM 5784 O O . LEU A 1 730 ? 23.828 9.606 -2.002 1.00 96.31 730 LEU A O 1
ATOM 5788 N N . ASP A 1 731 ? 25.882 9.942 -2.861 1.00 93.19 731 ASP A N 1
ATOM 5789 C CA . ASP A 1 731 ? 26.124 11.260 -2.256 1.00 93.19 731 ASP A CA 1
ATOM 5790 C C . ASP A 1 731 ? 24.997 12.272 -2.502 1.00 93.19 731 ASP A C 1
ATOM 5792 O O . ASP A 1 731 ? 24.670 13.057 -1.613 1.00 93.19 731 ASP A O 1
ATOM 5796 N N . ALA A 1 732 ? 24.364 12.232 -3.677 1.00 87.81 732 ALA A N 1
ATOM 5797 C CA . ALA A 1 732 ? 23.243 13.109 -4.025 1.00 87.81 732 ALA A CA 1
ATOM 5798 C C . ALA A 1 732 ? 21.948 12.801 -3.240 1.00 87.81 732 ALA A C 1
ATOM 5800 O O . ALA A 1 732 ? 20.978 13.550 -3.331 1.00 87.81 732 ALA A O 1
ATOM 5801 N N . SER A 1 733 ? 21.921 11.693 -2.494 1.00 90.25 733 SER A N 1
ATOM 5802 C CA . SER A 1 733 ? 20.745 11.154 -1.800 1.00 90.25 733 SER A CA 1
ATOM 5803 C C . SER A 1 733 ? 20.977 10.898 -0.302 1.00 90.25 733 SER A C 1
ATOM 5805 O O . SER A 1 733 ? 20.255 10.120 0.326 1.00 90.25 733 SER A O 1
ATOM 5807 N N . LYS A 1 734 ? 22.022 11.502 0.283 1.00 89.31 734 LYS A N 1
ATOM 5808 C CA . LYS A 1 734 ? 22.449 11.248 1.672 1.00 89.31 734 LYS A CA 1
ATOM 5809 C C . LYS A 1 734 ? 21.759 12.112 2.724 1.00 89.31 734 LYS A C 1
ATOM 5811 O O . LYS A 1 734 ? 21.796 11.791 3.906 1.00 89.31 734 LYS A O 1
ATOM 5816 N N . ASP A 1 735 ? 21.152 13.221 2.326 1.00 89.62 735 ASP A N 1
ATOM 5817 C CA . ASP A 1 735 ? 20.494 14.142 3.247 1.00 89.62 735 ASP A CA 1
ATOM 5818 C C . ASP A 1 735 ? 19.046 13.722 3.550 1.00 89.62 735 ASP A C 1
ATOM 5820 O O . ASP A 1 735 ? 18.419 12.947 2.830 1.00 89.62 735 ASP A O 1
ATOM 5824 N N . LEU A 1 736 ? 18.471 14.255 4.630 1.00 84.50 736 LEU A N 1
ATOM 5825 C CA . LEU A 1 736 ? 17.115 13.891 5.043 1.00 84.50 736 LEU A CA 1
ATOM 5826 C C . LEU A 1 736 ? 16.044 14.336 4.030 1.00 84.50 736 LEU A C 1
ATOM 5828 O O . LEU A 1 736 ? 15.020 13.661 3.900 1.00 84.50 736 LEU A O 1
ATOM 5832 N N . ALA A 1 737 ? 16.266 15.435 3.296 1.00 86.25 737 ALA A N 1
ATOM 5833 C CA . ALA A 1 737 ? 15.306 15.957 2.325 1.00 86.25 737 ALA A CA 1
ATOM 5834 C C . ALA A 1 737 ? 15.190 15.056 1.090 1.00 86.25 737 ALA A C 1
ATOM 5836 O O . ALA A 1 737 ? 14.090 14.933 0.546 1.00 86.25 737 ALA A O 1
ATOM 5837 N N . SER A 1 738 ? 16.278 14.381 0.718 1.00 87.06 738 SER A N 1
ATOM 5838 C CA . SER A 1 738 ? 16.332 13.341 -0.315 1.00 87.06 738 SER A CA 1
ATOM 5839 C C . SER A 1 738 ? 16.027 11.927 0.206 1.00 87.06 738 SER A C 1
ATOM 5841 O O . SER A 1 738 ? 16.044 10.976 -0.573 1.00 87.06 738 SER A O 1
ATOM 5843 N N . GLY A 1 739 ? 15.691 11.775 1.491 1.00 88.75 739 GLY A N 1
ATOM 5844 C CA . GLY A 1 739 ? 15.302 10.494 2.083 1.00 88.75 739 GLY A CA 1
ATOM 5845 C C . GLY A 1 739 ? 16.418 9.743 2.806 1.00 88.75 739 GLY A C 1
ATOM 5846 O O . GLY A 1 739 ? 16.128 8.692 3.367 1.00 88.75 739 GLY A O 1
ATOM 5847 N N . ASN A 1 740 ? 17.645 10.277 2.846 1.00 92.44 740 ASN A N 1
ATOM 5848 C CA . ASN A 1 740 ? 18.833 9.677 3.464 1.00 92.44 740 ASN A CA 1
ATOM 5849 C C . ASN A 1 740 ? 19.076 8.230 2.994 1.00 92.44 740 ASN A C 1
ATOM 5851 O O . ASN A 1 740 ? 19.282 7.319 3.795 1.00 92.44 740 ASN A O 1
ATOM 5855 N N . ILE A 1 741 ? 19.027 8.005 1.681 1.00 95.00 741 ILE A N 1
ATOM 5856 C CA . ILE A 1 741 ? 19.142 6.674 1.073 1.00 95.00 741 ILE A CA 1
ATOM 5857 C C . ILE A 1 741 ? 20.461 6.006 1.477 1.00 95.00 741 ILE A C 1
ATOM 5859 O O . ILE A 1 741 ? 20.465 4.839 1.857 1.00 95.00 741 ILE A O 1
ATOM 5863 N N . GLN A 1 742 ? 21.570 6.753 1.493 1.00 94.50 742 GLN A N 1
ATOM 5864 C CA . GLN A 1 742 ? 22.873 6.218 1.900 1.00 94.50 742 GLN A CA 1
ATOM 5865 C C . GLN A 1 742 ? 22.886 5.739 3.360 1.00 94.50 742 GLN A C 1
ATOM 5867 O O . GLN A 1 742 ? 23.300 4.611 3.635 1.00 94.50 742 GLN A O 1
ATOM 5872 N N . GLY A 1 743 ? 22.447 6.575 4.307 1.00 92.38 743 GLY A N 1
ATOM 5873 C CA . GLY A 1 743 ? 22.428 6.210 5.725 1.00 92.38 743 GLY A CA 1
ATOM 5874 C C . GLY A 1 743 ? 21.452 5.071 6.015 1.00 92.38 743 GLY A C 1
ATOM 5875 O O . GLY A 1 743 ? 21.737 4.196 6.837 1.00 92.38 743 GLY A O 1
ATOM 5876 N N . ARG A 1 744 ? 20.328 5.030 5.296 1.00 92.31 744 ARG A N 1
ATOM 5877 C CA . ARG A 1 744 ? 19.309 3.985 5.437 1.00 92.31 744 ARG A CA 1
ATOM 5878 C C . ARG A 1 744 ? 19.730 2.663 4.808 1.00 92.31 744 ARG A C 1
ATOM 5880 O O . ARG A 1 744 ? 19.436 1.629 5.394 1.00 92.31 744 ARG A O 1
ATOM 5887 N N . LEU A 1 745 ? 20.502 2.668 3.719 1.00 94.88 745 LEU A N 1
ATOM 5888 C CA . LEU A 1 745 ? 21.132 1.456 3.182 1.00 94.88 745 LEU A CA 1
ATOM 5889 C C . LEU A 1 745 ? 22.114 0.849 4.194 1.00 94.88 745 LEU A C 1
ATOM 5891 O O . LEU A 1 745 ? 22.053 -0.347 4.465 1.00 94.88 745 LEU A O 1
ATOM 5895 N N . LYS A 1 746 ? 22.976 1.670 4.810 1.00 93.25 746 LYS A N 1
ATOM 5896 C CA . LYS A 1 746 ? 23.886 1.202 5.875 1.00 93.25 746 LYS A CA 1
ATOM 5897 C C . LYS A 1 746 ? 23.111 0.627 7.063 1.00 93.25 746 LYS A C 1
ATOM 5899 O O . LYS A 1 746 ? 23.454 -0.441 7.564 1.00 93.25 746 LYS A O 1
ATOM 5904 N N . SER A 1 747 ? 22.034 1.304 7.465 1.00 90.38 747 SER A N 1
ATOM 5905 C CA . SER A 1 747 ? 21.150 0.848 8.546 1.00 90.38 747 SER A CA 1
ATOM 5906 C C . SER A 1 747 ? 20.437 -0.461 8.195 1.00 90.38 747 SER A C 1
ATOM 5908 O O . SER A 1 747 ? 20.327 -1.339 9.044 1.00 90.38 747 SER A O 1
ATOM 5910 N N . TYR A 1 748 ? 20.002 -0.628 6.943 1.00 92.31 748 TYR A N 1
ATOM 5911 C CA . TYR A 1 748 ? 19.429 -1.871 6.427 1.00 92.31 748 TYR A CA 1
ATOM 5912 C C . TYR A 1 748 ? 20.435 -3.027 6.501 1.00 92.31 748 TYR A C 1
ATOM 5914 O O . TYR A 1 748 ? 20.090 -4.087 7.019 1.00 92.31 748 TYR A O 1
ATOM 5922 N N . ILE A 1 749 ? 21.677 -2.820 6.045 1.00 92.12 749 ILE A N 1
ATOM 5923 C CA . ILE A 1 749 ? 22.727 -3.850 6.077 1.00 92.12 749 ILE A CA 1
ATOM 5924 C C . ILE A 1 749 ? 23.026 -4.262 7.524 1.00 92.12 749 ILE A C 1
ATOM 5926 O O . ILE A 1 749 ? 23.038 -5.456 7.825 1.00 92.12 749 ILE A O 1
ATOM 5930 N N . GLN A 1 750 ? 23.178 -3.287 8.429 1.00 88.94 750 GLN A N 1
ATOM 5931 C CA . GLN A 1 750 ? 23.392 -3.557 9.852 1.00 88.94 750 GLN A CA 1
ATOM 5932 C C . GLN A 1 750 ? 22.213 -4.320 10.463 1.00 88.94 750 GLN A C 1
ATOM 5934 O O . GLN A 1 750 ? 22.405 -5.339 11.117 1.00 88.94 750 GLN A O 1
ATOM 5939 N N . ARG A 1 751 ? 20.977 -3.883 10.198 1.00 86.50 751 ARG A N 1
ATOM 5940 C CA . ARG A 1 751 ? 19.764 -4.548 10.689 1.00 86.50 751 ARG A CA 1
ATOM 5941 C C . ARG A 1 751 ? 19.655 -5.980 10.168 1.00 86.50 751 ARG A C 1
ATOM 5943 O O . ARG A 1 751 ? 19.234 -6.867 10.909 1.00 86.50 751 ARG A O 1
ATOM 5950 N N . PHE A 1 752 ? 20.032 -6.224 8.914 1.00 86.81 752 PHE A N 1
ATOM 5951 C CA . PHE A 1 752 ? 20.087 -7.567 8.344 1.00 86.81 752 PHE A CA 1
ATOM 5952 C C . PHE A 1 752 ? 21.080 -8.442 9.109 1.00 86.81 752 PHE A C 1
ATOM 5954 O O . PHE A 1 752 ? 20.716 -9.530 9.554 1.00 86.81 752 PHE A O 1
ATOM 5961 N N . GLN A 1 753 ? 22.300 -7.951 9.327 1.00 84.38 753 GLN A N 1
ATOM 5962 C CA . GLN A 1 753 ? 23.310 -8.653 10.114 1.00 84.38 753 GLN A CA 1
ATOM 5963 C C . GLN A 1 753 ? 22.823 -8.929 11.544 1.00 84.38 753 GLN A C 1
ATOM 5965 O O . GLN A 1 753 ? 22.918 -10.058 12.021 1.00 84.38 753 GLN A O 1
ATOM 5970 N N . ASP A 1 754 ? 22.231 -7.936 12.203 1.00 81.69 754 ASP A N 1
ATOM 5971 C CA . ASP A 1 754 ? 21.787 -8.044 13.590 1.00 81.69 754 ASP A CA 1
ATOM 5972 C C . ASP A 1 754 ? 20.619 -9.022 13.759 1.00 81.69 754 ASP A C 1
ATOM 5974 O O . ASP A 1 754 ? 20.594 -9.774 14.730 1.00 81.69 754 ASP A O 1
ATOM 5978 N N . ILE A 1 755 ? 19.648 -9.025 12.840 1.00 80.50 755 ILE A N 1
ATOM 5979 C CA . ILE A 1 755 ? 18.404 -9.800 12.977 1.00 80.50 755 ILE A CA 1
ATOM 5980 C C . ILE A 1 755 ? 18.503 -11.177 12.314 1.00 80.50 755 ILE A C 1
ATOM 5982 O O . ILE A 1 755 ? 18.037 -12.166 12.887 1.00 80.50 755 ILE A O 1
ATOM 5986 N N . ILE A 1 756 ? 19.058 -11.253 11.102 1.00 79.12 756 ILE A N 1
ATOM 5987 C CA . ILE A 1 756 ? 19.206 -12.512 10.356 1.00 79.12 756 ILE A CA 1
ATOM 5988 C C . ILE A 1 756 ? 20.477 -13.233 10.805 1.00 79.12 756 ILE A C 1
ATOM 5990 O O . ILE A 1 756 ? 20.436 -14.432 11.070 1.00 79.12 756 ILE A O 1
ATOM 5994 N N . GLY A 1 757 ? 21.581 -12.503 10.984 1.00 75.62 757 GLY A N 1
ATOM 5995 C CA . GLY A 1 757 ? 22.865 -13.075 11.403 1.00 75.62 757 GLY A CA 1
ATOM 5996 C C . GLY A 1 757 ? 22.865 -13.628 12.827 1.00 75.62 757 GLY A C 1
ATOM 5997 O O . GLY A 1 757 ? 23.620 -14.542 13.115 1.00 75.62 757 GLY A O 1
ATOM 5998 N N . ASN A 1 758 ? 21.978 -13.148 13.701 1.00 74.25 758 ASN A N 1
ATOM 5999 C CA . ASN A 1 758 ? 21.795 -13.684 15.058 1.00 74.25 758 ASN A CA 1
ATOM 6000 C C . ASN A 1 758 ? 20.483 -14.469 15.219 1.00 74.25 758 ASN A C 1
ATOM 6002 O O . ASN A 1 758 ? 19.936 -14.567 16.320 1.00 74.25 758 ASN A O 1
ATOM 6006 N N . ASN A 1 759 ? 19.916 -14.976 14.121 1.00 68.06 759 ASN A N 1
ATOM 6007 C CA . ASN A 1 759 ? 18.654 -15.698 14.164 1.00 68.06 759 ASN A CA 1
ATOM 6008 C C . ASN A 1 759 ? 18.811 -17.062 14.863 1.00 68.06 759 ASN A C 1
ATOM 6010 O O . ASN A 1 759 ? 19.686 -17.850 14.532 1.00 68.06 759 ASN A O 1
ATOM 6014 N N . ASN A 1 760 ? 17.905 -17.348 15.793 1.00 59.25 760 ASN A N 1
ATOM 6015 C CA . ASN A 1 760 ? 17.842 -18.563 16.606 1.00 59.25 760 ASN A CA 1
ATOM 6016 C C . ASN A 1 760 ? 16.671 -19.493 16.223 1.00 59.25 760 ASN A C 1
ATOM 6018 O O . ASN A 1 760 ? 16.340 -20.403 16.975 1.00 59.25 760 ASN A O 1
ATOM 6022 N N . ILE A 1 761 ? 15.997 -19.235 15.092 1.00 52.19 761 ILE A N 1
ATOM 6023 C CA . ILE A 1 761 ? 14.809 -19.993 14.652 1.00 52.19 761 ILE A CA 1
ATOM 6024 C C . ILE A 1 761 ? 15.156 -21.411 14.157 1.00 52.19 761 ILE A C 1
ATOM 6026 O O . ILE A 1 761 ? 14.264 -22.258 14.130 1.00 52.19 761 ILE A O 1
ATOM 6030 N N . ASP A 1 762 ? 16.417 -21.702 13.822 1.00 52.09 762 ASP A N 1
ATOM 6031 C CA . ASP A 1 762 ? 16.847 -23.079 13.562 1.00 52.09 762 ASP A CA 1
ATOM 6032 C C . ASP A 1 762 ? 17.158 -23.795 14.882 1.00 52.09 762 ASP A C 1
ATOM 6034 O O . ASP A 1 762 ? 18.172 -23.546 15.535 1.00 52.09 762 ASP A O 1
ATOM 6038 N N . PHE A 1 763 ? 16.272 -24.719 15.263 1.00 41.56 763 PHE A N 1
ATOM 6039 C CA . PHE A 1 763 ? 16.351 -25.551 16.472 1.00 41.56 763 PHE A CA 1
ATOM 6040 C C . PHE A 1 763 ? 17.594 -26.456 16.539 1.00 41.56 763 PHE A C 1
ATOM 6042 O O . PHE A 1 763 ? 17.769 -27.184 17.514 1.00 41.56 763 PHE A O 1
ATOM 6049 N N . THR A 1 764 ? 18.448 -26.447 15.515 1.00 44.66 764 THR A N 1
ATOM 6050 C CA . THR A 1 764 ? 19.551 -27.392 15.386 1.00 44.66 764 THR A CA 1
ATOM 6051 C C . THR A 1 764 ? 20.869 -26.892 15.974 1.00 44.66 764 THR A C 1
ATOM 6053 O O . THR A 1 764 ? 21.615 -27.756 16.429 1.00 44.66 764 THR A O 1
ATOM 6056 N N . LYS A 1 765 ? 21.197 -25.578 16.023 1.00 53.59 765 LYS A N 1
ATOM 6057 C CA . LYS A 1 765 ? 22.515 -25.103 16.538 1.00 53.59 765 LYS A CA 1
ATOM 6058 C C . LYS A 1 765 ? 22.541 -23.664 17.118 1.00 53.59 765 LYS A C 1
ATOM 6060 O O . LYS A 1 765 ? 22.487 -22.706 16.354 1.00 53.59 765 LYS A O 1
ATOM 6065 N N . PRO A 1 766 ? 22.786 -23.463 18.433 1.00 54.34 766 PRO A N 1
ATOM 6066 C CA . PRO A 1 766 ? 22.929 -22.133 19.059 1.00 54.34 766 PRO A CA 1
ATOM 6067 C C . PRO A 1 766 ? 24.239 -21.375 18.730 1.00 54.34 766 PRO A C 1
ATOM 6069 O O . PRO A 1 766 ? 24.406 -20.232 19.144 1.00 54.34 766 PRO A O 1
ATOM 6072 N N . GLN A 1 767 ? 25.180 -21.975 17.990 1.00 59.03 767 GLN A N 1
ATOM 6073 C CA . GLN A 1 767 ? 26.535 -21.432 17.776 1.00 59.03 767 GLN A CA 1
ATOM 6074 C C . GLN A 1 767 ? 26.680 -20.455 16.590 1.00 59.03 767 GLN A C 1
ATOM 6076 O O . GLN A 1 767 ? 27.780 -19.968 16.340 1.00 59.03 767 GLN A O 1
ATOM 6081 N N . HIS A 1 768 ? 25.595 -20.127 15.882 1.00 68.00 768 HIS A N 1
ATOM 6082 C CA . HIS A 1 768 ? 25.601 -19.209 14.728 1.00 68.00 768 HIS A CA 1
ATOM 6083 C C . HIS A 1 768 ? 25.458 -17.719 15.103 1.00 68.00 768 HIS A C 1
ATOM 6085 O O . HIS A 1 768 ? 25.376 -16.868 14.224 1.00 68.00 768 HIS A O 1
ATOM 6091 N N . ILE A 1 769 ? 25.436 -17.385 16.398 1.00 72.75 769 ILE A N 1
ATOM 6092 C CA . ILE A 1 769 ? 25.264 -16.011 16.892 1.00 72.75 769 ILE A CA 1
ATOM 6093 C C . ILE A 1 769 ? 26.551 -15.197 16.662 1.00 72.75 769 ILE A C 1
ATOM 6095 O O . ILE A 1 769 ? 27.636 -15.594 17.086 1.00 72.75 769 ILE A O 1
ATOM 6099 N N . LEU A 1 770 ? 26.420 -14.035 16.018 1.00 76.88 770 LEU A N 1
ATOM 6100 C CA . LEU A 1 770 ? 27.487 -13.051 15.797 1.00 76.88 770 LEU A CA 1
ATOM 6101 C C . LEU A 1 770 ? 27.734 -12.175 17.030 1.00 76.88 770 LEU A C 1
ATOM 6103 O O . LEU A 1 770 ? 28.883 -11.927 17.392 1.00 76.88 770 LEU A O 1
ATOM 6107 N N . ASN A 1 771 ? 26.650 -11.675 17.627 1.00 78.12 771 ASN A N 1
ATOM 6108 C CA . ASN A 1 771 ? 26.612 -10.819 18.807 1.00 78.12 771 ASN A CA 1
ATOM 6109 C C . ASN A 1 771 ? 25.268 -11.014 19.539 1.00 78.12 771 ASN A C 1
ATOM 6111 O O . ASN A 1 771 ? 24.216 -10.606 19.041 1.00 78.12 771 ASN A O 1
ATOM 6115 N N . GLY A 1 772 ? 25.309 -11.608 20.737 1.00 67.12 772 GLY A N 1
ATOM 6116 C CA . GLY A 1 772 ? 24.116 -11.909 21.539 1.00 67.12 772 GLY A CA 1
ATOM 6117 C C . GLY A 1 772 ? 23.324 -10.675 21.987 1.00 67.12 772 GLY A C 1
ATOM 6118 O O . GLY A 1 772 ? 22.106 -10.757 22.148 1.00 67.12 772 GLY A O 1
ATOM 6119 N N . ASP A 1 773 ? 23.978 -9.519 22.105 1.00 70.31 773 ASP A N 1
ATOM 6120 C CA . ASP A 1 773 ? 23.339 -8.274 22.540 1.00 70.31 773 ASP A CA 1
ATOM 6121 C C . ASP A 1 773 ? 22.698 -7.500 21.381 1.00 70.31 773 ASP A C 1
ATOM 6123 O O . ASP A 1 773 ? 21.780 -6.707 21.595 1.00 70.31 773 ASP A O 1
ATOM 6127 N N . ALA A 1 774 ? 23.113 -7.754 20.134 1.00 76.06 774 ALA A N 1
ATOM 6128 C CA . ALA A 1 774 ? 22.626 -7.017 18.966 1.00 76.06 774 ALA A CA 1
ATOM 6129 C C . ALA A 1 774 ? 21.109 -7.177 18.769 1.00 76.06 774 ALA A C 1
ATOM 6131 O O . ALA A 1 774 ? 20.402 -6.199 18.527 1.00 76.06 774 ALA A O 1
ATOM 6132 N N . VAL A 1 775 ? 20.584 -8.392 18.960 1.00 69.69 775 VAL A N 1
ATOM 6133 C CA . VAL A 1 775 ? 19.141 -8.677 18.862 1.00 69.69 775 VAL A CA 1
ATOM 6134 C C . VAL A 1 775 ? 18.356 -7.927 19.938 1.00 69.69 775 VAL A C 1
ATOM 6136 O O . VAL A 1 775 ? 17.223 -7.510 19.691 1.00 69.69 775 VAL A O 1
ATOM 6139 N N . ASN A 1 776 ? 18.958 -7.713 21.113 1.00 69.56 776 ASN A N 1
ATOM 6140 C CA . ASN A 1 776 ? 18.317 -7.046 22.244 1.00 69.56 776 ASN A CA 1
ATOM 6141 C C . ASN A 1 776 ? 18.071 -5.551 22.016 1.00 69.56 776 ASN A C 1
ATOM 6143 O O . ASN A 1 776 ? 17.201 -4.978 22.667 1.00 69.56 776 ASN A O 1
ATOM 6147 N N . ASN A 1 777 ? 18.741 -4.951 21.031 1.00 72.44 777 ASN A N 1
ATOM 6148 C CA . ASN A 1 777 ? 18.543 -3.552 20.662 1.00 72.44 777 ASN A CA 1
ATOM 6149 C C . ASN A 1 777 ? 17.267 -3.302 19.839 1.00 72.44 777 ASN A C 1
ATOM 6151 O O . ASN A 1 777 ? 16.850 -2.152 19.719 1.00 72.44 777 ASN A O 1
ATOM 6155 N N . TYR A 1 778 ? 16.626 -4.343 19.297 1.00 72.19 778 TYR A N 1
ATOM 6156 C CA . TYR A 1 778 ? 15.417 -4.224 18.473 1.00 72.19 778 TYR A CA 1
ATOM 6157 C C . TYR A 1 778 ? 14.172 -4.682 19.231 1.00 72.19 778 TYR A C 1
ATOM 6159 O O . TYR A 1 778 ? 14.213 -5.669 19.966 1.00 72.19 778 TYR A O 1
ATOM 6167 N N . THR A 1 779 ? 13.027 -4.039 19.001 1.00 67.12 779 THR A N 1
ATOM 6168 C CA . THR A 1 779 ? 11.745 -4.447 19.606 1.00 67.12 779 THR A CA 1
ATOM 6169 C C . THR A 1 779 ? 11.377 -5.903 19.273 1.00 67.12 779 THR A C 1
ATOM 6171 O O . THR A 1 779 ? 11.728 -6.421 18.210 1.00 67.12 779 THR A O 1
ATOM 6174 N N . LYS A 1 780 ? 10.600 -6.587 20.134 1.00 64.62 780 LYS A N 1
ATOM 6175 C CA . LYS A 1 780 ? 10.114 -7.959 19.851 1.00 64.62 780 LYS A CA 1
ATOM 6176 C C . LYS A 1 780 ? 9.362 -8.066 18.519 1.00 64.62 780 LYS A C 1
ATOM 6178 O O . LYS A 1 780 ? 9.528 -9.058 17.812 1.00 64.62 780 LYS A O 1
ATOM 6183 N N . SER A 1 781 ? 8.592 -7.043 18.142 1.00 63.34 781 SER A N 1
ATOM 6184 C CA . SER A 1 781 ? 7.902 -6.978 16.844 1.00 63.34 781 SER A CA 1
ATOM 6185 C C . SER A 1 781 ? 8.869 -7.081 15.657 1.00 63.34 781 SER A C 1
ATOM 6187 O O . SER A 1 781 ? 8.584 -7.797 14.695 1.00 63.34 781 SER A O 1
ATOM 6189 N N . SER A 1 782 ? 10.055 -6.475 15.760 1.00 67.44 782 SER A N 1
ATOM 6190 C CA . SER A 1 782 ? 11.121 -6.546 14.753 1.00 67.44 782 SER A CA 1
ATOM 6191 C C . SER A 1 782 ? 11.808 -7.913 14.679 1.00 67.44 782 SER A C 1
ATOM 6193 O O . SER A 1 782 ? 12.462 -8.209 13.683 1.00 67.44 782 SER A O 1
ATOM 6195 N N . ARG A 1 783 ? 11.643 -8.768 15.698 1.00 67.62 783 ARG A N 1
ATOM 6196 C CA . ARG A 1 783 ? 12.215 -10.128 15.762 1.00 67.62 783 ARG A CA 1
ATOM 6197 C C . ARG A 1 783 ? 11.267 -11.207 15.221 1.00 67.62 783 ARG A C 1
ATOM 6199 O O . ARG A 1 783 ? 11.654 -12.375 15.135 1.00 67.62 783 ARG A O 1
ATOM 6206 N N . THR A 1 784 ? 10.032 -10.839 14.872 1.00 69.38 784 THR A N 1
ATOM 6207 C CA . THR A 1 784 ? 9.010 -11.767 14.364 1.00 69.38 784 THR A CA 1
ATOM 6208 C C . THR A 1 784 ? 9.400 -12.374 13.014 1.00 69.38 784 THR A C 1
ATOM 6210 O O . THR A 1 784 ? 10.185 -11.804 12.256 1.00 69.38 784 THR A O 1
ATOM 6213 N N . ARG A 1 785 ? 8.805 -13.527 12.674 1.00 70.31 785 ARG A N 1
ATOM 6214 C CA . ARG A 1 785 ? 8.989 -14.157 11.353 1.00 70.31 785 ARG A CA 1
ATOM 6215 C C . ARG A 1 785 ? 8.602 -13.214 10.209 1.00 70.31 785 ARG A C 1
ATOM 6217 O O . ARG A 1 785 ? 9.308 -13.167 9.212 1.00 70.31 785 ARG A O 1
ATOM 6224 N N . MET A 1 786 ? 7.536 -12.428 10.381 1.00 69.38 786 MET A N 1
ATOM 6225 C CA . MET A 1 786 ? 7.074 -11.461 9.379 1.00 69.38 786 MET A CA 1
ATOM 6226 C C . MET A 1 786 ? 8.065 -10.306 9.183 1.00 69.38 786 MET A C 1
ATOM 6228 O O . MET A 1 786 ? 8.393 -9.956 8.053 1.00 69.38 786 MET A O 1
ATOM 6232 N N . ALA A 1 787 ? 8.615 -9.748 10.267 1.00 72.00 787 ALA A N 1
ATOM 6233 C CA . ALA A 1 787 ? 9.639 -8.709 10.166 1.00 72.00 787 ALA A CA 1
ATOM 6234 C C . ALA A 1 787 ? 10.919 -9.225 9.485 1.00 72.00 787 ALA A C 1
ATOM 6236 O O . ALA A 1 787 ? 11.495 -8.523 8.656 1.00 72.00 787 ALA A O 1
ATOM 6237 N N . LYS A 1 788 ? 11.325 -10.469 9.778 1.00 77.81 788 LYS A N 1
ATOM 6238 C CA . LYS A 1 788 ? 12.436 -11.157 9.098 1.00 77.81 788 LYS A CA 1
ATOM 6239 C C . LYS A 1 788 ? 12.145 -11.379 7.611 1.00 77.81 788 LYS A C 1
ATOM 6241 O O . LYS A 1 788 ? 12.993 -11.082 6.776 1.00 77.81 788 LYS A O 1
ATOM 6246 N N . PHE A 1 789 ? 10.932 -11.824 7.277 1.00 76.56 789 PHE A N 1
ATOM 6247 C CA . PHE A 1 789 ? 10.466 -11.980 5.898 1.00 76.56 789 PHE A CA 1
ATOM 6248 C C . PHE A 1 789 ? 10.551 -10.656 5.124 1.00 76.56 789 PHE A C 1
ATOM 6250 O O . PHE A 1 789 ? 11.130 -10.609 4.040 1.00 76.56 789 PHE A O 1
ATOM 6257 N N . ASN A 1 790 ? 10.043 -9.565 5.706 1.00 78.44 790 ASN A N 1
ATOM 6258 C CA . ASN A 1 790 ? 10.074 -8.238 5.089 1.00 78.44 790 ASN A CA 1
ATOM 6259 C C . ASN A 1 790 ? 11.492 -7.674 4.959 1.00 78.44 790 ASN A C 1
ATOM 6261 O O . ASN A 1 790 ? 11.753 -6.923 4.023 1.00 78.44 790 ASN A O 1
ATOM 6265 N N . LEU A 1 791 ? 12.401 -8.007 5.881 1.00 83.25 791 LEU A N 1
ATOM 6266 C CA . LEU A 1 791 ? 13.801 -7.581 5.833 1.00 83.25 791 LEU A CA 1
ATOM 6267 C C . LEU A 1 791 ? 14.563 -8.245 4.682 1.00 83.25 791 LEU A C 1
ATOM 6269 O O . LEU A 1 791 ? 15.353 -7.586 4.021 1.00 83.25 791 LEU A O 1
ATOM 6273 N N . VAL A 1 792 ? 14.288 -9.522 4.410 1.00 82.62 792 VAL A N 1
ATOM 6274 C CA . VAL A 1 792 ? 14.848 -10.240 3.254 1.00 82.62 792 VAL A CA 1
ATOM 6275 C C . VAL A 1 792 ? 14.272 -9.737 1.928 1.00 82.62 792 VAL A C 1
ATOM 6277 O O . VAL A 1 792 ? 14.998 -9.647 0.934 1.00 82.62 792 VAL A O 1
ATOM 6280 N N . ALA A 1 793 ? 12.979 -9.402 1.928 1.00 84.75 793 ALA A N 1
ATOM 6281 C CA . ALA A 1 793 ? 12.241 -8.895 0.776 1.00 84.75 793 ALA A CA 1
ATOM 6282 C C . ALA A 1 793 ? 12.320 -9.813 -0.465 1.00 84.75 793 ALA A C 1
ATOM 6284 O O . ALA A 1 793 ? 12.653 -10.998 -0.370 1.00 84.75 793 ALA A O 1
ATOM 6285 N N . GLN A 1 794 ? 11.942 -9.293 -1.635 1.00 86.88 794 GLN A N 1
ATOM 6286 C CA . GLN A 1 794 ? 11.997 -10.045 -2.888 1.00 86.88 794 GLN A CA 1
ATOM 6287 C C . GLN A 1 794 ? 13.451 -10.271 -3.314 1.00 86.88 794 GLN A C 1
ATOM 6289 O O . GLN A 1 794 ? 14.280 -9.364 -3.201 1.00 86.88 794 GLN A O 1
ATOM 6294 N N . ASN A 1 795 ? 13.769 -11.469 -3.815 1.00 87.31 795 ASN A N 1
ATOM 6295 C CA . ASN A 1 795 ? 15.112 -11.720 -4.322 1.00 87.31 795 ASN A CA 1
ATOM 6296 C C . ASN A 1 795 ? 15.346 -10.964 -5.660 1.00 87.31 795 ASN A C 1
ATOM 6298 O O . ASN A 1 795 ? 14.404 -10.727 -6.426 1.00 87.31 795 ASN A O 1
ATOM 6302 N N . PRO A 1 796 ? 16.592 -10.558 -5.948 1.00 92.62 796 PRO A N 1
ATOM 6303 C CA . PRO A 1 796 ? 16.950 -9.856 -7.176 1.00 92.62 796 PRO A CA 1
ATOM 6304 C C . PRO A 1 796 ? 16.622 -10.579 -8.490 1.00 92.62 796 PRO A C 1
ATOM 6306 O O . PRO A 1 796 ? 16.242 -9.914 -9.456 1.00 92.62 796 PRO A O 1
ATOM 6309 N N . VAL A 1 797 ? 16.747 -11.910 -8.542 1.00 91.88 797 VAL A N 1
ATOM 6310 C CA . VAL A 1 797 ? 16.460 -12.702 -9.754 1.00 91.88 797 VAL A CA 1
ATOM 6311 C C . VAL A 1 797 ? 14.980 -12.630 -10.121 1.00 91.88 797 VAL A C 1
ATOM 6313 O O . VAL A 1 797 ? 14.653 -12.299 -11.258 1.00 91.88 797 VAL A O 1
ATOM 6316 N N . ASP A 1 798 ? 14.084 -12.829 -9.157 1.00 90.50 798 ASP A N 1
ATOM 6317 C CA . ASP A 1 798 ? 12.637 -12.712 -9.334 1.00 90.50 798 ASP A CA 1
ATOM 6318 C C . ASP A 1 798 ? 12.250 -11.288 -9.723 1.00 90.50 798 ASP A C 1
ATOM 6320 O O . ASP A 1 798 ? 11.367 -11.084 -10.556 1.00 90.50 798 ASP A O 1
ATOM 6324 N N . LEU A 1 799 ? 12.891 -10.281 -9.117 1.00 91.75 799 LEU A N 1
ATOM 6325 C CA . LEU A 1 799 ? 12.653 -8.877 -9.450 1.00 91.75 799 LEU A CA 1
ATOM 6326 C C . LEU A 1 799 ? 12.993 -8.609 -10.920 1.00 91.75 799 LEU A C 1
ATOM 6328 O O . LEU A 1 799 ? 12.158 -8.077 -11.654 1.00 91.75 799 LEU A O 1
ATOM 6332 N N . ILE A 1 800 ? 14.173 -9.030 -11.382 1.00 93.06 800 ILE A N 1
ATOM 6333 C CA . ILE A 1 800 ? 14.586 -8.852 -12.779 1.00 93.06 800 ILE A CA 1
ATOM 6334 C C . ILE A 1 800 ? 13.753 -9.695 -13.733 1.00 93.06 800 ILE A C 1
ATOM 6336 O O . ILE A 1 800 ? 13.379 -9.191 -14.789 1.00 93.06 800 ILE A O 1
ATOM 6340 N N . LYS A 1 801 ? 13.403 -10.931 -13.375 1.00 93.12 801 LYS A N 1
ATOM 6341 C CA . LYS A 1 801 ? 12.538 -11.783 -14.195 1.00 93.12 801 LYS A CA 1
ATOM 6342 C C . LYS A 1 801 ? 11.161 -11.166 -14.383 1.00 93.12 801 LYS A C 1
ATOM 6344 O O . LYS A 1 801 ? 10.690 -11.050 -15.515 1.00 93.12 801 LYS A O 1
ATOM 6349 N N . ASN A 1 802 ? 10.541 -10.705 -13.300 1.00 91.06 802 ASN A N 1
ATOM 6350 C CA . ASN A 1 802 ? 9.235 -10.055 -13.347 1.00 91.06 802 ASN A CA 1
ATOM 6351 C C . ASN A 1 802 ? 9.291 -8.741 -14.139 1.00 91.06 802 ASN A C 1
ATOM 6353 O O . ASN A 1 802 ? 8.432 -8.497 -14.991 1.00 91.06 802 ASN A O 1
ATOM 6357 N N . ALA A 1 803 ? 10.322 -7.920 -13.922 1.00 92.06 803 ALA A N 1
ATOM 6358 C CA . ALA A 1 803 ? 10.550 -6.695 -14.685 1.00 92.06 803 ALA A CA 1
ATOM 6359 C C . ALA A 1 803 ? 10.751 -6.981 -16.184 1.00 92.06 803 ALA A C 1
ATOM 6361 O O . ALA A 1 803 ? 10.145 -6.331 -17.044 1.00 92.06 803 ALA A O 1
ATOM 6362 N N . ALA A 1 804 ? 11.575 -7.979 -16.508 1.00 92.38 804 ALA A N 1
ATOM 6363 C CA . ALA A 1 804 ? 11.880 -8.370 -17.874 1.00 92.38 804 ALA A CA 1
ATOM 6364 C C . ALA A 1 804 ? 10.657 -8.953 -18.582 1.00 92.38 804 ALA A C 1
ATOM 6366 O O . ALA A 1 804 ? 10.395 -8.568 -19.717 1.00 92.38 804 ALA A O 1
ATOM 6367 N N . GLY A 1 805 ? 9.865 -9.793 -17.910 1.00 90.12 805 GLY A N 1
ATOM 6368 C CA . GLY A 1 805 ? 8.614 -10.336 -18.439 1.00 90.12 805 GLY A CA 1
ATOM 6369 C C . GLY A 1 805 ? 7.620 -9.236 -18.822 1.00 90.12 805 GLY A C 1
ATOM 6370 O O . GLY A 1 805 ? 7.119 -9.219 -19.950 1.00 90.12 805 GLY A O 1
ATOM 6371 N N . LYS A 1 806 ? 7.407 -8.250 -17.935 1.00 87.19 806 LYS A N 1
ATOM 6372 C CA . LYS A 1 806 ? 6.557 -7.075 -18.217 1.00 87.19 806 LYS A CA 1
ATOM 6373 C C . LYS A 1 806 ? 7.082 -6.273 -19.417 1.00 87.19 806 LYS A C 1
ATOM 6375 O O . LYS A 1 806 ? 6.329 -5.972 -20.346 1.00 87.19 806 LYS A O 1
ATOM 6380 N N . ARG A 1 807 ? 8.382 -5.941 -19.438 1.00 87.81 807 ARG A N 1
ATOM 6381 C CA . ARG A 1 807 ? 8.996 -5.138 -20.515 1.00 87.81 807 ARG A CA 1
ATOM 6382 C C . ARG A 1 807 ? 9.030 -5.883 -21.851 1.00 87.81 807 ARG A C 1
ATOM 6384 O O . ARG A 1 807 ? 8.780 -5.270 -22.889 1.00 87.81 807 ARG A O 1
ATOM 6391 N N . TYR A 1 808 ? 9.303 -7.187 -21.833 1.00 89.81 808 TYR A N 1
ATOM 6392 C CA . TYR A 1 808 ? 9.286 -8.056 -23.008 1.00 89.81 808 TYR A CA 1
ATOM 6393 C C . TYR A 1 808 ? 7.895 -8.099 -23.637 1.00 89.81 808 TYR A C 1
ATOM 6395 O O . TYR A 1 808 ? 7.779 -7.878 -24.842 1.00 89.81 808 TYR A O 1
ATOM 6403 N N . GLY A 1 809 ? 6.848 -8.308 -22.828 1.00 82.56 809 GLY A N 1
ATOM 6404 C CA . GLY A 1 809 ? 5.458 -8.305 -23.288 1.00 82.56 809 GLY A CA 1
ATOM 6405 C C . GLY A 1 809 ? 5.100 -7.014 -24.027 1.00 82.56 809 GLY A C 1
ATOM 6406 O O . GLY A 1 809 ? 4.651 -7.064 -25.174 1.00 82.56 809 GLY A O 1
ATOM 6407 N N . ASN A 1 810 ? 5.405 -5.862 -23.426 1.00 79.62 810 ASN A N 1
ATOM 6408 C CA . ASN A 1 810 ? 5.141 -4.552 -24.029 1.00 79.62 810 ASN A CA 1
ATOM 6409 C C . ASN A 1 810 ? 5.936 -4.333 -25.329 1.00 79.62 810 ASN A C 1
ATOM 6411 O O . ASN A 1 810 ? 5.378 -3.906 -26.340 1.00 79.62 810 ASN A O 1
ATOM 6415 N N . GLN A 1 811 ? 7.234 -4.658 -25.346 1.00 83.38 811 GLN A N 1
ATOM 6416 C CA . GLN A 1 811 ? 8.069 -4.487 -26.543 1.00 83.38 811 GLN A CA 1
ATOM 6417 C C . GLN A 1 811 ? 7.716 -5.472 -27.663 1.00 83.38 811 GLN A C 1
ATOM 6419 O O . GLN A 1 811 ? 7.832 -5.120 -28.835 1.00 83.38 811 GLN A O 1
ATOM 6424 N N . LYS A 1 812 ? 7.287 -6.696 -27.333 1.00 83.12 812 LYS A N 1
ATOM 6425 C CA . LYS A 1 812 ? 6.836 -7.695 -28.309 1.00 83.12 812 LYS A CA 1
ATOM 6426 C C . LYS A 1 812 ? 5.618 -7.177 -29.070 1.00 83.12 812 LYS A C 1
ATOM 6428 O O . LYS A 1 812 ? 5.637 -7.188 -30.297 1.00 83.12 812 LYS A O 1
ATOM 6433 N N . TRP A 1 813 ? 4.614 -6.669 -28.357 1.00 75.31 813 TRP A N 1
ATOM 6434 C CA . TRP A 1 813 ? 3.428 -6.074 -28.976 1.00 75.31 813 TRP A CA 1
ATOM 6435 C C . TRP A 1 813 ? 3.761 -4.848 -29.819 1.00 75.31 813 TRP A C 1
ATOM 6437 O O . TRP A 1 813 ? 3.340 -4.782 -30.972 1.00 75.31 813 TRP A O 1
ATOM 6447 N N . LEU A 1 814 ? 4.583 -3.932 -29.295 1.00 75.88 814 LEU A N 1
ATOM 6448 C CA . LEU A 1 814 ? 5.019 -2.752 -30.042 1.00 75.88 814 LEU A CA 1
ATOM 6449 C C . LEU A 1 814 ? 5.723 -3.137 -31.352 1.00 75.88 814 LEU A C 1
ATOM 6451 O O . LEU A 1 814 ? 5.436 -2.550 -32.387 1.00 75.88 814 LEU A O 1
ATOM 6455 N N . ARG A 1 815 ? 6.610 -4.143 -31.322 1.00 78.94 815 ARG A N 1
ATOM 6456 C CA . ARG A 1 815 ? 7.347 -4.622 -32.504 1.00 78.94 815 ARG A CA 1
ATOM 6457 C C . ARG A 1 815 ? 6.443 -5.268 -33.548 1.00 78.94 815 ARG A C 1
ATOM 6459 O O . ARG A 1 815 ? 6.627 -5.016 -34.736 1.00 78.94 815 ARG A O 1
ATOM 6466 N N . ILE A 1 816 ? 5.483 -6.089 -33.117 1.00 76.25 816 ILE A N 1
ATOM 6467 C CA . ILE A 1 816 ? 4.494 -6.704 -34.015 1.00 76.25 816 ILE A CA 1
ATOM 6468 C C . ILE A 1 816 ? 3.657 -5.607 -34.677 1.00 76.25 816 ILE A C 1
ATOM 6470 O O . ILE A 1 816 ? 3.566 -5.562 -35.902 1.00 76.25 816 ILE A O 1
ATOM 6474 N N . ALA A 1 817 ? 3.122 -4.681 -33.878 1.00 70.25 817 ALA A N 1
ATOM 6475 C CA . ALA A 1 817 ? 2.332 -3.561 -34.374 1.00 70.25 817 ALA A CA 1
ATOM 6476 C C . ALA A 1 817 ? 3.142 -2.681 -35.340 1.00 70.25 817 ALA A C 1
ATOM 6478 O O . ALA A 1 817 ? 2.671 -2.387 -36.435 1.00 70.25 817 ALA A O 1
ATOM 6479 N N . SER A 1 818 ? 4.386 -2.328 -34.996 1.00 70.94 818 SER A N 1
ATOM 6480 C CA . SER A 1 818 ? 5.258 -1.533 -35.867 1.00 70.94 818 SER A CA 1
ATOM 6481 C C . SER A 1 818 ? 5.646 -2.264 -37.151 1.00 70.94 818 SER A C 1
ATOM 6483 O O . SER A 1 818 ? 5.773 -1.624 -38.187 1.00 70.94 818 SER A O 1
ATOM 6485 N N . GLY A 1 819 ? 5.826 -3.588 -37.105 1.00 76.62 819 GLY A N 1
ATOM 6486 C CA . GLY A 1 819 ? 6.137 -4.395 -38.287 1.00 76.62 819 GLY A CA 1
ATOM 6487 C C . GLY A 1 819 ? 4.975 -4.423 -39.277 1.00 76.62 819 GLY A C 1
ATOM 6488 O O . GLY A 1 819 ? 5.174 -4.165 -40.461 1.00 76.62 819 GLY A O 1
ATOM 6489 N N . ILE A 1 820 ? 3.755 -4.652 -38.780 1.00 73.44 820 ILE A N 1
ATOM 6490 C CA . ILE A 1 820 ? 2.531 -4.610 -39.593 1.00 73.44 820 ILE A CA 1
ATOM 6491 C C . ILE A 1 820 ? 2.315 -3.198 -40.149 1.00 73.44 820 ILE A C 1
ATOM 6493 O O . ILE A 1 820 ? 2.165 -3.029 -41.357 1.00 73.44 820 ILE A O 1
ATOM 6497 N N . GLY A 1 821 ? 2.359 -2.176 -39.288 1.00 72.25 821 GLY A N 1
ATOM 6498 C CA . GLY A 1 821 ? 2.174 -0.783 -39.694 1.00 72.25 821 GLY A CA 1
ATOM 6499 C C . GLY A 1 821 ? 3.221 -0.317 -40.708 1.00 72.25 821 GLY A C 1
ATOM 6500 O O . GLY A 1 821 ? 2.868 0.321 -41.694 1.00 72.25 821 GLY A O 1
ATOM 6501 N N . GLY A 1 822 ? 4.490 -0.688 -40.512 1.00 75.44 822 GLY A N 1
ATOM 6502 C CA . GLY A 1 822 ? 5.591 -0.367 -41.419 1.00 75.44 822 GLY A CA 1
ATOM 6503 C C . GLY A 1 822 ? 5.479 -1.063 -42.776 1.00 75.44 822 GLY A C 1
ATOM 6504 O O . GLY A 1 822 ? 5.714 -0.425 -43.799 1.00 75.44 822 GLY A O 1
ATOM 6505 N N . ALA A 1 823 ? 5.067 -2.334 -42.812 1.00 79.81 823 ALA A N 1
ATOM 6506 C CA . ALA A 1 823 ? 4.838 -3.058 -44.063 1.00 79.81 823 ALA A CA 1
ATOM 6507 C C . ALA A 1 823 ? 3.668 -2.463 -44.861 1.00 79.81 823 ALA A C 1
ATOM 6509 O O . ALA A 1 823 ? 3.794 -2.239 -46.065 1.00 79.81 823 ALA A O 1
ATOM 6510 N N . VAL A 1 824 ? 2.555 -2.147 -44.191 1.00 80.38 824 VAL A N 1
ATOM 6511 C CA . VAL A 1 824 ? 1.397 -1.487 -44.816 1.00 80.38 824 VAL A CA 1
ATOM 6512 C C . VAL A 1 824 ? 1.784 -0.098 -45.330 1.00 80.38 824 VAL A C 1
ATOM 6514 O O . VAL A 1 824 ? 1.484 0.230 -46.473 1.00 80.38 824 VAL A O 1
ATOM 6517 N N . PHE A 1 825 ? 2.516 0.687 -44.536 1.00 77.44 825 PHE A N 1
ATOM 6518 C CA . PHE A 1 825 ? 3.028 2.002 -44.931 1.00 77.44 825 PHE A CA 1
ATOM 6519 C C . PHE A 1 825 ? 3.979 1.930 -46.136 1.00 77.44 825 PHE A C 1
ATOM 6521 O O . PHE A 1 825 ? 3.807 2.667 -47.102 1.00 77.44 825 PHE A O 1
ATOM 6528 N N . GLY A 1 826 ? 4.944 1.007 -46.128 1.00 78.19 826 GLY A N 1
ATOM 6529 C CA . GLY A 1 826 ? 5.858 0.806 -47.254 1.00 78.19 826 GLY A CA 1
ATOM 6530 C C . GLY A 1 826 ? 5.132 0.356 -48.523 1.00 78.19 826 GLY A C 1
ATOM 6531 O O . GLY A 1 826 ? 5.421 0.856 -49.607 1.00 78.19 826 GLY A O 1
ATOM 6532 N N . THR A 1 827 ? 4.136 -0.523 -48.388 1.00 82.25 827 THR A N 1
ATOM 6533 C CA . THR A 1 827 ? 3.288 -0.961 -49.508 1.00 82.25 827 THR A CA 1
ATOM 6534 C C . THR A 1 827 ? 2.462 0.199 -50.065 1.00 82.25 827 THR A C 1
ATOM 6536 O O . THR A 1 827 ? 2.345 0.323 -51.282 1.00 82.25 827 THR A O 1
ATOM 6539 N N . ALA A 1 828 ? 1.950 1.083 -49.202 1.00 81.81 828 ALA A N 1
ATOM 6540 C CA . ALA A 1 828 ? 1.234 2.289 -49.613 1.00 81.81 828 ALA A CA 1
ATOM 6541 C C . ALA A 1 828 ? 2.118 3.213 -50.464 1.00 81.81 828 ALA A C 1
ATOM 6543 O O . ALA A 1 828 ? 1.705 3.658 -51.531 1.00 81.81 828 ALA A O 1
ATOM 6544 N N . ILE A 1 829 ? 3.365 3.435 -50.039 1.00 81.81 829 ILE A N 1
ATOM 6545 C CA . ILE A 1 829 ? 4.334 4.239 -50.795 1.00 81.81 829 ILE A CA 1
ATOM 6546 C C . ILE A 1 829 ? 4.682 3.567 -52.127 1.00 81.81 829 ILE A C 1
ATOM 6548 O O . ILE A 1 829 ? 4.693 4.227 -53.162 1.00 81.81 829 ILE A O 1
ATOM 6552 N N . LEU A 1 830 ? 4.946 2.257 -52.130 1.00 81.25 830 LEU A N 1
ATOM 6553 C CA . LEU A 1 830 ? 5.285 1.522 -53.353 1.00 81.25 830 LEU A CA 1
ATOM 6554 C C . LEU A 1 830 ? 4.134 1.512 -54.368 1.00 81.25 830 LEU A C 1
ATOM 6556 O O . LEU A 1 830 ? 4.386 1.625 -55.568 1.00 81.25 830 LEU A O 1
ATOM 6560 N N . ALA A 1 831 ? 2.882 1.439 -53.907 1.00 83.19 831 ALA A N 1
ATOM 6561 C CA . ALA A 1 831 ? 1.703 1.494 -54.769 1.00 83.19 831 ALA A CA 1
ATOM 6562 C C . ALA A 1 831 ? 1.637 2.794 -55.596 1.00 83.19 831 ALA A C 1
ATOM 6564 O O . ALA A 1 831 ? 1.210 2.754 -56.751 1.00 83.19 831 ALA A O 1
ATOM 6565 N N . GLN A 1 832 ? 2.163 3.911 -55.075 1.00 80.06 832 GLN A N 1
ATOM 6566 C CA . GLN A 1 832 ? 2.213 5.197 -55.790 1.00 80.06 832 GLN A CA 1
ATOM 6567 C C . GLN A 1 832 ? 2.985 5.131 -57.105 1.00 80.06 832 GLN A C 1
ATOM 6569 O O . GLN A 1 832 ? 2.608 5.784 -58.074 1.00 80.06 832 GLN A O 1
ATOM 6574 N N . PHE A 1 833 ? 4.041 4.314 -57.157 1.00 79.12 833 PHE A N 1
ATOM 6575 C CA . PHE A 1 833 ? 4.853 4.106 -58.359 1.00 79.12 833 PHE A CA 1
ATOM 6576 C C . PHE A 1 833 ? 4.163 3.215 -59.406 1.00 79.12 833 PHE A C 1
ATOM 6578 O O . PHE A 1 833 ? 4.645 3.090 -60.537 1.00 79.12 833 PHE A O 1
ATOM 6585 N N . GLY A 1 834 ? 3.063 2.554 -59.034 1.00 75.12 834 GLY A N 1
ATOM 6586 C CA . GLY A 1 834 ? 2.212 1.769 -59.928 1.00 75.12 834 GLY A CA 1
ATOM 6587 C C . GLY A 1 834 ? 0.979 2.524 -60.433 1.00 75.12 834 GLY A C 1
ATOM 6588 O O . GLY A 1 834 ? 0.429 2.154 -61.471 1.00 75.12 834 GLY A O 1
ATOM 6589 N N . PHE A 1 835 ? 0.545 3.573 -59.731 1.00 80.19 835 PHE A N 1
ATOM 6590 C CA . PHE A 1 835 ? -0.617 4.380 -60.105 1.00 80.19 835 PHE A CA 1
ATOM 6591 C C . PHE A 1 835 ? -0.335 5.271 -61.321 1.00 80.19 835 PHE A C 1
ATOM 6593 O O . PHE A 1 835 ? 0.793 5.694 -61.556 1.00 80.19 835 PHE A O 1
ATOM 6600 N N . GLY A 1 836 ? -1.365 5.507 -62.141 1.00 66.75 836 GLY A N 1
ATOM 6601 C CA . GLY A 1 836 ? -1.280 6.392 -63.313 1.00 66.75 836 GLY A CA 1
ATOM 6602 C C . GLY A 1 836 ? -0.485 5.881 -64.526 1.00 66.75 836 GLY A C 1
ATOM 6603 O O . GLY A 1 836 ? -0.464 6.555 -65.550 1.00 66.75 836 GLY A O 1
ATOM 6604 N N . LYS A 1 837 ? 0.144 4.694 -64.478 1.00 68.62 837 LYS A N 1
ATOM 6605 C CA . LYS A 1 837 ? 0.925 4.179 -65.621 1.00 68.62 837 LYS A CA 1
ATOM 6606 C C . LYS A 1 837 ? 0.045 3.855 -66.832 1.00 68.62 837 LYS A C 1
ATOM 6608 O O . LYS A 1 837 ? -0.835 2.993 -66.779 1.00 68.62 837 LYS A O 1
ATOM 6613 N N . ILE A 1 838 ? 0.345 4.501 -67.956 1.00 63.50 838 ILE A N 1
ATOM 6614 C CA . ILE A 1 838 ? -0.306 4.271 -69.247 1.00 63.50 838 ILE A CA 1
ATOM 6615 C C . ILE A 1 838 ? 0.268 2.994 -69.876 1.00 63.50 838 ILE A C 1
ATOM 6617 O O . ILE A 1 838 ? 1.465 2.894 -70.134 1.00 63.50 838 ILE A O 1
ATOM 6621 N N . ARG A 1 839 ? -0.586 1.994 -70.128 1.00 53.66 839 ARG A N 1
ATOM 6622 C CA . ARG A 1 839 ? -0.170 0.622 -70.485 1.00 53.66 839 ARG A CA 1
ATOM 6623 C C . ARG A 1 839 ? 0.311 0.441 -71.938 1.00 53.66 839 ARG A C 1
ATOM 6625 O O . ARG A 1 839 ? 0.661 -0.673 -72.299 1.00 53.66 839 ARG A O 1
ATOM 6632 N N . ASN A 1 840 ? 0.326 1.500 -72.755 1.00 57.38 840 ASN A N 1
ATOM 6633 C CA . ASN A 1 840 ? 0.909 1.516 -74.106 1.00 57.38 840 ASN A CA 1
ATOM 6634 C C . ASN A 1 840 ? 1.054 2.965 -74.634 1.00 57.38 840 ASN A C 1
ATOM 6636 O O . ASN A 1 840 ? 0.201 3.434 -75.392 1.00 57.38 840 ASN A O 1
ATOM 6640 N N . PRO A 1 841 ? 2.114 3.705 -74.259 1.00 53.84 841 PRO A N 1
ATOM 6641 C CA . PRO A 1 841 ? 2.319 5.086 -74.717 1.00 53.84 841 PRO A CA 1
ATOM 6642 C C . PRO A 1 841 ? 2.495 5.196 -76.244 1.00 53.84 841 PRO A C 1
ATOM 6644 O O . PRO A 1 841 ? 2.150 6.215 -76.836 1.00 53.84 841 PRO A O 1
ATOM 6647 N N . GLN A 1 842 ? 2.947 4.118 -76.896 1.00 49.91 842 GLN A N 1
ATOM 6648 C CA . GLN A 1 842 ? 3.134 4.045 -78.349 1.00 49.91 842 GLN A CA 1
ATOM 6649 C C . GLN A 1 842 ? 1.821 4.093 -79.147 1.00 49.91 842 GLN A C 1
ATOM 6651 O O . GLN A 1 842 ? 1.815 4.606 -80.260 1.00 49.91 842 GLN A O 1
ATOM 6656 N N . ASN A 1 843 ? 0.701 3.613 -78.592 1.00 55.09 843 ASN A N 1
ATOM 6657 C CA . ASN A 1 843 ? -0.599 3.697 -79.272 1.00 55.09 843 ASN A CA 1
ATOM 6658 C C . ASN A 1 843 ? -1.180 5.115 -79.219 1.00 55.09 843 ASN A C 1
ATOM 6660 O O . ASN A 1 843 ? -1.827 5.539 -80.168 1.00 55.09 843 ASN A O 1
ATOM 6664 N N . ILE A 1 844 ? -0.893 5.857 -78.145 1.00 55.22 844 ILE A N 1
ATOM 6665 C CA . ILE A 1 844 ? -1.263 7.271 -78.013 1.00 55.22 844 ILE A CA 1
ATOM 6666 C C . ILE A 1 844 ? -0.411 8.123 -78.964 1.00 55.22 844 ILE A C 1
ATOM 6668 O O . ILE A 1 844 ? -0.940 8.982 -79.657 1.00 55.22 844 ILE A O 1
ATOM 6672 N N . GLN A 1 845 ? 0.892 7.839 -79.073 1.00 50.00 845 GLN A N 1
ATOM 6673 C CA . GLN A 1 845 ? 1.762 8.471 -80.075 1.00 50.00 845 GLN A CA 1
ATOM 6674 C C . GLN A 1 845 ? 1.378 8.118 -81.519 1.00 50.00 845 GLN A C 1
ATOM 6676 O O . GLN A 1 845 ? 1.478 8.980 -82.383 1.00 50.00 845 GLN A O 1
ATOM 6681 N N . LYS A 1 846 ? 0.923 6.886 -81.795 1.00 50.22 846 LYS A N 1
ATOM 6682 C CA . LYS A 1 846 ? 0.405 6.508 -83.120 1.00 50.22 846 LYS A CA 1
ATOM 6683 C C . LYS A 1 846 ? -0.849 7.293 -83.491 1.00 50.22 846 LYS A C 1
ATOM 6685 O O . LYS A 1 846 ? -0.859 7.879 -84.556 1.00 50.22 846 LYS A O 1
ATOM 6690 N N . GLN A 1 847 ? -1.830 7.400 -82.594 1.00 49.81 847 GLN A N 1
ATOM 6691 C CA . GLN A 1 847 ? -3.024 8.227 -82.825 1.00 49.81 847 GLN A CA 1
ATOM 6692 C C . GLN A 1 847 ? -2.679 9.696 -83.113 1.00 49.81 847 GLN A C 1
ATOM 6694 O O . GLN A 1 847 ? -3.273 10.307 -83.989 1.00 49.81 847 GLN A O 1
ATOM 6699 N N . VAL A 1 848 ? -1.677 10.241 -82.420 1.00 50.50 848 VAL A N 1
ATOM 6700 C CA . VAL A 1 848 ? -1.167 11.601 -82.656 1.00 50.50 848 VAL A CA 1
ATOM 6701 C C . VAL A 1 848 ? -0.477 11.748 -84.006 1.00 50.50 848 VAL A C 1
ATOM 6703 O O . VAL A 1 848 ? -0.688 12.740 -84.694 1.00 50.50 848 VAL A O 1
ATOM 6706 N N . ASN A 1 849 ? 0.351 10.777 -84.385 1.00 48.62 849 ASN A N 1
ATOM 6707 C CA . ASN A 1 849 ? 1.041 10.794 -85.671 1.00 48.62 849 ASN A CA 1
ATOM 6708 C C . ASN A 1 849 ? 0.083 10.536 -86.844 1.00 48.62 849 ASN A C 1
ATOM 6710 O O . ASN A 1 849 ? 0.319 11.054 -87.930 1.00 48.62 849 ASN A O 1
ATOM 6714 N N . ASP A 1 850 ? -0.978 9.758 -86.634 1.00 48.75 850 ASP A N 1
ATOM 6715 C CA . ASP A 1 850 ? -2.001 9.475 -87.641 1.00 48.75 850 ASP A CA 1
ATOM 6716 C C . ASP A 1 850 ? -2.934 10.691 -87.834 1.00 48.75 850 ASP A C 1
ATOM 6718 O O . ASP A 1 850 ? -3.226 11.042 -88.973 1.00 48.75 850 ASP A O 1
ATOM 6722 N N . ASP A 1 851 ? -3.307 11.403 -86.758 1.00 46.41 851 ASP A N 1
ATOM 6723 C CA . ASP A 1 851 ? -4.107 12.645 -86.815 1.00 46.41 851 ASP A CA 1
ATOM 6724 C C . ASP A 1 851 ? -3.303 13.875 -87.294 1.00 46.41 851 ASP A C 1
ATOM 6726 O O . ASP A 1 851 ? -3.885 14.826 -87.807 1.00 46.41 851 ASP A O 1
ATOM 6730 N N . ALA A 1 852 ? -1.976 13.900 -87.114 1.00 48.09 852 ALA A N 1
A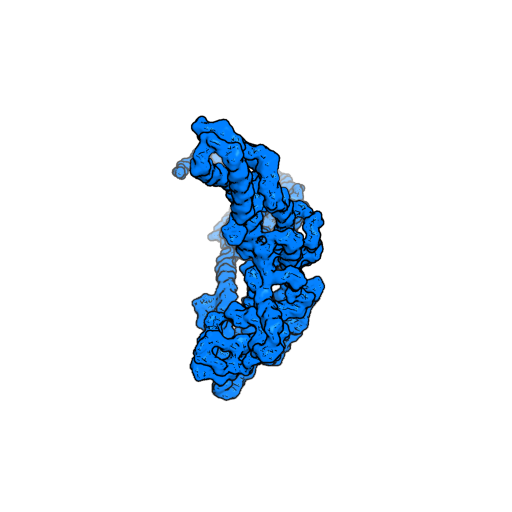TOM 6731 C CA . ALA A 1 852 ? -1.107 14.965 -87.635 1.00 48.09 852 ALA A CA 1
ATOM 6732 C C . ALA A 1 852 ? -0.779 14.798 -89.132 1.00 48.09 852 ALA A C 1
ATOM 6734 O O . ALA A 1 852 ? -0.310 15.744 -89.765 1.00 48.09 852 ALA A O 1
ATOM 6735 N N . ASN A 1 853 ? -1.006 13.598 -89.680 1.00 42.62 853 ASN A N 1
ATOM 6736 C CA . ASN A 1 853 ? -0.823 13.263 -91.095 1.00 42.62 853 ASN A CA 1
ATOM 6737 C C . ASN A 1 853 ? -2.153 13.180 -91.878 1.00 42.62 853 ASN A C 1
ATOM 6739 O O . ASN A 1 853 ? -2.129 12.834 -93.062 1.00 42.62 853 ASN A O 1
ATOM 6743 N N . SER A 1 854 ? -3.289 13.496 -91.242 1.00 38.44 854 SER A N 1
ATOM 6744 C CA . SER A 1 854 ? -4.602 13.725 -91.871 1.00 38.44 854 SER A CA 1
ATOM 6745 C C . SER A 1 854 ? -4.942 15.208 -91.872 1.00 38.44 854 SER A C 1
ATOM 6747 O O . SER A 1 854 ? -5.491 15.691 -92.885 1.00 38.44 854 SER A O 1
#

pLDDT: mean 78.19, std 16.39, range [23.91, 98.19]

Nearest PDB structures (foldseek):
  7n6g-assembly1_1T  TM=1.164E-01  e=2.533E+00  Chlamydomonas reinhardtii
  7y1m-assembly1_A  TM=7.864E-02  e=6.892E+00  Rattus norvegicus

Foldseek 3Di:
DDDDDDDDDDDPPDDDPDPPPPPDDPPPPDPPDPDQFLKAWDDDDDPCLVVCLVVVLVVLVVQLVCVVVVNHDVVSVLVPPPVPLVVVLVVVLVVQLVPDPDNVVSVLSSLLSSLLVSLLVSQCVQLPQVLLCVQQVAGLQIWMQHPVRDIDGQQPDLVDGPLSNLPPPDCRSDLVSSLVSLVNDPLFDPSSVVSVVQSNQLSVVSVVLCVVLVLLSSLSSVVSSVVVCVVCVVVVLVVVLVVLLVLLLVLLVVLLPLDLDLVPQDQDPQLVVLLVQLVVQAQHFRDPVSLVVNLCSLCPPPDPLLSVLVNVLSCCLQPDPDVVWWKFFQDPCLLVVLLVQQLVPADPPPSVLCNQQQRDDSVLLCVLVVVQVDRMHIPVSLVSSLVSSLVSNVVSVVPDDDDPPVVSVVVSVVSSVSSSVSRVVRTRSGSHPLSSVLVSSLSSLSVSLSVSVVSLVVSLCQAFNCDCNHLLVVLLLQLLVLLCVLLVQDLVLLVQLLPDLVSLLVSSVVSLLVQLVDLVSLLQSLLSNLLSVLSSCCSQQNLAFVSGSVLSSLSSLLSSLLSSLSSNVVSVRSVSSSCQAWVADSVPRDGQADTLVSVLCQLLLVDFDPCAPPDPPPRDDPVRVVVSVRVQCGRVNHPSCVVVVSSSLSSLLSLLQSLLVLLLSQLSNDDQDPDPLSNVLSVLLNCLSADAALVCSLPSLCPPPDLPSLLVSLVNSLQLDGDPSSCSSCVVQCDVSSPNSSVSSSVLSLLCCLQVQCDPPPPPDNSSHNDPSSVSRGRPVCNDSSVSNSSSHDHNSVSNNVSSNVVSVVVVVSVVSCVSSVVSSVVSSVVSNVRSNDPCSVVSVVVSVVVVVD

Sequence (854 aa):
MAINPVQPNIENTKSHIPYREAKGTIKTDKNVKPLPPEGHLVHDSWTMLPKYFLKDIAYDMKAVKDGFQGNANDHQLGRLNDVGLKLGGIGIATMLAARTKNPMVRIMEYAGLGAFLAAMSIYPQVAINAPSRIVQGFDIGKEYIDDQGRKKSVLQDPNYIPFDMYQGDYPGEDLDIIGDRLGIPRGVKNRDDLTKEQMRKIGIQNNTLWMMTAASVPVFSALICCGLEKLIAPALEKARNSRYNSKINHALNVTEKMSEQINSIPANKLSKDVEKILVNYKNQELPKAEFDNLMKLFTKNMDANASEGIKADLEKIFMNEKNGVKSYLLPDNLADDIAGSIKENLSSRNRATLEKVFVPSTSEINEILGKAGSKEITEDQLQNIKGEFKKLFEKNMENESGISKTALKAYENEVLDSISKKIKGNSSNYVSENNIKDVVDFAKVMGEFKENQKVLDKCKSFKIEYAPETVIARSYGKFESTLLDVLDIKYKDLKQISESDKYAQEIFEKKLEALTKDEVKYQKAIEKLSKVMSEMEVNLNGKNDTASHMKDLISGIENNYNNTAKRLNNIGKFKNTIDRLVKEDVSTLSNSVKSRKDLYEFLDGVKKDKYAGIKYWDNLDDAGRLEYAKYNSKGVGSSKNMEISRIVERYQGANNSFNRILHLFDVYKRPIPEGGYDKEILAKGKEALMTATSSDHTLKLNTINNPEYYKDLMRTIWLPNLDNTTQKGLDASKDLASGNIQGRLKSYIQRFQDIIGNNNIDFTKPQHILNGDAVNNYTKSSRTRMAKFNLVAQNPVDLIKNAAGKRYGNQKWLRIASGIGGAVFGTAILAQFGFGKIRNPQNIQKQVNDDANS

Mean predicted aligned error: 16.32 Å

Radius of gyration: 44.6 Å; Cα contacts (8 Å, |Δi|>4): 962; chains: 1; bounding box: 106×63×153 Å

Solvent-accessible surface area (backbone atoms only — not comparable to full-atom values): 46523 Å² total; per-residue (Å²): 134,88,82,79,85,82,79,86,88,75,88,81,89,75,82,86,75,65,92,86,70,75,88,68,88,77,84,72,94,63,84,76,69,78,78,78,70,82,34,49,65,59,88,82,72,81,92,40,58,76,63,44,53,60,50,48,53,56,48,50,50,45,44,54,51,26,50,75,69,73,64,55,49,70,73,73,56,63,78,52,90,51,55,65,64,51,53,50,45,50,50,51,26,48,53,52,26,69,74,42,88,49,72,67,58,29,53,44,34,50,46,44,52,44,20,38,54,48,21,62,61,46,46,52,48,67,39,42,24,52,49,33,28,71,62,45,31,36,56,62,73,37,34,30,30,43,79,85,70,48,78,43,56,44,58,71,42,90,89,60,57,69,63,83,53,50,78,43,92,40,73,56,33,20,60,68,54,25,22,53,50,52,68,51,66,90,74,41,86,64,46,62,59,55,37,52,52,45,53,52,54,39,36,53,52,49,56,50,48,47,65,72,46,49,80,30,31,63,41,48,13,51,54,44,33,58,55,46,45,71,61,48,50,60,55,50,49,52,53,51,50,52,54,43,46,53,49,32,54,49,46,24,57,53,29,71,65,54,70,68,52,70,88,76,58,67,87,38,72,51,15,52,56,49,42,61,57,46,61,77,27,56,81,29,65,62,52,68,72,57,52,54,48,51,50,49,63,72,34,60,96,49,56,72,57,35,32,51,14,46,48,56,30,48,44,57,66,46,60,50,60,54,98,86,40,53,37,27,43,61,57,94,62,47,36,56,53,46,35,49,56,48,61,72,69,52,53,84,75,61,36,74,62,50,44,70,37,68,44,63,54,51,67,58,44,46,53,53,54,54,72,66,77,49,57,62,41,43,58,70,53,48,52,50,44,49,51,54,54,47,54,53,35,54,59,41,47,75,79,52,87,89,63,62,69,72,61,52,58,57,51,48,55,55,51,51,49,48,49,48,51,58,41,58,70,33,47,53,36,42,33,42,74,65,56,47,51,55,53,28,54,46,25,27,54,52,38,53,44,50,58,53,45,58,52,50,51,55,44,47,45,44,45,53,33,92,44,80,85,11,51,47,37,39,37,49,53,51,41,42,53,49,53,41,58,66,48,66,64,43,75,71,51,22,50,48,22,49,74,35,72,68,43,20,41,57,53,49,51,56,34,50,58,59,37,48,74,37,64,70,61,34,23,52,36,43,32,55,54,42,48,43,53,20,51,38,36,32,72,51,34,28,61,47,72,94,44,26,42,50,56,40,40,50,42,22,51,42,29,40,49,47,47,46,37,45,33,39,55,74,70,68,70,40,60,47,28,35,42,21,35,44,35,59,64,69,90,73,64,73,67,95,55,89,49,63,68,48,37,49,34,55,47,69,62,62,46,64,30,95,64,45,88,63,64,83,76,84,78,49,55,73,67,52,49,50,51,50,53,49,65,76,49,54,20,71,86,6,45,51,45,54,56,53,47,53,53,36,52,47,48,28,34,55,52,28,30,51,42,49,49,55,48,47,53,34,62,65,53,44,82,81,57,91,50,71,68,55,39,49,40,52,51,54,42,51,50,44,59,36,62,37,38,46,89,37,41,75,65,71,66,50,51,84,94,35,44,64,60,45,41,49,35,42,63,65,65,38,46,57,76,70,40,70,57,54,48,62,16,28,57,92,21,47,47,76,46,32,52,17,50,46,61,49,42,31,50,49,32,41,50,44,33,35,54,62,41,41,55,74,84,60,90,83,62,89,71,47,55,76,49,86,64,52,48,53,38,43,36,72,71,57,69,33,73,65,41,49,33,35,61,52,17,61,22,49,36,61,51,51,22,54,41,25,38,56,52,36,54,55,51,51,52,52,50,53,42,49,51,53,28,48,50,46,43,50,50,46,44,55,47,49,80,62,53,69,70,69,96,55,64,67,60,56,51,45,54,33,55,53,62,75,73,105

Secondary structure (DSSP, 8-state):
-------------S----TT---------S--PPPPPS-EE----GGGHHHHHHHHHHHHHHHHHHHHTT---HHHHHT-S-HHHHHHHHHHHHHHHHH-S-HHHHHHHHHHHHHHHHHHHHHHIIIIIHHHHHHHSS-TT-EEE-TTS-EEETTS-TT---GGG--SSSTTT-HHHHHHHTT--TT-TTHHHHHHHHHHHHHHHHHHHHHHHGGGHHHHHHHHHHHHHHHHHHHHHHHHHHHHHHHHHHHHHHHHT--S-GGGSPP-HHHHHHHHHHHHTBTSB--HHHHHHHHHHHHTT--HHHHHHHHHHHHHHHS-EETTEEEEE--TTHHHHHHHHHHHT--STTHHHHHHHH---HHHHHHHHHTTSSSEEEHHHHHHHHHHHHHHHHHHHHT--SS-HHHHHHHHHHHHHHHHHHHHTSBS-BB-HHHHHHHHHHHHHHHHHHHHHHHHHHHHHHHHSSSTTSHHHHHHHHHHHHHHHHTT--HHHHHHHHH-HHHHHHHHHHHHHHHHT-HHHHHHHHHHHHHHHHHHHHHHH-SSGGG-HHHHHHHHHHHHHHHHHHHHHHHSS-HHHHHHHT-S-GGG---S--SHHHHHHHHTT--B-TTTT--TTTS--HHHHHHHHHHHHTTTT-HHHHHHHHHHHHHHHHHHHHHHHHHHHHHHHSPPPSSHHHHHHHHHHHHHHHH--TTTHHHHS--TT-HHHHHHHHHHHS-S---HHHHHHHGGG-STTTT-HHHHHHHHHHHHHHHTTT----TT-GGG-S-TTTGGGB-GGGGSHHHHHHHH-S-HHHHHHHHHHHHHHHHHHHHHHHHHHHHHHHHHHHHHTTTT--S-HHHHHHHHHHHS--